Protein 6OTJ (pdb70)

Nearest PDB structures (foldseek):
  6otj-assembly1_A  TM=1.002E+00  e=2.628E-86  Neisseria gonorrhoeae NCCP11945
  7ap3-assembly1_A  TM=9.782E-01  e=4.095E-59  Escherichia coli BL21(DE3)
  1x8x-assembly1_A  TM=9.837E-01  e=3.335E-48  Escherichia coli
  1wq3-assembly1_A  TM=9.847E-01  e=3.096E-47  Escherichia coli str. K-12 substr. W3110
  6wn2-assembly1_B  TM=9.872E-01  e=1.318E-46  Escherichia coli

Organism: Neisseria gonorrhoeae (strain NCCP11945) (NCBI:txid521006)

Foldseek 3Di:
DFLLVLCVLLQWFDDKDDSVVVRVVLVVDAAEAEEEDEQPDLFAFPQAQLVLLSQASSVVSVHAYEYEYALPLNQQDAQFQPQDDDDGDDNVSRVNSSVRHVVQSVLNFAQDDPNGYHYHYLCVPVVPQDPVCLCPVQVVLDDVVVLCPPPRCVQQVDPPTPHDDPRNSCSLSSLLVVLLVCCVVPVHQEYEYEPRCPSSRVSVQVSNCVPPVDHGMYTYTYQLAAPVGDHDQDDPLGGGTLDCLQANLLVLLVSLLPHDPVRLLSLCSSRAPDGPVRSVVLNVVCVPDPDHRPSSNVSSLRVSCSRPRDVSSVLSVLCVDQVLALANVSQDPVSVVNCPNPVFAEDEDEAPDFQLRVCVRSPVDVHSVRVVVQLVVQQKDKSNHTFQFDDPDPDRRRRGDDQVSQDVSFWIWIGGHSDDTGMYGYD/DPPPDQLVRLCVLLQWFDDKDDPVVVSVVSVPDAAEAEEEDELPDLFAFPQAQLVLLSQQSSVVSVHAYEYEYALPLNQQDAQFQPLDDDDGDDNVRRVNSSVRHVVQSVLNFAQDDPNGYHYHYLCVPVVPADPVCLCPVQVVLDDPVVLCPDPRNVQQVDPPTPHDDPRNSCSLSSLLVVLLVCCVVPVHQEYEEEPRCPSSVVSVQSSNCVPVVDGHMYTHTYQLAAPVGDHDQQDPLGGGTLDCLQANLLVLLVVLLPHDPVRLLSLCSSRAPDDSVVSVVQVVCQVVDPDHRPRSNVSSLRVSCSRPNDVSSVLSVLLVDQQLAQANPSQDPVSVVNCPNPVFAEDEDEAPAFQLRVCCRSPVAVHSVRSVVLLVVQQKDKSNHTFDFDDPDPDRCRRGDDQVSQDVSFWIWIGRHSDHTHIYGYD

Structure (mmCIF, N/CA/C/O backbone):
data_6OTJ
#
_entry.id   6OTJ
#
_cell.length_a   121.730
_cell.length_b   121.730
_cell.length_c   301.810
_cell.angle_alpha   90.000
_cell.angle_beta   90.000
_cell.angle_gamma   90.000
#
_symmetry.space_group_name_H-M   'P 43 21 2'
#
loop_
_entity.id
_entity.type
_entity.pdbx_description
1 polymer 'Tyrosine--tRNA ligase'
2 non-polymer TYROSINE
3 non-polymer 'SULFATE ION'
4 non-polymer 1,2-ETHANEDIOL
5 water water
#
loop_
_atom_site.group_PDB
_atom_site.id
_atom_site.type_symbol
_atom_site.label_atom_id
_atom_site.label_alt_id
_atom_site.label_comp_id
_atom_site.label_asym_id
_atom_site.label_entity_id
_atom_site.label_seq_id
_atom_site.pdbx_PDB_ins_code
_atom_site.Cartn_x
_atom_site.Cartn_y
_atom_site.Cartn_z
_atom_site.occupancy
_atom_site.B_iso_or_equiv
_atom_site.auth_seq_id
_atom_site.auth_comp_id
_atom_site.auth_asym_id
_atom_site.auth_atom_id
_atom_site.pdbx_PDB_model_num
ATOM 1 N N . MET A 1 9 ? -27.391 -21.268 -1.539 1.00 88.68 1 MET A N 1
ATOM 2 C CA . MET A 1 9 ? -27.964 -22.428 -2.217 1.00 98.74 1 MET A CA 1
ATOM 3 C C . MET A 1 9 ? -28.552 -22.044 -3.576 1.00 100.10 1 MET A C 1
ATOM 4 O O . MET A 1 9 ? -29.094 -20.950 -3.744 1.00 92.30 1 MET A O 1
ATOM 9 N N . SER A 1 10 ? -28.436 -22.952 -4.543 1.00 101.05 2 SER A N 1
ATOM 10 C CA . SER A 1 10 ? -28.936 -22.702 -5.887 1.00 90.54 2 SER A CA 1
ATOM 11 C C . SER A 1 10 ? -30.460 -22.766 -5.921 1.00 85.73 2 SER A C 1
ATOM 12 O O . SER A 1 10 ? -31.107 -23.351 -5.047 1.00 88.70 2 SER A O 1
ATOM 15 N N . VAL A 1 11 ? -31.037 -22.149 -6.956 1.00 81.84 3 VAL A N 1
ATOM 16 C CA . VAL A 1 11 ? -32.487 -22.193 -7.128 1.00 63.38 3 VAL A CA 1
ATOM 17 C C . VAL A 1 11 ? -32.938 -23.610 -7.444 1.00 66.15 3 VAL A C 1
ATOM 18 O O . VAL A 1 11 ? -33.924 -24.106 -6.889 1.00 67.50 3 VAL A O 1
ATOM 22 N N . ILE A 1 12 ? -32.230 -24.276 -8.357 1.00 74.14 4 ILE A N 1
ATOM 23 C CA . ILE A 1 12 ? -32.554 -25.660 -8.681 1.00 66.07 4 ILE A CA 1
ATOM 24 C C . ILE A 1 12 ? -32.255 -26.566 -7.497 1.00 69.21 4 ILE A C 1
ATOM 25 O O . ILE A 1 12 ? -33.036 -27.471 -7.177 1.00 65.14 4 ILE A O 1
ATOM 30 N N . GLN A 1 13 ? -31.125 -26.337 -6.824 1.00 73.53 5 GLN A N 1
ATOM 31 C CA . GLN A 1 13 ? -30.780 -27.156 -5.668 1.00 71.75 5 GLN A CA 1
ATOM 32 C C . GLN A 1 13 ? -31.829 -27.037 -4.569 1.00 71.29 5 GLN A C 1
ATOM 33 O O . GLN A 1 13 ? -32.093 -28.012 -3.855 1.00 69.75 5 GLN A O 1
ATOM 35 N N . ASP A 1 14 ? -32.447 -25.862 -4.429 1.00 66.89 6 ASP A N 1
ATOM 36 C CA . ASP A 1 14 ? -33.501 -25.696 -3.434 1.00 70.03 6 ASP A CA 1
ATOM 37 C C . ASP A 1 14 ? -34.759 -26.463 -3.824 1.00 67.27 6 ASP A C 1
ATOM 38 O O . ASP A 1 14 ? -35.405 -27.078 -2.968 1.00 63.62 6 ASP A O 1
ATOM 43 N N . LEU A 1 15 ? -35.121 -26.440 -5.110 1.00 67.83 7 LEU A N 1
ATOM 44 C CA . LEU A 1 15 ? -36.319 -27.145 -5.558 1.00 57.10 7 LEU A CA 1
ATOM 45 C C . LEU A 1 15 ? -36.156 -28.657 -5.442 1.00 66.23 7 LEU A C 1
ATOM 46 O O . LEU A 1 15 ? -37.081 -29.353 -5.006 1.00 71.98 7 LEU A O 1
ATOM 51 N N . GLN A 1 16 ? -34.995 -29.189 -5.835 1.00 60.79 8 GLN A N 1
ATOM 52 C CA . GLN A 1 16 ? -34.783 -30.625 -5.716 1.00 69.20 8 GLN A CA 1
ATOM 53 C C . GLN A 1 16 ? -34.602 -31.060 -4.265 1.00 73.03 8 GLN A C 1
ATOM 54 O O . GLN A 1 16 ? -34.849 -32.228 -3.948 1.00 74.65 8 GLN A O 1
ATOM 60 N N . SER A 1 17 ? -34.191 -30.151 -3.377 1.00 72.88 9 SER A N 1
ATOM 61 C CA . SER A 1 17 ? -34.176 -30.478 -1.953 1.00 73.46 9 SER A CA 1
ATOM 62 C C . SER A 1 17 ? -35.591 -30.666 -1.423 1.00 67.52 9 SER A C 1
ATOM 63 O O . SER A 1 17 ? -35.834 -31.528 -0.570 1.00 61.64 9 SER A O 1
ATOM 66 N N . ARG A 1 18 ? -36.537 -29.873 -1.925 1.00 58.97 10 ARG A N 1
ATOM 67 C CA . ARG A 1 18 ? -37.939 -29.972 -1.543 1.00 56.04 10 ARG A CA 1
ATOM 68 C C . ARG A 1 18 ? -38.693 -31.038 -2.321 1.00 57.71 10 ARG A C 1
ATOM 69 O O . ARG A 1 18 ? -39.893 -31.218 -2.081 1.00 59.96 10 ARG A O 1
ATOM 77 N N . GLY A 1 19 ? -38.030 -31.742 -3.235 1.00 51.34 11 GLY A N 1
ATOM 78 C CA . GLY A 1 19 ? -38.721 -32.694 -4.084 1.00 52.05 11 GLY A CA 1
ATOM 79 C C . GLY A 1 19 ? -39.702 -32.053 -5.038 1.00 64.33 11 GLY A C 1
ATOM 80 O O . GLY A 1 19 ? -40.714 -32.670 -5.382 1.00 70.12 11 GLY A O 1
ATOM 81 N N . LEU A 1 20 ? -39.424 -30.826 -5.478 1.00 57.55 12 LEU A N 1
ATOM 82 C CA . LEU A 1 20 ? -40.343 -30.042 -6.290 1.00 53.47 12 LEU A CA 1
ATOM 83 C C . LEU A 1 20 ? -40.078 -30.141 -7.787 1.00 62.20 12 LEU A C 1
ATOM 84 O O . LEU A 1 20 ? -40.831 -29.558 -8.573 1.00 67.52 12 LEU A O 1
ATOM 89 N N . ILE A 1 21 ? -39.035 -30.847 -8.206 1.00 53.46 13 ILE A N 1
ATOM 90 C CA . ILE A 1 21 ? -38.727 -31.009 -9.621 1.00 48.64 13 ILE A CA 1
ATOM 91 C C . ILE A 1 21 ? -39.185 -32.399 -10.039 1.00 56.88 13 ILE A C 1
ATOM 92 O O . ILE A 1 21 ? -38.598 -33.407 -9.631 1.00 60.01 13 ILE A O 1
ATOM 97 N N . ALA A 1 22 ? -40.239 -32.458 -10.854 1.00 54.44 14 ALA A N 1
ATOM 98 C CA . ALA A 1 22 ? -40.729 -33.732 -11.369 1.00 52.87 14 ALA A CA 1
ATOM 99 C C . ALA A 1 22 ? -40.050 -34.080 -12.690 1.00 55.29 14 ALA A C 1
ATOM 100 O O . ALA A 1 22 ? -39.364 -35.103 -12.791 1.00 65.07 14 ALA A O 1
ATOM 102 N N . GLN A 1 23 ? -40.233 -33.237 -13.706 1.00 57.59 15 GLN A N 1
ATOM 103 C CA . GLN A 1 23 ? -39.559 -33.375 -14.991 1.00 55.36 15 GLN A CA 1
ATOM 104 C C . GLN A 1 23 ? -39.031 -32.015 -15.413 1.00 62.10 15 GLN A C 1
ATOM 105 O O . GLN A 1 23 ? -39.670 -30.989 -15.158 1.00 60.36 15 GLN A O 1
ATOM 111 N N . THR A 1 24 ? -37.868 -32.007 -16.060 1.00 60.22 16 THR A N 1
ATOM 112 C CA . THR A 1 24 ? -37.323 -30.777 -16.615 1.00 58.67 16 THR A CA 1
ATOM 113 C C . THR A 1 24 ? -36.450 -31.139 -17.809 1.00 58.60 16 THR A C 1
ATOM 114 O O . THR A 1 24 ? -35.815 -32.196 -17.829 1.00 74.71 16 THR A O 1
ATOM 118 N N . THR A 1 25 ? -36.442 -30.261 -18.816 1.00 53.63 17 THR A N 1
ATOM 119 C CA . THR A 1 25 ? -35.830 -30.618 -20.095 1.00 67.03 17 THR A CA 1
ATOM 120 C C . THR A 1 25 ? -34.318 -30.757 -19.968 1.00 68.86 17 THR A C 1
ATOM 121 O O . THR A 1 25 ? -33.730 -31.733 -20.449 1.00 63.85 17 THR A O 1
ATOM 125 N N . ASP A 1 26 ? -33.669 -29.793 -19.319 1.00 73.03 18 ASP A N 1
ATOM 126 C CA . ASP A 1 26 ? -32.224 -29.858 -19.110 1.00 73.86 18 ASP A CA 1
ATOM 127 C C . ASP A 1 26 ? -31.943 -29.217 -17.755 1.00 74.36 18 ASP A C 1
ATOM 128 O O . ASP A 1 26 ? -31.955 -27.989 -17.633 1.00 65.06 18 ASP A O 1
ATOM 133 N N . ILE A 1 27 ? -31.689 -30.053 -16.746 1.00 73.09 19 ILE A N 1
ATOM 134 C CA . ILE A 1 27 ? -31.494 -29.509 -15.407 1.00 69.37 19 ILE A CA 1
ATOM 135 C C . ILE A 1 27 ? -30.131 -28.841 -15.289 1.00 73.22 19 ILE A C 1
ATOM 136 O O . ILE A 1 27 ? -29.984 -27.846 -14.571 1.00 75.25 19 ILE A O 1
ATOM 141 N N . GLU A 1 28 ? -29.121 -29.353 -15.994 1.00 73.33 20 GLU A N 1
ATOM 142 C CA . GLU A 1 28 ? -27.795 -28.750 -15.916 1.00 72.02 20 GLU A CA 1
ATOM 143 C C . GLU A 1 28 ? -27.785 -27.367 -16.556 1.00 75.33 20 GLU A C 1
ATOM 144 O O . GLU A 1 28 ? -27.255 -26.409 -15.980 1.00 71.07 20 GLU A O 1
ATOM 150 N N . ALA A 1 29 ? -28.379 -27.239 -17.746 1.00 72.42 21 ALA A N 1
ATOM 151 C CA . ALA A 1 29 ? -28.382 -25.948 -18.428 1.00 76.71 21 ALA A CA 1
ATOM 152 C C . ALA A 1 29 ? -29.287 -24.949 -17.719 1.00 75.62 21 ALA A C 1
ATOM 153 O O . ALA A 1 29 ? -28.971 -23.755 -17.650 1.00 75.50 21 ALA A O 1
ATOM 155 N N . LEU A 1 30 ? -30.420 -25.416 -17.192 1.00 69.75 22 LEU A N 1
ATOM 156 C CA . LEU A 1 30 ? -31.309 -24.524 -16.458 1.00 66.30 22 LEU A CA 1
ATOM 157 C C . LEU A 1 30 ? -30.664 -24.053 -15.161 1.00 77.28 22 LEU A C 1
ATOM 158 O O . LEU A 1 30 ? -30.821 -22.891 -14.768 1.00 80.29 22 LEU A O 1
ATOM 163 N N . ASP A 1 31 ? -29.931 -24.940 -14.484 1.00 80.74 23 ASP A N 1
ATOM 164 C CA . ASP A 1 31 ? -29.232 -24.547 -13.265 1.00 82.06 23 ASP A CA 1
ATOM 165 C C . ASP A 1 31 ? -28.117 -23.554 -13.568 1.00 85.65 23 ASP A C 1
ATOM 166 O O . ASP A 1 31 ? -27.945 -22.565 -12.847 1.00 86.42 23 ASP A O 1
ATOM 171 N N . ALA A 1 32 ? -27.350 -23.799 -14.634 1.00 89.12 24 ALA A N 1
ATOM 172 C CA . ALA A 1 32 ? -26.277 -22.880 -14.997 1.00 85.80 24 ALA A CA 1
ATOM 173 C C . ALA A 1 32 ? -26.817 -21.545 -15.495 1.00 85.39 24 ALA A C 1
ATOM 174 O O . ALA A 1 32 ? -26.163 -20.511 -15.319 1.00 91.53 24 ALA A O 1
ATOM 176 N N . LEU A 1 33 ? -27.998 -21.544 -16.118 1.00 82.51 25 LEU A N 1
ATOM 177 C CA . LEU A 1 33 ? -28.586 -20.287 -16.570 1.00 77.37 25 LEU A CA 1
ATOM 178 C C . LEU A 1 33 ? -29.035 -19.433 -15.391 1.00 80.12 25 LEU A C 1
ATOM 179 O O . LEU A 1 33 ? -28.845 -18.211 -15.394 1.00 78.48 25 LEU A O 1
ATOM 184 N N . LEU A 1 34 ? -29.622 -20.058 -14.368 1.00 84.71 26 LEU A N 1
ATOM 185 C CA . LEU A 1 34 ? -30.136 -19.294 -13.237 1.00 79.72 26 LEU A CA 1
ATOM 186 C C . LEU A 1 34 ? -29.013 -18.724 -12.374 1.00 86.65 26 LEU A C 1
ATOM 187 O O . LEU A 1 34 ? -29.199 -17.685 -11.729 1.00 94.04 26 LEU A O 1
ATOM 192 N N . ASN A 1 35 ? -27.850 -19.379 -12.344 1.00 82.05 27 ASN A N 1
ATOM 193 C CA . ASN A 1 35 ? -26.706 -18.828 -11.626 1.00 86.16 27 ASN A CA 1
ATOM 194 C C . ASN A 1 35 ? -25.976 -17.751 -12.419 1.00 103.36 27 ASN A C 1
ATOM 195 O O . ASN A 1 35 ? -25.294 -16.916 -11.816 1.00 115.83 27 ASN A O 1
ATOM 200 N N . GLU A 1 36 ? -26.099 -17.749 -13.748 1.00 93.10 28 GLU A N 1
ATOM 201 C CA . GLU A 1 36 ? -25.368 -16.792 -14.569 1.00 94.04 28 GLU A CA 1
ATOM 202 C C . GLU A 1 36 ? -26.104 -15.470 -14.746 1.00 95.80 28 GLU A C 1
ATOM 203 O O . GLU A 1 36 ? -25.457 -14.430 -14.916 1.00 98.26 28 GLU A O 1
ATOM 205 N N . GLN A 1 37 ? -27.433 -15.480 -14.704 1.00 89.93 29 GLN A N 1
ATOM 206 C CA . GLN A 1 37 ? -28.222 -14.280 -14.958 1.00 86.90 29 GLN A CA 1
ATOM 207 C C . GLN A 1 37 ? -29.624 -14.488 -14.396 1.00 82.88 29 GLN A C 1
ATOM 208 O O . GLN A 1 37 ? -29.975 -15.577 -13.934 1.00 80.48 29 GLN A O 1
ATOM 214 N N . LYS A 1 38 ? -30.425 -13.426 -14.444 1.00 73.55 30 LYS A N 1
ATOM 215 C CA . LYS A 1 38 ? -31.824 -13.468 -14.041 1.00 66.02 30 LYS A CA 1
ATOM 216 C C . LYS A 1 38 ? -32.703 -13.662 -15.269 1.00 76.55 30 LYS A C 1
ATOM 217 O O . LYS A 1 38 ? -32.470 -13.045 -16.314 1.00 83.51 30 LYS A O 1
ATOM 223 N N . ILE A 1 39 ? -33.713 -14.520 -15.140 1.00 69.54 31 ILE A N 1
ATOM 224 C CA . ILE A 1 39 ? -34.570 -14.845 -16.273 1.00 58.83 31 ILE A CA 1
ATOM 225 C C . ILE A 1 39 ? -36.003 -14.434 -15.978 1.00 61.84 31 ILE A C 1
ATOM 226 O O . ILE A 1 39 ? -36.325 -13.985 -14.873 1.00 65.84 31 ILE A O 1
ATOM 231 N N . ALA A 1 40 ? -36.870 -14.601 -16.970 1.00 67.60 32 ALA A N 1
ATOM 232 C CA . ALA A 1 40 ? -38.307 -14.479 -16.801 1.00 59.87 32 ALA A CA 1
ATOM 233 C C . ALA A 1 40 ? -38.929 -15.844 -17.046 1.00 60.33 32 ALA A C 1
ATOM 234 O O . ALA A 1 40 ? -38.636 -16.489 -18.056 1.00 64.09 32 ALA A O 1
ATOM 236 N N . LEU A 1 41 ? -39.757 -16.290 -16.113 1.00 60.13 33 LEU A N 1
ATOM 237 C CA . LEU A 1 41 ? -40.454 -17.559 -16.223 1.00 53.70 33 LEU A CA 1
ATOM 238 C C . LEU A 1 41 ? -41.952 -17.301 -16.169 1.00 58.00 33 LEU A C 1
ATOM 239 O O . LEU A 1 41 ? -42.404 -16.213 -15.799 1.00 70.16 33 LEU A O 1
ATOM 244 N N . TYR A 1 42 ? -42.735 -18.305 -16.551 1.00 48.17 34 TYR A N 1
ATOM 245 C CA . TYR A 1 42 ? -44.174 -18.116 -16.513 1.00 45.35 34 TYR A CA 1
ATOM 246 C C . TYR A 1 42 ? -44.868 -19.420 -16.173 1.00 46.24 34 TYR A C 1
ATOM 247 O O . TYR A 1 42 ? -44.337 -20.513 -16.400 1.00 53.07 34 TYR A O 1
ATOM 256 N N . CYS A 1 43 ? -46.060 -19.278 -15.601 1.00 40.63 35 CYS A N 1
ATOM 257 C CA . CYS A 1 43 ? -46.951 -20.388 -15.324 1.00 42.88 35 CYS A CA 1
ATOM 258 C C . CYS A 1 43 ? -48.369 -19.945 -15.640 1.00 46.26 35 CYS A C 1
ATOM 259 O O . CYS A 1 43 ? -48.726 -18.781 -15.437 1.00 57.30 35 CYS A O 1
ATOM 262 N N . GLY A 1 44 ? -49.171 -20.879 -16.138 1.00 41.69 36 GLY A N 1
ATOM 263 C CA . GLY A 1 44 ? -50.517 -20.591 -16.592 1.00 53.65 36 GLY A CA 1
ATOM 264 C C . GLY A 1 44 ? -51.561 -21.175 -15.662 1.00 55.88 36 GLY A C 1
ATOM 265 O O . GLY A 1 44 ? -51.397 -22.277 -15.132 1.00 60.75 36 GLY A O 1
ATOM 266 N N . PHE A 1 45 ? -52.645 -20.426 -15.475 1.00 52.76 37 PHE A N 1
ATOM 267 C CA . PHE A 1 45 ? -53.747 -20.827 -14.611 1.00 43.53 37 PHE A CA 1
ATOM 268 C C . PHE A 1 45 ? -55.047 -20.674 -15.383 1.00 45.55 37 PHE A C 1
ATOM 269 O O . PHE A 1 45 ? -55.367 -19.576 -15.850 1.00 56.05 37 PHE A O 1
ATOM 277 N N . ASP A 1 46 ? -55.790 -21.766 -15.520 1.00 39.22 38 ASP A N 1
ATOM 278 C CA . ASP A 1 46 ? -57.042 -21.720 -16.267 1.00 46.86 38 ASP A CA 1
ATOM 279 C C . ASP A 1 46 ? -58.212 -21.468 -15.327 1.00 59.68 38 ASP A C 1
ATOM 280 O O . ASP A 1 46 ? -58.306 -22.115 -14.277 1.00 73.07 38 ASP A O 1
ATOM 285 N N . PRO A 1 47 ? -59.112 -20.554 -15.667 1.00 51.86 39 PRO A N 1
ATOM 286 C CA . PRO A 1 47 ? -60.325 -20.373 -14.860 1.00 52.19 39 PRO A CA 1
ATOM 287 C C . PRO A 1 47 ? -61.337 -21.484 -15.083 1.00 53.94 39 PRO A C 1
ATOM 288 O O . PRO A 1 47 ? -62.056 -21.495 -16.086 1.00 55.97 39 PRO A O 1
ATOM 292 N N . THR A 1 48 ? -61.397 -22.430 -14.148 1.00 55.03 40 THR A N 1
ATOM 293 C CA . THR A 1 48 ? -62.374 -23.503 -14.195 1.00 41.04 40 THR A CA 1
ATOM 294 C C . THR A 1 48 ? -63.452 -23.377 -13.128 1.00 58.50 40 THR A C 1
ATOM 295 O O . THR A 1 48 ? -64.469 -24.076 -13.217 1.00 68.91 40 THR A O 1
ATOM 299 N N . ALA A 1 49 ? -63.270 -22.495 -12.142 1.00 59.26 41 ALA A N 1
ATOM 300 C CA . ALA A 1 49 ? -64.237 -22.293 -11.071 1.00 59.97 41 ALA A CA 1
ATOM 301 C C . ALA A 1 49 ? -64.169 -20.839 -10.618 1.00 59.02 41 ALA A C 1
ATOM 302 O O . ALA A 1 49 ? -63.320 -20.066 -11.073 1.00 51.74 41 ALA A O 1
ATOM 304 N N . ASP A 1 50 ? -65.068 -20.471 -9.698 1.00 61.42 42 ASP A N 1
ATOM 305 C CA . ASP A 1 50 ? -65.084 -19.105 -9.179 1.00 68.42 42 ASP A CA 1
ATOM 306 C C . ASP A 1 50 ? -63.925 -18.814 -8.235 1.00 66.10 42 ASP A C 1
ATOM 307 O O . ASP A 1 50 ? -63.756 -17.657 -7.835 1.00 69.62 42 ASP A O 1
ATOM 312 N N . SER A 1 51 ? -63.129 -19.824 -7.882 1.00 58.85 43 SER A N 1
ATOM 313 C CA . SER A 1 51 ? -61.998 -19.651 -6.982 1.00 52.87 43 SER A CA 1
ATOM 314 C C . SER A 1 51 ? -61.075 -20.852 -7.109 1.00 46.04 43 SER A C 1
ATOM 315 O O . SER A 1 51 ? -61.482 -21.929 -7.552 1.00 53.27 43 SER A O 1
ATOM 318 N N . LEU A 1 52 ? -59.823 -20.650 -6.712 1.00 38.13 44 LEU A N 1
ATOM 319 C CA . LEU A 1 52 ? -58.845 -21.721 -6.621 1.00 40.11 44 LEU A CA 1
ATOM 320 C C . LEU A 1 52 ? -58.992 -22.467 -5.298 1.00 56.38 44 LEU A C 1
ATOM 321 O O . LEU A 1 52 ? -59.645 -22.001 -4.359 1.00 69.19 44 LEU A O 1
ATOM 326 N N . HIS A 1 53 ? -58.360 -23.636 -5.230 1.00 47.07 45 HIS A N 1
ATOM 327 C CA . HIS A 1 53 ? -58.230 -24.391 -3.993 1.00 55.31 45 HIS A CA 1
ATOM 328 C C . HIS A 1 53 ? -56.778 -24.828 -3.832 1.00 61.59 45 HIS A C 1
ATOM 329 O O . HIS A 1 53 ? -55.917 -24.520 -4.660 1.00 57.75 45 HIS A O 1
ATOM 336 N N . ILE A 1 54 ? -56.508 -25.564 -2.752 1.00 63.06 46 ILE A N 1
ATOM 337 C CA . ILE A 1 54 ? -55.138 -25.907 -2.386 1.00 56.57 46 ILE A CA 1
ATOM 338 C C . ILE A 1 54 ? -54.436 -26.734 -3.454 1.00 55.61 46 ILE A C 1
ATOM 339 O O . ILE A 1 54 ? -53.200 -26.756 -3.506 1.00 55.40 46 ILE A O 1
ATOM 344 N N . GLY A 1 55 ? -55.190 -27.427 -4.310 1.00 61.01 47 GLY A N 1
ATOM 345 C CA . GLY A 1 55 ? -54.579 -28.184 -5.391 1.00 64.75 47 GLY A CA 1
ATOM 346 C C . GLY A 1 55 ? -53.849 -27.325 -6.405 1.00 55.02 47 GLY A C 1
ATOM 347 O O . GLY A 1 55 ? -53.043 -27.849 -7.182 1.00 59.12 47 GLY A O 1
ATOM 348 N N . HIS A 1 56 ? -54.106 -26.017 -6.408 1.00 36.81 48 HIS A N 1
ATOM 349 C CA . HIS A 1 56 ? -53.484 -25.066 -7.317 1.00 37.75 48 HIS A CA 1
ATOM 350 C C . HIS A 1 56 ? -52.361 -24.270 -6.670 1.00 53.43 48 HIS A C 1
ATOM 351 O O . HIS A 1 56 ? -51.814 -23.369 -7.310 1.00 60.39 48 HIS A O 1
ATOM 358 N N . LEU A 1 57 ? -52.017 -24.563 -5.413 1.00 58.22 49 LEU A N 1
ATOM 359 C CA . LEU A 1 57 ? -51.061 -23.717 -4.701 1.00 51.92 49 LEU A CA 1
ATOM 360 C C . LEU A 1 57 ? -49.639 -23.909 -5.215 1.00 53.61 49 LEU A C 1
ATOM 361 O O . LEU A 1 57 ? -48.901 -22.931 -5.368 1.00 52.58 49 LEU A O 1
ATOM 366 N N . LEU A 1 58 ? -49.230 -25.155 -5.473 1.00 48.95 50 LEU A N 1
ATOM 367 C CA . LEU A 1 58 ? -47.841 -25.429 -5.852 1.00 47.51 50 LEU A CA 1
ATOM 368 C C . LEU A 1 58 ? -47.325 -24.549 -6.985 1.00 57.55 50 LEU A C 1
ATOM 369 O O . LEU A 1 58 ? -46.255 -23.941 -6.819 1.00 54.14 50 LEU A O 1
ATOM 374 N N . PRO A 1 59 ? -48.007 -24.419 -8.131 1.00 55.76 51 PRO A N 1
ATOM 375 C CA . PRO A 1 59 ? -47.423 -23.603 -9.211 1.00 46.57 51 PRO A CA 1
ATOM 376 C C . PRO A 1 59 ? -47.250 -22.139 -8.840 1.00 51.34 51 PRO A C 1
ATOM 377 O O . PRO A 1 59 ? -46.193 -21.559 -9.116 1.00 58.95 51 PRO A O 1
ATOM 381 N N . VAL A 1 60 ? -48.249 -21.520 -8.208 1.00 48.35 52 VAL A N 1
ATOM 382 C CA . VAL A 1 60 ? -48.101 -20.109 -7.866 1.00 51.22 52 VAL A CA 1
ATOM 383 C C . VAL A 1 60 ? -47.057 -19.922 -6.769 1.00 51.93 52 VAL A C 1
ATOM 384 O O . VAL A 1 60 ? -46.365 -18.898 -6.731 1.00 62.08 52 VAL A O 1
ATOM 388 N N . LEU A 1 61 ? -46.898 -20.900 -5.877 1.00 49.02 53 LEU A N 1
ATOM 389 C CA . LEU A 1 61 ? -45.842 -20.789 -4.877 1.00 55.09 53 LEU A CA 1
ATOM 390 C C . LEU A 1 61 ? -44.466 -20.957 -5.514 1.00 56.22 53 LEU A C 1
ATOM 391 O O . LEU A 1 61 ? -43.530 -20.215 -5.189 1.00 50.29 53 LEU A O 1
ATOM 396 N N . ALA A 1 62 ? -44.330 -21.912 -6.440 1.00 56.03 54 ALA A N 1
ATOM 397 C CA . ALA A 1 62 ? -43.067 -22.075 -7.155 1.00 55.22 54 ALA A CA 1
ATOM 398 C C . ALA A 1 62 ? -42.677 -20.805 -7.902 1.00 60.92 54 ALA A C 1
ATOM 399 O O . ALA A 1 62 ? -41.489 -20.470 -7.971 1.00 64.68 54 ALA A O 1
ATOM 401 N N . LEU A 1 63 ? -43.655 -20.085 -8.464 1.00 49.49 55 LEU A N 1
ATOM 402 C CA . LEU A 1 63 ? -43.357 -18.786 -9.057 1.00 44.05 55 LEU A CA 1
ATOM 403 C C . LEU A 1 63 ? -42.740 -17.847 -8.034 1.00 56.33 55 LEU A C 1
ATOM 404 O O . LEU A 1 63 ? -41.790 -17.117 -8.342 1.00 58.79 55 LEU A O 1
ATOM 409 N N . ARG A 1 64 ? -43.274 -17.844 -6.810 1.00 50.39 56 ARG A N 1
ATOM 410 C CA . ARG A 1 64 ? -42.729 -16.970 -5.780 1.00 46.26 56 ARG A CA 1
ATOM 411 C C . ARG A 1 64 ? -41.315 -17.387 -5.401 1.00 56.17 56 ARG A C 1
ATOM 412 O O . ARG A 1 64 ? -40.451 -16.531 -5.176 1.00 58.70 56 ARG A O 1
ATOM 420 N N . ARG A 1 65 ? -41.053 -18.698 -5.348 1.00 53.13 57 ARG A N 1
ATOM 421 C CA . ARG A 1 65 ? -39.705 -19.170 -5.050 1.00 53.97 57 ARG A CA 1
ATOM 422 C C . ARG A 1 65 ? -38.699 -18.671 -6.077 1.00 61.48 57 ARG A C 1
ATOM 423 O O . ARG A 1 65 ? -37.555 -18.362 -5.727 1.00 70.70 57 ARG A O 1
ATOM 431 N N . PHE A 1 66 ? -39.103 -18.581 -7.345 1.00 59.23 58 PHE A N 1
ATOM 432 C CA . PHE A 1 66 ? -38.217 -18.004 -8.349 1.00 59.72 58 PHE A CA 1
ATOM 433 C C . PHE A 1 66 ? -38.071 -16.499 -8.154 1.00 62.26 58 PHE A C 1
ATOM 434 O O . PHE A 1 66 ? -36.961 -15.963 -8.258 1.00 64.76 58 PHE A O 1
ATOM 442 N N . GLN A 1 67 ? -39.174 -15.802 -7.856 1.00 52.19 59 GLN A N 1
ATOM 443 C CA . GLN A 1 67 ? -39.091 -14.356 -7.668 1.00 60.41 59 GLN A CA 1
ATOM 444 C C . GLN A 1 67 ? -38.214 -13.988 -6.477 1.00 67.49 59 GLN A C 1
ATOM 445 O O . GLN A 1 67 ? -37.611 -12.908 -6.468 1.00 69.23 59 GLN A O 1
ATOM 451 N N . GLN A 1 68 ? -38.119 -14.866 -5.474 1.00 68.43 60 GLN A N 1
ATOM 452 C CA . GLN A 1 68 ? -37.259 -14.583 -4.329 1.00 67.52 60 GLN A CA 1
ATOM 453 C C . GLN A 1 68 ? -35.787 -14.559 -4.720 1.00 68.14 60 GLN A C 1
ATOM 454 O O . GLN A 1 68 ? -34.995 -13.838 -4.101 1.00 71.43 60 GLN A O 1
ATOM 460 N N . ALA A 1 69 ? -35.405 -15.331 -5.735 1.00 66.14 61 ALA A N 1
ATOM 461 C CA . ALA A 1 69 ? -34.034 -15.361 -6.219 1.00 64.92 61 ALA A CA 1
ATOM 462 C C . ALA A 1 69 ? -33.751 -14.274 -7.249 1.00 68.74 61 ALA A C 1
ATOM 463 O O . ALA A 1 69 ? -32.700 -14.310 -7.897 1.00 69.95 61 ALA A O 1
ATOM 465 N N . GLY A 1 70 ? -34.662 -13.319 -7.417 1.00 69.34 62 GLY A N 1
ATOM 466 C CA . GLY A 1 70 ? -34.451 -12.204 -8.317 1.00 79.34 62 GLY A CA 1
ATOM 467 C C . GLY A 1 70 ? -34.957 -12.394 -9.728 1.00 79.10 62 GLY A C 1
ATOM 468 O O . GLY A 1 70 ? -34.646 -11.567 -10.594 1.00 91.20 62 GLY A O 1
ATOM 469 N N . HIS A 1 71 ? -35.722 -13.448 -9.992 1.00 66.29 63 HIS A N 1
ATOM 470 C CA . HIS A 1 71 ? -36.240 -13.708 -11.325 1.00 60.25 63 HIS A CA 1
ATOM 471 C C . HIS A 1 71 ? -37.631 -13.111 -11.478 1.00 69.75 63 HIS A C 1
ATOM 472 O O . HIS A 1 71 ? -38.361 -12.934 -10.499 1.00 72.77 63 HIS A O 1
ATOM 479 N N . THR A 1 72 ? -37.990 -12.794 -12.725 1.00 64.63 64 THR A N 1
ATOM 480 C CA . THR A 1 72 ? -39.260 -12.141 -13.012 1.00 56.54 64 THR A CA 1
ATOM 481 C C . THR A 1 72 ? -40.330 -13.193 -13.267 1.00 59.78 64 THR A C 1
ATOM 482 O O . THR A 1 72 ? -40.233 -13.927 -14.261 1.00 68.53 64 THR A O 1
ATOM 486 N N . PRO A 1 73 ? -41.351 -13.310 -12.418 1.00 59.08 65 PRO A N 1
ATOM 487 C CA . PRO A 1 73 ? -42.401 -14.305 -12.654 1.00 46.92 65 PRO A CA 1
ATOM 488 C C . PRO A 1 73 ? -43.576 -13.723 -13.424 1.00 51.80 65 PRO A C 1
ATOM 489 O O . PRO A 1 73 ? -43.982 -12.576 -13.231 1.00 54.02 65 PRO A O 1
ATOM 493 N N . ILE A 1 74 ? -44.127 -14.540 -14.317 1.00 55.10 66 ILE A N 1
ATOM 494 C CA . ILE A 1 74 ? -45.287 -14.175 -15.119 1.00 51.27 66 ILE A CA 1
ATOM 495 C C . ILE A 1 74 ? -46.410 -15.134 -14.760 1.00 52.13 66 ILE A C 1
ATOM 496 O O . ILE A 1 74 ? -46.259 -16.355 -14.896 1.00 60.11 66 ILE A O 1
ATOM 501 N N . ALA A 1 75 ? -47.523 -14.593 -14.286 1.00 44.73 67 ALA A N 1
ATOM 502 C CA . ALA A 1 75 ? -48.704 -15.391 -13.973 1.00 50.82 67 ALA A CA 1
ATOM 503 C C . ALA A 1 75 ? -49.707 -15.191 -15.105 1.00 57.99 67 ALA A C 1
ATOM 504 O O . ALA A 1 75 ? -50.299 -14.119 -15.243 1.00 62.10 67 ALA A O 1
ATOM 506 N N . LEU A 1 76 ? -49.890 -16.226 -15.917 1.00 49.14 68 LEU A N 1
ATOM 507 C CA . LEU A 1 76 ? -50.790 -16.163 -17.059 1.00 51.29 68 LEU A CA 1
ATOM 508 C C . LEU A 1 76 ? -52.151 -16.712 -16.655 1.00 58.73 68 LEU A C 1
ATOM 509 O O . LEU A 1 76 ? -52.258 -17.860 -16.209 1.00 60.25 68 LEU A O 1
ATOM 514 N N . VAL A 1 77 ? -53.184 -15.893 -16.808 1.00 51.37 69 VAL A N 1
ATOM 515 C CA . VAL A 1 77 ? -54.559 -16.305 -16.564 1.00 46.48 69 VAL A CA 1
ATOM 516 C C . VAL A 1 77 ? -55.182 -16.695 -17.896 1.00 54.19 69 VAL A C 1
ATOM 517 O O . VAL A 1 77 ? -55.147 -15.922 -18.861 1.00 59.72 69 VAL A O 1
ATOM 521 N N . GLY A 1 78 ? -55.750 -17.893 -17.952 1.00 52.83 70 GLY A N 1
ATOM 522 C CA . GLY A 1 78 ? -56.238 -18.433 -19.203 1.00 44.40 70 GLY A CA 1
ATOM 523 C C . GLY A 1 78 ? -57.579 -17.897 -19.655 1.00 45.66 70 GLY A C 1
ATOM 524 O O . GLY A 1 78 ? -58.545 -18.657 -19.785 1.00 45.10 70 GLY A O 1
ATOM 525 N N . GLY A 1 79 ? -57.648 -16.589 -19.918 1.00 45.30 71 GLY A N 1
ATOM 526 C CA . GLY A 1 79 ? -58.877 -16.011 -20.436 1.00 46.43 71 GLY A CA 1
ATOM 527 C C . GLY A 1 79 ? -59.321 -16.630 -21.746 1.00 52.93 71 GLY A C 1
ATOM 528 O O . GLY A 1 79 ? -60.518 -16.692 -22.032 1.00 61.54 71 GLY A O 1
ATOM 529 N N . ALA A 1 80 ? -58.372 -17.099 -22.555 1.00 53.94 72 ALA A N 1
ATOM 530 C CA . ALA A 1 80 ? -58.672 -17.795 -23.799 1.00 50.88 72 ALA A CA 1
ATOM 531 C C . ALA A 1 80 ? -58.623 -19.312 -23.659 1.00 54.19 72 ALA A C 1
ATOM 532 O O . ALA A 1 80 ? -59.525 -19.997 -24.149 1.00 60.95 72 ALA A O 1
ATOM 534 N N . THR A 1 81 ? -57.589 -19.858 -23.005 1.00 45.22 73 THR A N 1
ATOM 535 C CA . THR A 1 81 ? -57.499 -21.309 -22.857 1.00 49.81 73 THR A CA 1
ATOM 536 C C . THR A 1 81 ? -58.637 -21.857 -22.007 1.00 56.62 73 THR A C 1
ATOM 537 O O . THR A 1 81 ? -59.085 -22.988 -22.231 1.00 54.26 73 THR A O 1
ATOM 541 N N . GLY A 1 82 ? -59.131 -21.066 -21.052 1.00 56.32 74 GLY A N 1
ATOM 542 C CA . GLY A 1 82 ? -60.318 -21.426 -20.296 1.00 45.94 74 GLY A CA 1
ATOM 543 C C . GLY A 1 82 ? -61.582 -21.549 -21.126 1.00 56.58 74 GLY A C 1
ATOM 544 O O . GLY A 1 82 ? -62.596 -22.027 -20.608 1.00 60.74 74 GLY A O 1
ATOM 545 N N . MET A 1 83 ? -61.550 -21.127 -22.388 1.00 58.25 75 MET A N 1
ATOM 546 C CA . MET A 1 83 ? -62.682 -21.302 -23.287 1.00 46.75 75 MET A CA 1
ATOM 547 C C . MET A 1 83 ? -62.588 -22.581 -24.101 1.00 50.26 75 MET A C 1
ATOM 548 O O . MET A 1 83 ? -63.489 -22.857 -24.901 1.00 56.84 75 MET A O 1
ATOM 553 N N . ILE A 1 84 ? -61.533 -23.370 -23.904 1.00 41.15 76 ILE A N 1
ATOM 554 C CA . ILE A 1 84 ? -61.307 -24.586 -24.675 1.00 43.17 76 ILE A CA 1
ATOM 555 C C . ILE A 1 84 ? -61.284 -25.786 -23.737 1.00 47.06 76 ILE A C 1
ATOM 556 O O . ILE A 1 84 ? -62.060 -26.737 -23.900 1.00 46.82 76 ILE A O 1
ATOM 561 N N . GLY A 1 85 ? -60.388 -25.750 -22.753 1.00 38.98 77 GLY A N 1
ATOM 562 C CA . GLY A 1 85 ? -60.322 -26.807 -21.768 1.00 44.78 77 GLY A CA 1
ATOM 563 C C . GLY A 1 85 ? -59.142 -27.730 -21.956 1.00 43.78 77 GLY A C 1
ATOM 564 O O . GLY A 1 85 ? -58.979 -28.332 -23.018 1.00 50.39 77 GLY A O 1
ATOM 565 N N . ASP A 1 86 ? -58.317 -27.857 -20.928 1.00 56.79 78 ASP A N 1
ATOM 566 C CA . ASP A 1 86 ? -57.147 -28.721 -21.000 1.00 55.58 78 ASP A CA 1
ATOM 567 C C . ASP A 1 86 ? -57.567 -30.170 -20.802 1.00 54.96 78 ASP A C 1
ATOM 568 O O . ASP A 1 86 ? -58.087 -30.515 -19.736 1.00 71.49 78 ASP A O 1
ATOM 573 N N . PRO A 1 87 ? -57.356 -31.048 -21.785 1.00 51.60 79 PRO A N 1
ATOM 574 C CA . PRO A 1 87 ? -57.710 -32.463 -21.625 1.00 51.66 79 PRO A CA 1
ATOM 575 C C . PRO A 1 87 ? -56.610 -33.332 -21.035 1.00 58.38 79 PRO A C 1
ATOM 576 O O . PRO A 1 87 ? -56.787 -34.554 -20.985 1.00 73.89 79 PRO A O 1
ATOM 580 N N . SER A 1 88 ? -55.495 -32.741 -20.599 1.00 51.27 80 SER A N 1
ATOM 581 C CA . SER A 1 88 ? -54.351 -33.518 -20.132 1.00 59.67 80 SER A CA 1
ATOM 582 C C . SER A 1 88 ? -54.735 -34.417 -18.963 1.00 67.82 80 SER A C 1
ATOM 583 O O . SER A 1 88 ? -55.120 -33.935 -17.893 1.00 81.73 80 SER A O 1
ATOM 586 N N . PHE A 1 89 ? -54.629 -35.728 -19.184 1.00 67.31 81 PHE A N 1
ATOM 587 C CA . PHE A 1 89 ? -54.846 -36.739 -18.149 1.00 60.03 81 PHE A CA 1
ATOM 588 C C . PHE A 1 89 ? -56.260 -36.676 -17.575 1.00 67.91 81 PHE A C 1
ATOM 589 O O . PHE A 1 89 ? -56.483 -36.961 -16.398 1.00 83.05 81 PHE A O 1
ATOM 597 N N . LYS A 1 90 ? -57.226 -36.311 -18.410 1.00 67.63 82 LYS A N 1
ATOM 598 C CA . LYS A 1 90 ? -58.633 -36.336 -18.038 1.00 58.19 82 LYS A CA 1
ATOM 599 C C . LYS A 1 90 ? -59.352 -37.359 -18.904 1.00 70.40 82 LYS A C 1
ATOM 600 O O . LYS A 1 90 ? -59.177 -37.376 -20.129 1.00 85.05 82 LYS A O 1
ATOM 606 N N . ALA A 1 91 ? -60.135 -38.226 -18.261 1.00 65.03 83 ALA A N 1
ATOM 607 C CA . ALA A 1 91 ? -60.800 -39.324 -18.947 1.00 65.27 83 ALA A CA 1
ATOM 608 C C . ALA A 1 91 ? -62.151 -38.935 -19.530 1.00 69.73 83 ALA A C 1
ATOM 609 O O . ALA A 1 91 ? -62.741 -39.731 -20.270 1.00 82.07 83 ALA A O 1
ATOM 611 N N . ALA A 1 92 ? -62.654 -37.747 -19.216 1.00 62.43 84 ALA A N 1
ATOM 612 C CA . ALA A 1 92 ? -63.947 -37.290 -19.694 1.00 64.17 84 ALA A CA 1
ATOM 613 C C . ALA A 1 92 ? -63.827 -35.870 -20.224 1.00 69.56 84 ALA A C 1
ATOM 614 O O . ALA A 1 92 ? -63.005 -35.076 -19.754 1.00 64.69 84 ALA A O 1
ATOM 616 N N . GLU A 1 93 ? -64.662 -35.562 -21.212 1.00 64.76 85 GLU A N 1
ATOM 617 C CA . GLU A 1 93 ? -64.651 -34.241 -21.820 1.00 66.53 85 GLU A CA 1
ATOM 618 C C . GLU A 1 93 ? -65.181 -33.201 -20.840 1.00 63.80 85 GLU A C 1
ATOM 619 O O . GLU A 1 93 ? -66.225 -33.400 -20.212 1.00 67.19 85 GLU A O 1
ATOM 625 N N . ARG A 1 94 ? -64.449 -32.099 -20.694 1.00 65.29 86 ARG A N 1
ATOM 626 C CA . ARG A 1 94 ? -64.957 -30.958 -19.948 1.00 72.93 86 ARG A CA 1
ATOM 627 C C . ARG A 1 94 ? -66.071 -30.278 -20.735 1.00 84.63 86 ARG A C 1
ATOM 628 O O . ARG A 1 94 ? -66.122 -30.344 -21.966 1.00 100.65 86 ARG A O 1
ATOM 636 N N . SER A 1 95 ? -66.976 -29.626 -20.016 1.00 86.70 87 SER A N 1
ATOM 637 C CA . SER A 1 95 ? -68.021 -28.867 -20.683 1.00 90.83 87 SER A CA 1
ATOM 638 C C . SER A 1 95 ? -67.534 -27.454 -20.984 1.00 76.36 87 SER A C 1
ATOM 639 O O . SER A 1 95 ? -66.593 -26.945 -20.366 1.00 60.82 87 SER A O 1
ATOM 642 N N . LEU A 1 96 ? -68.190 -26.819 -21.952 1.00 69.59 88 LEU A N 1
ATOM 643 C CA . LEU A 1 96 ? -67.797 -25.493 -22.411 1.00 72.62 88 LEU A CA 1
ATOM 644 C C . LEU A 1 96 ? -68.467 -24.431 -21.549 1.00 65.18 88 LEU A C 1
ATOM 645 O O . LEU A 1 96 ? -69.698 -24.394 -21.446 1.00 67.34 88 LEU A O 1
ATOM 650 N N . ASN A 1 97 ? -67.658 -23.568 -20.941 1.00 46.79 89 ASN A N 1
ATOM 651 C CA . ASN A 1 97 ? -68.174 -22.433 -20.191 1.00 58.78 89 ASN A CA 1
ATOM 652 C C . ASN A 1 97 ? -68.427 -21.258 -21.129 1.00 63.44 89 ASN A C 1
ATOM 653 O O . ASN A 1 97 ? -67.781 -21.120 -22.171 1.00 60.93 89 ASN A O 1
ATOM 658 N N . SER A 1 98 ? -69.374 -20.407 -20.747 1.00 62.83 90 SER A N 1
ATOM 659 C CA . SER A 1 98 ? -69.701 -19.240 -21.551 1.00 53.29 90 SER A CA 1
ATOM 660 C C . SER A 1 98 ? -68.625 -18.169 -21.402 1.00 56.37 90 SER A C 1
ATOM 661 O O . SER A 1 98 ? -67.798 -18.203 -20.485 1.00 52.32 9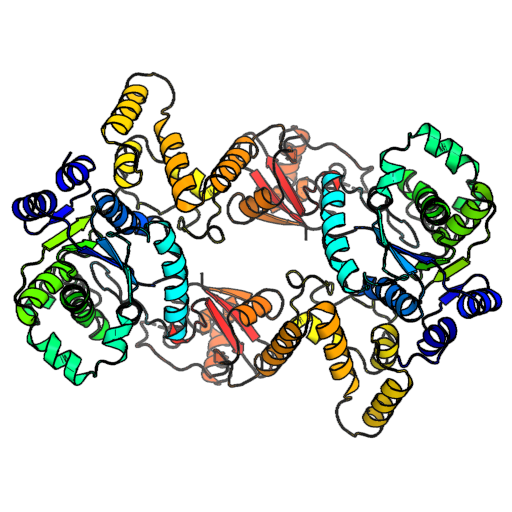0 SER A O 1
ATOM 664 N N . ALA A 1 99 ? -68.641 -17.207 -22.328 1.00 65.48 91 ALA A N 1
ATOM 665 C CA . ALA A 1 99 ? -67.688 -16.105 -22.254 1.00 62.22 91 ALA A CA 1
ATOM 666 C C . ALA A 1 99 ? -67.923 -15.257 -21.009 1.00 66.47 91 ALA A C 1
ATOM 667 O O . ALA A 1 99 ? -66.965 -14.787 -20.384 1.00 71.87 91 ALA A O 1
ATOM 669 N N . GLU A 1 100 ? -69.190 -15.058 -20.631 1.00 63.61 92 GLU A N 1
ATOM 670 C CA . GLU A 1 100 ? -69.496 -14.335 -19.399 1.00 62.28 92 GLU A CA 1
ATOM 671 C C . GLU A 1 100 ? -68.957 -15.073 -18.181 1.00 59.29 92 GLU A C 1
ATOM 672 O O . GLU A 1 100 ? -68.401 -14.453 -17.266 1.00 59.56 92 GLU A O 1
ATOM 678 N N . THR A 1 101 ? -69.115 -16.399 -18.158 1.00 47.26 93 THR A N 1
ATOM 679 C CA . THR A 1 101 ? -68.631 -17.210 -17.046 1.00 44.59 93 THR A CA 1
ATOM 680 C C . THR A 1 101 ? -67.125 -17.068 -16.870 1.00 57.25 93 THR A C 1
ATOM 681 O O . THR A 1 101 ? -66.637 -16.824 -15.760 1.00 70.08 93 THR A O 1
ATOM 685 N N . VAL A 1 102 ? -66.372 -17.223 -17.960 1.00 52.19 94 VAL A N 1
ATOM 686 C CA . VAL A 1 102 ? -64.918 -17.225 -17.867 1.00 45.99 94 VAL A CA 1
ATOM 687 C C . VAL A 1 102 ? -64.398 -15.834 -17.527 1.00 55.23 94 VAL A C 1
ATOM 688 O O . VAL A 1 102 ? -63.460 -15.687 -16.734 1.00 66.06 94 VAL A O 1
ATOM 692 N N . ALA A 1 103 ? -64.993 -14.793 -18.116 1.00 45.62 95 ALA A N 1
ATOM 693 C CA . ALA A 1 103 ? -64.536 -13.434 -17.845 1.00 42.71 95 ALA A CA 1
ATOM 694 C C . ALA A 1 103 ? -64.638 -13.107 -16.360 1.00 63.08 95 ALA A C 1
ATOM 695 O O . ALA A 1 103 ? -63.752 -12.452 -15.799 1.00 68.04 95 ALA A O 1
ATOM 697 N N . GLY A 1 104 ? -65.710 -13.561 -15.707 1.00 61.29 96 GLY A N 1
ATOM 698 C CA . GLY A 1 104 ? -65.830 -13.354 -14.274 1.00 63.94 96 GLY A CA 1
ATOM 699 C C . GLY A 1 104 ? -64.813 -14.155 -13.486 1.00 67.64 96 GLY A C 1
ATOM 700 O O . GLY A 1 104 ? -64.225 -13.654 -12.522 1.00 72.61 96 GLY A O 1
ATOM 701 N N . TRP A 1 105 ? -64.593 -15.409 -13.880 1.00 66.23 97 TRP A N 1
ATOM 702 C CA . TRP A 1 105 ? -63.599 -16.230 -13.201 1.00 52.16 97 TRP A CA 1
ATOM 703 C C . TRP A 1 105 ? -62.192 -15.679 -13.387 1.00 57.08 97 TRP A C 1
ATOM 704 O O . TRP A 1 105 ? -61.359 -15.805 -12.484 1.00 62.29 97 TRP A O 1
ATOM 715 N N . VAL A 1 106 ? -61.912 -15.064 -14.540 1.00 66.02 98 VAL A N 1
ATOM 716 C CA . VAL A 1 106 ? -60.592 -14.484 -14.779 1.00 62.45 98 VAL A CA 1
ATOM 717 C C . VAL A 1 106 ? -60.299 -13.390 -13.760 1.00 64.11 98 VAL A C 1
ATOM 718 O O . VAL A 1 106 ? -59.192 -13.300 -13.219 1.00 61.18 98 VAL A O 1
ATOM 722 N N . GLY A 1 107 ? -61.289 -12.542 -13.479 1.00 58.97 99 GLY A N 1
ATOM 723 C CA . GLY A 1 107 ? -61.122 -11.535 -12.449 1.00 61.61 99 GLY A CA 1
ATOM 724 C C . GLY A 1 107 ? -61.029 -12.107 -11.053 1.00 66.36 99 GLY A C 1
ATOM 725 O O . GLY A 1 107 ? -60.378 -11.506 -10.189 1.00 72.72 99 GLY A O 1
ATOM 726 N N . SER A 1 108 ? -61.656 -13.262 -10.817 1.00 57.85 100 SER A N 1
ATOM 727 C CA . SER A 1 108 ? -61.636 -13.862 -9.489 1.00 47.96 100 SER A CA 1
ATOM 728 C C . SER A 1 108 ? -60.283 -14.485 -9.176 1.00 62.09 100 SER A C 1
ATOM 729 O O . SER A 1 108 ? -59.674 -14.173 -8.146 1.00 80.10 100 SER A O 1
ATOM 732 N N . ILE A 1 109 ? -59.800 -15.381 -10.041 1.00 54.78 101 ILE A N 1
ATOM 733 C CA . ILE A 1 109 ? -58.534 -16.035 -9.742 1.00 65.58 101 ILE A CA 1
ATOM 734 C C . ILE A 1 109 ? -57.356 -15.097 -9.951 1.00 68.67 101 ILE A C 1
ATOM 735 O O . ILE A 1 109 ? -56.270 -15.351 -9.418 1.00 83.86 101 ILE A O 1
ATOM 740 N N . ARG A 1 110 ? -57.533 -14.012 -10.709 1.00 51.49 102 ARG A N 1
ATOM 741 C CA . ARG A 1 110 ? -56.471 -13.015 -10.786 1.00 56.03 102 ARG A CA 1
ATOM 742 C C . ARG A 1 110 ? -56.300 -12.309 -9.445 1.00 65.74 102 ARG A C 1
ATOM 743 O O . ARG A 1 110 ? -55.170 -12.056 -9.011 1.00 70.65 102 ARG A O 1
ATOM 751 N N . SER A 1 111 ? -57.410 -12.008 -8.763 1.00 65.86 103 SER A N 1
ATOM 752 C CA . SER A 1 111 ? -57.339 -11.441 -7.420 1.00 56.29 103 SER A CA 1
ATOM 753 C C . SER A 1 111 ? -56.755 -12.415 -6.407 1.00 58.55 103 SER A C 1
ATOM 754 O O . SER A 1 111 ? -56.345 -11.986 -5.323 1.00 74.60 103 SER A O 1
ATOM 757 N N . GLN A 1 112 ? -56.721 -13.709 -6.726 1.00 50.44 104 GLN A N 1
ATOM 758 C CA . GLN A 1 112 ? -56.158 -14.695 -5.814 1.00 53.25 104 GLN A CA 1
ATOM 759 C C . GLN A 1 112 ? -54.689 -14.978 -6.085 1.00 57.06 104 GLN A C 1
ATOM 760 O O . GLN A 1 112 ? -53.968 -15.393 -5.171 1.00 71.69 104 GLN A O 1
ATOM 766 N N . LEU A 1 113 ? -54.223 -14.762 -7.313 1.00 52.87 105 LEU A N 1
ATOM 767 C CA . LEU A 1 113 ? -52.815 -15.006 -7.609 1.00 50.77 105 LEU A CA 1
ATOM 768 C C . LEU A 1 113 ? -51.944 -13.824 -7.209 1.00 56.70 105 LEU A C 1
ATOM 769 O O . LEU A 1 113 ? -50.837 -14.016 -6.694 1.00 60.07 105 LEU A O 1
ATOM 774 N N . THR A 1 114 ? -52.426 -12.602 -7.433 1.00 55.66 106 THR A N 1
ATOM 775 C CA . THR A 1 114 ? -51.596 -11.427 -7.181 1.00 58.42 106 THR A CA 1
ATOM 776 C C . THR A 1 114 ? -51.040 -11.341 -5.760 1.00 56.73 106 THR A C 1
ATOM 777 O O . THR A 1 114 ? -49.876 -10.926 -5.620 1.00 61.76 106 THR A O 1
ATOM 781 N N . PRO A 1 115 ? -51.761 -11.714 -4.692 1.00 66.38 107 PRO A N 1
ATOM 782 C CA . PRO A 1 115 ? -51.152 -11.642 -3.349 1.00 59.65 107 PRO A CA 1
ATOM 783 C C . PRO A 1 115 ? -49.887 -12.466 -3.191 1.00 55.86 107 PRO A C 1
ATOM 784 O O . PRO A 1 115 ? -49.066 -12.142 -2.326 1.00 62.80 107 PRO A O 1
ATOM 788 N N . PHE A 1 116 ? -49.696 -13.514 -3.992 1.00 63.39 108 PHE A N 1
ATOM 789 C CA . PHE A 1 116 ? -48.555 -14.402 -3.812 1.00 54.91 108 PHE A CA 1
ATOM 790 C C . PHE A 1 116 ? -47.254 -13.827 -4.353 1.00 58.19 108 PHE A C 1
ATOM 791 O O . PHE A 1 116 ? -46.183 -14.345 -4.020 1.00 65.55 108 PHE A O 1
ATOM 799 N N . LEU A 1 117 ? -47.314 -12.789 -5.183 1.00 55.91 109 LEU A N 1
ATOM 800 C CA . LEU A 1 117 ? -46.142 -12.284 -5.882 1.00 53.39 109 LEU A CA 1
ATOM 801 C C . LEU A 1 117 ? -45.941 -10.803 -5.595 1.00 55.05 109 LEU A C 1
ATOM 802 O O . LEU A 1 117 ? -46.897 -10.067 -5.326 1.00 53.31 109 LEU A O 1
ATOM 807 N N . SER A 1 118 ? -44.683 -10.372 -5.666 1.00 50.86 110 SER A N 1
ATOM 808 C CA . SER A 1 118 ? -44.330 -8.972 -5.485 1.00 56.96 110 SER A CA 1
ATOM 809 C C . SER A 1 118 ? -44.383 -8.234 -6.815 1.00 65.51 110 SER A C 1
ATOM 810 O O . SER A 1 118 ? -44.024 -8.785 -7.859 1.00 69.90 110 SER A O 1
ATOM 813 N N . PHE A 1 119 ? -44.820 -6.979 -6.768 1.00 61.91 111 PHE A N 1
ATOM 814 C CA . PHE A 1 119 ? -44.865 -6.132 -7.952 1.00 65.08 111 PHE A CA 1
ATOM 815 C C . PHE A 1 119 ? -43.951 -4.921 -7.802 1.00 74.96 111 PHE A C 1
ATOM 816 O O . PHE A 1 119 ? -44.158 -3.892 -8.447 1.00 75.77 111 PHE A O 1
ATOM 824 N N . GLU A 1 120 ? -42.925 -5.047 -6.965 1.00 74.29 112 GLU A N 1
ATOM 825 C CA . GLU A 1 120 ? -41.938 -4.001 -6.750 1.00 81.90 112 GLU A CA 1
ATOM 826 C C . GLU A 1 120 ? -40.575 -4.443 -7.267 1.00 79.29 112 GLU A C 1
ATOM 827 O O . GLU A 1 120 ? -40.281 -5.637 -7.369 1.00 73.14 112 GLU A O 1
ATOM 833 N N . GLY A 1 121 ? -39.742 -3.456 -7.592 1.00 77.71 113 GLY A N 1
ATOM 834 C CA . GLY A 1 121 ? -38.386 -3.722 -8.020 1.00 80.99 113 GLY A CA 1
ATOM 835 C C . GLY A 1 121 ? -38.285 -4.123 -9.481 1.00 90.54 113 GLY A C 1
ATOM 836 O O . GLY A 1 121 ? -39.260 -4.130 -10.240 1.00 86.00 113 GLY A O 1
ATOM 837 N N . GLY A 1 122 ? -37.056 -4.468 -9.873 1.00 92.53 114 GLY A N 1
ATOM 838 C CA . GLY A 1 122 ? -36.804 -4.857 -11.249 1.00 78.79 114 GLY A CA 1
ATOM 839 C C . GLY A 1 122 ? -37.396 -6.202 -11.613 1.00 77.56 114 GLY A C 1
ATOM 840 O O . GLY A 1 122 ? -37.706 -6.449 -12.782 1.00 80.93 114 GLY A O 1
ATOM 841 N N . ASN A 1 123 ? -37.564 -7.086 -10.628 1.00 79.22 115 ASN A N 1
ATOM 842 C CA . ASN A 1 123 ? -38.141 -8.408 -10.839 1.00 77.39 115 ASN A CA 1
ATOM 843 C C . ASN A 1 123 ? -39.635 -8.443 -10.534 1.00 66.58 115 ASN A C 1
ATOM 844 O O . ASN A 1 123 ? -40.158 -9.483 -10.121 1.00 64.55 115 ASN A O 1
ATOM 849 N N . ALA A 1 124 ? -40.332 -7.324 -10.725 1.00 62.09 116 ALA A N 1
ATOM 850 C CA . ALA A 1 124 ? -41.754 -7.272 -10.422 1.00 55.54 116 ALA A CA 1
ATOM 851 C C . ALA A 1 124 ? -42.521 -8.263 -11.287 1.00 58.14 116 ALA A C 1
ATOM 852 O O . ALA A 1 124 ? -42.218 -8.448 -12.468 1.00 69.49 116 ALA A O 1
ATOM 854 N N . ALA A 1 125 ? -43.516 -8.907 -10.685 1.00 60.60 117 ALA A N 1
ATOM 855 C CA . ALA A 1 125 ? -44.301 -9.905 -11.391 1.00 58.81 117 ALA A CA 1
ATOM 856 C C . ALA A 1 125 ? -45.112 -9.260 -12.511 1.00 64.27 117 ALA A C 1
ATOM 857 O O . ALA A 1 125 ? -45.372 -8.054 -12.518 1.00 67.32 117 ALA A O 1
ATOM 859 N N . ILE A 1 126 ? -45.512 -10.091 -13.471 1.00 64.07 118 ILE A N 1
ATOM 860 C CA . ILE A 1 126 ? -46.286 -9.663 -14.629 1.00 59.68 118 ILE A CA 1
ATOM 861 C C . ILE A 1 126 ? -47.525 -10.539 -14.720 1.00 58.50 118 ILE A C 1
ATOM 862 O O . ILE A 1 126 ? -47.421 -11.771 -14.715 1.00 55.32 118 ILE A O 1
ATOM 867 N N . MET A 1 127 ? -48.692 -9.909 -14.796 1.00 59.04 119 MET A N 1
ATOM 868 C CA . MET A 1 127 ? -49.953 -10.616 -14.979 1.00 57.76 119 MET A CA 1
ATOM 869 C C . MET A 1 127 ? -50.329 -10.560 -16.455 1.00 61.86 119 MET A C 1
ATOM 870 O O . MET A 1 127 ? -50.501 -9.473 -17.015 1.00 70.41 119 MET A O 1
ATOM 875 N N . ALA A 1 128 ? -50.454 -11.725 -17.080 1.00 59.75 120 ALA A N 1
ATOM 876 C CA . ALA A 1 128 ? -50.779 -11.816 -18.493 1.00 63.97 120 ALA A CA 1
ATOM 877 C C . ALA A 1 128 ? -52.091 -12.567 -18.684 1.00 61.48 120 ALA A C 1
ATOM 878 O O . ALA A 1 128 ? -52.556 -13.286 -17.795 1.00 58.98 120 ALA A O 1
ATOM 880 N N . ASN A 1 129 ? -52.686 -12.386 -19.863 1.00 60.97 121 ASN A N 1
ATOM 881 C CA . ASN A 1 129 ? -53.928 -13.058 -20.231 1.00 46.94 121 ASN A CA 1
ATOM 882 C C . ASN A 1 129 ? -53.839 -13.448 -21.697 1.00 50.43 121 ASN A C 1
ATOM 883 O O . ASN A 1 129 ? -53.679 -12.578 -22.558 1.00 59.08 121 ASN A O 1
ATOM 888 N N . ASN A 1 130 ? -53.957 -14.747 -21.986 1.00 48.50 122 ASN A N 1
ATOM 889 C CA . ASN A 1 130 ? -53.813 -15.194 -23.368 1.00 51.78 122 ASN A CA 1
ATOM 890 C C . ASN A 1 130 ? -55.015 -14.842 -24.238 1.00 58.25 122 ASN A C 1
ATOM 891 O O . ASN A 1 130 ? -54.969 -15.080 -25.448 1.00 65.99 122 ASN A O 1
ATOM 896 N N . ALA A 1 131 ? -56.078 -14.276 -23.665 1.00 54.80 123 ALA A N 1
ATOM 897 C CA . ALA A 1 131 ? -57.120 -13.678 -24.487 1.00 48.13 123 ALA A CA 1
ATOM 898 C C . ALA A 1 131 ? -56.642 -12.417 -25.192 1.00 49.92 123 ALA A C 1
ATOM 899 O O . ALA A 1 131 ? -57.316 -11.950 -26.114 1.00 59.48 123 ALA A O 1
ATOM 901 N N . ASP A 1 132 ? -55.502 -11.859 -24.780 1.00 57.90 124 ASP A N 1
ATOM 902 C CA . ASP A 1 132 ? -54.998 -10.646 -25.414 1.00 56.10 124 ASP A CA 1
ATOM 903 C C . ASP A 1 132 ? -54.586 -10.903 -26.855 1.00 61.52 124 ASP A C 1
ATOM 904 O O . ASP A 1 132 ? -54.774 -10.039 -27.720 1.00 62.56 124 ASP A O 1
ATOM 909 N N . TRP A 1 133 ? -54.023 -12.078 -27.137 1.00 56.92 125 TRP A N 1
ATOM 910 C CA . TRP A 1 133 ? -53.610 -12.395 -28.495 1.00 48.58 125 TRP A CA 1
ATOM 911 C C . TRP A 1 133 ? -54.542 -13.366 -29.207 1.00 52.09 125 TRP A C 1
ATOM 912 O O . TRP A 1 133 ? -54.719 -13.245 -30.424 1.00 74.03 125 TRP A O 1
ATOM 923 N N . PHE A 1 134 ? -55.154 -14.314 -28.495 1.00 43.82 126 PHE A N 1
ATOM 924 C CA . PHE A 1 134 ? -56.128 -15.185 -29.144 1.00 41.92 126 PHE A CA 1
ATOM 925 C C . PHE A 1 134 ? -57.467 -14.497 -29.378 1.00 52.12 126 PHE A C 1
ATOM 926 O O . PHE A 1 134 ? -58.200 -14.899 -30.288 1.00 63.78 126 PHE A O 1
ATOM 934 N N . GLY A 1 135 ? -57.804 -13.475 -28.590 1.00 47.81 127 GLY A N 1
ATOM 935 C CA . GLY A 1 135 ? -59.077 -12.796 -28.760 1.00 57.47 127 GLY A CA 1
ATOM 936 C C . GLY A 1 135 ? -59.218 -12.068 -30.080 1.00 62.45 127 GLY A C 1
ATOM 937 O O . GLY A 1 135 ? -60.342 -11.750 -30.486 1.00 59.40 127 GLY A O 1
ATOM 938 N N . SER A 1 136 ? -58.103 -11.798 -30.757 1.00 62.44 128 SER A N 1
ATOM 939 C CA . SER A 1 136 ? -58.108 -11.115 -32.042 1.00 54.14 128 SER A CA 1
ATOM 940 C C . SER A 1 136 ? -57.422 -11.933 -33.130 1.00 59.47 128 SER A C 1
ATOM 941 O O . SER A 1 136 ? -57.119 -11.392 -34.201 1.00 73.28 128 SER A O 1
ATOM 944 N N . MET A 1 137 ? -57.168 -13.217 -32.886 1.00 52.16 129 MET A N 1
ATOM 945 C CA . MET A 1 137 ? -56.516 -14.081 -33.861 1.00 48.57 129 MET A CA 1
ATOM 946 C C . MET A 1 137 ? -57.560 -14.810 -34.693 1.00 56.26 129 MET A C 1
ATOM 947 O O . MET A 1 137 ? -58.400 -15.537 -34.153 1.00 47.10 129 MET A O 1
ATOM 952 N N . ASN A 1 138 ? -57.494 -14.618 -36.007 1.00 55.33 130 ASN A N 1
ATOM 953 C CA . ASN A 1 138 ? -58.426 -15.269 -36.910 1.00 53.78 130 ASN A CA 1
ATOM 954 C C . ASN A 1 138 ? -58.195 -16.777 -36.925 1.00 52.03 130 ASN A C 1
ATOM 955 O O . ASN A 1 138 ? -57.083 -17.259 -36.694 1.00 61.35 130 ASN A O 1
ATOM 960 N N . CYS A 1 139 ? -59.266 -17.527 -37.202 1.00 39.24 131 CYS A N 1
ATOM 961 C CA . CYS A 1 139 ? -59.173 -18.983 -37.145 1.00 51.27 131 CYS A CA 1
ATOM 962 C C . CYS A 1 139 ? -58.233 -19.526 -38.214 1.00 50.07 131 CYS A C 1
ATOM 963 O O . CYS A 1 139 ? -57.476 -20.471 -37.961 1.00 51.33 131 CYS A O 1
ATOM 966 N N . LEU A 1 140 ? -58.265 -18.947 -39.416 1.00 56.20 132 LEU A N 1
ATOM 967 C CA . LEU A 1 140 ? -57.328 -19.373 -40.452 1.00 56.04 132 LEU A CA 1
ATOM 968 C C . LEU A 1 140 ? -55.888 -19.128 -40.022 1.00 56.69 132 LEU A C 1
ATOM 969 O O . LEU A 1 140 ? -55.027 -19.998 -40.193 1.00 57.57 132 LEU A O 1
ATOM 974 N N . ASP A 1 141 ? -55.609 -17.958 -39.439 1.00 52.03 133 ASP A N 1
ATOM 975 C CA . ASP A 1 141 ? -54.258 -17.695 -38.954 1.00 53.08 133 ASP A CA 1
ATOM 976 C C . ASP A 1 141 ? -53.879 -18.628 -37.814 1.00 52.20 133 ASP A C 1
ATOM 977 O O . ASP A 1 141 ? -52.704 -18.982 -37.666 1.00 54.46 133 ASP A O 1
ATOM 982 N N . PHE A 1 142 ? -54.855 -19.041 -37.008 1.00 53.31 134 PHE A N 1
ATOM 983 C CA . PHE A 1 142 ? -54.587 -20.010 -35.953 1.00 48.22 134 PHE A CA 1
ATOM 984 C C . PHE A 1 142 ? -54.162 -21.349 -36.540 1.00 53.30 134 PHE A C 1
ATOM 985 O O . PHE A 1 142 ? -53.095 -21.876 -36.205 1.00 57.14 134 PHE A O 1
ATOM 993 N N . LEU A 1 143 ? -54.989 -21.909 -37.430 1.00 57.34 135 LEU A N 1
ATOM 994 C CA . LEU A 1 143 ? -54.680 -23.193 -38.050 1.00 51.99 135 LEU A CA 1
ATOM 995 C C . LEU A 1 143 ? -53.393 -23.143 -38.865 1.00 56.16 135 LEU A C 1
ATOM 996 O O . LEU A 1 143 ? -52.680 -24.148 -38.952 1.00 51.56 135 LEU A O 1
ATOM 1001 N N . ARG A 1 144 ? -53.081 -22.001 -39.476 1.00 47.82 136 ARG A N 1
ATOM 1002 C CA . ARG A 1 144 ? -51.884 -21.901 -40.304 1.00 51.48 136 ARG A CA 1
ATOM 1003 C C . ARG A 1 144 ? -50.645 -21.579 -39.474 1.00 54.58 136 ARG A C 1
ATOM 1004 O O . ARG A 1 144 ? -49.707 -22.379 -39.418 1.00 52.36 136 ARG A O 1
ATOM 1012 N N . ASP A 1 145 ? -50.636 -20.408 -38.825 1.00 56.29 137 ASP A N 1
ATOM 1013 C CA . ASP A 1 145 ? -49.421 -19.911 -38.185 1.00 47.62 137 ASP A CA 1
ATOM 1014 C C . ASP A 1 145 ? -48.993 -20.787 -37.017 1.00 48.05 137 ASP A C 1
ATOM 1015 O O . ASP A 1 145 ? -47.796 -20.877 -36.719 1.00 57.81 137 ASP A O 1
ATOM 1020 N N . ILE A 1 146 ? -49.938 -21.445 -36.357 1.00 45.68 138 ILE A N 1
ATOM 1021 C CA . ILE A 1 146 ? -49.650 -22.368 -35.268 1.00 43.61 138 ILE A CA 1
ATOM 1022 C C . ILE A 1 146 ? -49.765 -23.816 -35.725 1.00 47.71 138 ILE A C 1
ATOM 1023 O O . ILE A 1 146 ? -48.837 -24.608 -35.554 1.00 52.07 138 ILE A O 1
ATOM 1028 N N . GLY A 1 147 ? -50.894 -24.168 -36.346 1.00 35.26 139 GLY A N 1
ATOM 1029 C CA . GLY A 1 147 ? -51.211 -25.554 -36.634 1.00 41.97 139 GLY A CA 1
ATOM 1030 C C . GLY A 1 147 ? -50.255 -26.250 -37.579 1.00 50.42 139 GLY A C 1
ATOM 1031 O O . GLY A 1 147 ? -50.106 -27.473 -37.490 1.00 56.87 139 GLY A O 1
ATOM 1032 N N . LYS A 1 148 ? -49.608 -25.513 -38.486 1.00 47.39 140 LYS A N 1
ATOM 1033 C CA . LYS A 1 148 ? -48.713 -26.177 -39.428 1.00 51.73 140 LYS A CA 1
ATOM 1034 C C . LYS A 1 148 ? -47.504 -26.805 -38.746 1.00 52.98 140 LYS A C 1
ATOM 1035 O O . LYS A 1 148 ? -46.883 -27.699 -39.331 1.00 53.60 140 LYS A O 1
ATOM 1041 N N . HIS A 1 149 ? -47.179 -26.392 -37.522 1.00 52.06 141 HIS A N 1
ATOM 1042 C CA . HIS A 1 149 ? -46.030 -26.920 -36.799 1.00 52.10 141 HIS A CA 1
ATOM 1043 C C . HIS A 1 149 ? -46.375 -28.112 -35.912 1.00 51.90 141 HIS A C 1
ATOM 1044 O O . HIS A 1 149 ? -45.533 -28.535 -35.112 1.00 58.96 141 HIS A O 1
ATOM 1051 N N . PHE A 1 150 ? -47.577 -28.671 -36.040 1.00 40.18 142 PHE A N 1
ATOM 1052 C CA . PHE A 1 150 ? -48.038 -29.748 -35.172 1.00 46.67 142 PHE A CA 1
ATOM 1053 C C . PHE A 1 150 ? -48.359 -30.985 -35.999 1.00 52.32 142 PHE A C 1
ATOM 1054 O O . PHE A 1 150 ? -49.118 -30.911 -36.970 1.00 62.87 142 PHE A O 1
ATOM 1062 N N . SER A 1 151 ? -47.785 -32.117 -35.606 1.00 52.83 143 SER A N 1
ATOM 1063 C CA . SER A 1 151 ? -48.065 -33.401 -36.230 1.00 47.59 143 SER A CA 1
ATOM 1064 C C . SER A 1 151 ? -49.182 -34.091 -35.460 1.00 60.48 143 SER A C 1
ATOM 1065 O O . SER A 1 151 ? -49.076 -34.282 -34.244 1.00 74.43 143 SER A O 1
ATOM 1068 N N . VAL A 1 152 ? -50.254 -34.458 -36.166 1.00 61.13 144 VAL A N 1
ATOM 1069 C CA . VAL A 1 152 ? -51.369 -35.133 -35.506 1.00 60.72 144 VAL A CA 1
ATOM 1070 C C . VAL A 1 152 ? -50.911 -36.456 -34.902 1.00 64.56 144 VAL A C 1
ATOM 1071 O O . VAL A 1 152 ? -51.328 -36.827 -33.799 1.00 69.83 144 VAL A O 1
ATOM 1075 N N . ASN A 1 153 ? -50.025 -37.177 -35.595 1.00 66.42 145 ASN A N 1
ATOM 1076 C CA . ASN A 1 153 ? -49.511 -38.425 -35.037 1.00 67.37 145 ASN A CA 1
ATOM 1077 C C . ASN A 1 153 ? -48.756 -38.176 -33.737 1.00 65.67 145 ASN A C 1
ATOM 1078 O O . ASN A 1 153 ? -48.854 -38.968 -32.793 1.00 76.95 145 ASN A O 1
ATOM 1083 N N . ALA A 1 154 ? -47.995 -37.081 -33.666 1.00 52.57 146 ALA A N 1
ATOM 1084 C CA . ALA A 1 154 ? -47.292 -36.769 -32.427 1.00 53.45 146 ALA A CA 1
ATOM 1085 C C . ALA A 1 154 ? -48.271 -36.356 -31.335 1.00 65.87 146 ALA A C 1
ATOM 1086 O O . ALA A 1 154 ? -48.103 -36.732 -30.167 1.00 62.31 146 ALA A O 1
ATOM 1088 N N . MET A 1 155 ? -49.301 -35.585 -31.702 1.00 55.28 147 MET A N 1
ATOM 1089 C CA . MET A 1 155 ? -50.341 -35.196 -30.754 1.00 53.80 147 MET A CA 1
ATOM 1090 C C . MET A 1 155 ? -51.094 -36.403 -30.205 1.00 57.54 147 MET A C 1
ATOM 1091 O O . MET A 1 155 ? -51.433 -36.434 -29.016 1.00 63.25 147 MET A O 1
ATOM 1096 N N . LEU A 1 156 ? -51.360 -37.403 -31.047 1.00 57.98 148 LEU A N 1
ATOM 1097 C CA . LEU A 1 156 ? -52.104 -38.577 -30.601 1.00 61.69 148 LEU A CA 1
ATOM 1098 C C . LEU A 1 156 ? -51.290 -39.448 -29.656 1.00 64.30 148 LEU A C 1
ATOM 1099 O O . LEU A 1 156 ? -51.867 -40.168 -28.835 1.00 69.11 148 LEU A O 1
ATOM 1104 N N . ASN A 1 157 ? -49.964 -39.420 -29.767 1.00 69.97 149 ASN A N 1
ATOM 1105 C CA . ASN A 1 157 ? -49.098 -40.263 -28.953 1.00 81.40 149 ASN A CA 1
ATOM 1106 C C . ASN A 1 157 ? -48.629 -39.571 -27.682 1.00 83.55 149 ASN A C 1
ATOM 1107 O O . ASN A 1 157 ? -47.803 -40.130 -26.952 1.00 88.89 149 ASN A O 1
ATOM 1112 N N . LYS A 1 158 ? -49.127 -38.369 -27.407 1.00 73.43 150 LYS A N 1
ATOM 1113 C CA . LYS A 1 158 ? -48.855 -37.720 -26.134 1.00 73.56 150 LYS A CA 1
ATOM 1114 C C . LYS A 1 158 ? -49.567 -38.472 -25.018 1.00 81.05 150 LYS A C 1
ATOM 1115 O O . LYS A 1 158 ? -50.761 -38.766 -25.124 1.00 80.92 150 LYS A O 1
ATOM 1121 N N . GLU A 1 159 ? -48.831 -38.787 -23.947 1.00 77.83 151 GLU A N 1
ATOM 1122 C CA . GLU A 1 159 ? -49.420 -39.545 -22.845 1.00 73.53 151 GLU A CA 1
ATOM 1123 C C . GLU A 1 159 ? -50.642 -38.838 -22.272 1.00 69.33 151 GLU A C 1
ATOM 1124 O O . GLU A 1 159 ? -51.592 -39.497 -21.827 1.00 55.07 151 GLU A O 1
ATOM 1130 N N . SER A 1 160 ? -50.645 -37.501 -22.316 1.00 61.28 152 SER A N 1
ATOM 1131 C CA . SER A 1 160 ? -51.707 -36.710 -21.705 1.00 56.03 152 SER A CA 1
ATOM 1132 C C . SER A 1 160 ? -53.075 -36.971 -22.330 1.00 68.29 152 SER A C 1
ATOM 1133 O O . SER A 1 160 ? -54.097 -36.802 -21.656 1.00 73.63 152 SER A O 1
ATOM 1136 N N . VAL A 1 161 ? -53.133 -37.359 -23.607 1.00 71.82 153 VAL A N 1
ATOM 1137 C CA . VAL A 1 161 ? -54.405 -37.595 -24.280 1.00 58.96 153 VAL A CA 1
ATOM 1138 C C . VAL A 1 161 ? -54.497 -38.972 -24.911 1.00 63.99 153 VAL A C 1
ATOM 1139 O O . VAL A 1 161 ? -55.553 -39.328 -25.437 1.00 57.56 153 VAL A O 1
ATOM 1143 N N . LYS A 1 162 ? -53.429 -39.774 -24.862 1.00 77.07 154 LYS A N 1
ATOM 1144 C CA . LYS A 1 162 ? -53.438 -41.065 -25.542 1.00 71.38 154 LYS A CA 1
ATOM 1145 C C . LYS A 1 162 ? -54.488 -42.003 -24.963 1.00 83.42 154 LYS A C 1
ATOM 1146 O O . LYS A 1 162 ? -55.080 -42.795 -25.705 1.00 94.84 154 LYS A O 1
ATOM 1152 N N . GLN A 1 163 ? -54.754 -41.922 -23.654 1.00 83.57 155 GLN A N 1
ATOM 1153 C CA . GLN A 1 163 ? -55.774 -42.789 -23.068 1.00 87.51 155 GLN A CA 1
ATOM 1154 C C . GLN A 1 163 ? -57.164 -42.455 -23.594 1.00 78.43 155 GLN A C 1
ATOM 1155 O O . GLN A 1 163 ? -58.027 -43.337 -23.658 1.00 81.98 155 GLN A O 1
ATOM 1161 N N . ARG A 1 164 ? -57.400 -41.202 -23.983 1.00 76.47 156 ARG A N 1
ATOM 1162 C CA . ARG A 1 164 ? -58.682 -40.840 -24.577 1.00 77.27 156 ARG A CA 1
ATOM 1163 C C . ARG A 1 164 ? -58.814 -41.335 -26.010 1.00 75.22 156 ARG A C 1
ATOM 1164 O O . ARG A 1 164 ? -59.931 -41.605 -26.466 1.00 73.19 156 ARG A O 1
ATOM 1172 N N . ILE A 1 165 ? -57.696 -41.461 -26.727 1.00 73.37 157 ILE A N 1
ATOM 1173 C CA . ILE A 1 165 ? -57.739 -41.847 -28.134 1.00 76.52 157 ILE A CA 1
ATOM 1174 C C . ILE A 1 165 ? -57.913 -43.355 -28.297 1.00 84.51 157 ILE A C 1
ATOM 1175 O O . ILE A 1 165 ? -58.577 -43.804 -29.239 1.00 93.69 157 ILE A O 1
ATOM 1180 N N . ASP A 1 166 ? -57.347 -44.152 -27.390 1.00 90.29 158 ASP A N 1
ATOM 1181 C CA . ASP A 1 166 ? -57.419 -45.605 -27.490 1.00 96.94 158 ASP A CA 1
ATOM 1182 C C . ASP A 1 166 ? -58.871 -46.080 -27.531 1.00 90.55 158 ASP A C 1
ATOM 1183 O O . ASP A 1 166 ? -59.805 -45.351 -27.182 1.00 88.62 158 ASP A O 1
ATOM 1188 N N . ARG A 1 167 ? -59.053 -47.330 -27.967 1.00 89.45 159 ARG A N 1
ATOM 1189 C CA . ARG A 1 167 ? -60.401 -47.860 -28.155 1.00 90.97 159 ARG A CA 1
ATOM 1190 C C . ARG A 1 167 ? -61.195 -47.874 -26.854 1.00 101.48 159 ARG A C 1
ATOM 1191 O O . ARG A 1 167 ? -62.429 -47.806 -26.881 1.00 103.48 159 ARG A O 1
ATOM 1193 N N . ASP A 1 168 ? -60.511 -47.954 -25.710 1.00 107.39 160 ASP A N 1
ATOM 1194 C CA . ASP A 1 168 ? -61.192 -47.974 -24.421 1.00 112.65 160 ASP A CA 1
ATOM 1195 C C . ASP A 1 168 ? -61.609 -46.587 -23.950 1.00 102.42 160 ASP A C 1
ATOM 1196 O O . ASP A 1 168 ? -62.516 -46.478 -23.117 1.00 95.84 160 ASP A O 1
ATOM 1201 N N . GLY A 1 169 ? -60.976 -45.534 -24.460 1.00 95.81 161 GLY A N 1
ATOM 1202 C CA . GLY A 1 169 ? -61.247 -44.193 -23.984 1.00 86.70 161 GLY A CA 1
ATOM 1203 C C . GLY A 1 169 ? -62.593 -43.657 -24.436 1.00 75.62 161 GLY A C 1
ATOM 1204 O O . GLY A 1 169 ? -63.304 -44.240 -25.256 1.00 85.79 161 GLY A O 1
ATOM 1205 N N . ALA A 1 170 ? -62.937 -42.499 -23.878 1.00 62.00 162 ALA A N 1
ATOM 1206 C CA . ALA A 1 170 ? -64.198 -41.821 -24.148 1.00 65.93 162 ALA A CA 1
ATOM 1207 C C . ALA A 1 170 ? -64.147 -40.932 -25.382 1.00 75.25 162 ALA A C 1
ATOM 1208 O O . ALA A 1 170 ? -65.168 -40.331 -25.739 1.00 72.89 162 ALA A O 1
ATOM 1210 N N . GLY A 1 171 ? -62.996 -40.828 -26.032 1.00 67.09 163 GLY A N 1
ATOM 1211 C CA . GLY A 1 171 ? -62.844 -39.936 -27.154 1.00 64.59 163 GLY A CA 1
ATOM 1212 C C . GLY A 1 171 ? -62.621 -38.499 -26.721 1.00 69.78 163 GLY A C 1
ATOM 1213 O O . GLY A 1 171 ? -62.876 -38.105 -25.583 1.00 74.98 163 GLY A O 1
ATOM 1214 N N . ILE A 1 172 ? -62.132 -37.702 -27.664 1.00 71.22 164 ILE A N 1
ATOM 1215 C CA . ILE A 1 172 ? -61.845 -36.294 -27.434 1.00 61.98 164 ILE A CA 1
ATOM 1216 C C . ILE A 1 172 ? -62.386 -35.497 -28.610 1.00 58.91 164 ILE A C 1
ATOM 1217 O O . ILE A 1 172 ? -62.359 -35.961 -29.755 1.00 77.25 164 ILE A O 1
ATOM 1222 N N . SER A 1 173 ? -62.898 -34.308 -28.324 1.00 53.29 165 SER A N 1
ATOM 1223 C CA . SER A 1 173 ? -63.408 -33.452 -29.376 1.00 54.17 165 SER A CA 1
ATOM 1224 C C . SER A 1 173 ? -62.265 -32.686 -30.027 1.00 66.44 165 SER A C 1
ATOM 1225 O O . SER A 1 173 ? -61.175 -32.557 -29.465 1.00 77.98 165 SER A O 1
ATOM 1228 N N . PHE A 1 174 ? -62.531 -32.166 -31.229 1.00 66.74 166 PHE A N 1
ATOM 1229 C CA . PHE A 1 174 ? -61.560 -31.299 -31.887 1.00 52.51 166 PHE A CA 1
ATOM 1230 C C . PHE A 1 174 ? -61.202 -30.105 -31.010 1.00 61.21 166 PHE A C 1
ATOM 1231 O O . PHE A 1 174 ? -60.050 -29.657 -31.017 1.00 64.56 166 PHE A O 1
ATOM 1239 N N . THR A 1 175 ? -62.166 -29.593 -30.237 1.00 56.81 167 THR A N 1
ATOM 1240 C CA . THR A 1 175 ? -61.940 -28.447 -29.364 1.00 51.06 167 THR A CA 1
ATOM 1241 C C . THR A 1 175 ? -60.787 -28.702 -28.399 1.00 52.58 167 THR A C 1
ATOM 1242 O O . THR A 1 175 ? -59.749 -28.037 -28.473 1.00 49.07 167 THR A O 1
ATOM 1246 N N . GLU A 1 176 ? -60.956 -29.674 -27.500 1.00 51.25 168 GLU A N 1
ATOM 1247 C CA . GLU A 1 176 ? -59.926 -29.946 -26.504 1.00 54.98 168 GLU A CA 1
ATOM 1248 C C . GLU A 1 176 ? -58.675 -30.547 -27.130 1.00 58.59 168 GLU A C 1
ATOM 1249 O O . GLU A 1 176 ? -57.570 -30.358 -26.606 1.00 58.31 168 GLU A O 1
ATOM 1255 N N . PHE A 1 177 ? -58.823 -31.262 -28.247 1.00 66.21 169 PHE A N 1
ATOM 1256 C CA . PHE A 1 177 ? -57.659 -31.770 -28.963 1.00 58.40 169 PHE A CA 1
ATOM 1257 C C . PHE A 1 177 ? -56.766 -30.645 -29.460 1.00 50.94 169 PHE A C 1
ATOM 1258 O O . PHE A 1 177 ? -55.572 -30.867 -29.688 1.00 54.96 169 PHE A O 1
ATOM 1266 N N . ALA A 1 178 ? -57.314 -29.442 -29.612 1.00 39.32 170 ALA A N 1
ATOM 1267 C CA . ALA A 1 178 ? -56.563 -28.279 -30.057 1.00 42.84 170 ALA A CA 1
ATOM 1268 C C . ALA A 1 178 ? -55.966 -27.477 -28.906 1.00 46.67 170 ALA A C 1
ATOM 1269 O O . ALA A 1 178 ? -55.308 -26.463 -29.160 1.00 44.64 170 ALA A O 1
ATOM 1271 N N . TYR A 1 179 ? -56.170 -27.904 -27.655 1.00 56.66 171 TYR A N 1
ATOM 1272 C CA . TYR A 1 179 ? -55.749 -27.087 -26.519 1.00 47.71 171 TYR A CA 1
ATOM 1273 C C . TYR A 1 179 ? -54.236 -26.907 -26.487 1.00 48.28 171 TYR A C 1
ATOM 1274 O O . TYR A 1 179 ? -53.746 -25.799 -26.232 1.00 43.77 171 TYR A O 1
ATOM 1283 N N . SER A 1 180 ? -53.477 -27.980 -26.740 1.00 47.54 172 SER A N 1
ATOM 1284 C CA . SER A 1 180 ? -52.020 -27.884 -26.697 1.00 50.10 172 SER A CA 1
ATOM 1285 C C . SER A 1 180 ? -51.474 -26.869 -27.692 1.00 55.76 172 SER A C 1
ATOM 1286 O O . SER A 1 180 ? -50.353 -26.381 -27.509 1.00 65.45 172 SER A O 1
ATOM 1289 N N . LEU A 1 181 ? -52.236 -26.531 -28.734 1.00 46.91 173 LEU A N 1
ATOM 1290 C CA . LEU A 1 181 ? -51.792 -25.479 -29.642 1.00 48.22 173 LEU A CA 1
ATOM 1291 C C . LEU A 1 181 ? -51.842 -24.115 -28.969 1.00 51.94 173 LEU A C 1
ATOM 1292 O O . LEU A 1 181 ? -50.920 -23.305 -29.130 1.00 52.69 173 LEU A O 1
ATOM 1297 N N . LEU A 1 182 ? -52.909 -23.839 -28.214 1.00 48.11 174 LEU A N 1
ATOM 1298 C CA . LEU A 1 182 ? -53.016 -22.548 -27.543 1.00 43.65 174 LEU A CA 1
ATOM 1299 C C . LEU A 1 182 ? -51.937 -22.397 -26.478 1.00 52.07 174 LEU A C 1
ATOM 1300 O O . LEU A 1 182 ? -51.234 -21.380 -26.435 1.00 55.87 174 LEU A O 1
ATOM 1305 N N . GLN A 1 183 ? -51.783 -23.404 -25.613 1.00 46.94 175 GLN A N 1
ATOM 1306 C CA . GLN A 1 183 ? -50.760 -23.326 -24.575 1.00 57.37 175 GLN A CA 1
ATOM 1307 C C . GLN A 1 183 ? -49.359 -23.355 -25.169 1.00 55.11 175 GLN A C 1
ATOM 1308 O O . GLN A 1 183 ? -48.441 -22.739 -24.615 1.00 66.17 175 GLN A O 1
ATOM 1314 N N . GLY A 1 184 ? -49.171 -24.058 -26.287 1.00 57.05 176 GLY A N 1
ATOM 1315 C CA . GLY A 1 184 ? -47.886 -24.011 -26.965 1.00 45.76 176 GLY A CA 1
ATOM 1316 C C . GLY A 1 184 ? -47.539 -22.615 -27.443 1.00 51.20 176 GLY A C 1
ATOM 1317 O O . GLY A 1 184 ? -46.424 -22.133 -27.226 1.00 57.88 176 GLY A O 1
ATOM 1318 N N . TYR A 1 185 ? -48.491 -21.942 -28.093 1.00 50.05 177 TYR A N 1
ATOM 1319 C CA . TYR A 1 185 ? -48.248 -20.594 -28.582 1.00 51.57 177 TYR A CA 1
ATOM 1320 C C . TYR A 1 185 ? -48.040 -19.598 -27.451 1.00 53.35 177 TYR A C 1
ATOM 1321 O O . TYR A 1 185 ? -47.341 -18.598 -27.650 1.00 52.51 177 TYR A O 1
ATOM 1330 N N . ASP A 1 186 ? -48.623 -19.846 -26.273 1.00 59.25 178 ASP A N 1
ATOM 1331 C CA . ASP A 1 186 ? -48.443 -18.928 -25.151 1.00 50.44 178 ASP A CA 1
ATOM 1332 C C . ASP A 1 186 ? -46.974 -18.797 -24.776 1.00 52.72 178 ASP A C 1
ATOM 1333 O O . ASP A 1 186 ? -46.494 -17.697 -24.476 1.00 52.61 178 ASP A O 1
ATOM 1338 N N . PHE A 1 187 ? -46.241 -19.909 -24.801 1.00 49.44 179 PHE A N 1
ATOM 1339 C CA . PHE A 1 187 ? -44.825 -19.869 -24.460 1.00 52.66 179 PHE A CA 1
ATOM 1340 C C . PHE A 1 187 ? -44.043 -19.046 -25.476 1.00 57.09 179 PHE A C 1
ATOM 1341 O O . PHE A 1 187 ? -43.206 -18.217 -25.099 1.00 60.80 179 PHE A O 1
ATOM 1349 N N . ALA A 1 188 ? -44.304 -19.252 -26.769 1.00 62.55 180 ALA A N 1
ATOM 1350 C CA . ALA A 1 188 ? -43.632 -18.445 -27.783 1.00 56.93 180 ALA A CA 1
ATOM 1351 C C . ALA A 1 188 ? -44.002 -16.974 -27.650 1.00 55.32 180 ALA A C 1
ATOM 1352 O O . ALA A 1 188 ? -43.142 -16.098 -27.795 1.00 64.79 180 ALA A O 1
ATOM 1354 N N . GLU A 1 189 ? -45.272 -16.681 -27.360 1.00 48.55 181 GLU A N 1
ATOM 1355 C CA . GLU A 1 189 ? -45.701 -15.289 -27.266 1.00 55.49 181 GLU A CA 1
ATOM 1356 C C . GLU A 1 189 ? -45.100 -14.605 -26.042 1.00 57.53 181 GLU A C 1
ATOM 1357 O O . GLU A 1 189 ? -44.624 -13.467 -26.127 1.00 53.53 181 GLU A O 1
ATOM 1363 N N . LEU A 1 190 ? -45.113 -15.279 -24.890 1.00 54.96 182 LEU A N 1
ATOM 1364 C CA . LEU A 1 190 ? -44.509 -14.684 -23.701 1.00 56.20 182 LEU A CA 1
ATOM 1365 C C . LEU A 1 190 ? -42.991 -14.634 -23.810 1.00 62.28 182 LEU A C 1
ATOM 1366 O O . LEU A 1 190 ? -42.356 -13.774 -23.190 1.00 65.68 182 LEU A O 1
ATOM 1371 N N . ASN A 1 191 ? -42.391 -15.534 -24.592 1.00 60.61 183 ASN A N 1
ATOM 1372 C CA . ASN A 1 191 ? -40.966 -15.403 -24.880 1.00 60.63 183 ASN A CA 1
ATOM 1373 C C . ASN A 1 191 ? -40.689 -14.148 -25.695 1.00 70.75 183 ASN A C 1
ATOM 1374 O O . ASN A 1 191 ? -39.697 -13.451 -25.454 1.00 79.96 183 ASN A O 1
ATOM 1379 N N . LYS A 1 192 ? -41.557 -13.841 -26.660 1.00 64.34 184 LYS A N 1
ATOM 1380 C CA . LYS A 1 192 ? -41.369 -12.642 -27.467 1.00 57.92 184 LYS A CA 1
ATOM 1381 C C . LYS A 1 192 ? -41.708 -11.379 -26.684 1.00 62.83 184 LYS A C 1
ATOM 1382 O O . LYS A 1 192 ? -40.997 -10.372 -26.788 1.00 72.09 184 LYS A O 1
ATOM 1388 N N . ARG A 1 193 ? -42.779 -11.416 -25.887 1.00 59.99 185 ARG A N 1
ATOM 1389 C CA . ARG A 1 193 ? -43.230 -10.211 -25.196 1.00 64.34 185 ARG A CA 1
ATOM 1390 C C . ARG A 1 193 ? -42.334 -9.872 -24.010 1.00 67.76 185 ARG A C 1
ATOM 1391 O O . ARG A 1 193 ? -41.880 -8.729 -23.871 1.00 66.63 185 ARG A O 1
ATOM 1399 N N . HIS A 1 194 ? -42.083 -10.844 -23.130 1.00 58.92 186 HIS A N 1
ATOM 1400 C CA . HIS A 1 194 ? -41.399 -10.580 -21.869 1.00 57.71 186 HIS A CA 1
ATOM 1401 C C . HIS A 1 194 ? -40.139 -11.414 -21.679 1.00 57.88 186 HIS A C 1
ATOM 1402 O O . HIS A 1 194 ? -39.630 -11.492 -20.555 1.00 60.53 186 HIS A O 1
ATOM 1409 N N . GLY A 1 195 ? -39.626 -12.047 -22.730 1.00 49.82 187 GLY A N 1
ATOM 1410 C CA . GLY A 1 195 ? -38.407 -12.824 -22.597 1.00 50.47 187 GLY A CA 1
ATOM 1411 C C . GLY A 1 195 ? -38.533 -14.068 -21.745 1.00 58.27 187 GLY A C 1
ATOM 1412 O O . GLY A 1 195 ? -37.550 -14.491 -21.123 1.00 60.85 187 GLY A O 1
ATOM 1413 N N . ALA A 1 196 ? -39.719 -14.667 -21.695 1.00 49.80 188 ALA A N 1
ATOM 1414 C CA . ALA A 1 196 ? -39.916 -15.894 -20.935 1.00 42.59 188 ALA A CA 1
ATOM 1415 C C . ALA A 1 196 ? -39.094 -17.020 -21.548 1.00 52.49 188 ALA A C 1
ATOM 1416 O O . ALA A 1 196 ? -39.274 -17.362 -22.721 1.00 76.42 188 ALA A O 1
ATOM 1418 N N . VAL A 1 197 ? -38.185 -17.591 -20.760 1.00 53.19 189 VAL A N 1
ATOM 1419 C CA . VAL A 1 197 ? -37.356 -18.703 -21.199 1.00 58.73 189 VAL A CA 1
ATOM 1420 C C . VAL A 1 197 ? -37.600 -19.959 -20.373 1.00 55.45 189 VAL A C 1
ATOM 1421 O O . VAL A 1 197 ? -36.816 -20.905 -20.447 1.00 61.37 189 VAL A O 1
ATOM 1425 N N . LEU A 1 198 ? -38.681 -19.991 -19.594 1.00 57.23 190 LEU A N 1
ATOM 1426 C CA . LEU A 1 198 ? -38.975 -21.126 -18.727 1.00 50.71 190 LEU A CA 1
ATOM 1427 C C . LEU A 1 198 ? -40.463 -21.144 -18.414 1.00 55.57 190 LEU A C 1
ATOM 1428 O O . LEU A 1 198 ? -41.019 -20.126 -17.991 1.00 62.50 190 LEU A O 1
ATOM 1433 N N . GLU A 1 199 ? -41.099 -22.295 -18.616 1.00 46.52 191 GLU A N 1
ATOM 1434 C CA . GLU A 1 199 ? -42.486 -22.495 -18.224 1.00 48.91 191 GLU A CA 1
ATOM 1435 C C . GLU A 1 199 ? -42.555 -23.595 -17.176 1.00 56.73 191 GLU A C 1
ATOM 1436 O O . GLU A 1 199 ? -42.064 -24.704 -17.408 1.00 61.37 191 GLU A O 1
ATOM 1442 N N . ILE A 1 200 ? -43.160 -23.284 -16.029 1.00 54.49 192 ILE A N 1
ATOM 1443 C CA . ILE A 1 200 ? -43.428 -24.275 -14.995 1.00 41.58 192 ILE A CA 1
ATOM 1444 C C . ILE A 1 200 ? -44.927 -24.524 -14.932 1.00 45.47 192 ILE A C 1
ATOM 1445 O O . ILE A 1 200 ? -45.746 -23.682 -15.315 1.00 61.52 192 ILE A O 1
ATOM 1450 N N . GLY A 1 201 ? -45.286 -25.705 -14.439 1.00 34.76 193 GLY A N 1
ATOM 1451 C CA . GLY A 1 201 ? -46.688 -26.038 -14.276 1.00 33.26 193 GLY A CA 1
ATOM 1452 C C . GLY A 1 201 ? -46.854 -27.300 -13.458 1.00 49.11 193 GLY A C 1
ATOM 1453 O O . GLY A 1 201 ? -45.882 -27.906 -12.997 1.00 44.53 193 GLY A O 1
ATOM 1454 N N . GLY A 1 202 ? -48.114 -27.687 -13.281 1.00 50.32 194 GLY A N 1
ATOM 1455 C CA . GLY A 1 202 ? -48.440 -28.913 -12.587 1.00 49.83 194 GLY A CA 1
ATOM 1456 C C . GLY A 1 202 ? -47.882 -30.156 -13.253 1.00 52.56 194 GLY A C 1
ATOM 1457 O O . GLY A 1 202 ? -47.347 -30.104 -14.366 1.00 56.55 194 GLY A O 1
ATOM 1458 N N . SER A 1 203 ? -48.015 -31.292 -12.571 1.00 54.18 195 SER A N 1
ATOM 1459 C CA . SER A 1 203 ? -47.428 -32.533 -13.056 1.00 54.10 195 SER A CA 1
ATOM 1460 C C . SER A 1 203 ? -48.051 -33.000 -14.361 1.00 55.89 195 SER A C 1
ATOM 1461 O O . SER A 1 203 ? -47.417 -33.766 -15.097 1.00 64.20 195 SER A O 1
ATOM 1464 N N . ASP A 1 204 ? -49.271 -32.563 -14.660 1.00 47.29 196 ASP A N 1
ATOM 1465 C CA . ASP A 1 204 ? -49.980 -33.003 -15.851 1.00 59.18 196 ASP A CA 1
ATOM 1466 C C . ASP A 1 204 ? -49.745 -32.094 -17.053 1.00 60.29 196 ASP A C 1
ATOM 1467 O O . ASP A 1 204 ? -50.464 -32.208 -18.049 1.00 74.79 196 ASP A O 1
ATOM 1472 N N . GLN A 1 205 ? -48.750 -31.211 -16.995 1.00 53.56 197 GLN A N 1
ATOM 1473 C CA . GLN A 1 205 ? -48.532 -30.214 -18.034 1.00 53.07 197 GLN A CA 1
ATOM 1474 C C . GLN A 1 205 ? -47.287 -30.476 -18.872 1.00 56.45 197 GLN A C 1
ATOM 1475 O O . GLN A 1 205 ? -46.877 -29.597 -19.636 1.00 62.42 197 GLN A O 1
ATOM 1481 N N . TRP A 1 206 ? -46.676 -31.656 -18.754 1.00 59.60 198 TRP A N 1
ATOM 1482 C CA . TRP A 1 206 ? -45.442 -31.922 -19.488 1.00 62.11 198 TRP A CA 1
ATOM 1483 C C . TRP A 1 206 ? -45.668 -31.885 -20.995 1.00 65.46 198 TRP A C 1
ATOM 1484 O O . TRP A 1 206 ? -44.821 -31.380 -21.741 1.00 68.15 198 TRP A O 1
ATOM 1495 N N . GLY A 1 207 ? -46.806 -32.407 -21.457 1.00 70.21 199 GLY A N 1
ATOM 1496 C CA . GLY A 1 207 ? -47.072 -32.427 -22.885 1.00 72.85 199 GLY A CA 1
ATOM 1497 C C . GLY A 1 207 ? -47.242 -31.039 -23.472 1.00 64.41 199 GLY A C 1
ATOM 1498 O O . GLY A 1 207 ? -46.725 -30.744 -24.551 1.00 65.11 199 GLY A O 1
ATOM 1499 N N . ASN A 1 208 ? -47.956 -30.165 -22.767 1.00 60.03 200 ASN A N 1
ATOM 1500 C CA . ASN A 1 208 ? -48.191 -28.817 -23.261 1.00 47.59 200 ASN A CA 1
ATOM 1501 C C . ASN A 1 208 ? -47.000 -27.893 -23.049 1.00 58.74 200 ASN A C 1
ATOM 1502 O O . ASN A 1 208 ? -46.905 -26.864 -23.726 1.00 63.09 200 ASN A O 1
ATOM 1507 N N . ILE A 1 209 ? -46.101 -28.224 -22.121 1.00 64.81 201 ILE A N 1
ATOM 1508 C CA . ILE A 1 209 ? -44.917 -27.397 -21.904 1.00 60.40 201 ILE A CA 1
ATOM 1509 C C . ILE A 1 209 ? -43.872 -27.661 -22.979 1.00 58.55 201 ILE A C 1
ATOM 1510 O O . ILE A 1 209 ? -43.319 -26.726 -23.571 1.00 59.95 201 ILE A O 1
ATOM 1515 N N . THR A 1 210 ? -43.582 -28.936 -23.248 1.00 52.53 202 THR A N 1
ATOM 1516 C CA . THR A 1 210 ? -42.651 -29.254 -24.323 1.00 61.89 202 THR A CA 1
ATOM 1517 C C . THR A 1 210 ? -43.187 -28.801 -25.677 1.00 61.85 202 THR A C 1
ATOM 1518 O O . THR A 1 210 ? -42.401 -28.487 -26.577 1.00 59.00 202 THR A O 1
ATOM 1522 N N . ALA A 1 211 ? -44.513 -28.743 -25.841 1.00 55.83 203 ALA A N 1
ATOM 1523 C CA . ALA A 1 211 ? -45.071 -28.223 -27.086 1.00 47.77 203 ALA A CA 1
ATOM 1524 C C . ALA A 1 211 ? -44.742 -26.747 -27.252 1.00 46.63 203 ALA A C 1
ATOM 1525 O O . ALA A 1 211 ? -44.421 -26.296 -28.358 1.00 67.76 203 ALA A O 1
ATOM 1527 N N . GLY A 1 212 ? -44.809 -25.981 -26.162 1.00 52.68 204 GLY A N 1
ATOM 1528 C CA . GLY A 1 212 ? -44.409 -24.587 -26.217 1.00 54.19 204 GLY A CA 1
ATOM 1529 C C . GLY A 1 212 ? -42.910 -24.401 -26.312 1.00 55.63 204 GLY A C 1
ATOM 1530 O O . GLY A 1 212 ? -42.443 -23.353 -26.766 1.00 59.28 204 GLY A O 1
ATOM 1531 N N . ILE A 1 213 ? -42.137 -25.401 -25.886 1.00 52.00 205 ILE A N 1
ATOM 1532 C CA . ILE A 1 213 ? -40.693 -25.347 -26.078 1.00 55.46 205 ILE A CA 1
ATOM 1533 C C . ILE A 1 213 ? -40.351 -25.500 -27.554 1.00 61.50 205 ILE A C 1
ATOM 1534 O O . ILE A 1 213 ? -39.596 -24.700 -28.120 1.00 61.90 205 ILE A O 1
ATOM 1539 N N . ASP A 1 214 ? -40.911 -26.528 -28.197 1.00 69.97 206 ASP A N 1
ATOM 1540 C CA . ASP A 1 214 ? -40.671 -26.749 -29.621 1.00 71.47 206 ASP A CA 1
ATOM 1541 C C . ASP A 1 214 ? -41.186 -25.582 -30.451 1.00 71.35 206 ASP A C 1
ATOM 1542 O O . ASP A 1 214 ? -40.502 -25.099 -31.361 1.00 70.49 206 ASP A O 1
ATOM 1547 N N . LEU A 1 215 ? -42.401 -25.117 -30.149 1.00 65.52 207 LEU A N 1
ATOM 1548 C CA . LEU A 1 215 ? -43.007 -24.046 -30.930 1.00 59.70 207 LEU A CA 1
ATOM 1549 C C . LEU A 1 215 ? -42.230 -22.747 -30.794 1.00 69.95 207 LEU A C 1
ATOM 1550 O O . LEU A 1 215 ? -42.141 -21.973 -31.755 1.00 67.14 207 LEU A O 1
ATOM 1555 N N . THR A 1 216 ? -41.661 -22.491 -29.614 1.00 62.60 208 THR A N 1
ATOM 1556 C CA . THR A 1 216 ? -40.840 -21.300 -29.434 1.00 58.36 208 THR A CA 1
ATOM 1557 C C . THR A 1 216 ? -39.575 -21.374 -30.283 1.00 65.67 208 THR A C 1
ATOM 1558 O O . THR A 1 216 ? -39.128 -20.358 -30.828 1.00 78.80 208 THR A O 1
ATOM 1562 N N . ARG A 1 217 ? -38.992 -22.569 -30.424 1.00 67.03 209 ARG A N 1
ATOM 1563 C CA . ARG A 1 217 ? -37.834 -22.720 -31.302 1.00 63.93 209 ARG A CA 1
ATOM 1564 C C . ARG A 1 217 ? -38.213 -22.494 -32.762 1.00 65.43 209 ARG A C 1
ATOM 1565 O O . ARG A 1 217 ? -37.462 -21.855 -33.509 1.00 78.94 209 ARG A O 1
ATOM 1573 N N . ARG A 1 218 ? -39.376 -22.998 -33.187 1.00 54.48 210 ARG A N 1
ATOM 1574 C CA . ARG A 1 218 ? -39.757 -22.885 -34.593 1.00 58.21 210 ARG A CA 1
ATOM 1575 C C . ARG A 1 218 ? -40.173 -21.465 -34.958 1.00 61.48 210 ARG A C 1
ATOM 1576 O O . ARG A 1 218 ? -39.948 -21.027 -36.092 1.00 65.80 210 ARG A O 1
ATOM 1584 N N . LEU A 1 219 ? -40.769 -20.734 -34.018 1.00 58.77 211 LEU A N 1
ATOM 1585 C CA . LEU A 1 219 ? -41.284 -19.393 -34.268 1.00 49.24 211 LEU A CA 1
ATOM 1586 C C . LEU A 1 219 ? -40.296 -18.289 -33.916 1.00 58.81 211 LEU A C 1
ATOM 1587 O O . LEU A 1 219 ? -40.250 -17.265 -34.605 1.00 67.39 211 LEU A O 1
ATOM 1592 N N . ASN A 1 220 ? -39.504 -18.464 -32.860 1.00 53.68 212 ASN A N 1
ATOM 1593 C CA . ASN A 1 220 ? -38.624 -17.409 -32.380 1.00 51.23 212 ASN A CA 1
ATOM 1594 C C . ASN A 1 220 ? -37.144 -17.761 -32.458 1.00 55.39 212 ASN A C 1
ATOM 1595 O O . ASN A 1 220 ? -36.308 -16.885 -32.205 1.00 61.28 212 ASN A O 1
ATOM 1600 N N . GLN A 1 221 ? -36.796 -19.004 -32.799 1.00 53.23 213 GLN A N 1
ATOM 1601 C CA . GLN A 1 221 ? -35.399 -19.445 -32.858 1.00 65.55 213 GLN A CA 1
ATOM 1602 C C . GLN A 1 221 ? -34.695 -19.230 -31.519 1.00 73.15 213 GLN A C 1
ATOM 1603 O O . GLN A 1 221 ? -33.543 -18.794 -31.459 1.00 78.44 213 GLN A O 1
ATOM 1609 N N . LYS A 1 222 ? -35.398 -19.540 -30.432 1.00 71.27 214 LYS A N 1
ATOM 1610 C CA . LYS A 1 222 ? -34.882 -19.351 -29.085 1.00 67.19 214 LYS A CA 1
ATOM 1611 C C . LYS A 1 222 ? -34.978 -20.651 -28.299 1.00 72.56 214 LYS A C 1
ATOM 1612 O O . LYS A 1 222 ? -35.963 -21.388 -28.414 1.00 70.48 214 LYS A O 1
ATOM 1618 N N . GLN A 1 223 ? -33.945 -20.923 -27.506 1.00 79.41 215 GLN A N 1
ATOM 1619 C CA . GLN A 1 223 ? -33.899 -22.089 -26.634 1.00 74.21 215 GLN A CA 1
ATOM 1620 C C . GLN A 1 223 ? -34.577 -21.750 -25.311 1.00 69.40 215 GLN A C 1
ATOM 1621 O O . GLN A 1 223 ? -34.109 -20.871 -24.579 1.00 78.22 215 GLN A O 1
ATOM 1627 N N . VAL A 1 224 ? -35.677 -22.436 -25.008 1.00 65.24 216 VAL A N 1
ATOM 1628 C CA . VAL A 1 224 ? -36.388 -22.260 -23.748 1.00 61.39 216 VAL A CA 1
ATOM 1629 C C . VAL A 1 224 ? -36.439 -23.603 -23.020 1.00 59.86 216 VAL A C 1
ATOM 1630 O O . VAL A 1 224 ? -36.071 -24.644 -23.564 1.00 62.86 216 VAL A O 1
ATOM 1634 N N . PHE A 1 225 ? -36.898 -23.565 -21.770 1.00 59.84 217 PHE A N 1
ATOM 1635 C CA . PHE A 1 225 ? -36.883 -24.730 -20.895 1.00 56.80 217 PHE A CA 1
ATOM 1636 C C . PHE A 1 225 ? -38.243 -24.910 -20.232 1.00 54.99 217 PHE A C 1
ATOM 1637 O O . PHE A 1 225 ? -39.049 -23.981 -20.153 1.00 61.70 217 PHE A O 1
ATOM 1645 N N . GLY A 1 226 ? -38.488 -26.122 -19.750 1.00 49.46 218 GLY A N 1
ATOM 1646 C CA . GLY A 1 226 ? -39.722 -26.423 -19.046 1.00 54.53 218 GLY A CA 1
ATOM 1647 C C . GLY A 1 226 ? -39.465 -27.258 -17.807 1.00 60.51 218 GLY A C 1
ATOM 1648 O O . GLY A 1 226 ? -38.550 -28.083 -17.767 1.00 57.45 218 GLY A O 1
ATOM 1649 N N . LEU A 1 227 ? -40.300 -27.041 -16.790 1.00 59.70 219 LEU A N 1
ATOM 1650 C CA . LEU A 1 227 ? -40.182 -27.752 -15.521 1.00 61.91 219 LEU A CA 1
ATOM 1651 C C . LEU A 1 227 ? -41.574 -28.034 -14.977 1.00 58.58 219 LEU A C 1
ATOM 1652 O O . LEU A 1 227 ? -42.399 -27.122 -14.892 1.00 59.69 219 LEU A O 1
ATOM 1657 N N . THR A 1 228 ? -41.834 -29.283 -14.598 1.00 48.00 220 THR A N 1
ATOM 1658 C CA . THR A 1 228 ? -43.099 -29.636 -13.970 1.00 53.02 220 THR A CA 1
ATOM 1659 C C . THR A 1 228 ? -42.874 -30.014 -12.512 1.00 63.26 220 THR A C 1
ATOM 1660 O O . THR A 1 228 ? -41.849 -30.599 -12.152 1.00 67.77 220 THR A O 1
ATOM 1664 N N . LEU A 1 229 ? -43.834 -29.668 -11.687 1.00 59.75 221 LEU A N 1
ATOM 1665 C CA . LEU A 1 229 ? -43.882 -29.876 -10.250 1.00 49.41 221 LEU A CA 1
ATOM 1666 C C . LEU A 1 229 ? -44.526 -31.221 -9.931 1.00 60.60 221 LEU A C 1
ATOM 1667 O O . LEU A 1 229 ? -45.340 -31.725 -10.709 1.00 69.85 221 LEU A O 1
ATOM 1672 N N . PRO A 1 230 ? -44.191 -31.831 -8.799 1.00 57.92 222 PRO A N 1
ATOM 1673 C CA . PRO A 1 230 ? -44.678 -33.186 -8.526 1.00 59.66 222 PRO A CA 1
ATOM 1674 C C . PRO A 1 230 ? -46.179 -33.212 -8.292 1.00 53.66 222 PRO A C 1
ATOM 1675 O O . PRO A 1 230 ? -46.803 -32.209 -7.945 1.00 53.96 222 PRO A O 1
ATOM 1679 N N . LEU A 1 231 ? -46.760 -34.390 -8.509 1.00 56.70 223 LEU A N 1
ATOM 1680 C CA . LEU A 1 231 ? -48.150 -34.630 -8.141 1.00 57.18 223 LEU A CA 1
ATOM 1681 C C . LEU A 1 231 ? -48.228 -34.762 -6.629 1.00 64.45 223 LEU A C 1
ATOM 1682 O O . LEU A 1 231 ? -47.649 -35.686 -6.049 1.00 82.35 223 LEU A O 1
ATOM 1687 N N . VAL A 1 232 ? -48.926 -33.833 -5.983 1.00 57.28 224 VAL A N 1
ATOM 1688 C CA . VAL A 1 232 ? -49.027 -33.848 -4.530 1.00 64.32 224 VAL A CA 1
ATOM 1689 C C . VAL A 1 232 ? -49.787 -35.098 -4.113 1.00 64.95 224 VAL A C 1
ATOM 1690 O O . VAL A 1 232 ? -51.007 -35.191 -4.291 1.00 57.67 224 VAL A O 1
ATOM 1694 N N . THR A 1 233 ? -49.058 -36.077 -3.585 1.00 61.82 225 THR A N 1
ATOM 1695 C CA . THR A 1 233 ? -49.615 -37.357 -3.186 1.00 55.50 225 THR A CA 1
ATOM 1696 C C . THR A 1 233 ? -49.537 -37.515 -1.673 1.00 64.78 225 THR A C 1
ATOM 1697 O O . THR A 1 233 ? -48.697 -36.901 -1.008 1.00 65.94 225 THR A O 1
ATOM 1701 N N . LYS A 1 234 ? -50.436 -38.332 -1.136 1.00 59.31 226 LYS A N 1
ATOM 1702 C CA . LYS A 1 234 ? -50.459 -38.673 0.278 1.00 52.03 226 LYS A CA 1
ATOM 1703 C C . LYS A 1 234 ? -49.969 -40.100 0.489 1.00 61.69 226 LYS A C 1
ATOM 1704 O O . LYS A 1 234 ? -50.048 -40.949 -0.402 1.00 80.34 226 LYS A O 1
ATOM 1710 N N . SER A 1 235 ? -49.477 -40.360 1.700 1.00 65.11 227 SER A N 1
ATOM 1711 C CA . SER A 1 235 ? -48.905 -41.665 2.004 1.00 57.21 227 SER A CA 1
ATOM 1712 C C . SER A 1 235 ? -49.949 -42.774 1.964 1.00 64.37 227 SER A C 1
ATOM 1713 O O . SER A 1 235 ? -49.621 -43.911 1.606 1.00 68.58 227 SER A O 1
ATOM 1716 N N . ASP A 1 236 ? -51.197 -42.478 2.324 1.00 67.99 228 ASP A N 1
ATOM 1717 C CA . ASP A 1 236 ? -52.241 -43.497 2.362 1.00 69.74 228 ASP A CA 1
ATOM 1718 C C . ASP A 1 236 ? -52.952 -43.683 1.026 1.00 74.39 228 ASP A C 1
ATOM 1719 O O . ASP A 1 236 ? -53.881 -44.493 0.944 1.00 85.33 228 ASP A O 1
ATOM 1724 N N . GLY A 1 237 ? -52.550 -42.955 -0.015 1.00 68.10 229 GLY A N 1
ATOM 1725 C CA . GLY A 1 237 ? -53.085 -43.149 -1.346 1.00 73.79 229 GLY A CA 1
ATOM 1726 C C . GLY A 1 237 ? -54.279 -42.292 -1.706 1.00 77.84 229 GLY A C 1
ATOM 1727 O O . GLY A 1 237 ? -54.666 -42.263 -2.881 1.00 80.03 229 GLY A O 1
ATOM 1728 N N . THR A 1 238 ? -54.874 -41.596 -0.743 1.00 79.22 230 THR A N 1
ATOM 1729 C CA . THR A 1 238 ? -56.037 -40.767 -1.018 1.00 67.51 230 THR A CA 1
ATOM 1730 C C . THR A 1 238 ? -55.619 -39.493 -1.760 1.00 60.72 230 THR A C 1
ATOM 1731 O O . THR A 1 238 ? -54.437 -39.151 -1.850 1.00 64.54 230 THR A O 1
ATOM 1735 N N . LYS A 1 239 ? -56.609 -38.794 -2.316 1.00 52.80 231 LYS A N 1
ATOM 1736 C CA . LYS A 1 239 ? -56.336 -37.570 -3.061 1.00 52.37 231 LYS A CA 1
ATOM 1737 C C . LYS A 1 239 ? -55.947 -36.447 -2.102 1.00 62.69 231 LYS A C 1
ATOM 1738 O O . LYS A 1 239 ? -56.281 -36.477 -0.915 1.00 72.49 231 LYS A O 1
ATOM 1744 N N . PHE A 1 240 ? -55.236 -35.443 -2.629 1.00 54.17 232 PHE A N 1
ATOM 1745 C CA . PHE A 1 240 ? -54.616 -34.438 -1.769 1.00 48.30 232 PHE A CA 1
ATOM 1746 C C . PHE A 1 240 ? -55.663 -33.594 -1.053 1.00 84.26 232 PHE A C 1
ATOM 1747 O O . PHE A 1 240 ? -55.719 -33.562 0.183 1.00 107.37 232 PHE A O 1
ATOM 1755 N N . GLY A 1 241 ? -56.499 -32.895 -1.804 1.00 79.81 233 GLY A N 1
ATOM 1756 C CA . GLY A 1 241 ? -57.442 -32.045 -1.115 1.00 73.25 233 GLY A CA 1
ATOM 1757 C C . GLY A 1 241 ? -58.818 -32.629 -0.883 1.00 63.92 233 GLY A C 1
ATOM 1758 O O . GLY A 1 241 ? -59.736 -31.881 -0.535 1.00 69.07 233 GLY A O 1
ATOM 1759 N N . LYS A 1 242 ? -59.008 -33.932 -1.062 1.00 65.98 234 LYS A N 1
ATOM 1760 C CA . LYS A 1 242 ? -60.329 -34.530 -0.900 1.00 60.18 234 LYS A CA 1
ATOM 1761 C C . LYS A 1 242 ? -60.620 -34.680 0.587 1.00 62.44 234 LYS A C 1
ATOM 1762 O O . LYS A 1 242 ? -60.031 -35.535 1.259 1.00 76.45 234 LYS A O 1
ATOM 1764 N N . THR A 1 243 ? -61.518 -33.848 1.107 1.00 65.40 235 THR A N 1
ATOM 1765 C CA . THR A 1 243 ? -61.973 -33.949 2.486 1.00 69.73 235 THR A CA 1
ATOM 1766 C C . THR A 1 243 ? -63.457 -34.289 2.511 1.00 77.67 235 THR A C 1
ATOM 1767 O O . THR A 1 243 ? -64.156 -34.217 1.497 1.00 79.43 235 THR A O 1
ATOM 1771 N N . GLU A 1 244 ? -63.935 -34.670 3.698 1.00 83.89 236 GLU A N 1
ATOM 1772 C CA . GLU A 1 244 ? -65.355 -34.959 3.859 1.00 89.79 236 GLU A CA 1
ATOM 1773 C C . GLU A 1 244 ? -66.211 -33.737 3.552 1.00 87.30 236 GLU A C 1
ATOM 1774 O O . GLU A 1 244 ? -67.316 -33.873 3.016 1.00 89.46 236 GLU A O 1
ATOM 1780 N N . GLY A 1 245 ? -65.716 -32.539 3.867 1.00 79.74 237 GLY A N 1
ATOM 1781 C CA . GLY A 1 245 ? -66.435 -31.310 3.604 1.00 77.02 237 GLY A CA 1
ATOM 1782 C C . GLY A 1 245 ? -66.296 -30.752 2.207 1.00 84.89 237 GLY A C 1
ATOM 1783 O O . GLY A 1 245 ? -66.837 -29.682 1.916 1.00 95.11 237 GLY A O 1
ATOM 1784 N N . GLY A 1 246 ? -65.587 -31.447 1.324 1.00 73.28 238 GLY A N 1
ATOM 1785 C CA . GLY A 1 246 ? -65.380 -30.954 -0.021 1.00 62.10 238 GLY A CA 1
ATOM 1786 C C . GLY A 1 246 ? -63.969 -30.451 -0.237 1.00 63.25 238 GLY A C 1
ATOM 1787 O O . GLY A 1 246 ? -63.037 -30.889 0.445 1.00 62.99 238 GLY A O 1
ATOM 1788 N N . ALA A 1 247 ? -63.801 -29.534 -1.183 1.00 62.71 239 ALA A N 1
ATOM 1789 C CA . ALA A 1 247 ? -62.494 -28.972 -1.473 1.00 54.72 239 ALA A CA 1
ATOM 1790 C C . ALA A 1 247 ? -62.151 -27.871 -0.474 1.00 65.82 239 ALA A C 1
ATOM 1791 O O . ALA A 1 247 ? -63.026 -27.257 0.144 1.00 72.70 239 ALA A O 1
ATOM 1793 N N . VAL A 1 248 ? -60.854 -27.625 -0.323 1.00 55.38 240 VAL A N 1
ATOM 1794 C CA . VAL A 1 248 ? -60.350 -26.602 0.590 1.00 49.41 240 VAL A CA 1
ATOM 1795 C C . VAL A 1 248 ? -60.029 -25.389 -0.275 1.00 51.80 240 VAL A C 1
ATOM 1796 O O . VAL A 1 248 ? -58.920 -25.240 -0.788 1.00 61.55 240 VAL A O 1
ATOM 1800 N N . TRP A 1 249 ? -61.018 -24.511 -0.441 1.00 52.21 241 TRP A N 1
ATOM 1801 C CA . TRP A 1 249 ? -60.881 -23.383 -1.351 1.00 56.08 241 TRP A CA 1
ATOM 1802 C C . TRP A 1 249 ? -59.987 -22.301 -0.754 1.00 47.12 241 TRP A C 1
ATOM 1803 O O . TRP A 1 249 ? -59.764 -22.236 0.455 1.00 63.95 241 TRP A O 1
ATOM 1814 N N . LEU A 1 250 ? -59.460 -21.447 -1.630 1.00 51.45 242 LEU A N 1
ATOM 1815 C CA . LEU A 1 250 ? -58.646 -20.330 -1.168 1.00 46.81 242 LEU A CA 1
ATOM 1816 C C . LEU A 1 250 ? -59.500 -19.132 -0.782 1.00 48.69 242 LEU A C 1
ATOM 1817 O O . LEU A 1 250 ? -59.055 -18.289 0.003 1.00 53.72 242 LEU A O 1
ATOM 1822 N N . ASN A 1 251 ? -60.714 -19.036 -1.318 1.00 52.03 243 ASN A N 1
ATOM 1823 C CA . ASN A 1 251 ? -61.591 -17.924 -0.983 1.00 56.10 243 ASN A CA 1
ATOM 1824 C C . ASN A 1 251 ? -62.207 -18.144 0.392 1.00 60.32 243 ASN A C 1
ATOM 1825 O O . ASN A 1 251 ? -62.879 -19.152 0.629 1.00 64.20 243 ASN A O 1
ATOM 1830 N N . ALA A 1 252 ? -61.997 -17.180 1.291 1.00 56.36 244 ALA A N 1
ATOM 1831 C CA . ALA A 1 252 ? -62.489 -17.320 2.655 1.00 54.02 244 ALA A CA 1
ATOM 1832 C C . ALA A 1 252 ? -64.006 -17.452 2.715 1.00 53.58 244 ALA A C 1
ATOM 1833 O O . ALA A 1 252 ? -64.528 -18.039 3.665 1.00 62.80 244 ALA A O 1
ATOM 1835 N N . LYS A 1 253 ? -64.728 -16.946 1.720 1.00 63.96 245 LYS A N 1
ATOM 1836 C CA . LYS A 1 253 ? -66.178 -17.085 1.726 1.00 61.17 245 LYS A CA 1
ATOM 1837 C C . LYS A 1 253 ? -66.648 -18.455 1.249 1.00 63.11 245 LYS A C 1
ATOM 1838 O O . LYS A 1 253 ? -67.853 -18.725 1.297 1.00 66.88 245 LYS A O 1
ATOM 1840 N N . LYS A 1 254 ? -65.740 -19.318 0.790 1.00 50.66 246 LYS A N 1
ATOM 1841 C CA . LYS A 1 254 ? -66.072 -20.691 0.419 1.00 57.18 246 LYS A CA 1
ATOM 1842 C C . LYS A 1 254 ? -65.614 -21.702 1.467 1.00 61.63 246 LYS A C 1
ATOM 1843 O O . LYS A 1 254 ? -66.370 -22.613 1.817 1.00 67.11 246 LYS A O 1
ATOM 1849 N N . THR A 1 255 ? -64.383 -21.574 1.964 1.00 51.39 247 THR A N 1
ATOM 1850 C CA . THR A 1 255 ? -63.939 -22.312 3.144 1.00 60.11 247 THR A CA 1
ATOM 1851 C C . THR A 1 255 ? -63.336 -21.330 4.135 1.00 62.08 247 THR A C 1
ATOM 1852 O O . THR A 1 255 ? -62.397 -20.598 3.800 1.00 59.18 247 THR A O 1
ATOM 1856 N N . SER A 1 256 ? -63.865 -21.338 5.354 1.00 59.73 248 SER A N 1
ATOM 1857 C CA . SER A 1 256 ? -63.429 -20.422 6.390 1.00 60.79 248 SER A CA 1
ATOM 1858 C C . SER A 1 256 ? -61.958 -20.647 6.735 1.00 56.80 248 SER A C 1
ATOM 1859 O O . SER A 1 256 ? -61.464 -21.778 6.680 1.00 65.48 248 SER A O 1
ATOM 1862 N N . PRO A 1 257 ? -61.239 -19.584 7.105 1.00 45.48 249 PRO A N 1
ATOM 1863 C CA . PRO A 1 257 ? -59.862 -19.761 7.596 1.00 48.95 249 PRO A CA 1
ATOM 1864 C C . PRO A 1 257 ? -59.736 -20.771 8.723 1.00 59.23 249 PRO A C 1
ATOM 1865 O O . PRO A 1 257 ? -58.674 -21.392 8.866 1.00 65.03 249 PRO A O 1
ATOM 1869 N N . TYR A 1 258 ? -60.781 -20.950 9.535 1.00 54.86 250 TYR A N 1
ATOM 1870 C CA . TYR A 1 258 ? -60.748 -21.992 10.557 1.00 56.04 250 TYR A CA 1
ATOM 1871 C C . TYR A 1 258 ? -60.635 -23.371 9.921 1.00 56.58 250 TYR A C 1
ATOM 1872 O O . TYR A 1 258 ? -59.755 -24.163 10.277 1.00 57.07 250 TYR A O 1
ATOM 1881 N N . GLN A 1 259 ? -61.514 -23.670 8.960 1.00 55.62 251 GLN A N 1
ATOM 1882 C CA . GLN A 1 259 ? -61.464 -24.970 8.301 1.00 50.96 251 GLN A CA 1
ATOM 1883 C C . GLN A 1 259 ? -60.219 -25.110 7.436 1.00 54.20 251 GLN A C 1
ATOM 1884 O O . GLN A 1 259 ? -59.705 -26.222 7.262 1.00 44.52 251 GLN A O 1
ATOM 1890 N N . PHE A 1 260 ? -59.731 -24.000 6.880 1.00 57.08 252 PHE A N 1
ATOM 1891 C CA . PHE A 1 260 ? -58.452 -24.014 6.180 1.00 57.78 252 PHE A CA 1
ATOM 1892 C C . PHE A 1 260 ? -57.323 -24.372 7.137 1.00 66.71 252 PHE A C 1
ATOM 1893 O O . PHE A 1 260 ? -56.507 -25.254 6.851 1.00 71.54 252 PHE A O 1
ATOM 1901 N N . TYR A 1 261 ? -57.268 -23.686 8.287 1.00 68.55 253 TYR A N 1
ATOM 1902 C CA . TYR A 1 261 ? -56.292 -24.002 9.327 1.00 58.52 253 TYR A CA 1
ATOM 1903 C C . TYR A 1 261 ? -56.462 -25.425 9.833 1.00 60.20 253 TYR A C 1
ATOM 1904 O O . TYR A 1 261 ? -55.474 -26.101 10.140 1.00 66.42 253 TYR A O 1
ATOM 1913 N N . GLN A 1 262 ? -57.705 -25.902 9.905 1.00 62.75 254 GLN A N 1
ATOM 1914 C CA . GLN A 1 262 ? -57.955 -27.255 10.381 1.00 59.52 254 GLN A CA 1
ATOM 1915 C C . GLN A 1 262 ? -57.460 -28.303 9.398 1.00 59.46 254 GLN A C 1
ATOM 1916 O O . GLN A 1 262 ? -57.018 -29.381 9.815 1.00 59.78 254 GLN A O 1
ATOM 1922 N N . PHE A 1 263 ? -57.525 -28.012 8.098 1.00 54.93 255 PHE A N 1
ATOM 1923 C CA . PHE A 1 263 ? -57.093 -28.992 7.110 1.00 53.81 255 PHE A CA 1
ATOM 1924 C C . PHE A 1 263 ? -55.616 -29.322 7.273 1.00 56.21 255 PHE A C 1
ATOM 1925 O O . PHE A 1 263 ? -55.211 -30.484 7.157 1.00 57.08 255 PHE A O 1
ATOM 1933 N N . TRP A 1 264 ? -54.789 -28.300 7.506 1.00 60.15 256 TRP A N 1
ATOM 1934 C CA . TRP A 1 264 ? -53.355 -28.527 7.629 1.00 59.08 256 TRP A CA 1
ATOM 1935 C C . TRP A 1 264 ? -52.986 -29.144 8.970 1.00 64.74 256 TRP A C 1
ATOM 1936 O O . TRP A 1 264 ? -51.947 -29.806 9.067 1.00 69.88 256 TRP A O 1
ATOM 1947 N N . LEU A 1 265 ? -53.813 -28.949 9.999 1.00 62.67 257 LEU A N 1
ATOM 1948 C CA . LEU A 1 265 ? -53.573 -29.610 11.276 1.00 63.12 257 LEU A CA 1
ATOM 1949 C C . LEU A 1 265 ? -53.725 -31.120 11.169 1.00 64.57 257 LEU A C 1
ATOM 1950 O O . LEU A 1 265 ? -53.035 -31.864 11.877 1.00 70.89 257 LEU A O 1
ATOM 1955 N N . LYS A 1 266 ? -54.620 -31.590 10.303 1.00 54.84 258 LYS A N 1
ATOM 1956 C CA . LYS A 1 266 ? -54.928 -33.009 10.206 1.00 62.78 258 LYS A CA 1
ATOM 1957 C C . LYS A 1 266 ? -54.002 -33.759 9.249 1.00 64.61 258 LYS A C 1
ATOM 1958 O O . LYS A 1 266 ? -54.230 -34.947 8.991 1.00 62.22 258 LYS A O 1
ATOM 1964 N N . VAL A 1 267 ? -52.958 -33.103 8.736 1.00 57.89 259 VAL A N 1
ATOM 1965 C CA . VAL A 1 267 ? -52.027 -33.760 7.827 1.00 58.47 259 VAL A CA 1
ATOM 1966 C C . VAL A 1 267 ? -51.306 -34.887 8.555 1.00 60.62 259 VAL A C 1
ATOM 1967 O O . VAL A 1 267 ? -50.934 -34.756 9.729 1.00 71.80 259 VAL A O 1
ATOM 1971 N N . ALA A 1 268 ? -51.119 -36.008 7.863 1.00 59.90 260 ALA A N 1
ATOM 1972 C CA . ALA A 1 268 ? -50.478 -37.169 8.461 1.00 57.13 260 ALA A CA 1
ATOM 1973 C C . ALA A 1 268 ? -49.012 -36.884 8.786 1.00 65.45 260 ALA A C 1
ATOM 1974 O O . ALA A 1 268 ? -48.381 -35.985 8.224 1.00 74.09 260 ALA A O 1
ATOM 1976 N N . ASP A 1 269 ? -48.470 -37.675 9.717 1.00 68.45 261 ASP A N 1
ATOM 1977 C CA . ASP A 1 269 ? -47.069 -37.528 10.100 1.00 68.38 261 ASP A CA 1
ATOM 1978 C C . ASP A 1 269 ? -46.131 -37.816 8.934 1.00 63.15 261 ASP A C 1
ATOM 1979 O O . ASP A 1 269 ? -45.043 -37.233 8.855 1.00 62.37 261 ASP A O 1
ATOM 1984 N N . ALA A 1 270 ? -46.519 -38.727 8.036 1.00 61.40 262 ALA A N 1
ATOM 1985 C CA . ALA A 1 270 ? -45.677 -39.027 6.882 1.00 58.86 262 ALA A CA 1
ATOM 1986 C C . ALA A 1 270 ? -45.670 -37.879 5.883 1.00 63.21 262 ALA A C 1
ATOM 1987 O O . ALA A 1 270 ? -44.632 -37.581 5.278 1.00 63.48 262 ALA A O 1
ATOM 1989 N N . ASP A 1 271 ? -46.810 -37.217 5.714 1.00 56.14 263 ASP A N 1
ATOM 1990 C CA . ASP A 1 271 ? -46.976 -36.192 4.698 1.00 52.63 263 ASP A CA 1
ATOM 1991 C C . ASP A 1 271 ? -46.543 -34.806 5.156 1.00 59.44 263 ASP A C 1
ATOM 1992 O O . ASP A 1 271 ? -46.243 -33.959 4.305 1.00 71.54 263 ASP A O 1
ATOM 1997 N N . VAL A 1 272 ? -46.486 -34.559 6.469 1.00 48.72 264 VAL A N 1
ATOM 1998 C CA . VAL A 1 272 ? -46.370 -33.186 6.962 1.00 47.30 264 VAL A CA 1
ATOM 1999 C C . VAL A 1 272 ? -44.997 -32.592 6.659 1.00 53.89 264 VAL A C 1
ATOM 2000 O O . VAL A 1 272 ? -44.882 -31.390 6.391 1.00 60.69 264 VAL A O 1
ATOM 2004 N N . TYR A 1 273 ? -43.939 -33.401 6.682 1.00 62.11 265 TYR A N 1
ATOM 2005 C CA . TYR A 1 273 ? -42.621 -32.830 6.430 1.00 68.32 265 TYR A CA 1
ATOM 2006 C C . TYR A 1 273 ? -42.401 -32.551 4.949 1.00 70.85 265 TYR A C 1
ATOM 2007 O O . TYR A 1 273 ? -41.755 -31.556 4.602 1.00 64.49 265 TYR A O 1
ATOM 2016 N N . LYS A 1 274 ? -42.956 -33.387 4.069 1.00 71.26 266 LYS A N 1
ATOM 2017 C CA . LYS A 1 274 ? -42.921 -33.079 2.644 1.00 50.51 266 LYS A CA 1
ATOM 2018 C C . LYS A 1 274 ? -43.777 -31.858 2.321 1.00 60.43 266 LYS A C 1
ATOM 2019 O O . LYS A 1 274 ? -43.386 -31.021 1.496 1.00 53.71 266 LYS A O 1
ATOM 2025 N N . PHE A 1 275 ? -44.943 -31.729 2.967 1.00 51.20 267 PHE A N 1
ATOM 2026 C CA . PHE A 1 275 ? -45.785 -30.562 2.715 1.00 48.62 267 PHE A CA 1
ATOM 2027 C C . PHE A 1 275 ? -45.121 -29.281 3.200 1.00 55.38 267 PHE A C 1
ATOM 2028 O O . PHE A 1 275 ? -45.302 -28.224 2.585 1.00 63.30 267 PHE A O 1
ATOM 2036 N N . LEU A 1 276 ? -44.360 -29.344 4.296 1.00 61.37 268 LEU A N 1
ATOM 2037 C CA . LEU A 1 276 ? -43.601 -28.171 4.718 1.00 60.78 268 LEU A CA 1
ATOM 2038 C C . LEU A 1 276 ? -42.643 -27.728 3.625 1.00 62.84 268 LEU A C 1
ATOM 2039 O O . LEU A 1 276 ? -42.481 -26.528 3.379 1.00 59.38 268 LEU A O 1
ATOM 2044 N N . LYS A 1 277 ? -42.016 -28.688 2.943 1.00 58.51 269 LYS A N 1
ATOM 2045 C CA . LYS A 1 277 ? -41.100 -28.349 1.863 1.00 55.04 269 LYS A CA 1
ATOM 2046 C C . LYS A 1 277 ? -41.855 -27.895 0.620 1.00 61.50 269 LYS A C 1
ATOM 2047 O O . LYS A 1 277 ? -41.430 -26.955 -0.061 1.00 70.69 269 LYS A O 1
ATOM 2053 N N . TYR A 1 278 ? -42.982 -28.542 0.314 1.00 55.14 270 TYR A N 1
ATOM 2054 C CA . TYR A 1 278 ? -43.759 -28.168 -0.864 1.00 47.43 270 TYR A CA 1
ATOM 2055 C C . TYR A 1 278 ? -44.326 -26.756 -0.740 1.00 55.38 270 TYR A C 1
ATOM 2056 O O . TYR A 1 278 ? -44.214 -25.948 -1.669 1.00 75.95 270 TYR A O 1
ATOM 2065 N N . PHE A 1 279 ? -44.948 -26.439 0.399 1.00 55.41 271 PHE A N 1
ATOM 2066 C CA . PHE A 1 279 ? -45.837 -25.285 0.479 1.00 46.47 271 PHE A CA 1
ATOM 2067 C C . PHE A 1 279 ? -45.322 -24.123 1.313 1.00 49.24 271 PHE A C 1
ATOM 2068 O O . PHE A 1 279 ? -45.752 -22.994 1.082 1.00 53.90 271 PHE A O 1
ATOM 2076 N N . THR A 1 280 ? -44.446 -24.344 2.285 1.00 58.10 272 THR A N 1
ATOM 2077 C CA . THR A 1 280 ? -44.003 -23.222 3.102 1.00 57.76 272 THR A CA 1
ATOM 2078 C C . THR A 1 280 ? -42.722 -22.626 2.535 1.00 44.95 272 THR A C 1
ATOM 2079 O O . THR A 1 280 ? -42.034 -23.229 1.708 1.00 53.64 272 THR A O 1
ATOM 2083 N N . PHE A 1 281 ? -42.394 -21.430 3.007 1.00 50.31 273 PHE A N 1
ATOM 2084 C CA . PHE A 1 281 ? -41.136 -20.794 2.655 1.00 58.24 273 PHE A CA 1
ATOM 2085 C C . PHE A 1 281 ? -40.107 -20.893 3.772 1.00 65.65 273 PHE A C 1
ATOM 2086 O O . PHE A 1 281 ? -39.106 -20.171 3.746 1.00 74.62 273 PHE A O 1
ATOM 2094 N N . LEU A 1 282 ? -40.328 -21.771 4.748 1.00 46.14 274 LEU A N 1
ATOM 2095 C CA . LEU A 1 282 ? -39.284 -22.076 5.711 1.00 51.55 274 LEU A CA 1
ATOM 2096 C C . LEU A 1 282 ? -38.119 -22.751 5.000 1.00 51.95 274 LEU A C 1
ATOM 2097 O O . LEU A 1 282 ? -38.312 -23.542 4.072 1.00 54.98 274 LEU A O 1
ATOM 2102 N N . SER A 1 283 ? -36.904 -22.435 5.439 1.00 51.08 275 SER A N 1
ATOM 2103 C CA . SER A 1 283 ? -35.720 -22.996 4.810 1.00 59.77 275 SER A CA 1
ATOM 2104 C C . SER A 1 283 ? -35.665 -24.507 5.021 1.00 58.51 275 SER A C 1
ATOM 2105 O O . SER A 1 283 ? -36.338 -25.065 5.892 1.00 63.28 275 SER A O 1
ATOM 2108 N N . ILE A 1 284 ? -34.856 -25.175 4.194 1.00 60.89 276 ILE A N 1
ATOM 2109 C CA . ILE A 1 284 ? -34.637 -26.605 4.386 1.00 68.07 276 ILE A CA 1
ATOM 2110 C C . ILE A 1 284 ? -34.039 -26.866 5.762 1.00 75.25 276 ILE A C 1
ATOM 2111 O O . ILE A 1 284 ? -34.361 -27.866 6.416 1.00 82.76 276 ILE A O 1
ATOM 2116 N N . GLU A 1 285 ? -33.175 -25.962 6.232 1.00 71.08 277 GLU A N 1
ATOM 2117 C CA . GLU A 1 285 ? -32.592 -26.124 7.560 1.00 71.38 277 GLU A CA 1
ATOM 2118 C C . GLU A 1 285 ? -33.641 -25.942 8.651 1.00 65.98 277 GLU A C 1
ATOM 2119 O O . GLU A 1 285 ? -33.696 -26.731 9.602 1.00 72.82 277 GLU A O 1
ATOM 2125 N N . GLU A 1 286 ? -34.483 -24.912 8.530 1.00 55.82 278 GLU A N 1
ATOM 2126 C CA . GLU A 1 286 ? -35.558 -24.712 9.499 1.00 55.32 278 GLU A CA 1
ATOM 2127 C C . GLU A 1 286 ? -36.499 -25.909 9.537 1.00 63.58 278 GLU A C 1
ATOM 2128 O O . GLU A 1 286 ? -36.886 -26.370 10.618 1.00 77.27 278 GLU A O 1
ATOM 2134 N N . ILE A 1 287 ? -36.884 -26.423 8.367 1.00 60.74 279 ILE A N 1
ATOM 2135 C CA . ILE A 1 287 ? -37.736 -27.605 8.331 1.00 55.21 279 ILE A CA 1
ATOM 2136 C C . ILE A 1 287 ? -37.001 -28.808 8.907 1.00 66.17 279 ILE A C 1
ATOM 2137 O O . ILE A 1 287 ? -37.602 -29.652 9.582 1.00 65.64 279 ILE A O 1
ATOM 2142 N N . GLY A 1 288 ? -35.690 -28.901 8.666 1.00 77.22 280 GLY A N 1
ATOM 2143 C CA . GLY A 1 288 ? -34.920 -30.009 9.210 1.00 72.45 280 GLY A CA 1
ATOM 2144 C C . GLY A 1 288 ? -34.869 -30.013 10.724 1.00 69.86 280 GLY A C 1
ATOM 2145 O O . GLY A 1 288 ? -34.839 -31.079 11.345 1.00 72.25 280 GLY A O 1
ATOM 2146 N N . VAL A 1 289 ? -34.862 -28.829 11.340 1.00 73.66 281 VAL A N 1
ATOM 2147 C CA . VAL A 1 289 ? -34.888 -28.746 12.796 1.00 65.48 281 VAL A CA 1
ATOM 2148 C C . VAL A 1 289 ? -36.269 -29.113 13.326 1.00 64.63 281 VAL A C 1
ATOM 2149 O O . VAL A 1 289 ? -36.394 -29.806 14.344 1.00 63.64 281 VAL A O 1
ATOM 2153 N N . VAL A 1 290 ? -37.326 -28.661 12.642 1.00 54.70 282 VAL A N 1
ATOM 2154 C CA . VAL A 1 290 ? -38.686 -29.031 13.033 1.00 54.50 282 VAL A CA 1
ATOM 2155 C C . VAL A 1 290 ? -38.857 -30.543 12.995 1.00 67.99 282 VAL A C 1
ATOM 2156 O O . VAL A 1 290 ? -39.416 -31.145 13.921 1.00 79.98 282 VAL A O 1
ATOM 2160 N N . GLU A 1 291 ? -38.367 -31.184 11.932 1.00 66.13 283 GLU A N 1
ATOM 2161 C CA . GLU A 1 291 ? -38.536 -32.627 11.814 1.00 62.27 283 GLU A CA 1
ATOM 2162 C C . GLU A 1 291 ? -37.743 -33.365 12.883 1.00 68.61 283 GLU A C 1
ATOM 2163 O O . GLU A 1 291 ? -38.256 -34.301 13.506 1.00 69.07 283 GLU A O 1
ATOM 2169 N N . ALA A 1 292 ? -36.497 -32.950 13.124 1.00 69.94 284 ALA A N 1
ATOM 2170 C CA . ALA A 1 292 ? -35.651 -33.679 14.064 1.00 71.06 284 ALA A CA 1
ATOM 2171 C C . ALA A 1 292 ? -36.157 -33.541 15.494 1.00 79.01 284 ALA A C 1
ATOM 2172 O O . ALA A 1 292 ? -36.059 -34.488 16.284 1.00 82.79 284 ALA A O 1
ATOM 2174 N N . LYS A 1 293 ? -36.694 -32.370 15.851 1.00 72.23 285 LYS A N 1
ATOM 2175 C CA . LYS A 1 293 ? -37.244 -32.201 17.192 1.00 61.56 285 LYS A CA 1
ATOM 2176 C C . LYS A 1 293 ? -38.433 -33.127 17.419 1.00 66.98 285 LYS A C 1
ATOM 2177 O O . LYS A 1 293 ? -38.562 -33.731 18.490 1.00 82.40 285 LYS A O 1
ATOM 2183 N N . ASP A 1 294 ? -39.305 -33.262 16.416 1.00 60.25 286 ASP A N 1
ATOM 2184 C CA . ASP A 1 294 ? -40.455 -34.151 16.545 1.00 58.76 286 ASP A CA 1
ATOM 2185 C C . ASP A 1 294 ? -40.030 -35.618 16.575 1.00 65.99 286 ASP A C 1
ATOM 2186 O O . ASP A 1 294 ? -40.613 -36.420 17.313 1.00 65.30 286 ASP A O 1
ATOM 2191 N N . LYS A 1 295 ? -39.026 -35.988 15.770 1.00 61.57 287 LYS A N 1
ATOM 2192 C CA . LYS A 1 295 ? -38.561 -37.371 15.713 1.00 55.57 287 LYS A CA 1
ATOM 2193 C C . LYS A 1 295 ? -37.798 -37.785 16.962 1.00 73.73 287 LYS A C 1
ATOM 2194 O O . LYS A 1 295 ? -37.663 -38.987 17.218 1.00 74.63 287 LYS A O 1
ATOM 2200 N N . ALA A 1 296 ? -37.282 -36.825 17.731 1.00 84.81 288 ALA A N 1
ATOM 2201 C CA . ALA A 1 296 ? -36.520 -37.141 18.933 1.00 87.69 288 ALA A CA 1
ATOM 2202 C C . ALA A 1 296 ? -37.360 -37.017 20.197 1.00 92.11 288 ALA A C 1
ATOM 2203 O O . ALA A 1 296 ? -37.177 -37.794 21.142 1.00 96.23 288 ALA A O 1
ATOM 2205 N N . SER A 1 297 ? -38.280 -36.058 20.236 1.00 83.79 289 SER A N 1
ATOM 2206 C CA . SER A 1 297 ? -39.150 -35.902 21.391 1.00 88.24 289 SER A CA 1
ATOM 2207 C C . SER A 1 297 ? -40.230 -36.975 21.381 1.00 92.44 289 SER A C 1
ATOM 2208 O O . SER A 1 297 ? -40.743 -37.353 20.324 1.00 106.81 289 SER A O 1
ATOM 2211 N N . GLY A 1 298 ? -40.567 -37.472 22.563 1.00 82.78 290 GLY A N 1
ATOM 2212 C CA . GLY A 1 298 ? -41.652 -38.421 22.655 1.00 86.63 290 GLY A CA 1
ATOM 2213 C C . GLY A 1 298 ? -43.029 -37.808 22.726 1.00 93.21 290 GLY A C 1
ATOM 2214 O O . GLY A 1 298 ? -43.994 -38.507 23.047 1.00 107.98 290 GLY A O 1
ATOM 2215 N N . SER A 1 299 ? -43.155 -36.518 22.436 1.00 80.04 291 SER A N 1
ATOM 2216 C CA . SER A 1 299 ? -44.424 -35.820 22.549 1.00 85.74 291 SER A CA 1
ATOM 2217 C C . SER A 1 299 ? -45.149 -35.848 21.203 1.00 88.34 291 SER A C 1
ATOM 2218 O O . SER A 1 299 ? -44.702 -36.479 20.242 1.00 80.69 291 SER A O 1
ATOM 2221 N N . LYS A 1 300 ? -46.294 -35.179 21.129 1.00 93.22 292 LYS A N 1
ATOM 2222 C CA . LYS A 1 300 ? -47.001 -35.072 19.866 1.00 83.02 292 LYS A CA 1
ATOM 2223 C C . LYS A 1 300 ? -46.201 -34.193 18.908 1.00 84.16 292 LYS A C 1
ATOM 2224 O O . LYS A 1 300 ? -45.525 -33.252 19.335 1.00 80.99 292 LYS A O 1
ATOM 2226 N N . PRO A 1 301 ? -46.251 -34.485 17.608 1.00 84.31 293 PRO A N 1
ATOM 2227 C CA . PRO A 1 301 ? -45.469 -33.697 16.648 1.00 68.20 293 PRO A CA 1
ATOM 2228 C C . PRO A 1 301 ? -46.004 -32.283 16.507 1.00 63.26 293 PRO A C 1
ATOM 2229 O O . PRO A 1 301 ? -47.215 -32.050 16.509 1.00 65.05 293 PRO A O 1
ATOM 2233 N N . GLU A 1 302 ? -45.084 -31.336 16.362 1.00 54.73 294 GLU A N 1
ATOM 2234 C CA . GLU A 1 302 ? -45.440 -29.934 16.221 1.00 61.62 294 GLU A CA 1
ATOM 2235 C C . GLU A 1 302 ? -45.524 -29.484 14.772 1.00 67.38 294 GLU A C 1
ATOM 2236 O O . GLU A 1 302 ? -45.904 -28.339 14.516 1.00 75.09 294 GLU A O 1
ATOM 2242 N N . ALA A 1 303 ? -45.195 -30.360 13.821 1.00 71.09 295 ALA A N 1
ATOM 2243 C CA . ALA A 1 303 ? -45.069 -29.933 12.434 1.00 58.76 295 ALA A CA 1
ATOM 2244 C C . ALA A 1 303 ? -46.414 -29.546 11.837 1.00 60.28 295 ALA A C 1
ATOM 2245 O O . ALA A 1 303 ? -46.489 -28.575 11.075 1.00 73.79 295 ALA A O 1
ATOM 2247 N N . GLN A 1 304 ? -47.482 -30.279 12.171 1.00 52.87 296 GLN A N 1
ATOM 2248 C CA . GLN A 1 304 ? -48.798 -29.956 11.628 1.00 48.20 296 GLN A CA 1
ATOM 2249 C C . GLN A 1 304 ? -49.228 -28.546 12.012 1.00 55.52 296 GLN A C 1
ATOM 2250 O O . GLN A 1 304 ? -49.749 -27.801 11.173 1.00 64.66 296 GLN A O 1
ATOM 2256 N N . ARG A 1 305 ? -49.025 -28.160 13.275 1.00 63.44 297 ARG A N 1
ATOM 2257 C CA . ARG A 1 305 ? -49.400 -26.813 13.692 1.00 55.95 297 ARG A CA 1
ATOM 2258 C C . ARG A 1 305 ? -48.567 -25.767 12.966 1.00 57.32 297 ARG A C 1
ATOM 2259 O O . ARG A 1 305 ? -49.095 -24.742 12.525 1.00 62.55 297 ARG A O 1
ATOM 2267 N N . ILE A 1 306 ? -47.263 -26.012 12.829 1.00 57.47 298 ILE A N 1
ATOM 2268 C CA . ILE A 1 306 ? -46.406 -25.082 12.098 1.00 57.56 298 ILE A CA 1
ATOM 2269 C C . ILE A 1 306 ? -46.842 -24.988 10.641 1.00 62.22 298 ILE A C 1
ATOM 2270 O O . ILE A 1 306 ? -46.900 -23.894 10.065 1.00 59.17 298 ILE A O 1
ATOM 2275 N N . LEU A 1 307 ? -47.165 -26.129 10.025 1.00 58.27 299 LEU A N 1
ATOM 2276 C CA . LEU A 1 307 ? -47.686 -26.107 8.661 1.00 58.67 299 LEU A CA 1
ATOM 2277 C C . LEU A 1 307 ? -48.976 -25.299 8.578 1.00 60.36 299 LEU A C 1
ATOM 2278 O O . LEU A 1 307 ? -49.157 -24.499 7.653 1.00 53.36 299 LEU A O 1
ATOM 2283 N N . ALA A 1 308 ? -49.875 -25.480 9.550 1.00 62.98 300 ALA A N 1
ATOM 2284 C CA . ALA A 1 308 ? -51.152 -24.774 9.523 1.00 51.46 300 ALA A CA 1
ATOM 2285 C C . ALA A 1 308 ? -50.965 -23.276 9.723 1.00 53.37 300 ALA A C 1
ATOM 2286 O O . ALA A 1 308 ? -51.646 -22.470 9.077 1.00 55.82 300 ALA A O 1
ATOM 2288 N N . GLU A 1 309 ? -50.053 -22.880 10.612 1.00 56.34 301 GLU A N 1
ATOM 2289 C CA . GLU A 1 309 ? -49.813 -21.457 10.823 1.00 61.42 301 GLU A CA 1
ATOM 2290 C C . GLU A 1 309 ? -49.220 -20.813 9.580 1.00 56.89 301 GLU A C 1
ATOM 2291 O O . GLU A 1 309 ? -49.615 -19.705 9.199 1.00 64.03 301 GLU A O 1
ATOM 2297 N N . GLU A 1 310 ? -48.279 -21.498 8.928 1.00 53.99 302 GLU A N 1
ATOM 2298 C CA . GLU A 1 310 ? -47.639 -20.926 7.749 1.00 52.33 302 GLU A CA 1
ATOM 2299 C C . GLU A 1 310 ? -48.627 -20.775 6.596 1.00 50.81 302 GLU A C 1
ATOM 2300 O O . GLU A 1 310 ? -48.671 -19.725 5.945 1.00 61.49 302 GLU A O 1
ATOM 2306 N N . MET A 1 311 ? -49.450 -21.799 6.348 1.00 40.32 303 MET A N 1
ATOM 2307 C CA . MET A 1 311 ? -50.378 -21.755 5.221 1.00 44.59 303 MET A CA 1
ATOM 2308 C C . MET A 1 311 ? -51.531 -20.788 5.458 1.00 58.76 303 MET A C 1
ATOM 2309 O O . MET A 1 311 ? -51.980 -20.119 4.519 1.00 63.42 303 MET A O 1
ATOM 2314 N N . THR A 1 312 ? -52.038 -20.705 6.691 1.00 47.20 304 THR A N 1
ATOM 2315 C CA . THR A 1 312 ? -53.151 -19.795 6.939 1.00 46.73 304 THR A CA 1
ATOM 2316 C C . THR A 1 312 ? -52.692 -18.342 6.896 1.00 55.89 304 THR A C 1
ATOM 2317 O O . THR A 1 312 ? -53.393 -17.478 6.354 1.00 51.36 304 THR A O 1
ATOM 2321 N N . ARG A 1 313 ? -51.514 -18.052 7.452 1.00 61.49 305 ARG A N 1
ATOM 2322 C CA . ARG A 1 313 ? -50.998 -16.689 7.399 1.00 57.38 305 ARG A CA 1
ATOM 2323 C C . ARG A 1 313 ? -50.714 -16.267 5.963 1.00 55.07 305 ARG A C 1
ATOM 2324 O O . ARG A 1 313 ? -50.992 -15.126 5.576 1.00 52.36 305 ARG A O 1
ATOM 2332 N N . LEU A 1 314 ? -50.173 -17.185 5.159 1.00 57.52 306 LEU A N 1
ATOM 2333 C CA . LEU A 1 314 ? -49.801 -16.858 3.786 1.00 57.74 306 LEU A CA 1
ATOM 2334 C C . LEU A 1 314 ? -51.025 -16.585 2.920 1.00 57.31 306 LEU A C 1
ATOM 2335 O O . LEU A 1 314 ? -51.057 -15.600 2.173 1.00 60.45 306 LEU A O 1
ATOM 2340 N N . ILE A 1 315 ? -52.039 -17.441 3.004 1.00 48.40 307 ILE A N 1
ATOM 2341 C CA . ILE A 1 315 ? -53.215 -17.308 2.150 1.00 48.63 307 ILE A CA 1
ATOM 2342 C C . ILE A 1 315 ? -54.203 -16.293 2.713 1.00 49.10 307 ILE A C 1
ATOM 2343 O O . ILE A 1 315 ? -54.721 -15.451 1.976 1.00 59.86 307 ILE A O 1
ATOM 2348 N N . HIS A 1 316 ? -54.480 -16.340 4.017 1.00 54.48 308 HIS A N 1
ATOM 2349 C CA . HIS A 1 316 ? -55.539 -15.524 4.594 1.00 53.58 308 HIS A CA 1
ATOM 2350 C C . HIS A 1 316 ? -55.051 -14.350 5.430 1.00 51.35 308 HIS A C 1
ATOM 2351 O O . HIS A 1 316 ? -55.808 -13.392 5.604 1.00 52.71 308 HIS A O 1
ATOM 2358 N N . GLY A 1 317 ? -53.831 -14.387 5.948 1.00 56.65 309 GLY A N 1
ATOM 2359 C CA . GLY A 1 317 ? -53.285 -13.265 6.686 1.00 72.61 309 GLY A CA 1
ATOM 2360 C C . GLY A 1 317 ? -53.131 -13.567 8.169 1.00 76.09 309 GLY A C 1
ATOM 2361 O O . GLY A 1 317 ? -53.610 -14.573 8.693 1.00 77.48 309 GLY A O 1
ATOM 2362 N N . GLU A 1 318 ? -52.448 -12.640 8.850 1.00 72.42 310 GLU A N 1
ATOM 2363 C CA A GLU A 1 318 ? -52.126 -12.848 10.260 0.50 67.74 310 GLU A CA 1
ATOM 2364 C CA B GLU A 1 318 ? -52.124 -12.840 10.260 0.50 67.79 310 GLU A CA 1
ATOM 2365 C C . GLU A 1 318 ? -53.373 -12.784 11.133 1.00 58.78 310 GLU A C 1
ATOM 2366 O O . GLU A 1 318 ? -53.512 -13.566 12.081 1.00 58.04 310 GLU A O 1
ATOM 2377 N N . GLU A 1 319 ? -54.287 -11.863 10.835 1.00 55.10 311 GLU A N 1
ATOM 2378 C CA . GLU A 1 319 ? -55.511 -11.760 11.622 1.00 41.61 311 GLU A CA 1
ATOM 2379 C C . GLU A 1 319 ? -56.408 -12.976 11.416 1.00 52.88 311 GLU A C 1
ATOM 2380 O O . GLU A 1 319 ? -57.034 -13.459 12.364 1.00 75.92 311 GLU A O 1
ATOM 2386 N N . ALA A 1 320 ? -56.476 -13.497 10.191 1.00 63.97 312 ALA A N 1
ATOM 2387 C CA . ALA A 1 320 ? -57.312 -14.668 9.955 1.00 58.70 312 ALA A CA 1
ATOM 2388 C C . ALA A 1 320 ? -56.741 -15.904 10.636 1.00 53.24 312 ALA A C 1
ATOM 2389 O O . ALA A 1 320 ? -57.503 -16.758 11.101 1.00 61.41 312 ALA A O 1
ATOM 2391 N N . LEU A 1 321 ? -55.412 -16.016 10.709 1.00 52.12 313 LEU A N 1
ATOM 2392 C CA . LEU A 1 321 ? -54.806 -17.096 11.483 1.00 49.50 313 LEU A CA 1
ATOM 2393 C C . LEU A 1 321 ? -55.168 -16.981 12.957 1.00 61.15 313 LEU A C 1
ATOM 2394 O O . LEU A 1 321 ? -55.464 -17.986 13.614 1.00 67.61 313 LEU A O 1
ATOM 2399 N N . ALA A 1 322 ? -55.147 -15.760 13.496 1.00 59.88 314 ALA A N 1
ATOM 2400 C CA . ALA A 1 322 ? -55.544 -15.558 14.884 1.00 58.27 314 ALA A CA 1
ATOM 2401 C C . ALA A 1 322 ? -56.994 -15.969 15.103 1.00 67.73 314 ALA A C 1
ATOM 2402 O O . ALA A 1 322 ? -57.333 -16.556 16.138 1.00 74.37 314 ALA A O 1
ATOM 2404 N N . ALA A 1 323 ? -57.865 -15.672 14.134 1.00 66.57 315 ALA A N 1
ATOM 2405 C CA . ALA A 1 323 ? -59.255 -16.101 14.233 1.00 63.01 315 ALA A CA 1
ATOM 2406 C C . ALA A 1 323 ? -59.362 -17.621 14.247 1.00 60.07 315 ALA A C 1
ATOM 2407 O O . ALA A 1 323 ? -60.081 -18.191 15.075 1.00 62.97 315 ALA A O 1
ATOM 2409 N N . ALA A 1 324 ? -58.647 -18.293 13.343 1.00 56.81 316 ALA A N 1
ATOM 2410 C CA . ALA A 1 324 ? -58.688 -19.751 13.302 1.00 57.66 316 ALA A CA 1
ATOM 2411 C C . ALA A 1 324 ? -58.154 -20.355 14.594 1.00 66.76 316 ALA A C 1
ATOM 2412 O O . ALA A 1 324 ? -58.694 -21.347 15.099 1.00 69.53 316 ALA A O 1
ATOM 2414 N N . GLN A 1 325 ? -57.085 -19.775 15.140 1.00 64.89 317 GLN A N 1
ATOM 2415 C CA . GLN A 1 325 ? -56.565 -20.247 16.415 1.00 58.89 317 GLN A CA 1
ATOM 2416 C C . GLN A 1 325 ? -57.563 -20.004 17.538 1.00 67.32 317 GLN A C 1
ATOM 2417 O O . GLN A 1 325 ? -57.803 -20.893 18.363 1.00 67.91 317 GLN A O 1
ATOM 2423 N N . ARG A 1 326 ? -58.168 -18.813 17.571 1.00 64.86 318 ARG A N 1
ATOM 2424 C CA . ARG A 1 326 ? -59.133 -18.495 18.619 1.00 57.78 318 ARG A CA 1
ATOM 2425 C C . ARG A 1 326 ? -60.339 -19.425 18.567 1.00 56.80 318 ARG A C 1
ATOM 2426 O O . ARG A 1 326 ? -60.827 -19.878 19.608 1.00 65.62 318 ARG A O 1
ATOM 2434 N N . ILE A 1 327 ? -60.832 -19.723 17.364 1.00 64.05 319 ILE A N 1
ATOM 2435 C CA . ILE A 1 327 ? -61.952 -20.648 17.226 1.00 59.68 319 ILE A CA 1
ATOM 2436 C C . ILE A 1 327 ? -61.541 -22.051 17.647 1.00 65.28 319 ILE A C 1
ATOM 2437 O O . ILE A 1 327 ? -62.301 -22.762 18.317 1.00 69.65 319 ILE A O 1
ATOM 2442 N N . SER A 1 328 ? -60.336 -22.475 17.262 1.00 60.16 320 SER A N 1
ATOM 2443 C CA . SER A 1 328 ? -59.891 -23.823 17.592 1.00 62.78 320 SER A CA 1
ATOM 2444 C C . SER A 1 328 ? -59.717 -24.007 19.094 1.00 64.47 320 SER A C 1
ATOM 2445 O O . SER A 1 328 ? -59.929 -25.109 19.614 1.00 57.77 320 SER A O 1
ATOM 2448 N N . GLU A 1 329 ? -59.346 -22.942 19.805 1.00 71.02 321 GLU A N 1
ATOM 2449 C CA . GLU A 1 329 ? -59.157 -22.976 21.247 1.00 51.09 321 GLU A CA 1
ATOM 2450 C C . GLU A 1 329 ? -60.446 -22.736 22.019 1.00 72.36 321 GLU A C 1
ATOM 2451 O O . GLU A 1 329 ? -60.471 -22.944 23.238 1.00 72.60 321 GLU A O 1
ATOM 2457 N N . SER A 1 330 ? -61.510 -22.302 21.345 1.00 66.78 322 SER A N 1
ATOM 2458 C CA . SER A 1 330 ? -62.761 -21.948 21.997 1.00 62.20 322 SER A CA 1
ATOM 2459 C C . SER A 1 330 ? -63.909 -22.882 21.656 1.00 73.16 322 SER A C 1
ATOM 2460 O O . SER A 1 330 ? -64.914 -22.888 22.375 1.00 78.53 322 SER A O 1
ATOM 2463 N N . LEU A 1 331 ? -63.784 -23.673 20.590 1.00 83.06 323 LEU A N 1
ATOM 2464 C CA . LEU A 1 331 ? -64.910 -24.463 20.108 1.00 76.10 323 LEU A CA 1
ATOM 2465 C C . LEU A 1 331 ? -65.233 -25.615 21.051 1.00 82.43 323 LEU A C 1
ATOM 2466 O O . LEU A 1 331 ? -66.409 -25.923 21.284 1.00 81.15 323 LEU A O 1
ATOM 2471 N N . PHE A 1 332 ? -64.206 -26.274 21.589 1.00 84.28 324 PHE A N 1
ATOM 2472 C CA . PHE A 1 332 ? -64.376 -27.354 22.551 1.00 93.03 324 PHE A CA 1
ATOM 2473 C C . PHE A 1 332 ? -64.069 -26.906 23.974 1.00 98.01 324 PHE A C 1
ATOM 2474 O O . PHE A 1 332 ? -63.845 -27.746 24.851 1.00 98.18 324 PHE A O 1
ATOM 2482 N N . ALA A 1 333 ? -64.073 -25.604 24.218 1.00 91.84 325 ALA A N 1
ATOM 2483 C CA . ALA A 1 333 ? -63.603 -25.033 25.467 1.00 77.05 325 ALA A CA 1
ATOM 2484 C C . ALA A 1 333 ? -64.752 -24.814 26.438 1.00 87.96 325 ALA A C 1
ATOM 2485 O O . ALA A 1 333 ? -65.929 -24.782 26.066 1.00 90.07 325 ALA A O 1
ATOM 2487 N N . GLU A 1 334 ? -64.379 -24.674 27.709 1.00 100.88 326 GLU A N 1
ATOM 2488 C CA . GLU A 1 334 ? -65.337 -24.321 28.747 1.00 107.97 326 GLU A CA 1
ATOM 2489 C C . GLU A 1 334 ? -65.843 -22.894 28.560 1.00 92.46 326 GLU A C 1
ATOM 2490 O O . GLU A 1 334 ? -67.055 -22.650 28.589 1.00 77.66 326 GLU A O 1
ATOM 2496 N N . ASP A 1 335 ? -64.934 -21.948 28.340 1.00 93.08 327 ASP A N 1
ATOM 2497 C CA . ASP A 1 335 ? -65.272 -20.545 28.146 1.00 88.52 327 ASP A CA 1
ATOM 2498 C C . ASP A 1 335 ? -65.220 -20.230 26.656 1.00 92.28 327 ASP A C 1
ATOM 2499 O O . ASP A 1 335 ? -64.164 -20.356 26.027 1.00 93.54 327 ASP A O 1
ATOM 2504 N N . GLN A 1 336 ? -66.355 -19.819 26.098 1.00 82.69 328 GLN A N 1
ATOM 2505 C CA . GLN A 1 336 ? -66.445 -19.474 24.687 1.00 77.10 328 GLN A CA 1
ATOM 2506 C C . GLN A 1 336 ? -66.650 -17.982 24.461 1.00 75.90 328 GLN A C 1
ATOM 2507 O O . GLN A 1 336 ? -66.911 -17.564 23.328 1.00 71.55 328 GLN A O 1
ATOM 2513 N N . SER A 1 337 ? -66.539 -17.170 25.516 1.00 76.19 329 SER A N 1
ATOM 2514 C CA . SER A 1 337 ? -66.707 -15.726 25.395 1.00 67.42 329 SER A CA 1
ATOM 2515 C C . SER A 1 337 ? -65.723 -15.095 24.417 1.00 71.61 329 SER A C 1
ATOM 2516 O O . SER A 1 337 ? -65.929 -13.946 24.007 1.00 70.98 329 SER A O 1
ATOM 2519 N N . ARG A 1 338 ? -64.651 -15.802 24.051 1.00 56.86 330 ARG A N 1
ATOM 2520 C CA . ARG A 1 338 ? -63.703 -15.248 23.094 1.00 69.12 330 ARG A CA 1
ATOM 2521 C C . ARG A 1 338 ? -64.264 -15.206 21.678 1.00 68.96 330 ARG A C 1
ATOM 2522 O O . ARG A 1 338 ? -63.803 -14.397 20.866 1.00 71.82 330 ARG A O 1
ATOM 2530 N N . LEU A 1 339 ? -65.245 -16.051 21.368 1.00 58.80 331 LEU A N 1
ATOM 2531 C CA . LEU A 1 339 ? -65.797 -16.109 20.023 1.00 59.23 331 LEU A CA 1
ATOM 2532 C C . LEU A 1 339 ? -66.513 -14.810 19.677 1.00 67.72 331 LEU A C 1
ATOM 2533 O O . LEU A 1 339 ? -67.268 -14.263 20.487 1.00 66.38 331 LEU A O 1
ATOM 2538 N N . THR A 1 340 ? -66.267 -14.319 18.466 1.00 64.24 332 THR A N 1
ATOM 2539 C CA . THR A 1 340 ? -66.889 -13.112 17.951 1.00 53.86 332 THR A CA 1
ATOM 2540 C C . THR A 1 340 ? -67.952 -13.483 16.923 1.00 58.98 332 THR A C 1
ATOM 2541 O O . THR A 1 340 ? -68.092 -14.642 16.528 1.00 65.66 332 THR A O 1
ATOM 2545 N N . GLU A 1 341 ? -68.709 -12.478 16.475 1.00 68.75 333 GLU A N 1
ATOM 2546 C CA . GLU A 1 341 ? -69.717 -12.728 15.448 1.00 65.53 333 GLU A CA 1
ATOM 2547 C C . GLU A 1 341 ? -69.081 -13.282 14.178 1.00 65.08 333 GLU A C 1
ATOM 2548 O O . GLU A 1 341 ? -69.591 -14.245 13.596 1.00 57.76 333 GLU A O 1
ATOM 2554 N N . SER A 1 342 ? -67.951 -12.704 13.750 1.00 73.40 334 SER A N 1
ATOM 2555 C CA . SER A 1 342 ? -67.238 -13.232 12.587 1.00 62.02 334 SER A CA 1
ATOM 2556 C C . SER A 1 342 ? -66.779 -14.665 12.810 1.00 68.25 334 SER A C 1
ATOM 2557 O O . SER A 1 342 ? -66.768 -15.461 11.866 1.00 76.89 334 SER A O 1
ATOM 2560 N N . ASP A 1 343 ? -66.389 -15.011 14.039 1.00 72.33 335 ASP A N 1
ATOM 2561 C CA . ASP A 1 343 ? -66.018 -16.393 14.323 1.00 64.35 335 ASP A CA 1
ATOM 2562 C C . ASP A 1 343 ? -67.195 -17.330 14.090 1.00 60.83 335 ASP A C 1
ATOM 2563 O O . ASP A 1 343 ? -67.034 -18.407 13.501 1.00 65.07 335 ASP A O 1
ATOM 2568 N N . PHE A 1 344 ? -68.393 -16.930 14.523 1.00 50.29 336 PHE A N 1
ATOM 2569 C CA . PHE A 1 344 ? -69.559 -17.779 14.312 1.00 56.20 336 PHE A CA 1
ATOM 2570 C C . PHE A 1 344 ? -69.939 -17.859 12.840 1.00 60.82 336 PHE A C 1
ATOM 2571 O O . PHE A 1 344 ? -70.385 -18.914 12.375 1.00 68.27 336 PHE A O 1
ATOM 2579 N N . GLU A 1 345 ? -69.766 -16.768 12.089 1.00 62.55 337 GLU A N 1
ATOM 2580 C CA . GLU A 1 345 ? -70.027 -16.828 10.655 1.00 58.18 337 GLU A CA 1
ATOM 2581 C C . GLU A 1 345 ? -69.113 -17.837 9.968 1.00 56.88 337 GLU A C 1
ATOM 2582 O O . GLU A 1 345 ? -69.539 -18.528 9.035 1.00 55.09 337 GLU A O 1
ATOM 2588 N N . GLN A 1 346 ? -67.865 -17.959 10.429 1.00 57.13 338 GLN A N 1
ATOM 2589 C CA . GLN A 1 346 ? -67.009 -19.037 9.945 1.00 49.14 338 GLN A CA 1
ATOM 2590 C C . GLN A 1 346 ? -67.575 -20.397 10.329 1.00 54.11 338 GLN A C 1
ATOM 2591 O O . GLN A 1 346 ? -67.585 -21.326 9.511 1.00 57.96 338 GLN A O 1
ATOM 2597 N N . LEU A 1 347 ? -68.051 -20.534 11.569 1.00 53.20 339 LEU A N 1
ATOM 2598 C CA . LEU A 1 347 ? -68.583 -21.817 12.014 1.00 54.89 339 LEU A CA 1
ATOM 2599 C C . LEU A 1 347 ? -69.819 -22.214 11.217 1.00 58.19 339 LEU A C 1
ATOM 2600 O O . LEU A 1 347 ? -69.965 -23.380 10.831 1.00 67.04 339 LEU A O 1
ATOM 2605 N N . ALA A 1 348 ? -70.716 -21.261 10.951 1.00 50.33 340 ALA A N 1
ATOM 2606 C CA . ALA A 1 348 ? -71.906 -21.567 10.167 1.00 57.21 340 ALA A CA 1
ATOM 2607 C C . ALA A 1 348 ? -71.580 -21.885 8.711 1.00 70.95 340 ALA A C 1
ATOM 2608 O O . ALA A 1 348 ? -72.387 -22.533 8.032 1.00 66.05 340 ALA A O 1
ATOM 2610 N N . LEU A 1 349 ? -70.416 -21.452 8.222 1.00 68.51 341 LEU A N 1
ATOM 2611 C CA . LEU A 1 349 ? -70.048 -21.713 6.834 1.00 66.40 341 LEU A CA 1
ATOM 2612 C C . LEU A 1 349 ? -69.636 -23.167 6.636 1.00 75.82 341 LEU A C 1
ATOM 2613 O O . LEU A 1 349 ? -70.101 -23.832 5.702 1.00 70.52 341 LEU A O 1
ATOM 2618 N N . ASP A 1 350 ? -68.760 -23.676 7.503 1.00 79.84 342 ASP A N 1
ATOM 2619 C CA . ASP A 1 350 ? -68.247 -25.034 7.364 1.00 73.47 342 ASP A CA 1
ATOM 2620 C C . ASP A 1 350 ? -67.553 -25.506 8.635 1.00 78.45 342 ASP A C 1
ATOM 2621 O O . ASP A 1 350 ? -66.837 -26.511 8.614 1.00 84.77 342 ASP A O 1
ATOM 2626 N N . GLY A 1 351 ? -67.747 -24.790 9.739 1.00 75.44 343 GLY A N 1
ATOM 2627 C CA . GLY A 1 351 ? -67.108 -25.159 10.988 1.00 60.64 343 GLY A CA 1
ATOM 2628 C C . GLY A 1 351 ? -67.867 -26.220 11.758 1.00 67.63 343 GLY A C 1
ATOM 2629 O O . GLY A 1 351 ? -67.267 -27.113 12.365 1.00 64.08 343 GLY A O 1
ATOM 2630 N N . LEU A 1 352 ? -69.189 -26.131 11.738 1.00 73.45 344 LEU A N 1
ATOM 2631 C CA . LEU A 1 352 ? -70.062 -27.043 12.457 1.00 75.65 344 LEU A CA 1
ATOM 2632 C C . LEU A 1 352 ? -71.279 -27.334 11.597 1.00 72.71 344 LEU A C 1
ATOM 2633 O O . LEU A 1 352 ? -71.635 -26.536 10.721 1.00 71.88 344 LEU A O 1
ATOM 2638 N N . PRO A 1 353 ? -71.930 -28.472 11.809 1.00 71.22 345 PRO A N 1
ATOM 2639 C CA . PRO A 1 353 ? -73.223 -28.707 11.155 1.00 66.20 345 PRO A CA 1
ATOM 2640 C C . PRO A 1 353 ? -74.256 -27.692 11.616 1.00 69.18 345 PRO A C 1
ATOM 2641 O O . PRO A 1 353 ? -74.696 -27.730 12.768 1.00 77.49 345 PRO A O 1
ATOM 2645 N N . ALA A 1 354 ? -74.640 -26.771 10.739 1.00 68.83 346 ALA A N 1
ATOM 2646 C CA . ALA A 1 354 ? -75.558 -25.702 11.104 1.00 67.29 346 ALA A CA 1
ATOM 2647 C C . ALA A 1 354 ? -77.001 -26.151 10.928 1.00 67.92 346 ALA A C 1
ATOM 2648 O O . ALA A 1 354 ? -77.330 -26.887 9.994 1.00 88.01 346 ALA A O 1
ATOM 2650 N N . PHE A 1 355 ? -77.859 -25.701 11.838 1.00 65.30 347 PHE A N 1
ATOM 2651 C CA . PHE A 1 355 ? -79.278 -26.014 11.804 1.00 72.58 347 PHE A CA 1
ATOM 2652 C C . PHE A 1 355 ? -80.062 -24.773 12.197 1.00 83.49 347 PHE A C 1
ATOM 2653 O O . PHE A 1 355 ? -79.714 -24.092 13.166 1.00 92.65 347 PHE A O 1
ATOM 2661 N N . GLU A 1 356 ? -81.113 -24.479 11.439 1.00 80.19 348 GLU A N 1
ATOM 2662 C CA . GLU A 1 356 ? -81.931 -23.301 11.683 1.00 75.59 348 GLU A CA 1
ATOM 2663 C C . GLU A 1 356 ? -83.031 -23.636 12.683 1.00 85.66 348 GLU A C 1
ATOM 2664 O O . GLU A 1 356 ? -83.772 -24.607 12.499 1.00 88.60 348 GLU A O 1
ATOM 2670 N N . VAL A 1 357 ? -83.120 -22.838 13.750 1.00 91.25 349 VAL A N 1
ATOM 2671 C CA . VAL A 1 357 ? -84.151 -22.981 14.769 1.00 93.49 349 VAL A CA 1
ATOM 2672 C C . VAL A 1 357 ? -84.775 -21.615 15.026 1.00 91.00 349 VAL A C 1
ATOM 2673 O O . VAL A 1 357 ? -84.170 -20.571 14.775 1.00 85.04 349 VAL A O 1
ATOM 2677 N N . SER A 1 358 ? -86.003 -21.635 15.537 1.00 98.08 350 SER A N 1
ATOM 2678 C CA . SER A 1 358 ? -86.739 -20.428 15.884 1.00 102.84 350 SER A CA 1
ATOM 2679 C C . SER A 1 358 ? -87.035 -20.416 17.380 1.00 99.35 350 SER A C 1
ATOM 2680 O O . SER A 1 358 ? -86.768 -21.382 18.097 1.00 100.63 350 SER A O 1
ATOM 2683 N N . ASP A 1 359 ? -87.594 -19.300 17.848 1.00 95.81 351 ASP A N 1
ATOM 2684 C CA . ASP A 1 359 ? -87.903 -19.156 19.266 1.00 89.40 351 ASP A CA 1
ATOM 2685 C C . ASP A 1 359 ? -88.951 -20.173 19.701 1.00 89.42 351 ASP A C 1
ATOM 2686 O O . ASP A 1 359 ? -89.904 -20.462 18.972 1.00 99.58 351 ASP A O 1
ATOM 2691 N N . GLY A 1 360 ? -88.773 -20.710 20.905 1.00 83.84 352 GLY A N 1
ATOM 2692 C CA . GLY A 1 360 ? -89.697 -21.667 21.480 1.00 91.42 352 GLY A CA 1
ATOM 2693 C C . GLY A 1 360 ? -89.188 -23.088 21.520 1.00 97.94 352 GLY A C 1
ATOM 2694 O O . GLY A 1 360 ? -89.791 -23.925 22.205 1.00 105.85 352 GLY A O 1
ATOM 2695 N N . ILE A 1 361 ? -88.103 -23.393 20.808 1.00 91.81 353 ILE A N 1
ATOM 2696 C CA . ILE A 1 361 ? -87.560 -24.744 20.807 1.00 90.68 353 ILE A CA 1
ATOM 2697 C C . ILE A 1 361 ? -86.914 -25.041 22.154 1.00 88.98 353 ILE A C 1
ATOM 2698 O O . ILE A 1 361 ? -86.215 -24.194 22.731 1.00 89.26 353 ILE A O 1
ATOM 2703 N N . ASN A 1 362 ? -87.163 -26.243 22.676 1.00 92.69 354 ASN A N 1
ATOM 2704 C CA . ASN A 1 362 ? -86.563 -26.669 23.930 1.00 103.34 354 ASN A CA 1
ATOM 2705 C C . ASN A 1 362 ? -85.320 -27.513 23.649 1.00 98.18 354 ASN A C 1
ATOM 2706 O O . ASN A 1 362 ? -84.925 -27.724 22.500 1.00 103.86 354 ASN A O 1
ATOM 2711 N N . ALA A 1 363 ? -84.697 -28.013 24.720 1.00 86.99 355 ALA A N 1
ATOM 2712 C CA . ALA A 1 363 ? -83.407 -28.682 24.580 1.00 80.81 355 ALA A CA 1
ATOM 2713 C C . ALA A 1 363 ? -83.537 -30.010 23.842 1.00 96.92 355 ALA A C 1
ATOM 2714 O O . ALA A 1 363 ? -82.738 -30.306 22.945 1.00 102.54 355 ALA A O 1
ATOM 2716 N N . VAL A 1 364 ? -84.533 -30.827 24.200 1.00 97.90 356 VAL A N 1
ATOM 2717 C CA . VAL A 1 364 ? -84.653 -32.136 23.569 1.00 96.83 356 VAL A CA 1
ATOM 2718 C C . VAL A 1 364 ? -85.069 -32.010 22.111 1.00 96.77 356 VAL A C 1
ATOM 2719 O O . VAL A 1 364 ? -84.767 -32.901 21.307 1.00 108.87 356 VAL A O 1
ATOM 2723 N N . GLU A 1 365 ? -85.746 -30.920 21.740 1.00 87.20 357 GLU A N 1
ATOM 2724 C CA . GLU A 1 365 ? -86.122 -30.736 20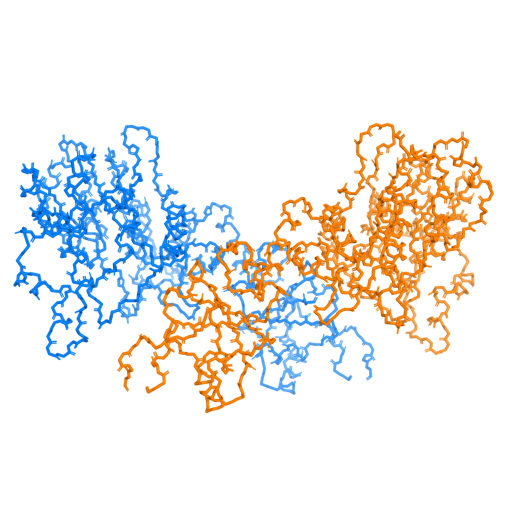.344 1.00 86.27 357 GLU A CA 1
ATOM 2725 C C . GLU A 1 365 ? -84.897 -30.466 19.481 1.00 101.16 357 GLU A C 1
ATOM 2726 O O . GLU A 1 365 ? -84.769 -31.016 18.379 1.00 106.35 357 GLU A O 1
ATOM 2732 N N . ALA A 1 366 ? -83.985 -29.622 19.966 1.00 101.16 358 ALA A N 1
ATOM 2733 C CA . ALA A 1 366 ? -82.765 -29.344 19.221 1.00 97.47 358 ALA A CA 1
ATOM 2734 C C . ALA A 1 366 ? -81.784 -30.505 19.270 1.00 99.48 358 ALA A C 1
ATOM 2735 O O . ALA A 1 366 ? -80.936 -30.619 18.380 1.00 99.98 358 ALA A O 1
ATOM 2737 N N . LEU A 1 367 ? -81.877 -31.365 20.286 1.00 100.71 359 LEU A N 1
ATOM 2738 C CA . LEU A 1 367 ? -80.940 -32.477 20.392 1.00 103.61 359 LEU A CA 1
ATOM 2739 C C . LEU A 1 367 ? -81.171 -33.522 19.310 1.00 115.65 359 LEU A C 1
ATOM 2740 O O . LEU A 1 367 ? -80.225 -34.199 18.894 1.00 116.43 359 LEU A O 1
ATOM 2745 N N . VAL A 1 368 ? -82.410 -33.678 18.849 1.00 119.50 360 VAL A N 1
ATOM 2746 C CA . VAL A 1 368 ? -82.721 -34.687 17.845 1.00 120.40 360 VAL A CA 1
ATOM 2747 C C . VAL A 1 368 ? -82.771 -34.032 16.471 1.00 124.52 360 VAL A C 1
ATOM 2748 O O . VAL A 1 368 ? -82.479 -34.676 15.456 1.00 136.82 360 VAL A O 1
ATOM 2752 N N . LYS A 1 369 ? -83.125 -32.743 16.425 1.00 115.72 361 LYS A N 1
ATOM 2753 C CA . LYS A 1 369 ? -83.172 -32.044 15.144 1.00 112.08 361 LYS A CA 1
ATOM 2754 C C . LYS A 1 369 ? -81.783 -31.912 14.533 1.00 102.44 361 LYS A C 1
ATOM 2755 O O . LYS A 1 369 ? -81.635 -31.974 13.307 1.00 102.64 361 LYS A O 1
ATOM 2761 N N . THR A 1 370 ? -80.761 -31.736 15.366 1.00 97.33 362 THR A N 1
ATOM 2762 C CA . THR A 1 370 ? -79.383 -31.656 14.901 1.00 93.53 362 THR A CA 1
ATOM 2763 C C . THR A 1 370 ? -78.752 -33.023 14.677 1.00 90.86 362 THR A C 1
ATOM 2764 O O . THR A 1 370 ? -77.579 -33.087 14.292 1.00 88.87 362 THR A O 1
ATOM 2768 N N . GLY A 1 371 ? -79.488 -34.107 14.908 1.00 91.46 363 GLY A N 1
ATOM 2769 C CA . GLY A 1 371 ? -78.943 -35.437 14.755 1.00 104.07 363 GLY A CA 1
ATOM 2770 C C . GLY A 1 371 ? -78.131 -35.934 15.928 1.00 111.11 363 GLY A C 1
ATOM 2771 O O . GLY A 1 371 ? -77.636 -37.067 15.880 1.00 121.89 363 GLY A O 1
ATOM 2772 N N . LEU A 1 372 ? -77.979 -35.131 16.982 1.00 105.67 364 LEU A N 1
ATOM 2773 C CA . LEU A 1 372 ? -77.258 -35.563 18.173 1.00 110.42 364 LEU A CA 1
ATOM 2774 C C . LEU A 1 372 ? -77.997 -36.641 18.959 1.00 121.31 364 LEU A C 1
ATOM 2775 O O . LEU A 1 372 ? -77.519 -37.032 20.030 1.00 124.89 364 LEU A O 1
ATOM 2780 N N . ALA A 1 373 ? -79.137 -37.124 18.467 1.00 125.22 365 ALA A N 1
ATOM 2781 C CA . ALA A 1 373 ? -79.844 -38.233 19.091 1.00 132.34 365 ALA A CA 1
ATOM 2782 C C . ALA A 1 373 ? -80.816 -38.828 18.083 1.00 137.82 365 ALA A C 1
ATOM 2783 O O . ALA A 1 373 ? -81.293 -38.135 17.180 1.00 136.00 365 ALA A O 1
ATOM 2785 N N . ALA A 1 374 ? -81.104 -40.120 18.250 1.00 140.67 366 ALA A N 1
ATOM 2786 C CA . ALA A 1 374 ? -82.048 -40.783 17.355 1.00 141.79 366 ALA A CA 1
ATOM 2787 C C . ALA A 1 374 ? -83.481 -40.369 17.669 1.00 145.80 366 ALA A C 1
ATOM 2788 O O . ALA A 1 374 ? -84.219 -39.928 16.779 1.00 140.96 366 ALA A O 1
ATOM 2790 N N . SER A 1 375 ? -83.889 -40.499 18.931 1.00 150.66 367 SER A N 1
ATOM 2791 C CA . SER A 1 375 ? -85.218 -40.108 19.377 1.00 150.01 367 SER A CA 1
ATOM 2792 C C . SER A 1 375 ? -85.100 -39.172 20.573 1.00 150.34 367 SER A C 1
ATOM 2793 O O . SER A 1 375 ? -84.065 -39.116 21.243 1.00 151.74 367 SER A O 1
ATOM 2796 N N . ASN A 1 376 ? -86.181 -38.431 20.835 1.00 151.97 368 ASN A N 1
ATOM 2797 C CA . ASN A 1 376 ? -86.176 -37.499 21.960 1.00 144.87 368 ASN A CA 1
ATOM 2798 C C . ASN A 1 376 ? -86.096 -38.242 23.287 1.00 144.88 368 ASN A C 1
ATOM 2799 O O . ASN A 1 376 ? -85.452 -37.767 24.230 1.00 143.68 368 ASN A O 1
ATOM 2804 N N . LYS A 1 377 ? -86.737 -39.411 23.380 1.00 148.59 369 LYS A N 1
ATOM 2805 C CA . LYS A 1 377 ? -86.623 -40.213 24.593 1.00 152.51 369 LYS A CA 1
ATOM 2806 C C . LYS A 1 377 ? -85.183 -40.652 24.822 1.00 152.27 369 LYS A C 1
ATOM 2807 O O . LYS A 1 377 ? -84.733 -40.735 25.971 1.00 150.73 369 LYS A O 1
ATOM 2813 N N . GLU A 1 378 ? -84.445 -40.926 23.743 1.00 151.90 370 GLU A N 1
ATOM 2814 C CA . GLU A 1 378 ? -83.015 -41.185 23.873 1.00 150.70 370 GLU A CA 1
ATOM 2815 C C . GLU A 1 378 ? -82.266 -39.919 24.270 1.00 143.29 370 GLU A C 1
ATOM 2816 O O . GLU A 1 378 ? -81.372 -39.961 25.124 1.00 141.57 370 GLU A O 1
ATOM 2822 N N . ALA A 1 379 ? -82.624 -38.781 23.665 1.00 136.50 371 ALA A N 1
ATOM 2823 C CA . ALA A 1 379 ? -82.001 -37.515 24.034 1.00 126.01 371 ALA A CA 1
ATOM 2824 C C . ALA A 1 379 ? -82.390 -37.092 25.442 1.00 128.37 371 ALA A C 1
ATOM 2825 O O . ALA A 1 379 ? -81.593 -36.452 26.138 1.00 122.07 371 ALA A O 1
ATOM 2827 N N . ARG A 1 380 ? -83.606 -37.439 25.875 1.00 133.56 372 ARG A N 1
ATOM 2828 C CA . ARG A 1 380 ? -84.032 -37.122 27.234 1.00 130.85 372 ARG A CA 1
ATOM 2829 C C . ARG A 1 380 ? -83.126 -37.786 28.262 1.00 130.30 372 ARG A C 1
ATOM 2830 O O . ARG A 1 380 ? -82.930 -37.250 29.360 1.00 124.09 372 ARG A O 1
ATOM 2838 N N . GLY A 1 381 ? -82.555 -38.942 27.919 1.00 134.44 373 GLY A N 1
ATOM 2839 C CA . GLY A 1 381 ? -81.564 -39.550 28.789 1.00 137.35 373 GLY A CA 1
ATOM 2840 C C . GLY A 1 381 ? -80.262 -38.773 28.806 1.00 137.75 373 GLY A C 1
ATOM 2841 O O . GLY A 1 381 ? -79.615 -38.654 29.850 1.00 137.76 373 GLY A O 1
ATOM 2842 N N . PHE A 1 382 ? -79.865 -38.225 27.653 1.00 136.43 374 PHE A N 1
ATOM 2843 C CA . PHE A 1 382 ? -78.662 -37.399 27.600 1.00 135.79 374 PHE A CA 1
ATOM 2844 C C . PHE A 1 382 ? -78.839 -36.103 28.382 1.00 129.09 374 PHE A C 1
ATOM 2845 O O . PHE A 1 382 ? -77.874 -35.591 28.964 1.00 118.40 374 PHE A O 1
ATOM 2853 N N . VAL A 1 383 ? -80.056 -35.558 28.399 1.00 130.56 375 VAL A N 1
ATOM 2854 C CA . VAL A 1 383 ? -80.309 -34.316 29.125 1.00 128.63 375 VAL A CA 1
ATOM 2855 C C . VAL A 1 383 ? -80.151 -34.537 30.624 1.00 130.59 375 VAL A C 1
ATOM 2856 O O . VAL A 1 383 ? -79.405 -33.818 31.300 1.00 124.55 375 VAL A O 1
ATOM 2860 N N . ASN A 1 384 ? -80.849 -35.539 31.165 1.00 131.81 376 ASN A N 1
ATOM 2861 C CA . ASN A 1 384 ? -80.808 -35.819 32.594 1.00 129.15 376 ASN A CA 1
ATOM 2862 C C . ASN A 1 384 ? -79.507 -36.473 33.042 1.00 129.08 376 ASN A C 1
ATOM 2863 O O . ASN A 1 384 ? -79.307 -36.646 34.249 1.00 134.22 376 ASN A O 1
ATOM 2868 N N . ALA A 1 385 ? -78.628 -36.842 32.113 1.00 120.63 377 ALA A N 1
ATOM 2869 C CA . ALA A 1 385 ? -77.312 -37.366 32.452 1.00 118.50 377 ALA A CA 1
ATOM 2870 C C . ALA A 1 385 ? -76.251 -36.275 32.526 1.00 125.28 377 ALA A C 1
ATOM 2871 O O . ALA A 1 385 ? -75.064 -36.593 32.653 1.00 128.87 377 ALA A O 1
ATOM 2873 N N . LYS A 1 386 ? -76.656 -35.005 32.441 1.00 122.78 378 LYS A N 1
ATOM 2874 C CA . LYS A 1 386 ? -75.743 -33.860 32.499 1.00 121.88 378 LYS A CA 1
ATOM 2875 C C . LYS A 1 386 ? -74.688 -33.911 31.395 1.00 118.97 378 LYS A C 1
ATOM 2876 O O . LYS A 1 386 ? -73.574 -33.408 31.562 1.00 116.74 378 LYS A O 1
ATOM 2878 N N . ALA A 1 387 ? -75.030 -34.509 30.254 1.00 116.67 379 ALA A N 1
ATOM 2879 C CA . ALA A 1 387 ? -74.104 -34.657 29.140 1.00 112.95 379 ALA A CA 1
ATOM 2880 C C . ALA A 1 387 ? -74.363 -33.658 28.019 1.00 107.40 379 ALA A C 1
ATOM 2881 O O . ALA A 1 387 ? -73.793 -33.801 26.933 1.00 107.81 379 ALA A O 1
ATOM 2883 N N . VAL A 1 388 ? -75.200 -32.651 28.256 1.00 103.47 380 VAL A N 1
ATOM 2884 C CA . VAL A 1 388 ? -75.551 -31.654 27.250 1.00 98.13 380 VAL A CA 1
ATOM 2885 C C . VAL A 1 388 ? -74.947 -30.319 27.661 1.00 92.21 380 VAL A C 1
ATOM 2886 O O . VAL A 1 388 ? -75.090 -29.892 28.813 1.00 100.96 380 VAL A O 1
ATOM 2890 N N . LEU A 1 389 ? -74.270 -29.665 26.719 1.00 79.02 381 LEU A N 1
ATOM 2891 C CA . LEU A 1 389 ? -73.644 -28.370 26.942 1.00 78.29 381 LEU A CA 1
ATOM 2892 C C . LEU A 1 389 ? -74.200 -27.351 25.958 1.00 85.68 381 LEU A C 1
ATOM 2893 O O . LEU A 1 389 ? -74.401 -27.656 24.778 1.00 87.74 381 LEU A O 1
ATOM 2898 N N . LEU A 1 390 ? -74.440 -26.140 26.451 1.00 86.34 382 LEU A N 1
ATOM 2899 C CA . LEU A 1 390 ? -74.840 -25.003 25.628 1.00 79.46 382 LEU A CA 1
ATOM 2900 C C . LEU A 1 390 ? -73.784 -23.920 25.790 1.00 78.27 382 LEU A C 1
ATOM 2901 O O . LEU A 1 390 ? -73.671 -23.317 26.863 1.00 86.37 382 LEU A O 1
ATOM 2906 N N . ASN A 1 391 ? -73.009 -23.685 24.732 1.00 73.25 383 ASN A N 1
ATOM 2907 C CA . ASN A 1 391 ? -71.961 -22.667 24.740 1.00 75.04 383 ASN A CA 1
ATOM 2908 C C . ASN A 1 391 ? -70.931 -22.927 25.837 1.00 80.64 383 ASN A C 1
ATOM 2909 O O . ASN A 1 391 ? -70.381 -21.998 26.436 1.00 80.04 383 ASN A O 1
ATOM 2914 N N . GLY A 1 392 ? -70.666 -24.207 26.099 1.00 84.92 384 GLY A N 1
ATOM 2915 C CA . GLY A 1 392 ? -69.661 -24.622 27.046 1.00 89.51 384 GLY A CA 1
ATOM 2916 C C . GLY A 1 392 ? -70.193 -24.990 28.415 1.00 90.18 384 GLY A C 1
ATOM 2917 O O . GLY A 1 392 ? -69.508 -25.704 29.156 1.00 100.92 384 GLY A O 1
ATOM 2918 N N . LYS A 1 393 ? -71.389 -24.527 28.769 1.00 90.51 385 LYS A N 1
ATOM 2919 C CA . LYS A 1 393 ? -71.955 -24.766 30.087 1.00 90.29 385 LYS A CA 1
ATOM 2920 C C . LYS A 1 393 ? -73.129 -25.739 30.003 1.00 95.11 385 LYS A C 1
ATOM 2921 O O . LYS A 1 393 ? -73.855 -25.759 29.004 1.00 93.98 385 LYS A O 1
ATOM 2927 N N . PRO A 1 394 ? -73.339 -26.561 31.031 1.00 102.33 386 PRO A N 1
ATOM 2928 C CA . PRO A 1 394 ? -74.447 -27.521 30.989 1.00 101.98 386 PRO A CA 1
ATOM 2929 C C . PRO A 1 394 ? -75.796 -26.822 31.025 1.00 95.47 386 PRO A C 1
ATOM 2930 O O . PRO A 1 394 ? -75.940 -25.718 31.556 1.00 96.77 386 PRO A O 1
ATOM 2934 N N . ALA A 1 395 ? -76.791 -27.484 30.442 1.00 92.52 387 ALA A N 1
ATOM 2935 C CA . ALA A 1 395 ? -78.130 -26.918 30.393 1.00 91.40 387 ALA A CA 1
ATOM 2936 C C . ALA A 1 395 ? -78.751 -26.903 31.783 1.00 100.51 387 ALA A C 1
ATOM 2937 O O . ALA A 1 395 ? -78.540 -27.815 32.588 1.00 95.64 387 ALA A O 1
ATOM 2939 N N . GLU A 1 396 ? -79.520 -25.854 32.061 1.00 103.31 388 GLU A N 1
ATOM 2940 C CA . GLU A 1 396 ? -80.171 -25.685 33.348 1.00 105.37 388 GLU A CA 1
ATOM 2941 C C . GLU A 1 396 ? -81.665 -25.499 33.137 1.00 105.06 388 GLU A C 1
ATOM 2942 O O . GLU A 1 396 ? -82.101 -24.945 32.124 1.00 102.05 388 GLU A O 1
ATOM 2944 N N . ALA A 1 397 ? -82.448 -25.977 34.101 1.00 111.16 389 ALA A N 1
ATOM 2945 C CA . ALA A 1 397 ? -83.888 -25.781 34.048 1.00 101.92 389 ALA A CA 1
ATOM 2946 C C . ALA A 1 397 ? -84.219 -24.306 34.233 1.00 105.01 389 ALA A C 1
ATOM 2947 O O . ALA A 1 397 ? -83.585 -23.607 35.029 1.00 107.90 389 ALA A O 1
ATOM 2949 N N . ASN A 1 398 ? -85.215 -23.831 33.486 1.00 101.02 390 ASN A N 1
ATOM 2950 C CA . ASN A 1 398 ? -85.574 -22.419 33.530 1.00 97.05 390 ASN A CA 1
ATOM 2951 C C . ASN A 1 398 ? -87.011 -22.184 33.078 1.00 106.24 390 ASN A C 1
ATOM 2952 O O . ASN A 1 398 ? -87.256 -21.345 32.207 1.00 107.33 390 ASN A O 1
ATOM 2957 N N . ASN A 1 399 ? -87.965 -22.904 33.667 1.00 113.79 391 ASN A N 1
ATOM 2958 C CA . ASN A 1 399 ? -89.366 -22.784 33.277 1.00 116.78 391 ASN A CA 1
ATOM 2959 C C . ASN A 1 399 ? -90.248 -23.489 34.298 1.00 132.02 391 ASN A C 1
ATOM 2960 O O . ASN A 1 399 ? -89.788 -24.416 34.978 1.00 128.06 391 ASN A O 1
ATOM 2965 N N . PRO A 1 400 ? -91.514 -23.072 3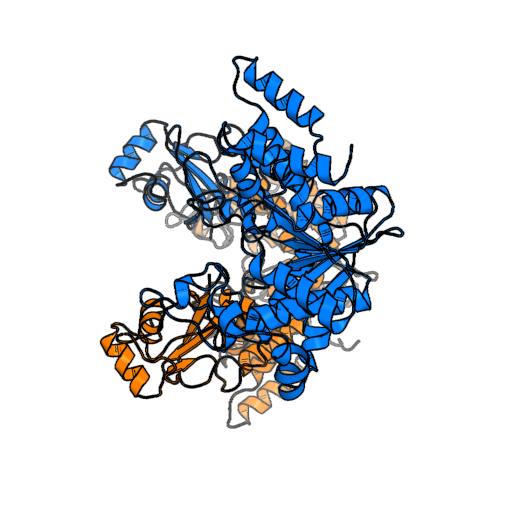4.441 1.00 143.61 392 PRO A N 1
ATOM 2966 C CA . PRO A 1 400 ? -92.480 -23.879 35.198 1.00 146.80 392 PRO A CA 1
ATOM 2967 C C . PRO A 1 400 ? -93.223 -24.868 34.310 1.00 158.41 392 PRO A C 1
ATOM 2968 O O . PRO A 1 400 ? -94.341 -25.285 34.632 1.00 170.75 392 PRO A O 1
ATOM 2972 N N . ASN A 1 401 ? -92.605 -25.235 33.183 1.00 150.41 393 ASN A N 1
ATOM 2973 C CA . ASN A 1 401 ? -93.187 -26.138 32.192 1.00 130.86 393 ASN A CA 1
ATOM 2974 C C . ASN A 1 401 ? -94.524 -25.622 31.676 1.00 124.58 393 ASN A C 1
ATOM 2975 O O . ASN A 1 401 ? -94.825 -24.428 31.786 1.00 114.26 393 ASN A O 1
ATOM 2980 N N . HIS A 1 402 ? -95.329 -26.517 31.110 1.00 125.31 394 HIS A N 1
ATOM 2981 C CA . HIS A 1 402 ? -96.627 -26.149 30.556 1.00 125.17 394 HIS A CA 1
ATOM 2982 C C . HIS A 1 402 ? -97.596 -27.329 30.581 1.00 129.90 394 HIS A C 1
ATOM 2983 O O . HIS A 1 402 ? -97.182 -28.489 30.595 1.00 132.33 394 HIS A O 1
ATOM 2985 N N . PRO A 1 407 ? -94.389 -29.788 28.680 1.00 137.30 399 PRO A N 1
ATOM 2986 C CA . PRO A 1 407 ? -93.986 -30.970 29.450 1.00 139.44 399 PRO A CA 1
ATOM 2987 C C . PRO A 1 407 ? -92.472 -31.136 29.484 1.00 134.63 399 PRO A C 1
ATOM 2988 O O . PRO A 1 407 ? -91.895 -31.432 30.530 1.00 127.14 399 PRO A O 1
ATOM 2992 N N . ASP A 1 408 ? -91.842 -30.943 28.329 1.00 138.48 400 ASP A N 1
ATOM 2993 C CA . ASP A 1 408 ? -90.399 -31.052 28.180 1.00 139.90 400 ASP A CA 1
ATOM 2994 C C . ASP A 1 408 ? -89.714 -29.693 28.111 1.00 131.37 400 ASP A C 1
ATOM 2995 O O . ASP A 1 408 ? -88.499 -29.633 27.894 1.00 126.76 400 ASP A O 1
ATOM 3000 N N . ASP A 1 409 ? -90.464 -28.605 28.291 1.00 124.79 401 ASP A N 1
ATOM 3001 C CA . ASP A 1 409 ? -89.941 -27.252 28.163 1.00 113.12 401 ASP A CA 1
ATOM 3002 C C . ASP A 1 409 ? -89.246 -26.756 29.427 1.00 116.18 401 ASP A C 1
ATOM 3003 O O . ASP A 1 409 ? -88.998 -25.550 29.544 1.00 109.57 401 ASP A O 1
ATOM 3008 N N . ALA A 1 410 ? -88.931 -27.650 30.370 1.00 122.86 402 ALA A N 1
ATOM 3009 C CA . ALA A 1 410 ? -88.182 -27.242 31.554 1.00 125.65 402 ALA A CA 1
ATOM 3010 C C . ALA A 1 410 ? -86.795 -26.739 31.178 1.00 122.00 402 ALA A C 1
ATOM 3011 O O . ALA A 1 410 ? -86.280 -25.794 31.789 1.00 125.67 402 ALA A O 1
ATOM 3013 N N . TYR A 1 411 ? -86.177 -27.357 30.174 1.00 114.87 403 TYR A N 1
ATOM 3014 C CA . TYR A 1 411 ? -84.897 -26.910 29.627 1.00 105.27 403 TYR A CA 1
ATOM 3015 C C . TYR A 1 411 ? -85.195 -26.196 28.312 1.00 95.70 403 TYR A C 1
ATOM 3016 O O . TYR A 1 411 ? -85.281 -26.814 27.251 1.00 95.39 403 TYR A O 1
ATOM 3025 N N . LEU A 1 412 ? -85.361 -24.879 28.393 1.00 93.44 404 LEU A N 1
ATOM 3026 C CA . LEU A 1 412 ? -85.746 -24.052 27.260 1.00 88.78 404 LEU A CA 1
ATOM 3027 C C . LEU A 1 412 ? -84.537 -23.296 26.721 1.00 93.21 404 LEU A C 1
ATOM 3028 O O . LEU A 1 412 ? -83.606 -22.971 27.461 1.00 103.79 404 LEU A O 1
ATOM 3033 N N . LEU A 1 413 ? -84.558 -23.018 25.417 1.00 87.57 405 LEU A N 1
ATOM 3034 C CA . LEU A 1 413 ? -83.475 -22.285 24.758 1.00 83.68 405 LEU A CA 1
ATOM 3035 C C . LEU A 1 413 ? -83.912 -20.832 24.587 1.00 89.16 405 LEU A C 1
ATOM 3036 O O . LEU A 1 413 ? -84.404 -20.417 23.535 1.00 83.18 405 LEU A O 1
ATOM 3041 N N . ILE A 1 414 ? -83.723 -20.048 25.651 1.00 86.63 406 ILE A N 1
ATOM 3042 C CA . ILE A 1 414 ? -84.128 -18.646 25.654 1.00 80.84 406 ILE A CA 1
ATOM 3043 C C . ILE A 1 414 ? -82.965 -17.767 25.212 1.00 74.82 406 ILE A C 1
ATOM 3044 O O . ILE A 1 414 ? -81.862 -18.262 24.950 1.00 70.52 406 ILE A O 1
ATOM 3049 N N . GLY A 1 415 ? -83.209 -16.456 25.126 1.00 72.01 407 GLY A N 1
ATOM 3050 C CA . GLY A 1 415 ? -82.259 -15.538 24.517 1.00 72.69 407 GLY A CA 1
ATOM 3051 C C . GLY A 1 415 ? -80.897 -15.509 25.177 1.00 80.00 407 GLY A C 1
ATOM 3052 O O . GLY A 1 415 ? -79.910 -15.152 24.523 1.00 82.79 407 GLY A O 1
ATOM 3053 N N . GLU A 1 416 ? -80.823 -15.865 26.463 1.00 86.36 408 GLU A N 1
ATOM 3054 C CA . GLU A 1 416 ? -79.537 -15.936 27.148 1.00 79.56 408 GLU A CA 1
ATOM 3055 C C . GLU A 1 416 ? -78.567 -16.869 26.432 1.00 78.72 408 GLU A C 1
ATOM 3056 O O . GLU A 1 416 ? -77.356 -16.619 26.425 1.00 80.99 408 GLU A O 1
ATOM 3062 N N . TYR A 1 417 ? -79.073 -17.931 25.804 1.00 82.18 409 TYR A N 1
ATOM 3063 C CA . TYR A 1 417 ? -78.222 -18.893 25.112 1.00 76.49 409 TYR A CA 1
ATOM 3064 C C . TYR A 1 417 ? -77.858 -18.464 23.697 1.00 73.70 409 TYR A C 1
ATOM 3065 O O . TYR A 1 417 ? -77.122 -19.190 23.020 1.00 80.43 409 TYR A O 1
ATOM 3074 N N . LYS A 1 418 ? -78.341 -17.313 23.235 1.00 67.74 410 LYS A N 1
ATOM 3075 C CA . LYS A 1 418 ? -78.112 -16.862 21.867 1.00 55.76 410 LYS A CA 1
ATOM 3076 C C . LYS A 1 418 ? -76.855 -15.999 21.821 1.00 59.27 410 LYS A C 1
ATOM 3077 O O . LYS A 1 418 ? -76.864 -14.854 22.284 1.00 64.37 410 LYS A O 1
ATOM 3083 N N . ARG A 1 419 ? -75.776 -16.549 21.262 1.00 50.95 411 ARG A N 1
ATOM 3084 C CA . ARG A 1 419 ? -74.565 -15.769 21.027 1.00 52.54 411 ARG A CA 1
ATOM 3085 C C . ARG A 1 419 ? -74.819 -14.755 19.921 1.00 58.73 411 ARG A C 1
ATOM 3086 O O . ARG A 1 419 ? -75.153 -15.129 18.791 1.00 67.23 411 ARG A O 1
ATOM 3094 N N . PHE A 1 420 ? -74.663 -13.474 20.244 1.00 63.08 412 PHE A N 1
ATOM 3095 C CA . PHE A 1 420 ? -74.958 -12.379 19.323 1.00 58.73 412 PHE A CA 1
ATOM 3096 C C . PHE A 1 420 ? -76.379 -12.452 18.781 1.00 62.19 412 PHE A C 1
ATOM 3097 O O . PHE A 1 420 ? -76.666 -11.918 17.710 1.00 61.53 412 PHE A O 1
ATOM 3105 N N . GLY A 1 421 ? -77.271 -13.105 19.522 1.00 68.28 413 GLY A N 1
ATOM 3106 C CA . GLY A 1 421 ? -78.664 -13.204 19.136 1.00 63.50 413 GLY A CA 1
ATOM 3107 C C . GLY A 1 421 ? -78.923 -14.020 17.893 1.00 70.69 413 GLY A C 1
ATOM 3108 O O . GLY A 1 421 ? -79.895 -13.751 17.182 1.00 82.99 413 GLY A O 1
ATOM 3109 N N . LYS A 1 422 ? -78.085 -15.020 17.611 1.00 65.95 414 LYS A N 1
ATOM 3110 C CA . LYS A 1 422 ? -78.199 -15.742 16.349 1.00 63.94 414 LYS A CA 1
ATOM 3111 C C . LYS A 1 422 ? -77.607 -17.146 16.412 1.00 72.15 414 LYS A C 1
ATOM 3112 O O . LYS A 1 422 ? -78.010 -18.020 15.639 1.00 84.10 414 LYS A O 1
ATOM 3118 N N . TYR A 1 423 ? -76.659 -17.384 17.318 1.00 58.42 415 TYR A N 1
ATOM 3119 C CA . TYR A 1 423 ? -75.902 -18.628 17.310 1.00 57.14 415 TYR A CA 1
ATOM 3120 C C . TYR A 1 423 ? -75.864 -19.261 18.697 1.00 61.45 415 TYR A C 1
ATOM 3121 O O . TYR A 1 423 ? -75.847 -18.569 19.718 1.00 64.99 415 TYR A O 1
ATOM 3130 N N . THR A 1 424 ? -75.840 -20.594 18.715 1.00 62.87 416 THR A N 1
ATOM 3131 C CA . THR A 1 424 ? -75.758 -21.366 19.956 1.00 66.36 416 THR A CA 1
ATOM 3132 C C . THR A 1 424 ? -75.084 -22.693 19.645 1.00 75.81 416 THR A C 1
ATOM 3133 O O . THR A 1 424 ? -75.536 -23.419 18.755 1.00 82.76 416 THR A O 1
ATOM 3137 N N . ILE A 1 425 ? -74.009 -23.008 20.361 1.00 69.97 417 ILE A N 1
ATOM 3138 C CA . ILE A 1 425 ? -73.258 -24.240 20.140 1.00 61.91 417 ILE A CA 1
ATOM 3139 C C . ILE A 1 425 ? -73.829 -25.318 21.053 1.00 71.01 417 ILE A C 1
ATOM 3140 O O . ILE A 1 425 ? -73.661 -25.266 22.275 1.00 82.04 417 ILE A O 1
ATOM 3145 N N . LEU A 1 426 ? -74.491 -26.304 20.457 1.00 72.00 418 LEU A N 1
ATOM 3146 C CA . LEU A 1 426 ? -75.119 -27.396 21.190 1.00 77.57 418 LEU A CA 1
ATOM 3147 C C . LEU A 1 426 ? -74.186 -28.602 21.177 1.00 77.52 418 LEU A C 1
ATOM 3148 O O . LEU A 1 426 ? -73.778 -29.061 20.106 1.00 78.69 418 LEU A O 1
ATOM 3153 N N . ARG A 1 427 ? -73.852 -29.111 22.361 1.00 72.68 419 ARG A N 1
ATOM 3154 C CA . ARG A 1 427 ? -72.884 -30.191 22.502 1.00 80.06 419 ARG A CA 1
ATOM 3155 C C . ARG A 1 427 ? -73.491 -31.321 23.316 1.00 90.17 419 ARG A C 1
ATOM 3156 O O . ARG A 1 427 ? -74.127 -31.076 24.346 1.00 94.66 419 ARG A O 1
ATOM 3164 N N . ARG A 1 428 ? -73.293 -32.555 22.852 1.00 95.83 420 ARG A N 1
ATOM 3165 C CA . ARG A 1 428 ? -73.760 -33.748 23.551 1.00 101.21 420 ARG A CA 1
ATOM 3166 C C . ARG A 1 428 ? -72.601 -34.727 23.681 1.00 101.76 420 ARG A C 1
ATOM 3167 O O . ARG A 1 428 ? -72.140 -35.286 22.680 1.00 104.69 420 ARG A O 1
ATOM 3175 N N . GLY A 1 429 ? -72.141 -34.942 24.910 1.00 100.79 421 GLY A N 1
ATOM 3176 C CA . GLY A 1 429 ? -71.049 -35.859 25.159 1.00 111.57 421 GLY A CA 1
ATOM 3177 C C . GLY A 1 429 ? -69.695 -35.214 24.938 1.00 117.95 421 GLY A C 1
ATOM 3178 O O . GLY A 1 429 ? -69.568 -34.020 24.664 1.00 111.89 421 GLY A O 1
ATOM 3179 N N . LYS A 1 430 ? -68.653 -36.041 25.060 1.00 130.76 422 LYS A N 1
ATOM 3180 C CA . LYS A 1 430 ? -67.290 -35.541 24.917 1.00 137.05 422 LYS A CA 1
ATOM 3181 C C . LYS A 1 430 ? -66.982 -35.141 23.479 1.00 142.66 422 LYS A C 1
ATOM 3182 O O . LYS A 1 430 ? -66.220 -34.193 23.248 1.00 135.99 422 LYS A O 1
ATOM 3184 N N . ARG A 1 431 ? -67.568 -35.834 22.506 1.00 150.29 423 ARG A N 1
ATOM 3185 C CA . ARG A 1 431 ? -67.309 -35.575 21.099 1.00 147.27 423 ARG A CA 1
ATOM 3186 C C . ARG A 1 431 ? -68.627 -35.450 20.347 1.00 143.80 423 ARG A C 1
ATOM 3187 O O . ARG A 1 431 ? -69.685 -35.857 20.834 1.00 145.84 423 ARG A O 1
ATOM 3189 N N . ASN A 1 432 ? -68.536 -34.874 19.145 1.00 142.64 424 ASN A N 1
ATOM 3190 C CA . ASN A 1 432 ? -69.652 -34.672 18.222 1.00 141.28 424 ASN A CA 1
ATOM 3191 C C . ASN A 1 432 ? -70.647 -33.651 18.779 1.00 132.78 424 ASN A C 1
ATOM 3192 O O . ASN A 1 432 ? -71.181 -33.813 19.882 1.00 126.56 424 ASN A O 1
ATOM 3197 N N . HIS A 1 433 ? -70.864 -32.571 18.026 1.00 129.15 425 HIS A N 1
ATOM 3198 C CA . HIS A 1 433 ? -71.726 -31.470 18.445 1.00 117.03 425 HIS A CA 1
ATOM 3199 C C . HIS A 1 433 ? -72.129 -30.660 17.215 1.00 102.53 425 HIS A C 1
ATOM 3200 O O . HIS A 1 433 ? -71.580 -30.836 16.125 1.00 109.71 425 HIS A O 1
ATOM 3207 N N . ALA A 1 434 ? -73.099 -29.763 17.404 1.00 91.16 426 ALA A N 1
ATOM 3208 C CA . ALA A 1 434 ? -73.706 -29.032 16.298 1.00 78.94 426 ALA A CA 1
ATOM 3209 C C . ALA A 1 434 ? -73.827 -27.552 16.643 1.00 74.69 426 ALA A C 1
ATOM 3210 O O . ALA A 1 434 ? -73.582 -27.129 17.775 1.00 80.95 426 ALA A O 1
ATOM 3212 N N . LEU A 1 435 ? -74.214 -26.761 15.641 1.00 75.49 427 LEU A N 1
ATOM 3213 C CA . LEU A 1 435 ? -74.411 -25.323 15.782 1.00 71.98 427 LEU A CA 1
ATOM 3214 C C . LEU A 1 435 ? -75.857 -24.970 15.464 1.00 71.83 427 LEU A C 1
ATOM 3215 O O . LEU A 1 435 ? -76.387 -25.384 14.428 1.00 77.82 427 LEU A O 1
ATOM 3220 N N . LEU A 1 436 ? -76.481 -24.195 16.345 1.00 65.46 428 LEU A N 1
ATOM 3221 C CA . LEU A 1 436 ? -77.845 -23.721 16.162 1.00 70.12 428 LEU A CA 1
ATOM 3222 C C . LEU A 1 436 ? -77.817 -22.291 15.637 1.00 74.29 428 LEU A C 1
ATOM 3223 O O . LEU A 1 436 ? -77.101 -21.444 16.181 1.00 86.68 428 LEU A O 1
ATOM 3228 N N . VAL A 1 437 ? -78.596 -22.020 14.592 1.00 71.00 429 VAL A N 1
ATOM 3229 C CA . VAL A 1 437 ? -78.713 -20.679 14.031 1.00 64.35 429 VAL A CA 1
ATOM 3230 C C . VAL A 1 437 ? -80.160 -20.227 14.146 1.00 74.82 429 VAL A C 1
ATOM 3231 O O . VAL A 1 437 ? -81.074 -20.916 13.678 1.00 82.42 429 VAL A O 1
ATOM 3235 N N . TRP A 1 438 ? -80.359 -19.063 14.755 1.00 80.53 430 TRP A N 1
ATOM 3236 C CA . TRP A 1 438 ? -81.686 -18.565 15.088 1.00 77.26 430 TRP A CA 1
ATOM 3237 C C . TRP A 1 438 ? -82.216 -17.699 13.952 1.00 73.17 430 TRP A C 1
ATOM 3238 O O . TRP A 1 438 ? -81.584 -16.708 13.571 1.00 73.84 430 TRP A O 1
ATOM 3249 N N . LYS A 1 439 ? -83.375 -18.071 13.418 1.00 69.24 431 LYS A N 1
ATOM 3250 C CA . LYS A 1 439 ? -84.014 -17.279 12.375 1.00 83.76 431 LYS A CA 1
ATOM 3251 C C . LYS A 1 439 ? -85.061 -16.360 12.992 1.00 90.06 431 LYS A C 1
ATOM 3252 O O . LYS A 1 439 ? -85.093 -15.159 12.717 1.00 96.02 431 LYS A O 1
ATOM 3255 N N . HIS B 1 5 ? -87.249 26.451 2.618 1.00 134.87 -3 HIS B N 1
ATOM 3256 C CA . HIS B 1 5 ? -87.603 25.584 1.501 1.00 125.28 -3 HIS B CA 1
ATOM 3257 C C . HIS B 1 5 ? -89.064 25.776 1.099 1.00 133.33 -3 HIS B C 1
ATOM 3258 O O . HIS B 1 5 ? -89.482 26.888 0.769 1.00 140.09 -3 HIS B O 1
ATOM 3260 N N . HIS B 1 6 ? -89.838 24.692 1.139 1.00 133.64 -2 HIS B N 1
ATOM 3261 C CA . HIS B 1 6 ? -91.214 24.678 0.651 1.00 143.65 -2 HIS B CA 1
ATOM 3262 C C . HIS B 1 6 ? -92.162 24.103 1.695 1.00 136.41 -2 HIS B C 1
ATOM 3263 O O . HIS B 1 6 ? -93.112 23.385 1.369 1.00 134.07 -2 HIS B O 1
ATOM 3265 N N . HIS B 1 7 ? -91.929 24.420 2.966 1.00 140.25 -1 HIS B N 1
ATOM 3266 C CA . HIS B 1 7 ? -92.738 23.920 4.078 1.00 134.10 -1 HIS B CA 1
ATOM 3267 C C . HIS B 1 7 ? -93.456 25.107 4.726 1.00 132.32 -1 HIS B C 1
ATOM 3268 O O . HIS B 1 7 ? -92.993 25.663 5.725 1.00 94.56 -1 HIS B O 1
ATOM 3275 N N . HIS B 1 8 ? -94.597 25.488 4.150 1.00 146.46 0 HIS B N 1
ATOM 3276 C CA . HIS B 1 8 ? -95.417 26.583 4.655 1.00 148.00 0 HIS B CA 1
ATOM 3277 C C . HIS B 1 8 ? -96.472 26.127 5.658 1.00 137.41 0 HIS B C 1
ATOM 3278 O O . HIS B 1 8 ? -97.192 26.971 6.200 1.00 135.96 0 HIS B O 1
ATOM 3285 N N . MET B 1 9 ? -96.595 24.827 5.904 1.00 131.23 1 MET B N 1
ATOM 3286 C CA . MET B 1 9 ? -97.539 24.295 6.875 1.00 122.76 1 MET B CA 1
ATOM 3287 C C . MET B 1 9 ? -96.838 24.049 8.206 1.00 123.38 1 MET B C 1
ATOM 3288 O O . MET B 1 9 ? -95.654 23.704 8.250 1.00 115.98 1 MET B O 1
ATOM 3290 N N . SER B 1 10 ? -97.580 24.234 9.296 1.00 125.73 2 SER B N 1
ATOM 3291 C CA . SER B 1 10 ? -97.017 24.013 10.619 1.00 114.64 2 SER B CA 1
ATOM 3292 C C . SER B 1 10 ? -96.736 22.528 10.835 1.00 102.45 2 SER B C 1
ATOM 3293 O O . SER B 1 10 ? -97.213 21.660 10.100 1.00 109.37 2 SER B O 1
ATOM 3296 N N . VAL B 1 11 ? -95.942 22.240 11.866 1.00 98.50 3 VAL B N 1
ATOM 3297 C CA . VAL B 1 11 ? -95.578 20.855 12.143 1.00 98.90 3 VAL B CA 1
ATOM 3298 C C . VAL B 1 11 ? -96.824 20.030 12.438 1.00 102.09 3 VAL B C 1
ATOM 3299 O O . VAL B 1 11 ? -96.975 18.906 11.943 1.00 92.68 3 VAL B O 1
ATOM 3303 N N . ILE B 1 12 ? -97.745 20.582 13.231 1.00 109.00 4 ILE B N 1
ATOM 3304 C CA . ILE B 1 12 ? -98.976 19.866 13.550 1.00 101.85 4 ILE B CA 1
ATOM 3305 C C . ILE B 1 12 ? -99.878 19.772 12.324 1.00 93.25 4 ILE B C 1
ATOM 3306 O O . ILE B 1 12 ? -100.442 18.710 12.035 1.00 92.37 4 ILE B O 1
ATOM 3311 N N . GLN B 1 13 ? -100.031 20.876 11.586 1.00 92.75 5 GLN B N 1
ATOM 3312 C CA . GLN B 1 13 ? -100.866 20.849 10.386 1.00 93.47 5 GLN B CA 1
ATOM 3313 C C . GLN B 1 13 ? -100.349 19.828 9.379 1.00 89.23 5 GLN B C 1
ATOM 3314 O O . GLN B 1 13 ? -101.138 19.122 8.740 1.00 85.48 5 GLN B O 1
ATOM 3316 N N . ASP B 1 14 ? -99.025 19.727 9.232 1.00 83.58 6 ASP B N 1
ATOM 3317 C CA . ASP B 1 14 ? -98.449 18.706 8.365 1.00 87.22 6 ASP B CA 1
ATOM 3318 C C . ASP B 1 14 ? -98.837 17.310 8.835 1.00 92.56 6 ASP B C 1
ATOM 3319 O O . ASP B 1 14 ? -99.323 16.491 8.045 1.00 94.95 6 ASP B O 1
ATOM 3324 N N . LEU B 1 15 ? -98.638 17.024 10.124 1.00 89.48 7 LEU B N 1
ATOM 3325 C CA . LEU B 1 15 ? -98.935 15.691 10.637 1.00 75.04 7 LEU B CA 1
ATOM 3326 C C . LEU B 1 15 ? -100.425 15.380 10.580 1.00 82.58 7 LEU B C 1
ATOM 3327 O O . LEU B 1 15 ? -100.804 14.226 10.350 1.00 90.46 7 LEU B O 1
ATOM 3332 N N . GLN B 1 16 ? -101.282 16.383 10.775 1.00 76.65 8 GLN B N 1
ATOM 3333 C CA . GLN B 1 16 ? -102.718 16.129 10.735 1.00 82.59 8 GLN B CA 1
ATOM 3334 C C . GLN B 1 16 ? -103.213 15.882 9.316 1.00 92.44 8 GLN B C 1
ATOM 3335 O O . GLN B 1 16 ? -104.118 15.063 9.115 1.00 89.97 8 GLN B O 1
ATOM 3341 N N . SER B 1 17 ? -102.639 16.570 8.322 1.00 99.36 9 SER B N 1
ATOM 3342 C CA . SER B 1 17 ? -103.048 16.338 6.939 1.00 94.78 9 SER B CA 1
ATOM 3343 C C . SER B 1 17 ? -102.683 14.934 6.481 1.00 96.16 9 SER B C 1
ATOM 3344 O O . SER B 1 17 ? -103.369 14.362 5.625 1.00 99.06 9 SER B O 1
ATOM 3347 N N . ARG B 1 18 ? -101.618 14.365 7.041 1.00 96.51 10 ARG B N 1
ATOM 3348 C CA . ARG B 1 18 ? -101.206 12.998 6.764 1.00 92.50 10 ARG B CA 1
ATOM 3349 C C . ARG B 1 18 ? -101.860 11.985 7.696 1.00 95.83 10 ARG B C 1
ATOM 3350 O O . ARG B 1 18 ? -101.644 10.780 7.526 1.00 105.08 10 ARG B O 1
ATOM 3358 N N . GLY B 1 19 ? -102.652 12.438 8.665 1.00 83.21 11 GLY B N 1
ATOM 3359 C CA . GLY B 1 19 ? -103.295 11.531 9.594 1.00 79.16 11 GLY B CA 1
ATOM 3360 C C . GLY B 1 19 ? -102.290 10.803 10.458 1.00 84.75 11 GLY B C 1
ATOM 3361 O O . GLY B 1 19 ? -102.370 9.582 10.629 1.00 80.74 11 GLY B O 1
ATOM 3362 N N . LEU B 1 20 ? -101.338 11.556 11.010 1.00 89.07 12 LEU B N 1
ATOM 3363 C CA . LEU B 1 20 ? -100.226 11.005 11.771 1.00 76.25 12 LEU B CA 1
ATOM 3364 C C . LEU B 1 20 ? -100.297 11.334 13.254 1.00 80.47 12 LEU B C 1
ATOM 3365 O O . LEU B 1 20 ? -99.340 11.055 13.981 1.00 96.06 12 LEU B O 1
ATOM 3370 N N . ILE B 1 21 ? -101.394 11.912 13.729 1.00 87.37 13 ILE B N 1
ATOM 3371 C CA . ILE B 1 21 ? -101.551 12.225 15.144 1.00 85.10 13 ILE B CA 1
ATOM 3372 C C . ILE B 1 21 ? -102.606 11.294 15.723 1.00 77.12 13 ILE B C 1
ATOM 3373 O O . ILE B 1 21 ? -103.771 11.322 15.307 1.00 79.79 13 ILE B O 1
ATOM 3378 N N . ALA B 1 22 ? -102.189 10.456 16.671 1.00 75.74 14 ALA B N 1
ATOM 3379 C CA . ALA B 1 22 ? -103.106 9.557 17.358 1.00 77.29 14 ALA B CA 1
ATOM 3380 C C . ALA B 1 22 ? -103.569 10.187 18.663 1.00 79.82 14 ALA B C 1
ATOM 3381 O O . ALA B 1 22 ? -104.684 10.709 18.745 1.00 82.81 14 ALA B O 1
ATOM 3383 N N . GLN B 1 23 ? -102.718 10.141 19.686 1.00 82.90 15 GLN B N 1
ATOM 3384 C CA . GLN B 1 23 ? -102.973 10.792 20.961 1.00 83.36 15 GLN B CA 1
ATOM 3385 C C . GLN B 1 23 ? -101.920 11.864 21.193 1.00 83.26 15 GLN B C 1
ATOM 3386 O O . GLN B 1 23 ? -100.778 11.742 20.739 1.00 83.63 15 GLN B O 1
ATOM 3392 N N . THR B 1 24 ? -102.311 12.910 21.913 1.00 83.72 16 THR B N 1
ATOM 3393 C CA . THR B 1 24 ? -101.380 13.966 22.283 1.00 91.10 16 THR B CA 1
ATOM 3394 C C . THR B 1 24 ? -101.949 14.711 23.482 1.00 98.42 16 THR B C 1
ATOM 3395 O O . THR B 1 24 ? -103.168 14.776 23.664 1.00 96.40 16 THR B O 1
ATOM 3399 N N . THR B 1 25 ? -101.050 15.253 24.306 1.00 98.90 17 THR B N 1
ATOM 3400 C CA . THR B 1 25 ? -101.438 15.938 25.535 1.00 115.36 17 THR B CA 1
ATOM 3401 C C . THR B 1 25 ? -102.390 17.089 25.241 1.00 130.30 17 THR B C 1
ATOM 3402 O O . THR B 1 25 ? -103.601 16.979 25.460 1.00 131.41 17 THR B O 1
ATOM 3406 N N . ASP B 1 26 ? -101.850 18.197 24.745 1.00 132.83 18 ASP B N 1
ATOM 3407 C CA . ASP B 1 26 ? -102.645 19.350 24.347 1.00 138.82 18 ASP B CA 1
ATOM 3408 C C . ASP B 1 26 ? -102.203 19.747 22.950 1.00 129.56 18 ASP B C 1
ATOM 3409 O O . ASP B 1 26 ? -101.013 19.983 22.724 1.00 137.16 18 ASP B O 1
ATOM 3414 N N . ILE B 1 27 ? -103.147 19.796 22.009 1.00 118.18 19 ILE B N 1
ATOM 3415 C CA . ILE B 1 27 ? -102.756 20.110 20.638 1.00 116.23 19 ILE B CA 1
ATOM 3416 C C . ILE B 1 27 ? -102.469 21.599 20.482 1.00 119.31 19 ILE B C 1
ATOM 3417 O O . ILE B 1 27 ? -101.618 21.985 19.673 1.00 117.23 19 ILE B O 1
ATOM 3422 N N . GLU B 1 28 ? -103.147 22.449 21.254 1.00 117.87 20 GLU B N 1
ATOM 3423 C CA . GLU B 1 28 ? -103.066 23.896 21.085 1.00 127.49 20 GLU B CA 1
ATOM 3424 C C . GLU B 1 28 ? -101.693 24.454 21.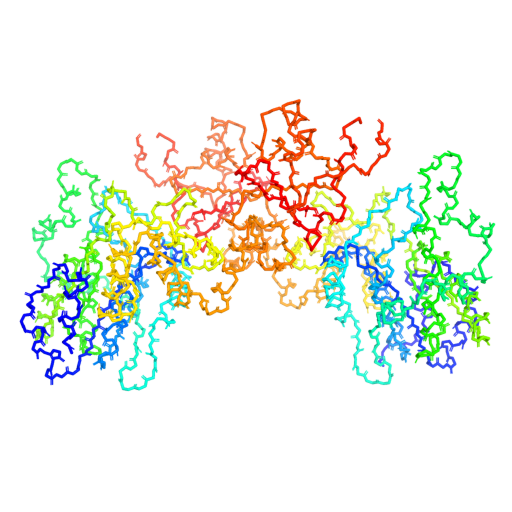443 1.00 129.01 20 GLU B C 1
ATOM 3425 O O . GLU B 1 28 ? -100.970 24.942 20.566 1.00 113.96 20 GLU B O 1
ATOM 3431 N N . ALA B 1 29 ? -101.324 24.396 22.726 1.00 137.52 21 ALA B N 1
ATOM 3432 C CA . ALA B 1 29 ? -100.053 24.978 23.142 1.00 138.68 21 ALA B CA 1
ATOM 3433 C C . ALA B 1 29 ? -98.870 24.241 22.528 1.00 129.31 21 ALA B C 1
ATOM 3434 O O . ALA B 1 29 ? -97.833 24.858 22.268 1.00 135.87 21 ALA B O 1
ATOM 3436 N N . LEU B 1 30 ? -99.000 22.932 22.285 1.00 115.74 22 LEU B N 1
ATOM 3437 C CA . LEU B 1 30 ? -97.952 22.220 21.558 1.00 106.75 22 LEU B CA 1
ATOM 3438 C C . LEU B 1 30 ? -97.806 22.770 20.146 1.00 109.48 22 LEU B C 1
ATOM 3439 O O . LEU B 1 30 ? -96.687 22.989 19.668 1.00 111.78 22 LEU B O 1
ATOM 3444 N N . ASP B 1 31 ? -98.930 23.005 19.462 1.00 108.18 23 ASP B N 1
ATOM 3445 C CA . ASP B 1 31 ? -98.877 23.719 18.193 1.00 113.42 23 ASP B CA 1
ATOM 3446 C C . ASP B 1 31 ? -98.359 25.136 18.395 1.00 118.67 23 ASP B C 1
ATOM 3447 O O . ASP B 1 31 ? -97.557 25.631 17.595 1.00 130.92 23 ASP B O 1
ATOM 3452 N N . ALA B 1 32 ? -98.797 25.800 19.469 1.00 112.57 24 ALA B N 1
ATOM 3453 C CA . ALA B 1 32 ? -98.331 27.155 19.741 1.00 113.47 24 ALA B CA 1
ATOM 3454 C C . ALA B 1 32 ? -96.865 27.173 20.159 1.00 113.30 24 ALA B C 1
ATOM 3455 O O . ALA B 1 32 ? -96.146 28.125 19.837 1.00 124.58 24 ALA B O 1
ATOM 3457 N N . LEU B 1 33 ? -96.405 26.141 20.871 1.00 102.37 25 LEU B N 1
ATOM 3458 C CA . LEU B 1 33 ? -94.988 26.058 21.215 1.00 99.71 25 LEU B CA 1
ATOM 3459 C C . LEU B 1 33 ? -94.137 25.819 19.976 1.00 104.86 25 LEU B C 1
ATOM 3460 O O . LEU B 1 33 ? -93.072 26.429 19.821 1.00 109.54 25 LEU B O 1
ATOM 3465 N N . LEU B 1 34 ? -94.592 24.939 19.081 1.00 104.89 26 LEU B N 1
ATOM 3466 C CA . LEU B 1 34 ? -93.828 24.647 17.873 1.00 104.11 26 LEU B CA 1
ATOM 3467 C C . LEU B 1 34 ? -93.834 25.825 16.904 1.00 112.21 26 LEU B C 1
ATOM 3468 O O . LEU B 1 34 ? -92.897 25.980 16.112 1.00 115.38 26 LEU B O 1
ATOM 3473 N N . ASN B 1 35 ? -94.870 26.666 16.954 1.00 116.04 27 ASN B N 1
ATOM 3474 C CA . ASN B 1 35 ? -94.896 27.865 16.124 1.00 116.95 27 ASN B CA 1
ATOM 3475 C C . ASN B 1 35 ? -94.073 28.997 16.726 1.00 117.01 27 ASN B C 1
ATOM 3476 O O . ASN B 1 35 ? -93.576 29.855 15.988 1.00 118.23 27 ASN B O 1
ATOM 3481 N N . GLU B 1 36 ? -93.906 29.015 18.049 1.00 121.17 28 GLU B N 1
ATOM 3482 C CA . GLU B 1 36 ? -93.248 30.132 18.719 1.00 122.82 28 GLU B CA 1
ATOM 3483 C C . GLU B 1 36 ? -91.739 29.962 18.842 1.00 115.97 28 GLU B C 1
ATOM 3484 O O . GLU B 1 36 ? -91.025 30.962 18.979 1.00 114.39 28 GLU B O 1
ATOM 3486 N N . GLN B 1 37 ? -91.230 28.734 18.795 1.00 111.62 29 GLN B N 1
ATOM 3487 C CA . GLN B 1 37 ? -89.803 28.515 18.989 1.00 110.74 29 GLN B CA 1
ATOM 3488 C C . GLN B 1 37 ? -89.419 27.138 18.470 1.00 100.61 29 GLN B C 1
ATOM 3489 O O . GLN B 1 37 ? -90.266 26.258 18.296 1.00 90.37 29 GLN B O 1
ATOM 3495 N N . LYS B 1 38 ? -88.122 26.967 18.230 1.00 95.89 30 LYS B N 1
ATOM 3496 C CA . LYS B 1 38 ? -87.566 25.670 17.871 1.00 94.88 30 LYS B CA 1
ATOM 3497 C C . LYS B 1 38 ? -87.271 24.887 19.143 1.00 97.09 30 LYS B C 1
ATOM 3498 O O . LYS B 1 38 ? -86.682 25.423 20.089 1.00 95.63 30 LYS B O 1
ATOM 3500 N N . ILE B 1 39 ? -87.685 23.623 19.166 1.00 93.35 31 ILE B N 1
ATOM 3501 C CA . ILE B 1 39 ? -87.592 22.790 20.354 1.00 80.44 31 ILE B CA 1
ATOM 3502 C C . ILE B 1 39 ? -86.689 21.599 20.059 1.00 76.26 31 ILE B C 1
ATOM 3503 O O . ILE B 1 39 ? -86.256 21.375 18.931 1.00 89.74 31 ILE B O 1
ATOM 3508 N N . ALA B 1 40 ? -86.420 20.827 21.103 1.00 79.86 32 ALA B N 1
ATOM 3509 C CA . ALA B 1 40 ? -85.751 19.543 20.987 1.00 78.39 32 ALA B CA 1
ATOM 3510 C C . ALA B 1 40 ? -86.727 18.454 21.409 1.00 83.39 32 ALA B C 1
ATOM 3511 O O . ALA B 1 40 ? -87.327 18.536 22.486 1.00 94.27 32 ALA B O 1
ATOM 3513 N N . LEU B 1 41 ? -86.907 17.459 20.551 1.00 76.63 33 LEU B N 1
ATOM 3514 C CA . LEU B 1 41 ? -87.776 16.328 20.825 1.00 65.25 33 LEU B CA 1
ATOM 3515 C C . LEU B 1 41 ? -86.974 15.043 20.687 1.00 63.46 33 LEU B C 1
ATOM 3516 O O . LEU B 1 41 ? -85.817 15.047 20.260 1.00 75.64 33 LEU B O 1
ATOM 3521 N N . TYR B 1 42 ? -87.595 13.926 21.051 1.00 63.96 34 TYR B N 1
ATOM 3522 C CA . TYR B 1 42 ? -86.875 12.665 20.971 1.00 69.54 34 TYR B CA 1
ATOM 3523 C C . TYR B 1 42 ? -87.854 11.509 20.844 1.00 69.47 34 TYR B C 1
ATOM 3524 O O . TYR B 1 42 ? -88.996 11.580 21.313 1.00 58.91 34 TYR B O 1
ATOM 3533 N N . CYS B 1 43 ? -87.378 10.446 20.194 1.00 56.04 35 CYS B N 1
ATOM 3534 C CA . CYS B 1 43 ? -88.083 9.179 20.093 1.00 59.29 35 CYS B CA 1
ATOM 3535 C C . CYS B 1 43 ? -87.102 8.057 20.394 1.00 61.05 35 CYS B C 1
ATOM 3536 O O . CYS B 1 43 ? -85.912 8.158 20.079 1.00 60.19 35 CYS B O 1
ATOM 3539 N N . GLY B 1 44 ? -87.601 6.998 21.015 1.00 58.62 36 GLY B N 1
ATOM 3540 C CA . GLY B 1 44 ? -86.776 5.876 21.412 1.00 51.24 36 GLY B CA 1
ATOM 3541 C C . GLY B 1 44 ? -86.932 4.696 20.473 1.00 59.34 36 GLY B C 1
ATOM 3542 O O . GLY B 1 44 ? -87.978 4.501 19.856 1.00 76.51 36 GLY B O 1
ATOM 3543 N N . PHE B 1 45 ? -85.867 3.907 20.368 1.00 45.96 37 PHE B N 1
ATOM 3544 C CA . PHE B 1 45 ? -85.861 2.729 19.511 1.00 42.16 37 PHE B CA 1
ATOM 3545 C C . PHE B 1 45 ? -85.157 1.608 20.255 1.00 46.72 37 PHE B C 1
ATOM 3546 O O . PHE B 1 45 ? -83.980 1.737 20.606 1.00 46.14 37 PHE B O 1
ATOM 3554 N N . ASP B 1 46 ? -85.876 0.520 20.495 1.00 51.27 38 ASP B N 1
ATOM 3555 C CA . ASP B 1 46 ? -85.317 -0.577 21.276 1.00 57.45 38 ASP B CA 1
ATOM 3556 C C . ASP B 1 46 ? -84.735 -1.636 20.352 1.00 60.73 38 ASP B C 1
ATOM 3557 O O . ASP B 1 46 ? -85.410 -2.062 19.407 1.00 80.18 38 ASP B O 1
ATOM 3562 N N . PRO B 1 47 ? -83.505 -2.080 20.588 1.00 61.23 39 PRO B N 1
ATOM 3563 C CA . PRO B 1 47 ? -82.922 -3.126 19.738 1.00 60.44 39 PRO B CA 1
ATOM 3564 C C . PRO B 1 47 ? -83.504 -4.504 20.016 1.00 62.86 39 PRO B C 1
ATOM 3565 O O . PRO B 1 47 ? -83.055 -5.207 20.924 1.00 65.64 39 PRO B O 1
ATOM 3569 N N . THR B 1 48 ? -84.502 -4.902 19.231 1.00 74.18 40 THR B N 1
ATOM 3570 C CA . THR B 1 48 ? -85.134 -6.205 19.376 1.00 61.30 40 THR B CA 1
ATOM 3571 C C . THR B 1 48 ? -84.629 -7.231 18.370 1.00 70.87 40 THR B C 1
ATOM 3572 O O . THR B 1 48 ? -84.882 -8.427 18.550 1.00 80.28 40 THR B O 1
ATOM 3576 N N . ALA B 1 49 ? -83.927 -6.797 17.323 1.00 69.76 41 ALA B N 1
ATOM 3577 C CA . ALA B 1 49 ? -83.345 -7.702 16.343 1.00 62.28 41 ALA B CA 1
ATOM 3578 C C . ALA B 1 49 ? -82.081 -7.062 15.786 1.00 54.17 41 ALA B C 1
ATOM 3579 O O . ALA B 1 49 ? -81.691 -5.961 16.187 1.00 48.47 41 ALA B O 1
ATOM 3581 N N . ASP B 1 50 ? -81.437 -7.763 14.851 1.00 59.79 42 ASP B N 1
ATOM 3582 C CA . ASP B 1 50 ? -80.227 -7.256 14.214 1.00 62.19 42 ASP B CA 1
ATOM 3583 C C . ASP B 1 50 ? -80.511 -6.230 13.123 1.00 66.63 42 ASP B C 1
ATOM 3584 O O . ASP B 1 50 ? -79.569 -5.783 12.459 1.00 78.23 42 ASP B O 1
ATOM 3589 N N . SER B 1 51 ? -81.771 -5.842 12.929 1.00 64.22 43 SER B N 1
ATOM 3590 C CA . SER B 1 51 ? -82.139 -4.861 11.916 1.00 67.53 43 SER B CA 1
ATOM 3591 C C . SER B 1 51 ? -83.581 -4.425 12.130 1.00 65.84 43 SER B C 1
ATOM 3592 O O . SER B 1 51 ? -84.409 -5.192 12.629 1.00 67.98 43 SER B O 1
ATOM 3595 N N . LEU B 1 52 ? -83.866 -3.186 11.742 1.00 59.13 44 LEU B N 1
ATOM 3596 C CA . LEU B 1 52 ? -85.221 -2.661 11.747 1.00 59.79 44 LEU B CA 1
ATOM 3597 C C . LEU B 1 52 ? -86.001 -3.176 10.538 1.00 66.64 44 LEU B C 1
ATOM 3598 O O . LEU B 1 52 ? -85.432 -3.675 9.561 1.00 68.30 44 LEU B O 1
ATOM 3603 N N . HIS B 1 53 ? -87.325 -3.048 10.613 1.00 55.67 45 HIS B N 1
ATOM 3604 C CA . HIS B 1 53 ? -88.194 -3.378 9.491 1.00 60.42 45 HIS B CA 1
ATOM 3605 C C . HIS B 1 53 ? -89.196 -2.248 9.291 1.00 65.83 45 HIS B C 1
ATOM 3606 O O . HIS B 1 53 ? -89.185 -1.245 10.010 1.00 63.68 45 HIS B O 1
ATOM 3613 N N . ILE B 1 54 ? -90.072 -2.419 8.296 1.00 68.97 46 ILE B N 1
ATOM 3614 C CA . ILE B 1 54 ? -90.970 -1.342 7.889 1.00 72.40 46 ILE B CA 1
ATOM 3615 C C . ILE B 1 54 ? -91.893 -0.917 9.024 1.00 67.37 46 ILE B C 1
ATOM 3616 O O . ILE B 1 54 ? -92.366 0.226 9.052 1.00 72.06 46 ILE B O 1
ATOM 3621 N N . GLY B 1 55 ? -92.168 -1.815 9.972 1.00 71.21 47 GLY B N 1
ATOM 3622 C CA . GLY B 1 55 ? -92.973 -1.456 11.128 1.00 72.14 47 GLY B CA 1
ATOM 3623 C C . GLY B 1 55 ? -92.374 -0.350 11.972 1.00 66.78 47 GLY B C 1
ATOM 3624 O O . GLY B 1 55 ? -93.110 0.342 12.684 1.00 68.03 47 GLY B O 1
ATOM 3625 N N . HIS B 1 56 ? -91.057 -0.156 11.891 1.00 58.19 48 HIS B N 1
ATOM 3626 C CA . HIS B 1 56 ? -90.333 0.839 12.669 1.00 52.16 48 HIS B CA 1
ATOM 3627 C C . HIS B 1 56 ? -90.116 2.150 11.927 1.00 60.62 48 HIS B C 1
ATOM 3628 O O . HIS B 1 56 ? -89.516 3.069 12.492 1.00 64.61 48 HIS B O 1
ATOM 3635 N N . LEU B 1 57 ? -90.581 2.262 10.681 1.00 66.73 49 LEU B N 1
ATOM 3636 C CA . LEU B 1 57 ? -90.267 3.444 9.885 1.00 62.40 49 LEU B CA 1
ATOM 3637 C C . LEU B 1 57 ? -91.007 4.677 10.390 1.00 66.82 49 LEU B C 1
ATOM 3638 O O . LEU B 1 57 ? -90.412 5.755 10.499 1.00 75.39 49 LEU B O 1
ATOM 3643 N N . LEU B 1 58 ? -92.301 4.536 10.707 1.00 61.36 50 LEU B N 1
ATOM 3644 C CA . LEU B 1 58 ? -93.117 5.693 11.078 1.00 66.64 50 LEU B CA 1
ATOM 3645 C C . LEU B 1 58 ? -92.470 6.600 12.124 1.00 74.67 50 LEU B C 1
ATOM 3646 O O . LEU B 1 58 ? -92.428 7.821 11.902 1.00 78.00 50 LEU B O 1
ATOM 3651 N N . PRO B 1 59 ? -91.957 6.099 13.257 1.00 69.34 51 PRO B N 1
ATOM 3652 C CA . PRO B 1 59 ? -91.375 7.032 14.241 1.00 66.27 51 PRO B CA 1
ATOM 3653 C C . PRO B 1 59 ? -90.142 7.771 13.739 1.00 65.83 51 PRO B C 1
ATOM 3654 O O . PRO B 1 59 ? -90.039 8.989 13.942 1.00 63.33 51 PRO B O 1
ATOM 3658 N N . VAL B 1 60 ? -89.206 7.080 13.078 1.00 65.02 52 VAL B N 1
ATOM 3659 C CA . VAL B 1 60 ? -87.985 7.756 12.638 1.00 64.47 52 VAL B CA 1
ATOM 3660 C C . VAL B 1 60 ? -88.272 8.711 11.484 1.00 66.97 52 VAL B C 1
ATOM 3661 O O . VAL B 1 60 ? -87.609 9.748 11.349 1.00 66.50 52 VAL B O 1
ATOM 3665 N N . LEU B 1 61 ? -89.252 8.390 10.636 1.00 63.22 53 LEU B N 1
ATOM 3666 C CA . LEU B 1 61 ? -89.663 9.338 9.608 1.00 66.47 53 LEU B CA 1
ATOM 3667 C C . LEU B 1 61 ? -90.299 10.574 10.224 1.00 70.09 53 LEU B C 1
ATOM 3668 O O . LEU B 1 61 ? -90.104 11.688 9.723 1.00 69.56 53 LEU B O 1
ATOM 3673 N N . ALA B 1 62 ? -91.047 10.398 11.315 1.00 68.55 54 ALA B N 1
ATOM 3674 C CA . ALA B 1 62 ? -91.658 11.541 11.982 1.00 65.83 54 ALA B CA 1
ATOM 3675 C C . ALA B 1 62 ? -90.599 12.457 12.579 1.00 78.30 54 ALA B C 1
ATOM 3676 O O . ALA B 1 62 ? -90.736 13.686 12.528 1.00 78.31 54 ALA B O 1
ATOM 3678 N N . LEU B 1 63 ? -89.535 11.877 13.146 1.00 77.36 55 LEU B N 1
ATOM 3679 C CA . LEU B 1 63 ? -88.424 12.685 13.641 1.00 73.09 55 LEU B CA 1
ATOM 3680 C C . LEU B 1 63 ? -87.863 13.579 12.542 1.00 81.27 55 LEU B C 1
ATOM 3681 O O . LEU B 1 63 ? -87.575 14.759 12.779 1.00 82.37 55 LEU B O 1
ATOM 3686 N N . ARG B 1 64 ? -87.711 13.039 11.328 1.00 76.44 56 ARG B N 1
ATOM 3687 C CA . ARG B 1 64 ? -87.212 13.845 10.220 1.00 71.55 56 ARG B CA 1
ATOM 3688 C C . ARG B 1 64 ? -88.192 14.952 9.848 1.00 77.75 56 ARG B C 1
ATOM 3689 O O . ARG B 1 64 ? -87.767 16.046 9.458 1.00 82.93 56 ARG B O 1
ATOM 3697 N N . ARG B 1 65 ? -89.497 14.699 9.976 1.00 79.41 57 ARG B N 1
ATOM 3698 C CA . ARG B 1 65 ? -90.478 15.744 9.699 1.00 79.21 57 ARG B CA 1
ATOM 3699 C C . ARG B 1 65 ? -90.349 16.898 10.690 1.00 78.63 57 ARG B C 1
ATOM 3700 O O . ARG B 1 65 ? -90.519 18.064 10.318 1.00 84.30 57 ARG B O 1
ATOM 3708 N N . PHE B 1 66 ? -90.042 16.597 11.954 1.00 77.78 58 PHE B N 1
ATOM 3709 C CA . PHE B 1 66 ? -89.805 17.666 12.919 1.00 85.57 58 PHE B CA 1
ATOM 3710 C C . PHE B 1 66 ? -88.509 18.410 12.624 1.00 88.47 58 PHE B C 1
ATOM 3711 O O . PHE B 1 66 ? -88.431 19.625 12.838 1.00 98.93 58 PHE B O 1
ATOM 3719 N N . GLN B 1 67 ? -87.486 17.704 12.136 1.00 83.03 59 GLN B N 1
ATOM 3720 C CA . GLN B 1 67 ? -86.214 18.355 11.838 1.00 82.02 59 GLN B CA 1
ATOM 3721 C C . GLN B 1 67 ? -86.332 19.303 10.651 1.00 90.88 59 GLN B C 1
ATOM 3722 O O . GLN B 1 67 ? -85.614 20.308 10.591 1.00 100.33 59 GLN B O 1
ATOM 3728 N N . GLN B 1 68 ? -87.228 19.007 9.705 1.00 90.60 60 GLN B N 1
ATOM 3729 C CA . GLN B 1 68 ? -87.412 19.886 8.554 1.00 88.18 60 GLN B CA 1
ATOM 3730 C C . GLN B 1 68 ? -87.907 21.262 8.975 1.00 96.49 60 GLN B C 1
ATOM 3731 O O . GLN B 1 68 ? -87.603 22.261 8.311 1.00 99.18 60 GLN B O 1
ATOM 3737 N N . ALA B 1 69 ? -88.657 21.334 10.074 1.00 101.68 61 ALA B N 1
ATOM 3738 C CA . ALA B 1 69 ? -89.213 22.582 10.576 1.00 98.94 61 ALA B CA 1
ATOM 3739 C C . ALA B 1 69 ? -88.269 23.315 11.522 1.00 110.73 61 ALA B C 1
ATOM 3740 O O . ALA B 1 69 ? -88.699 24.253 12.201 1.00 122.62 61 ALA B O 1
ATOM 3742 N N . GLY B 1 70 ? -87.001 22.911 11.584 1.00 106.06 62 GLY B N 1
ATOM 3743 C CA . GLY B 1 70 ? -86.022 23.579 12.413 1.00 100.92 62 GLY B CA 1
ATOM 3744 C C . GLY B 1 70 ? -85.877 23.035 13.816 1.00 100.86 62 GLY B C 1
ATOM 3745 O O . GLY B 1 70 ? -85.035 23.537 14.571 1.00 115.52 62 GLY B O 1
ATOM 3746 N N . HIS B 1 71 ? -86.667 22.035 14.193 1.00 92.46 63 HIS B N 1
ATOM 3747 C CA . HIS B 1 71 ? -86.559 21.450 15.519 1.00 81.36 63 HIS B CA 1
ATOM 3748 C C . HIS B 1 71 ? -85.423 20.435 15.558 1.00 85.67 63 HIS B C 1
ATOM 3749 O O . HIS B 1 71 ? -85.022 19.871 14.538 1.00 96.96 63 HIS B O 1
ATOM 3756 N N . THR B 1 72 ? -84.898 20.211 16.761 1.00 77.39 64 THR B N 1
ATOM 3757 C CA . THR B 1 72 ? -83.753 19.327 16.933 1.00 75.60 64 THR B CA 1
ATOM 3758 C C . THR B 1 72 ? -84.244 17.940 17.314 1.00 79.91 64 THR B C 1
ATOM 3759 O O . THR B 1 72 ? -84.840 17.775 18.388 1.00 86.01 64 THR B O 1
ATOM 3763 N N . PRO B 1 73 ? -84.037 16.921 16.479 1.00 78.23 65 PRO B N 1
ATOM 3764 C CA . PRO B 1 73 ? -84.452 15.566 16.837 1.00 70.04 65 PRO B CA 1
ATOM 3765 C C . PRO B 1 73 ? -83.359 14.809 17.572 1.00 74.16 65 PRO B C 1
ATOM 3766 O O . PRO B 1 73 ? -82.162 15.001 17.349 1.00 74.47 65 PRO B O 1
ATOM 3770 N N . ILE B 1 74 ? -83.799 13.933 18.468 1.00 71.59 66 ILE B N 1
ATOM 3771 C CA . ILE B 1 74 ? -82.909 13.099 19.264 1.00 64.53 66 ILE B CA 1
ATOM 3772 C C . ILE B 1 74 ? -83.376 11.662 19.101 1.00 61.09 66 ILE B C 1
ATOM 3773 O O . ILE B 1 74 ? -84.474 11.309 19.548 1.00 62.35 66 ILE B O 1
ATOM 3778 N N . ALA B 1 75 ? -82.556 10.833 18.464 1.00 49.96 67 ALA B N 1
ATOM 3779 C CA . ALA B 1 75 ? -82.852 9.413 18.313 1.00 54.01 67 ALA B CA 1
ATOM 3780 C C . ALA B 1 75 ? -82.172 8.671 19.456 1.00 61.26 67 ALA B C 1
ATOM 3781 O O . ALA B 1 75 ? -80.941 8.581 19.503 1.00 61.76 67 ALA B O 1
ATOM 3783 N N . LEU B 1 76 ? -82.977 8.157 20.384 1.00 55.75 68 LEU B N 1
ATOM 3784 C CA . LEU B 1 76 ? -82.469 7.430 21.538 1.00 45.08 68 LEU B CA 1
ATOM 3785 C C . LEU B 1 76 ? -82.485 5.936 21.243 1.00 52.37 68 LEU B C 1
ATOM 3786 O O . LEU B 1 76 ? -83.548 5.355 20.996 1.00 49.41 68 LEU B O 1
ATOM 3791 N N . VAL B 1 77 ? -81.307 5.324 21.267 1.00 59.66 69 VAL B N 1
ATOM 3792 C CA . VAL B 1 77 ? -81.162 3.886 21.082 1.00 62.98 69 VAL B CA 1
ATOM 3793 C C . VAL B 1 77 ? -81.264 3.212 22.444 1.00 62.83 69 VAL B C 1
ATOM 3794 O O . VAL B 1 77 ? -80.540 3.570 23.378 1.00 65.04 69 VAL B O 1
ATOM 3798 N N . GLY B 1 78 ? -82.162 2.238 22.560 1.00 58.89 70 GLY B N 1
ATOM 3799 C CA . GLY B 1 78 ? -82.424 1.620 23.845 1.00 51.44 70 GLY B CA 1
ATOM 3800 C C . GLY B 1 78 ? -81.381 0.614 24.292 1.00 52.14 70 GLY B C 1
ATOM 3801 O O . GLY B 1 78 ? -81.703 -0.556 24.517 1.00 57.08 70 GLY B O 1
ATOM 3802 N N . GLY B 1 79 ? -80.126 1.053 24.434 1.00 41.78 71 GLY B N 1
ATOM 3803 C CA . GLY B 1 79 ? -79.084 0.147 24.897 1.00 49.94 71 GLY B CA 1
ATOM 3804 C C . GLY B 1 79 ? -79.363 -0.440 26.268 1.00 54.14 71 GLY B C 1
ATOM 3805 O O . GLY B 1 79 ? -78.959 -1.567 26.561 1.00 58.37 71 GLY B O 1
ATOM 3806 N N . ALA B 1 80 ? -80.048 0.312 27.127 1.00 50.12 72 ALA B N 1
ATOM 3807 C CA . ALA B 1 80 ? -80.486 -0.168 28.430 1.00 42.40 72 ALA B CA 1
ATOM 3808 C C . ALA B 1 80 ? -81.883 -0.775 28.388 1.00 51.45 72 ALA B C 1
ATOM 3809 O O . ALA B 1 80 ? -82.067 -1.913 28.828 1.00 53.72 72 ALA B O 1
ATOM 3811 N N . THR B 1 81 ? -82.881 -0.032 27.883 1.00 55.42 73 THR B N 1
ATOM 3812 C CA . THR B 1 81 ? -84.247 -0.555 27.841 1.00 51.02 73 THR B CA 1
ATOM 3813 C C . THR B 1 81 ? -84.331 -1.842 27.036 1.00 52.40 73 THR B C 1
ATOM 3814 O O . THR B 1 81 ? -85.176 -2.695 27.325 1.00 60.40 73 THR B O 1
ATOM 3818 N N . GLY B 1 82 ? -83.462 -2.008 26.037 1.00 57.07 74 GLY B N 1
ATOM 3819 C CA . GLY B 1 82 ? -83.387 -3.267 25.315 1.00 55.08 74 GLY B CA 1
ATOM 3820 C C . GLY B 1 82 ? -82.989 -4.447 26.177 1.00 56.98 74 GLY B C 1
ATOM 3821 O O . GLY B 1 82 ? -83.179 -5.597 25.766 1.00 58.93 74 GLY B O 1
ATOM 3822 N N . MET B 1 83 ? -82.437 -4.191 27.362 1.00 48.89 75 MET B N 1
ATOM 3823 C CA . MET B 1 83 ? -82.098 -5.238 28.315 1.00 46.29 75 MET B CA 1
ATOM 3824 C C . MET B 1 83 ? -83.268 -5.627 29.206 1.00 51.91 75 MET B C 1
ATOM 3825 O O . MET B 1 83 ? -83.141 -6.565 30.002 1.00 45.98 75 MET B O 1
ATOM 3830 N N . ILE B 1 84 ? -84.399 -4.939 29.085 1.00 34.49 76 ILE B N 1
ATOM 3831 C CA . ILE B 1 84 ? -85.560 -5.166 29.937 1.00 34.81 76 ILE B CA 1
ATOM 3832 C C . ILE B 1 84 ? -86.732 -5.720 29.135 1.00 45.97 76 ILE B C 1
ATOM 3833 O O . ILE B 1 84 ? -87.215 -6.824 29.402 1.00 48.55 76 ILE B O 1
ATOM 3838 N N . GLY B 1 85 ? -87.203 -4.970 28.142 1.00 46.29 77 GLY B N 1
ATOM 3839 C CA . GLY B 1 85 ? -88.279 -5.435 27.292 1.00 57.78 77 GLY B CA 1
ATOM 3840 C C . GLY B 1 85 ? -89.588 -4.726 27.554 1.00 57.79 77 GLY B C 1
ATOM 3841 O O . GLY B 1 85 ? -90.145 -4.830 28.651 1.00 72.50 77 GLY B O 1
ATOM 3842 N N . ASP B 1 86 ? -90.089 -4.005 26.557 1.00 47.21 78 ASP B N 1
ATOM 3843 C CA . ASP B 1 86 ? -91.323 -3.247 26.724 1.00 47.48 78 ASP B CA 1
ATOM 3844 C C . ASP B 1 86 ? -92.519 -4.185 26.616 1.00 62.17 78 ASP B C 1
ATOM 3845 O O . ASP B 1 86 ? -92.718 -4.801 25.563 1.00 70.95 78 ASP B O 1
ATOM 3850 N N . PRO B 1 87 ? -93.326 -4.330 27.667 1.00 55.14 79 PRO B N 1
ATOM 3851 C CA . PRO B 1 87 ? -94.521 -5.180 27.597 1.00 54.82 79 PRO B CA 1
ATOM 3852 C C . PRO B 1 87 ? -95.771 -4.480 27.087 1.00 62.33 79 PRO B C 1
ATOM 3853 O O . PRO B 1 87 ? -96.857 -5.056 27.203 1.00 69.35 79 PRO B O 1
ATOM 3857 N N . SER B 1 88 ? -95.644 -3.267 26.547 1.00 61.88 80 SER B N 1
ATOM 3858 C CA . SER B 1 88 ? -96.810 -2.486 26.150 1.00 66.97 80 SER B CA 1
ATOM 3859 C C . SER B 1 88 ? -97.631 -3.236 25.110 1.00 72.12 80 SER B C 1
ATOM 3860 O O . SER B 1 88 ? -97.146 -3.531 24.012 1.00 77.02 80 SER B O 1
ATOM 3863 N N . PHE B 1 89 ? -98.875 -3.552 25.478 1.00 75.10 81 PHE B N 1
ATOM 3864 C CA . PHE B 1 89 ? -99.831 -4.219 24.594 1.00 78.53 81 PHE B CA 1
ATOM 3865 C C . PHE B 1 89 ? -99.254 -5.507 24.010 1.00 80.75 81 PHE B C 1
ATOM 3866 O O . PHE B 1 89 ? -99.471 -5.836 22.842 1.00 95.55 81 PHE B O 1
ATOM 3874 N N . LYS B 1 90 ? -98.509 -6.242 24.834 1.00 68.19 82 LYS B N 1
ATOM 3875 C CA . LYS B 1 90 ? -97.986 -7.555 24.478 1.00 62.76 82 LYS B CA 1
ATOM 3876 C C . LYS B 1 90 ? -98.526 -8.574 25.470 1.00 73.24 82 LYS B C 1
ATOM 3877 O O . LYS B 1 90 ? -98.300 -8.449 26.679 1.00 96.01 82 LYS B O 1
ATOM 3883 N N . ALA B 1 91 ? -99.245 -9.575 24.958 1.00 67.89 83 ALA B N 1
ATOM 3884 C CA . ALA B 1 91 ? -99.883 -10.562 25.819 1.00 68.42 83 ALA B CA 1
ATOM 3885 C C . ALA B 1 91 ? -98.892 -11.559 26.402 1.00 72.71 83 ALA B C 1
ATOM 3886 O O . ALA B 1 91 ? -99.219 -12.235 27.384 1.00 89.69 83 ALA B O 1
ATOM 3888 N N . ALA B 1 92 ? -97.696 -11.665 25.831 1.00 57.72 84 ALA B N 1
ATOM 3889 C CA . ALA B 1 92 ? -96.710 -12.637 26.269 1.00 61.80 84 ALA B CA 1
ATOM 3890 C C . ALA B 1 92 ? -95.417 -11.940 26.664 1.00 72.94 84 ALA B C 1
ATOM 3891 O O . ALA B 1 92 ? -95.059 -10.890 26.119 1.00 73.42 84 ALA B O 1
ATOM 3893 N N . GLU B 1 93 ? -94.726 -12.542 27.625 1.00 71.76 85 GLU B N 1
ATOM 3894 C CA . GLU B 1 93 ? -93.460 -12.007 28.095 1.00 63.96 85 GLU B CA 1
ATOM 3895 C C . GLU B 1 93 ? -92.390 -12.152 27.019 1.00 68.48 85 GLU B C 1
ATOM 3896 O O . GLU B 1 93 ? -92.279 -13.194 26.367 1.00 70.99 85 GLU B O 1
ATOM 3902 N N . ARG B 1 94 ? -91.615 -11.090 26.817 1.00 73.11 86 ARG B N 1
ATOM 3903 C CA . ARG B 1 94 ? -90.449 -11.182 25.953 1.00 65.32 86 ARG B CA 1
ATOM 3904 C C . ARG B 1 94 ? -89.334 -11.928 26.675 1.00 73.38 86 ARG B C 1
ATOM 3905 O O . ARG B 1 94 ? -89.317 -12.028 27.904 1.00 84.92 86 ARG B O 1
ATOM 3913 N N . SER B 1 95 ? -88.403 -12.469 25.904 1.00 84.18 87 SER B N 1
ATOM 3914 C CA . SER B 1 95 ? -87.259 -13.135 26.505 1.00 93.05 87 SER B CA 1
ATOM 3915 C C . SER B 1 95 ? -86.141 -12.128 26.752 1.00 77.31 87 SER B C 1
ATOM 3916 O O . SER B 1 95 ? -86.126 -11.025 26.196 1.00 60.84 87 SER B O 1
ATOM 3919 N N . LEU B 1 96 ? -85.204 -12.517 27.609 1.00 62.41 88 LEU B N 1
ATOM 3920 C CA . LEU B 1 96 ? -84.109 -11.640 27.996 1.00 67.74 88 LEU B CA 1
ATOM 3921 C C . LEU B 1 96 ? -82.919 -11.872 27.075 1.00 65.61 88 LEU B C 1
ATOM 3922 O O . LEU B 1 96 ? -82.366 -12.978 27.032 1.00 74.93 88 LEU B O 1
ATOM 3927 N N . ASN B 1 97 ? -82.523 -10.833 26.348 1.00 47.81 89 ASN B N 1
ATOM 3928 C CA . ASN B 1 97 ? -81.349 -10.912 25.495 1.00 56.33 89 ASN B CA 1
ATOM 3929 C C . ASN B 1 97 ? -80.096 -10.596 26.299 1.00 57.61 89 ASN B C 1
ATOM 3930 O O . ASN B 1 97 ? -80.128 -9.821 27.257 1.00 59.21 89 ASN B O 1
ATOM 3935 N N . SER B 1 98 ? -78.987 -11.212 25.903 1.00 60.36 90 SER B N 1
ATOM 3936 C CA . SER B 1 98 ? -77.730 -10.981 26.591 1.00 52.26 90 SER B CA 1
ATOM 3937 C C . SER B 1 98 ? -77.226 -9.566 26.323 1.00 58.55 90 SER B C 1
ATOM 3938 O O . SER B 1 98 ? -77.656 -8.887 25.385 1.00 57.45 90 SER B O 1
ATOM 3941 N N . ALA B 1 99 ? -76.308 -9.118 27.183 1.00 61.06 91 ALA B N 1
ATOM 3942 C CA . ALA B 1 99 ? -75.630 -7.852 26.936 1.00 56.94 91 ALA B CA 1
ATOM 3943 C C . ALA B 1 99 ? -74.836 -7.903 25.640 1.00 64.61 91 ALA B C 1
ATOM 3944 O O . ALA B 1 99 ? -74.767 -6.909 24.907 1.00 70.52 91 ALA B O 1
ATOM 3946 N N . GLU B 1 100 ? -74.241 -9.059 25.342 1.00 58.06 92 GLU B N 1
ATOM 3947 C CA . GLU B 1 100 ? -73.514 -9.230 24.091 1.00 50.22 92 GLU B CA 1
ATOM 3948 C C . GLU B 1 100 ? -74.432 -9.033 22.896 1.00 58.15 92 GLU B C 1
ATOM 3949 O O . GLU B 1 100 ? -74.044 -8.416 21.896 1.00 54.31 92 GLU B O 1
ATOM 3955 N N . THR B 1 101 ? -75.655 -9.553 22.987 1.00 48.30 93 THR B N 1
ATOM 3956 C CA . THR B 1 101 ? -76.607 -9.434 21.892 1.00 40.79 93 THR B CA 1
ATOM 3957 C C . THR B 1 101 ? -77.031 -7.986 21.685 1.00 51.90 93 THR B C 1
ATOM 3958 O O . THR B 1 101 ? -77.018 -7.475 20.559 1.00 59.74 93 THR B O 1
ATOM 3962 N N . VAL B 1 102 ? -77.405 -7.305 22.769 1.00 55.46 94 VAL B N 1
ATOM 3963 C CA . VAL B 1 102 ? -77.978 -5.970 22.641 1.00 45.39 94 VAL B CA 1
ATOM 3964 C C . VAL B 1 102 ? -76.912 -4.962 22.231 1.00 57.27 94 VAL B C 1
ATOM 3965 O O . VAL B 1 102 ? -77.190 -4.024 21.475 1.00 73.70 94 VAL B O 1
ATOM 3969 N N . ALA B 1 103 ? -75.673 -5.150 22.693 1.00 53.60 95 ALA B N 1
ATOM 3970 C CA . ALA B 1 103 ? -74.598 -4.246 22.292 1.00 47.84 95 ALA B CA 1
ATOM 3971 C C . ALA B 1 103 ? -74.392 -4.274 20.782 1.00 67.58 95 ALA B C 1
ATOM 3972 O O . ALA B 1 103 ? -74.240 -3.223 20.148 1.00 79.71 95 ALA B O 1
ATOM 3974 N N . GLY B 1 104 ? -74.398 -5.469 20.187 1.00 62.07 96 GLY B N 1
ATOM 3975 C CA . GLY B 1 104 ? -74.266 -5.566 18.744 1.00 59.31 96 GLY B CA 1
ATOM 3976 C C . GLY B 1 104 ? -75.477 -5.023 18.010 1.00 66.48 96 GLY B C 1
ATOM 3977 O O . GLY B 1 104 ? -75.343 -4.350 16.984 1.00 72.40 96 GLY B O 1
ATOM 3978 N N . TRP B 1 105 ? -76.676 -5.309 18.521 1.00 61.67 97 TRP B N 1
ATOM 3979 C CA . TRP B 1 105 ? -77.882 -4.780 17.896 1.00 57.35 97 TRP B CA 1
ATOM 3980 C C . TRP B 1 105 ? -77.936 -3.260 17.976 1.00 65.20 97 TRP B C 1
ATOM 3981 O O . TRP B 1 105 ? -78.463 -2.614 17.063 1.00 56.01 97 TRP B O 1
ATOM 3992 N N . VAL B 1 106 ? -77.392 -2.677 19.049 1.00 64.25 98 VAL B N 1
ATOM 3993 C CA . VAL B 1 106 ? -77.380 -1.222 19.194 1.00 58.91 98 VAL B CA 1
ATOM 3994 C C . VAL B 1 106 ? -76.618 -0.574 18.046 1.00 58.19 98 VAL B C 1
ATOM 3995 O O . VAL B 1 106 ? -77.059 0.434 17.480 1.00 67.07 98 VAL B O 1
ATOM 3999 N N . GLY B 1 107 ? -75.467 -1.143 17.680 1.00 54.84 99 GLY B N 1
ATOM 4000 C CA . GLY B 1 107 ? -74.732 -0.634 16.535 1.00 53.67 99 GLY B CA 1
ATOM 4001 C C . GLY B 1 107 ? -75.479 -0.803 15.229 1.00 66.70 99 GLY B C 1
ATOM 4002 O O . GLY B 1 107 ? -75.423 0.073 14.360 1.00 69.28 99 GLY B O 1
ATOM 4003 N N . SER B 1 108 ? -76.202 -1.916 15.076 1.00 63.95 100 SER B N 1
ATOM 4004 C CA . SER B 1 108 ? -76.935 -2.170 13.839 1.00 53.01 100 SER B CA 1
ATOM 4005 C C . SER B 1 108 ? -78.061 -1.164 13.643 1.00 60.36 100 SER B C 1
ATOM 4006 O O . SER B 1 108 ? -78.168 -0.543 12.579 1.00 83.62 100 SER B O 1
ATOM 4009 N N . ILE B 1 109 ? -78.921 -0.992 14.652 1.00 61.14 101 ILE B N 1
ATOM 4010 C CA . ILE B 1 109 ? -80.039 -0.074 14.475 1.00 71.97 101 ILE B CA 1
ATOM 4011 C C . ILE B 1 109 ? -79.580 1.376 14.495 1.00 76.90 101 ILE B C 1
ATOM 4012 O O . ILE B 1 109 ? -80.287 2.249 13.980 1.00 90.10 101 ILE B O 1
ATOM 4017 N N . ARG B 1 110 ? -78.407 1.663 15.064 1.00 65.63 102 ARG B N 1
ATOM 4018 C CA . ARG B 1 110 ? -77.888 3.025 15.000 1.00 66.27 102 ARG B CA 1
ATOM 4019 C C . ARG B 1 110 ? -77.422 3.363 13.589 1.00 73.69 102 ARG B C 1
ATOM 4020 O O . ARG B 1 110 ? -77.676 4.467 13.092 1.00 75.52 102 ARG B O 1
ATOM 4028 N N . SER B 1 111 ? -76.757 2.416 12.922 1.00 72.31 103 SER B N 1
ATOM 4029 C CA . SER B 1 111 ? -76.350 2.615 11.535 1.00 60.99 103 SER B CA 1
ATOM 4030 C C . SER B 1 111 ? -77.539 2.785 10.601 1.00 67.63 103 SER B C 1
ATOM 4031 O O . SER B 1 111 ? -77.374 3.319 9.498 1.00 83.81 103 SER B O 1
ATOM 4034 N N . GLN B 1 112 ? -78.728 2.340 11.006 1.00 62.55 104 GLN B N 1
ATOM 4035 C CA . GLN B 1 112 ? -79.916 2.497 10.183 1.00 64.28 104 GLN B CA 1
ATOM 4036 C C . GLN B 1 112 ? -80.720 3.745 10.515 1.00 77.99 104 GLN B C 1
ATOM 4037 O O . GLN B 1 112 ? -81.470 4.221 9.656 1.00 86.65 104 GLN B O 1
ATOM 4043 N N . LEU B 1 113 ? -80.574 4.296 11.724 1.00 67.30 105 LEU B N 1
ATOM 4044 C CA . LEU B 1 113 ? -81.344 5.482 12.087 1.00 61.02 105 LEU B CA 1
ATOM 4045 C C . LEU B 1 113 ? -80.708 6.762 11.554 1.00 70.77 105 LEU B C 1
ATOM 4046 O O . LEU B 1 113 ? -81.419 7.668 11.103 1.00 75.29 105 LEU B O 1
ATOM 4051 N N . THR B 1 114 ? -79.381 6.859 11.598 1.00 67.05 106 THR B N 1
ATOM 4052 C CA . THR B 1 114 ? -78.728 8.089 11.162 1.00 65.51 106 THR B CA 1
ATOM 4053 C C . THR B 1 114 ? -78.960 8.449 9.691 1.00 71.71 106 THR B C 1
ATOM 4054 O O . THR B 1 114 ? -78.974 9.656 9.392 1.00 84.43 106 THR B O 1
ATOM 4058 N N . PRO B 1 115 ? -79.140 7.516 8.748 1.00 68.10 107 PRO B N 1
ATOM 4059 C CA . PRO B 1 115 ? -79.440 7.936 7.366 1.00 63.58 107 PRO B CA 1
ATOM 4060 C C . PRO B 1 115 ? -80.749 8.703 7.202 1.00 67.14 107 PRO B C 1
ATOM 4061 O O . PRO B 1 115 ? -80.987 9.238 6.112 1.00 86.97 107 PRO B O 1
ATOM 4065 N N . PHE B 1 116 ? -81.601 8.773 8.228 1.00 69.74 108 PHE B N 1
ATOM 4066 C CA . PHE B 1 116 ? -82.875 9.477 8.119 1.00 63.13 108 PHE B CA 1
ATOM 4067 C C . PHE B 1 116 ? -82.812 10.925 8.586 1.00 67.21 108 PHE B C 1
ATOM 4068 O O . PHE B 1 116 ? -83.729 11.695 8.284 1.00 71.06 108 PHE B O 1
ATOM 4076 N N . LEU B 1 117 ? -81.766 11.311 9.311 1.00 74.52 109 LEU B N 1
ATOM 4077 C CA . LEU B 1 117 ? -81.689 12.615 9.952 1.00 75.27 109 LEU B CA 1
ATOM 4078 C C . LEU B 1 117 ? -80.452 13.373 9.485 1.00 73.94 109 LEU B C 1
ATOM 4079 O O . LEU B 1 117 ? -79.430 12.775 9.132 1.00 74.31 109 LEU B O 1
ATOM 4084 N N . SER B 1 118 ? -80.552 14.699 9.495 1.00 68.19 110 SER B N 1
ATOM 4085 C CA . SER B 1 118 ? -79.430 15.565 9.170 1.00 70.26 110 SER B CA 1
ATOM 4086 C C . SER B 1 118 ? -78.547 15.777 10.393 1.00 79.58 110 SER B C 1
ATOM 4087 O O . SER B 1 118 ? -79.015 15.760 11.535 1.00 75.45 110 SER B O 1
ATOM 4090 N N . PHE B 1 119 ? -77.260 15.992 10.142 1.00 82.03 111 PHE B N 1
ATOM 4091 C CA . PHE B 1 119 ? -76.299 16.283 11.199 1.00 81.70 111 PHE B CA 1
ATOM 4092 C C . PHE B 1 119 ? -75.543 17.570 10.903 1.00 88.54 111 PHE B C 1
ATOM 4093 O O . PHE B 1 119 ? -74.350 17.692 11.194 1.00 85.04 111 PHE B O 1
ATOM 4101 N N . GLU B 1 120 ? -76.231 18.552 10.321 1.00 87.30 112 GLU B N 1
ATOM 4102 C CA . GLU B 1 120 ? -75.642 19.851 10.036 1.00 95.13 112 GLU B CA 1
ATOM 4103 C C . GLU B 1 120 ? -76.605 20.943 10.475 1.00 103.91 112 GLU B C 1
ATOM 4104 O O . GLU B 1 120 ? -77.819 20.821 10.291 1.00 102.83 112 GLU B O 1
ATOM 4106 N N . GLY B 1 121 ? -76.058 22.000 11.068 1.00 109.33 113 GLY B N 1
ATOM 4107 C CA . GLY B 1 121 ? -76.847 23.141 11.491 1.00 115.14 113 GLY B CA 1
ATOM 4108 C C . GLY B 1 121 ? -77.171 23.108 12.973 1.00 121.42 113 GLY B C 1
ATOM 4109 O O . GLY B 1 121 ? -76.740 22.232 13.730 1.00 107.99 113 GLY B O 1
ATOM 4110 N N . GLY B 1 122 ? -77.955 24.107 13.383 1.00 127.94 114 GLY B N 1
ATOM 4111 C CA . GLY B 1 122 ? -78.376 24.189 14.770 1.00 120.78 114 GLY B CA 1
ATOM 4112 C C . GLY B 1 122 ? -79.325 23.079 15.167 1.00 112.27 114 GLY B C 1
ATOM 4113 O O . GLY B 1 122 ? -79.309 22.629 16.316 1.00 116.38 114 GLY B O 1
ATOM 4114 N N . ASN B 1 123 ? -80.161 22.621 14.231 1.00 103.11 115 ASN B N 1
ATOM 4115 C CA . ASN B 1 123 ? -81.086 21.521 14.475 1.00 88.48 115 ASN B CA 1
ATOM 4116 C C . ASN B 1 123 ? -80.497 20.168 14.092 1.00 84.71 115 ASN B C 1
ATOM 4117 O O . ASN B 1 123 ? -81.246 19.249 13.730 1.00 88.45 115 ASN B O 1
ATOM 4122 N N . ALA B 1 124 ? -79.174 20.024 14.158 1.00 80.47 116 ALA B N 1
ATOM 4123 C CA . ALA B 1 124 ? -78.544 18.744 13.864 1.00 84.25 116 ALA B CA 1
ATOM 4124 C C . ALA B 1 124 ? -78.991 17.690 14.868 1.00 82.50 116 ALA B C 1
ATOM 4125 O O . ALA B 1 124 ? -79.063 17.947 16.073 1.00 79.21 116 ALA B O 1
ATOM 4127 N N . ALA B 1 125 ? -79.285 16.495 14.361 1.00 84.57 117 ALA B N 1
ATOM 4128 C CA . ALA B 1 125 ? -79.799 15.422 15.199 1.00 77.18 117 ALA B CA 1
ATOM 4129 C C . ALA B 1 125 ? -78.802 15.048 16.292 1.00 74.42 117 ALA B C 1
ATOM 4130 O O . ALA B 1 125 ? -77.607 15.355 16.224 1.00 64.81 117 ALA B O 1
ATOM 4132 N N . ILE B 1 126 ? -79.320 14.370 17.314 1.00 75.85 118 ILE B N 1
ATOM 4133 C CA . ILE B 1 126 ? -78.531 13.888 18.440 1.00 76.30 118 ILE B CA 1
ATOM 4134 C C . ILE B 1 126 ? -78.820 12.404 18.604 1.00 71.96 118 ILE B C 1
ATOM 4135 O O . ILE B 1 126 ? -79.988 12.003 18.687 1.00 63.49 118 ILE B O 1
ATOM 4140 N N . MET B 1 127 ? -77.764 11.590 18.632 1.00 71.86 119 MET B N 1
ATOM 4141 C CA . MET B 1 127 ? -77.879 10.153 18.855 1.00 65.44 119 MET B CA 1
ATOM 4142 C C . MET B 1 127 ? -77.517 9.872 20.307 1.00 71.28 119 MET B C 1
ATOM 4143 O O . MET B 1 127 ? -76.364 10.052 20.711 1.00 75.36 119 MET B O 1
ATOM 4148 N N . ALA B 1 128 ? -78.500 9.437 21.088 1.00 72.81 120 ALA B N 1
ATOM 4149 C CA . ALA B 1 128 ? -78.303 9.146 22.498 1.00 67.91 120 ALA B CA 1
ATOM 4150 C C . ALA B 1 128 ? -78.568 7.672 22.773 1.00 59.00 120 ALA B C 1
ATOM 4151 O O . ALA B 1 128 ? -79.293 6.996 22.040 1.00 61.24 120 ALA B O 1
ATOM 4153 N N . ASN B 1 129 ? -77.961 7.181 23.849 1.00 60.94 121 ASN B N 1
ATOM 4154 C CA . ASN B 1 129 ? -78.134 5.808 24.303 1.00 59.02 121 ASN B CA 1
ATOM 4155 C C . ASN B 1 129 ? -78.468 5.845 25.787 1.00 63.38 121 ASN B C 1
ATOM 4156 O O . ASN B 1 129 ? -77.704 6.403 26.580 1.00 66.53 121 ASN B O 1
ATOM 4161 N N . ASN B 1 130 ? -79.602 5.249 26.165 1.00 57.80 122 ASN B N 1
ATOM 4162 C CA . ASN B 1 130 ? -80.006 5.286 27.565 1.00 59.13 122 ASN B CA 1
ATOM 4163 C C . ASN B 1 130 ? -79.134 4.412 28.456 1.00 60.36 122 ASN B C 1
ATOM 4164 O O . ASN B 1 130 ? -79.310 4.435 29.679 1.00 62.92 122 ASN B O 1
ATOM 4169 N N . ALA B 1 131 ? -78.202 3.650 27.880 1.00 61.52 123 ALA B N 1
ATOM 4170 C CA . ALA B 1 131 ? -77.214 2.930 28.672 1.00 60.32 123 ALA B CA 1
ATOM 4171 C C . ALA B 1 131 ? -76.126 3.845 29.215 1.00 64.97 123 ALA B C 1
ATOM 4172 O O . ALA B 1 131 ? -75.331 3.407 30.053 1.00 76.28 123 ALA B O 1
ATOM 4174 N N . ASP B 1 132 ? -76.072 5.098 28.761 1.00 67.58 124 ASP B N 1
ATOM 4175 C CA . ASP B 1 132 ? -75.083 6.029 29.288 1.00 65.25 124 ASP B CA 1
ATOM 4176 C C . ASP B 1 132 ? -75.384 6.410 30.729 1.00 69.53 124 ASP B C 1
ATOM 4177 O O . ASP B 1 132 ? -74.456 6.697 31.495 1.00 82.56 124 ASP B O 1
ATOM 4182 N N . TRP B 1 133 ? -76.658 6.425 31.121 1.00 61.20 125 TRP B N 1
ATOM 4183 C CA . TRP B 1 133 ? -76.999 6.717 32.506 1.00 68.35 125 TRP B CA 1
ATOM 4184 C C . TRP B 1 133 ? -77.445 5.501 33.300 1.00 71.08 125 TRP B C 1
ATOM 4185 O O . TRP B 1 133 ? -77.098 5.398 34.479 1.00 72.75 125 TRP B O 1
ATOM 4196 N N . PHE B 1 134 ? -78.183 4.570 32.692 1.00 63.13 126 PHE B N 1
ATOM 4197 C CA . PHE B 1 134 ? -78.591 3.379 33.426 1.00 54.92 126 PHE B CA 1
ATOM 4198 C C . PHE B 1 134 ? -77.453 2.382 33.609 1.00 63.41 126 PHE B C 1
ATOM 4199 O O . PHE B 1 134 ? -77.474 1.606 34.571 1.00 62.40 126 PHE B O 1
ATOM 4207 N N . GLY B 1 135 ? -76.452 2.396 32.725 1.00 65.27 127 GLY B N 1
ATOM 4208 C CA . GLY B 1 135 ? -75.361 1.445 32.829 1.00 64.78 127 GLY B CA 1
ATOM 4209 C C . GLY B 1 135 ? -74.421 1.705 33.987 1.00 66.66 127 GLY B C 1
ATOM 4210 O O . GLY B 1 135 ? -73.613 0.834 34.324 1.00 55.06 127 GLY B O 1
ATOM 4211 N N . SER B 1 136 ? -74.498 2.889 34.594 1.00 65.89 128 SER B N 1
ATOM 4212 C CA . SER B 1 136 ? -73.677 3.236 35.747 1.00 63.90 128 SER B CA 1
ATOM 4213 C C . SER B 1 136 ? -74.519 3.556 36.974 1.00 69.30 128 SER B C 1
ATOM 4214 O O . SER B 1 136 ? -73.984 4.058 37.969 1.00 71.50 128 SER B O 1
ATOM 4217 N N . MET B 1 137 ? -75.821 3.287 36.928 1.00 61.03 129 MET B N 1
ATOM 4218 C CA . MET B 1 137 ? -76.721 3.611 38.024 1.00 51.26 129 MET B CA 1
ATOM 4219 C C . MET B 1 137 ? -76.878 2.404 38.938 1.00 66.42 129 MET B C 1
ATOM 4220 O O . MET B 1 137 ? -77.209 1.306 38.477 1.00 67.01 129 MET B O 1
ATOM 4225 N N . ASN B 1 138 ? -76.642 2.616 40.229 1.00 59.95 130 ASN B N 1
ATOM 4226 C CA . ASN B 1 138 ? -76.739 1.537 41.195 1.00 47.03 130 ASN B CA 1
ATOM 4227 C C . ASN B 1 138 ? -78.189 1.110 41.374 1.00 53.09 130 ASN B C 1
ATOM 4228 O O . ASN B 1 138 ? -79.117 1.913 41.237 1.00 62.58 130 ASN B O 1
ATOM 4233 N N . CYS B 1 139 ? -78.381 -0.173 41.694 1.00 43.91 131 CYS B N 1
ATOM 4234 C CA . CYS B 1 139 ? -79.739 -0.697 41.817 1.00 55.89 131 CYS B CA 1
ATOM 4235 C C . CYS B 1 139 ? -80.510 -0.004 42.935 1.00 53.11 131 CYS B C 1
ATOM 4236 O O . CYS B 1 139 ? -81.703 0.288 42.785 1.00 51.77 131 CYS B O 1
ATOM 4239 N N . LEU B 1 140 ? -79.854 0.272 44.064 1.00 58.81 132 LEU B N 1
ATOM 4240 C CA . LEU B 1 140 ? -80.539 0.982 45.140 1.00 53.87 132 LEU B CA 1
ATOM 4241 C C . LEU B 1 140 ? -80.917 2.385 44.701 1.00 61.59 132 LEU B C 1
ATOM 4242 O O . LEU B 1 140 ? -82.049 2.827 44.913 1.00 57.62 132 LEU B O 1
ATOM 4247 N N . ASP B 1 141 ? -79.984 3.093 44.061 1.00 60.19 133 ASP B N 1
ATOM 4248 C CA . ASP B 1 141 ? -80.275 4.441 43.590 1.00 57.41 133 ASP B CA 1
ATOM 4249 C C . ASP B 1 141 ? -81.395 4.448 42.560 1.00 50.97 133 ASP B C 1
ATOM 4250 O O . ASP B 1 141 ? -82.156 5.416 42.480 1.00 53.32 133 ASP B O 1
ATOM 4255 N N . PHE B 1 142 ? -81.524 3.378 41.774 1.00 47.51 134 PHE B N 1
ATOM 4256 C CA . PHE B 1 142 ? -82.646 3.277 40.845 1.00 42.28 134 PHE B CA 1
ATOM 4257 C C . PHE B 1 142 ? -83.961 3.097 41.593 1.00 49.27 134 PHE B C 1
ATOM 4258 O O . PHE B 1 142 ? -84.941 3.803 41.323 1.00 46.46 134 PHE B O 1
ATOM 4266 N N . LEU B 1 143 ? -83.990 2.165 42.550 1.00 49.10 135 LEU B N 1
ATOM 4267 C CA . LEU B 1 143 ? -85.219 1.844 43.267 1.00 45.69 135 LEU B CA 1
ATOM 4268 C C . LEU B 1 143 ? -85.774 3.032 44.039 1.00 53.43 135 LEU B C 1
ATOM 4269 O O . LEU B 1 143 ? -86.990 3.123 44.239 1.00 58.68 135 LEU B O 1
ATOM 4274 N N . ARG B 1 144 ? -84.922 3.939 44.500 1.00 54.98 136 ARG B N 1
ATOM 4275 C CA . ARG B 1 144 ? -85.425 5.040 45.309 1.00 66.04 136 ARG B CA 1
ATOM 4276 C C . ARG B 1 144 ? -85.390 6.386 44.608 1.00 64.60 136 ARG B C 1
ATOM 4277 O O . ARG B 1 144 ? -86.361 7.134 44.705 1.00 64.69 136 ARG B O 1
ATOM 4285 N N . ASP B 1 145 ? -84.312 6.727 43.896 1.00 56.07 137 ASP B N 1
ATOM 4286 C CA . ASP B 1 145 ? -84.296 8.016 43.208 1.00 58.00 137 ASP B CA 1
ATOM 4287 C C . ASP B 1 145 ? -85.348 8.072 42.104 1.00 61.05 137 ASP B C 1
ATOM 4288 O O . ASP B 1 145 ? -85.857 9.153 41.787 1.00 64.79 137 ASP B O 1
ATOM 4293 N N . ILE B 1 146 ? -85.701 6.924 41.532 1.00 53.41 138 ILE B N 1
ATOM 4294 C CA . ILE B 1 146 ? -86.749 6.823 40.526 1.00 43.40 138 ILE B CA 1
ATOM 4295 C C . ILE B 1 146 ? -87.994 6.144 41.090 1.00 55.33 138 ILE B C 1
ATOM 4296 O O . ILE B 1 146 ? -89.095 6.694 41.028 1.00 56.86 138 ILE B O 1
ATOM 4301 N N . GLY B 1 147 ? -87.827 4.953 41.671 1.00 53.56 139 GLY B N 1
ATOM 4302 C CA . GLY B 1 147 ? -88.950 4.128 42.088 1.00 57.96 139 GLY B CA 1
ATOM 4303 C C . GLY B 1 147 ? -89.879 4.761 43.107 1.00 64.77 139 GLY B C 1
ATOM 4304 O O . GLY B 1 147 ? -91.053 4.380 43.171 1.00 66.34 139 GLY B O 1
ATOM 4305 N N . LYS B 1 148 ? -89.392 5.713 43.908 1.00 63.80 140 LYS B N 1
ATOM 4306 C CA . LYS B 1 148 ? -90.269 6.318 44.906 1.00 62.96 140 LYS B CA 1
ATOM 4307 C C . LYS B 1 148 ? -91.367 7.168 44.276 1.00 63.33 140 LYS B C 1
ATOM 4308 O O . LYS B 1 148 ? -92.390 7.414 44.925 1.00 58.84 140 LYS B O 1
ATOM 4314 N N . HIS B 1 149 ? -91.191 7.606 43.032 1.00 69.94 141 HIS B N 1
ATOM 4315 C CA . HIS B 1 149 ? -92.184 8.425 42.350 1.00 66.35 141 HIS B CA 1
ATOM 4316 C C . HIS B 1 149 ? -93.225 7.597 41.606 1.00 59.64 141 HIS B C 1
ATOM 4317 O O . HIS B 1 149 ? -94.010 8.160 40.837 1.00 73.46 141 HIS B O 1
ATOM 4324 N N . PHE B 1 150 ? -93.264 6.285 41.832 1.00 56.43 142 PHE B N 1
ATOM 4325 C CA . PHE B 1 150 ? -94.130 5.378 41.089 1.00 61.22 142 PHE B CA 1
ATOM 4326 C C . PHE B 1 150 ? -95.024 4.609 42.050 1.00 62.54 142 PHE B C 1
ATOM 4327 O O . PHE B 1 150 ? -94.527 3.905 42.936 1.00 58.72 142 PHE B O 1
ATOM 4335 N N . SER B 1 151 ? -96.337 4.733 41.860 1.00 68.03 143 SER B N 1
ATOM 4336 C CA . SER B 1 151 ? -97.313 3.979 42.634 1.00 73.83 143 SER B CA 1
ATOM 4337 C C . SER B 1 151 ? -97.622 2.665 41.930 1.00 76.08 143 SER B C 1
ATOM 4338 O O . SER B 1 151 ? -97.986 2.659 40.749 1.00 83.30 143 SER B O 1
ATOM 4341 N N . VAL B 1 152 ? -97.481 1.555 42.660 1.00 63.36 144 VAL B N 1
ATOM 4342 C CA . VAL B 1 152 ? -97.745 0.241 42.079 1.00 51.35 144 VAL B CA 1
ATOM 4343 C C . VAL B 1 152 ? -99.202 0.129 41.645 1.00 65.36 144 VAL B C 1
ATOM 4344 O O . VAL B 1 152 ? -99.504 -0.428 40.584 1.00 71.77 144 VAL B O 1
ATOM 4348 N N . ASN B 1 153 ? -100.128 0.664 42.446 1.00 70.93 145 ASN B N 1
ATOM 4349 C CA . ASN B 1 153 ? -101.533 0.622 42.052 1.00 75.94 145 ASN B CA 1
ATOM 4350 C C . ASN B 1 153 ? -101.759 1.360 40.738 1.00 75.41 145 ASN B C 1
ATOM 4351 O O . ASN B 1 153 ? -102.550 0.912 39.900 1.00 79.18 145 ASN B O 1
ATOM 4356 N N . ALA B 1 154 ? -101.058 2.477 40.530 1.00 67.19 146 ALA B N 1
ATOM 4357 C CA . ALA B 1 154 ? -101.188 3.207 39.274 1.00 66.17 146 ALA B CA 1
ATOM 4358 C C . ALA B 1 154 ? -100.565 2.438 38.117 1.00 69.77 146 ALA B C 1
ATOM 4359 O O . ALA B 1 154 ? -101.088 2.473 36.996 1.00 83.69 146 ALA B O 1
ATOM 4361 N N . MET B 1 155 ? -99.458 1.735 38.372 1.00 59.13 147 MET B N 1
ATOM 4362 C CA . MET B 1 155 ? -98.799 0.960 37.327 1.00 64.57 147 MET B CA 1
ATOM 4363 C C . MET B 1 155 ? -99.655 -0.212 36.871 1.00 70.34 147 MET B C 1
ATOM 4364 O O . MET B 1 155 ? -99.648 -0.561 35.684 1.00 81.46 147 MET B O 1
ATOM 4369 N N . LEU B 1 156 ? -100.393 -0.828 37.795 1.00 67.85 148 LEU B N 1
ATOM 4370 C CA . LEU B 1 156 ? -101.195 -2.001 37.475 1.00 65.95 148 LEU B CA 1
ATOM 4371 C C . LEU B 1 156 ? -102.428 -1.657 36.654 1.00 76.21 148 LEU B C 1
ATOM 4372 O O . LEU B 1 156 ? -102.979 -2.540 35.987 1.00 79.01 148 LEU B O 1
ATOM 4377 N N . ASN B 1 157 ? -102.881 -0.408 36.696 1.00 80.44 149 ASN B N 1
ATOM 4378 C CA . ASN B 1 157 ? -104.097 -0.018 36.003 1.00 81.26 149 ASN B CA 1
ATOM 4379 C C . ASN B 1 157 ? -103.838 0.574 34.628 1.00 79.47 149 ASN B C 1
ATOM 4380 O O . ASN B 1 157 ? -104.797 0.824 33.890 1.00 92.31 149 ASN B O 1
ATOM 4385 N N . LYS B 1 158 ? -102.580 0.793 34.262 1.00 71.38 150 LYS B N 1
ATOM 4386 C CA . LYS B 1 158 ? -102.280 1.323 32.943 1.00 76.89 150 LYS B CA 1
ATOM 4387 C C . LYS B 1 158 ? -102.637 0.305 31.868 1.00 86.64 150 LYS B C 1
ATOM 4388 O O . LYS B 1 158 ? -102.372 -0.892 32.008 1.00 84.67 150 LYS B O 1
ATOM 4394 N N . GLU B 1 159 ? -103.250 0.799 30.788 1.00 91.75 151 GLU B N 1
ATOM 4395 C CA . GLU B 1 159 ? -103.811 -0.074 29.762 1.00 95.63 151 GLU B CA 1
ATOM 4396 C C . GLU B 1 159 ? -102.758 -0.980 29.132 1.00 86.65 151 GLU B C 1
ATOM 4397 O O . GLU B 1 159 ? -103.069 -2.116 28.752 1.00 83.38 151 GLU B O 1
ATOM 4403 N N . SER B 1 160 ? -101.512 -0.507 29.023 1.00 76.27 152 SER B N 1
ATOM 4404 C CA . SER B 1 160 ? -100.478 -1.294 28.356 1.00 79.29 152 SER B CA 1
ATOM 4405 C C . SER B 1 160 ? -100.184 -2.598 29.089 1.00 89.08 152 SER B C 1
ATOM 4406 O O . SER B 1 160 ? -99.840 -3.601 28.451 1.00 87.45 152 SER B O 1
ATOM 4409 N N . VAL B 1 161 ? -100.324 -2.607 30.414 1.00 90.94 153 VAL B N 1
ATOM 4410 C CA . VAL B 1 161 ? -99.968 -3.761 31.228 1.00 77.78 153 VAL B CA 1
ATOM 4411 C C . VAL B 1 161 ? -101.181 -4.412 31.884 1.00 76.45 153 VAL B C 1
ATOM 4412 O O . VAL B 1 161 ? -101.111 -5.603 32.228 1.00 73.00 153 VAL B O 1
ATOM 4416 N N . LYS B 1 162 ? -102.291 -3.684 32.044 1.00 83.57 154 LYS B N 1
ATOM 4417 C CA . LYS B 1 162 ? -103.443 -4.199 32.780 1.00 77.98 154 LYS B CA 1
ATOM 4418 C C . LYS B 1 162 ? -103.930 -5.531 32.225 1.00 86.47 154 LYS B C 1
ATOM 4419 O O . LYS B 1 162 ? -104.422 -6.375 32.984 1.00 81.04 154 LYS B O 1
ATOM 4425 N N . GLN B 1 163 ? -103.791 -5.744 30.912 1.00 95.55 155 GLN B N 1
ATOM 4426 C CA . GLN B 1 163 ? -104.259 -6.987 30.309 1.00 96.83 155 GLN B CA 1
ATOM 4427 C C . GLN B 1 163 ? -103.480 -8.197 30.815 1.00 91.41 155 GLN B C 1
ATOM 4428 O O . GLN B 1 163 ? -104.013 -9.312 30.820 1.00 89.88 155 GLN B O 1
ATOM 4434 N N . ARG B 1 164 ? -102.227 -8.002 31.241 1.00 87.85 156 ARG B N 1
ATOM 4435 C CA . ARG B 1 164 ? -101.436 -9.100 31.792 1.00 74.32 156 ARG B CA 1
ATOM 4436 C C . ARG B 1 164 ? -101.697 -9.329 33.274 1.00 85.76 156 ARG B C 1
ATOM 4437 O O . ARG B 1 164 ? -101.522 -10.451 33.762 1.00 88.95 156 ARG B O 1
ATOM 4445 N N . ILE B 1 165 ? -102.083 -8.288 34.011 1.00 82.70 157 ILE B N 1
ATOM 4446 C CA . ILE B 1 165 ? -102.333 -8.473 35.435 1.00 82.44 157 ILE B CA 1
ATOM 4447 C C . ILE B 1 165 ? -103.659 -9.184 35.661 1.00 84.01 157 ILE B C 1
ATOM 4448 O O . ILE B 1 165 ? -103.817 -9.911 36.651 1.00 84.24 157 ILE B O 1
ATOM 4453 N N . ASP B 1 166 ? -104.621 -9.004 34.755 1.00 86.06 158 ASP B N 1
ATOM 4454 C CA . ASP B 1 166 ? -105.955 -9.564 34.934 1.00 98.66 158 ASP B CA 1
ATOM 4455 C C . ASP B 1 166 ? -105.899 -11.086 35.039 1.00 95.20 158 ASP B C 1
ATOM 4456 O O . ASP B 1 166 ? -104.929 -11.731 34.635 1.00 88.21 158 ASP B O 1
ATOM 4461 N N . ARG B 1 167 ? -106.968 -11.658 35.600 1.00 101.95 159 ARG B N 1
ATOM 4462 C CA . ARG B 1 167 ? -107.014 -13.101 35.811 1.00 101.97 159 ARG B CA 1
ATOM 4463 C C . ARG B 1 167 ? -106.831 -13.865 34.506 1.00 110.25 159 ARG B C 1
ATOM 4464 O O . ARG B 1 167 ? -106.228 -14.945 34.501 1.00 113.15 159 ARG B O 1
ATOM 4466 N N . ASP B 1 168 ? -107.324 -13.316 33.393 1.00 110.50 160 ASP B N 1
ATOM 4467 C CA . ASP B 1 168 ? -107.171 -13.958 32.094 1.00 102.95 160 ASP B CA 1
ATOM 4468 C C . ASP B 1 168 ? -105.762 -13.827 31.531 1.00 98.56 160 ASP B C 1
ATOM 4469 O O . ASP B 1 168 ? -105.366 -14.646 30.695 1.00 99.63 160 ASP B O 1
ATOM 4474 N N . GLY B 1 169 ? -105.001 -12.827 31.967 1.00 98.30 161 GLY B N 1
ATOM 4475 C CA . GLY B 1 169 ? -103.698 -12.563 31.389 1.00 86.72 161 GLY B CA 1
ATOM 4476 C C . GLY B 1 169 ? -102.667 -13.627 31.719 1.00 81.96 161 GLY B C 1
ATOM 4477 O O . GLY B 1 169 ? -102.850 -14.492 32.578 1.00 95.07 161 GLY B O 1
ATOM 4478 N N . ALA B 1 170 ? -101.545 -13.546 31.008 1.00 74.83 162 ALA B N 1
ATOM 4479 C CA . ALA B 1 170 ? -100.441 -14.488 31.144 1.00 78.51 162 ALA B CA 1
ATOM 4480 C C . ALA B 1 170 ? -99.436 -14.086 32.216 1.00 79.22 162 ALA B C 1
ATOM 4481 O O . ALA B 1 170 ? -98.407 -14.757 32.364 1.00 74.04 162 ALA B O 1
ATOM 4483 N N . GLY B 1 171 ? -99.696 -13.008 32.952 1.00 67.33 163 GLY B N 1
ATOM 4484 C CA . GLY B 1 171 ? -98.776 -12.563 33.976 1.00 66.91 163 GLY B CA 1
ATOM 4485 C C . GLY B 1 171 ? -97.556 -11.849 33.433 1.00 67.16 163 GLY B C 1
ATOM 4486 O O . GLY B 1 171 ? -97.062 -12.176 32.349 1.00 68.03 163 GLY B O 1
ATOM 4487 N N . ILE B 1 172 ? -97.061 -10.870 34.186 1.00 64.51 164 ILE B N 1
ATOM 4488 C CA . ILE B 1 172 ? -95.866 -10.122 33.826 1.00 62.69 164 ILE B CA 1
ATOM 4489 C C . ILE B 1 172 ? -94.849 -10.281 34.946 1.00 65.11 164 ILE B C 1
ATOM 4490 O O . ILE B 1 172 ? -95.204 -10.425 36.120 1.00 78.00 164 ILE B O 1
ATOM 4495 N N . SER B 1 173 ? -93.576 -10.273 34.569 1.00 58.97 165 SER B N 1
ATOM 4496 C CA . SER B 1 173 ? -92.480 -10.412 35.512 1.00 57.33 165 SER B CA 1
ATOM 4497 C C . SER B 1 173 ? -92.075 -9.048 36.049 1.00 60.46 165 SER B C 1
ATOM 4498 O O . SER B 1 173 ? -92.376 -8.008 35.461 1.00 66.13 165 SER B O 1
ATOM 4501 N N . PHE B 1 174 ? -91.363 -9.064 37.178 1.00 50.55 166 PHE B N 1
ATOM 4502 C CA . PHE B 1 174 ? -90.905 -7.807 37.754 1.00 51.56 166 PHE B CA 1
ATOM 4503 C C . PHE B 1 174 ? -90.024 -7.033 36.782 1.00 50.40 166 PHE B C 1
ATOM 4504 O O . PHE B 1 174 ? -90.085 -5.801 36.747 1.00 50.62 166 PHE B O 1
ATOM 4512 N N . THR B 1 175 ? -89.214 -7.731 35.983 1.00 55.75 167 THR B N 1
ATOM 4513 C CA . THR B 1 175 ? -88.322 -7.090 35.020 1.00 50.38 167 THR B CA 1
ATOM 4514 C C . THR B 1 175 ? -89.096 -6.182 34.077 1.00 49.79 167 THR B C 1
ATOM 4515 O O . THR B 1 175 ? -88.904 -4.962 34.083 1.00 50.28 167 THR B O 1
ATOM 4519 N N . GLU B 1 176 ? -89.982 -6.770 33.272 1.00 48.49 168 GLU B N 1
ATOM 4520 C CA . GLU B 1 176 ? -90.778 -5.970 32.349 1.00 52.52 168 GLU B CA 1
ATOM 4521 C C . GLU B 1 176 ? -91.714 -5.014 33.076 1.00 48.57 168 GLU B C 1
ATOM 4522 O O . GLU B 1 176 ? -92.074 -3.968 32.522 1.00 50.62 168 GLU B O 1
ATOM 4528 N N . PHE B 1 177 ? -92.102 -5.338 34.308 1.00 59.06 169 PHE B N 1
ATOM 4529 C CA . PHE B 1 177 ? -92.937 -4.426 35.078 1.00 52.58 169 PHE B CA 1
ATOM 4530 C C . PHE B 1 177 ? -92.210 -3.119 35.365 1.00 49.16 169 PHE B C 1
ATOM 4531 O O . PHE B 1 177 ? -92.854 -2.081 35.554 1.00 52.04 169 PHE B O 1
ATOM 4539 N N . ALA B 1 178 ? -90.877 -3.149 35.376 1.00 39.36 170 ALA B N 1
ATOM 4540 C CA . ALA B 1 178 ? -90.052 -1.984 35.658 1.00 45.62 170 ALA B CA 1
ATOM 4541 C C . ALA B 1 178 ? -89.822 -1.099 34.440 1.00 54.43 170 ALA B C 1
ATOM 4542 O O . ALA B 1 178 ? -89.277 0.002 34.589 1.00 52.64 170 ALA B O 1
ATOM 4544 N N . TYR B 1 179 ? -90.238 -1.542 33.251 1.00 57.23 171 TYR B N 1
ATOM 4545 C CA . TYR B 1 179 ? -89.840 -0.868 32.018 1.00 54.93 171 TYR B CA 1
ATOM 4546 C C . TYR B 1 179 ? -90.293 0.589 31.993 1.00 57.39 171 TYR B C 1
ATOM 4547 O O . TYR B 1 179 ? -89.524 1.476 31.599 1.00 48.31 171 TYR B O 1
ATOM 4556 N N . SER B 1 180 ? -91.529 0.861 32.426 1.00 54.43 172 SER B N 1
ATOM 4557 C CA . SER B 1 180 ? -92.037 2.230 32.400 1.00 51.07 172 SER B CA 1
ATOM 4558 C C . SER B 1 180 ? -91.192 3.174 33.242 1.00 55.95 172 SER B C 1
ATOM 4559 O O . SER B 1 180 ? -91.212 4.387 33.005 1.00 62.30 172 SER B O 1
ATOM 4562 N N . LEU B 1 181 ? -90.441 2.648 34.211 1.00 60.25 173 LEU B N 1
ATOM 4563 C CA . LEU B 1 181 ? -89.546 3.506 34.979 1.00 60.25 173 LEU B CA 1
ATOM 4564 C C . LEU B 1 181 ? -88.368 3.973 34.132 1.00 62.81 173 LEU B C 1
ATOM 4565 O O . LEU B 1 181 ? -87.996 5.152 34.180 1.00 56.67 173 LEU B O 1
ATOM 4570 N N . LEU B 1 182 ? -87.775 3.071 33.342 1.00 61.45 174 LEU B N 1
ATOM 4571 C CA . LEU B 1 182 ? -86.618 3.447 32.532 1.00 55.63 174 LEU B CA 1
ATOM 4572 C C . LEU B 1 182 ? -87.005 4.439 31.441 1.00 55.52 174 LEU B C 1
ATOM 4573 O O . LEU B 1 182 ? -86.324 5.452 31.243 1.00 65.75 174 LEU B O 1
ATOM 4578 N N . GLN B 1 183 ? -88.096 4.168 30.721 1.00 51.93 175 GLN B N 1
ATOM 4579 C CA . GLN B 1 183 ? -88.526 5.101 29.683 1.00 61.24 175 GLN B CA 1
ATOM 4580 C C . GLN B 1 183 ? -89.030 6.405 30.280 1.00 65.52 175 GLN B C 1
ATOM 4581 O O . GLN B 1 183 ? -88.896 7.463 29.657 1.00 77.86 175 GLN B O 1
ATOM 4587 N N . GLY B 1 184 ? -89.615 6.349 31.477 1.00 64.13 176 GLY B N 1
ATOM 4588 C CA . GLY B 1 184 ? -89.972 7.576 32.165 1.00 54.74 176 GLY B CA 1
ATOM 4589 C C . GLY B 1 184 ? -88.757 8.415 32.509 1.00 54.83 176 GLY B C 1
ATOM 4590 O O . GLY B 1 184 ? -88.723 9.617 32.236 1.00 56.23 176 GLY B O 1
ATOM 4591 N N . TYR B 1 185 ? -87.736 7.789 33.102 1.00 49.94 177 TYR B N 1
ATOM 4592 C CA . TYR B 1 185 ? -86.514 8.512 33.433 1.00 57.03 177 TYR B CA 1
ATOM 4593 C C . TYR B 1 185 ? -85.802 9.012 32.185 1.00 66.39 177 TYR B C 1
ATOM 4594 O O . TYR B 1 185 ? -85.175 10.078 32.220 1.00 61.67 177 TYR B O 1
ATOM 4603 N N . ASP B 1 186 ? -85.887 8.263 31.080 1.00 66.18 178 ASP B N 1
ATOM 4604 C CA . ASP B 1 186 ? -85.254 8.697 29.838 1.00 51.89 178 ASP B CA 1
ATOM 4605 C C . ASP B 1 186 ? -85.738 10.082 29.426 1.00 58.89 178 ASP B C 1
ATOM 4606 O O . ASP B 1 186 ? -84.931 10.946 29.065 1.00 66.99 178 ASP B O 1
ATOM 4611 N N . PHE B 1 187 ? -87.052 10.315 29.491 1.00 55.74 179 PHE B N 1
ATOM 4612 C CA . PHE B 1 187 ? -87.591 11.635 29.179 1.00 61.56 179 PHE B CA 1
ATOM 4613 C C . PHE B 1 187 ? -87.026 12.698 30.116 1.00 72.14 179 PHE B C 1
ATOM 4614 O O . PHE B 1 187 ? -86.668 13.797 29.677 1.00 80.93 179 PHE B O 1
ATOM 4622 N N . ALA B 1 188 ? -86.930 12.387 31.411 1.00 69.44 180 ALA B N 1
ATOM 4623 C CA . ALA B 1 188 ? -86.409 13.363 32.362 1.00 75.57 180 ALA B CA 1
ATOM 4624 C C . ALA B 1 188 ? -84.922 13.616 32.145 1.00 74.88 180 ALA B C 1
ATOM 4625 O O . ALA B 1 188 ? -84.452 14.749 32.302 1.00 84.09 180 ALA B O 1
ATOM 4627 N N . GLU B 1 189 ? -84.162 12.580 31.783 1.00 67.08 181 GLU B N 1
ATOM 4628 C CA . GLU B 1 189 ? -82.727 12.766 31.593 1.00 64.50 181 GLU B CA 1
ATOM 4629 C C . GLU B 1 189 ? -82.441 13.573 30.332 1.00 67.95 181 GLU B C 1
ATOM 4630 O O . GLU B 1 189 ? -81.630 14.505 30.353 1.00 70.76 181 GLU B O 1
ATOM 4636 N N . LEU B 1 190 ? -83.106 13.237 29.223 1.00 70.29 182 LEU B N 1
ATOM 4637 C CA . LEU B 1 190 ? -82.919 13.992 27.988 1.00 73.12 182 LEU B CA 1
ATOM 4638 C C . LEU B 1 190 ? -83.468 15.410 28.089 1.00 81.03 182 LEU B C 1
ATOM 4639 O O . LEU B 1 190 ? -82.985 16.300 27.380 1.00 76.97 182 LEU B O 1
ATOM 4644 N N . ASN B 1 191 ? -84.460 15.642 28.953 1.00 82.02 183 ASN B N 1
ATOM 4645 C CA . ASN B 1 191 ? -84.906 17.009 29.202 1.00 95.17 183 ASN B CA 1
ATOM 4646 C C . ASN B 1 191 ? -83.790 17.845 29.816 1.00 94.39 183 ASN B C 1
ATOM 4647 O O . ASN B 1 191 ? -83.623 19.019 29.467 1.00 95.47 183 ASN B O 1
ATOM 4652 N N . LYS B 1 192 ? -83.006 17.253 30.721 1.00 79.84 184 LYS B N 1
ATOM 4653 C CA . LYS B 1 192 ? -81.920 17.988 31.358 1.00 76.26 184 LYS B CA 1
ATOM 4654 C C . LYS B 1 192 ? -80.667 18.035 30.493 1.00 81.65 184 LYS B C 1
ATOM 4655 O O . LYS B 1 192 ? -79.914 19.014 30.557 1.00 93.32 184 LYS B O 1
ATOM 4657 N N . ARG B 1 193 ? -80.429 17.003 29.679 1.00 69.74 185 ARG B N 1
ATOM 4658 C CA . ARG B 1 193 ? -79.206 16.941 28.883 1.00 67.95 185 ARG B CA 1
ATOM 4659 C C . ARG B 1 193 ? -79.289 17.811 27.635 1.00 76.08 185 ARG B C 1
ATOM 4660 O O . ARG B 1 193 ? -78.320 18.500 27.295 1.00 78.42 185 ARG B O 1
ATOM 4668 N N . HIS B 1 194 ? -80.431 17.791 26.939 1.00 75.27 186 HIS B N 1
ATOM 4669 C CA . HIS B 1 194 ? -80.561 18.475 25.657 1.00 76.05 186 HIS B CA 1
ATOM 4670 C C . HIS B 1 194 ? -81.807 19.348 25.563 1.00 79.62 186 HIS B C 1
ATOM 4671 O O . HIS B 1 194 ? -82.133 19.818 24.468 1.00 92.83 186 HIS B O 1
ATOM 4678 N N . GLY B 1 195 ? -82.520 19.563 26.664 1.00 82.21 187 GLY B N 1
ATOM 4679 C CA . GLY B 1 195 ? -83.700 20.407 26.625 1.00 74.05 187 GLY B CA 1
ATOM 4680 C C . GLY B 1 195 ? -84.898 19.789 25.941 1.00 73.76 187 GLY B C 1
ATOM 4681 O O . GLY B 1 195 ? -85.749 20.518 25.424 1.00 88.87 187 GLY B O 1
ATOM 4682 N N . ALA B 1 196 ? -84.989 18.460 25.922 1.00 72.80 188 ALA B N 1
ATOM 4683 C CA . ALA B 1 196 ? -86.109 17.795 25.267 1.00 75.67 188 ALA B CA 1
ATOM 4684 C C . ALA B 1 196 ? -87.412 18.108 25.992 1.00 85.39 188 ALA B C 1
ATOM 4685 O O . ALA B 1 196 ? -87.514 17.941 27.211 1.00 94.26 188 ALA B O 1
ATOM 4687 N N . VAL B 1 197 ? -88.409 18.572 25.240 1.00 78.52 189 VAL B N 1
ATOM 4688 C CA . VAL B 1 197 ? -89.699 18.960 25.790 1.00 73.03 189 VAL B CA 1
ATOM 4689 C C . VAL B 1 197 ? -90.844 18.175 25.165 1.00 73.27 189 VAL B C 1
ATOM 4690 O O . VAL B 1 197 ? -92.011 18.477 25.418 1.00 72.37 189 VAL B O 1
ATOM 4694 N N . LEU B 1 198 ? -90.532 17.167 24.354 1.00 69.50 190 LEU B N 1
ATOM 4695 C CA . LEU B 1 198 ? -91.553 16.407 23.648 1.00 65.37 190 LEU B CA 1
ATOM 4696 C C . LEU B 1 198 ? -91.009 15.030 23.311 1.00 70.43 190 LEU B C 1
ATOM 4697 O O . LEU B 1 198 ? -89.886 14.910 22.811 1.00 80.72 190 LEU B O 1
ATOM 4702 N N . GLU B 1 199 ? -91.807 14.000 23.575 1.00 59.05 191 GLU B N 1
ATOM 4703 C CA . GLU B 1 199 ? -91.467 12.637 23.199 1.00 59.77 191 GLU B CA 1
ATOM 4704 C C . GLU B 1 199 ? -92.532 12.107 22.256 1.00 70.15 191 GLU B C 1
ATOM 4705 O O . GLU B 1 199 ? -93.725 12.163 22.569 1.00 81.05 191 GLU B O 1
ATOM 4711 N N . ILE B 1 200 ? -92.102 11.603 21.103 1.00 60.97 192 ILE B N 1
ATOM 4712 C CA . ILE B 1 200 ? -93.004 10.961 20.162 1.00 54.92 192 ILE B CA 1
ATOM 4713 C C . ILE B 1 200 ? -92.662 9.480 20.101 1.00 56.95 192 ILE B C 1
ATOM 4714 O O . ILE B 1 200 ? -91.595 9.038 20.541 1.00 60.49 192 ILE B O 1
ATOM 4719 N N . GLY B 1 201 ? -93.597 8.706 19.566 1.00 51.05 193 GLY B N 1
ATOM 4720 C CA . GLY B 1 201 ? -93.402 7.274 19.446 1.00 55.68 193 GLY B CA 1
ATOM 4721 C C . GLY B 1 201 ? -94.642 6.621 18.883 1.00 62.00 193 GLY B C 1
ATOM 4722 O O . GLY B 1 201 ? -95.653 7.278 18.613 1.00 61.92 193 GLY B O 1
ATOM 4723 N N . GLY B 1 202 ? -94.548 5.304 18.714 1.00 60.84 194 GLY B N 1
ATOM 4724 C CA . GLY B 1 202 ? -95.628 4.524 18.142 1.00 68.96 194 GLY B CA 1
ATOM 4725 C C . GLY B 1 202 ? -96.936 4.572 18.907 1.00 79.06 194 GLY B C 1
ATOM 4726 O O . GLY B 1 202 ? -97.039 5.215 19.958 1.00 84.42 194 GLY B O 1
ATOM 4727 N N . SER B 1 203 ? -97.945 3.870 18.382 1.00 78.68 195 SER B N 1
ATOM 4728 C CA . SER B 1 203 ? -99.287 3.921 18.955 1.00 79.54 195 SER B CA 1
ATOM 4729 C C . SER B 1 203 ? -99.360 3.252 20.320 1.00 80.91 195 SER B C 1
ATOM 4730 O O . SER B 1 203 ? -100.230 3.598 21.128 1.00 84.46 195 SER B O 1
ATOM 4733 N N . ASP B 1 204 ? -98.479 2.291 20.589 1.00 68.27 196 ASP B N 1
ATOM 4734 C CA . ASP B 1 204 ? -98.520 1.524 21.825 1.00 77.18 196 ASP B CA 1
ATOM 4735 C C . ASP B 1 204 ? -97.702 2.156 22.943 1.00 80.17 196 ASP B C 1
ATOM 4736 O O . ASP B 1 204 ? -97.544 1.541 24.001 1.00 89.87 196 ASP B O 1
ATOM 4741 N N . GLN B 1 205 ? -97.183 3.364 22.740 1.00 76.25 197 GLN B N 1
ATOM 4742 C CA . GLN B 1 205 ? -96.267 3.980 23.687 1.00 70.06 197 GLN B CA 1
ATOM 4743 C C . GLN B 1 205 ? -96.913 5.085 24.514 1.00 73.70 197 GLN B C 1
ATOM 4744 O O . GLN B 1 205 ? -96.196 5.866 25.147 1.00 67.28 197 GLN B O 1
ATOM 4750 N N . TRP B 1 206 ? -98.244 5.166 24.540 1.00 66.60 198 TRP B N 1
ATOM 4751 C CA . TRP B 1 206 ? -98.868 6.238 25.305 1.00 71.54 198 TRP B CA 1
ATOM 4752 C C . TRP B 1 206 ? -98.650 6.068 26.805 1.00 76.82 198 TRP B C 1
ATOM 4753 O O . TRP B 1 206 ? -98.503 7.064 27.522 1.00 86.52 198 TRP B O 1
ATOM 4764 N N . GLY B 1 207 ? -98.612 4.828 27.296 1.00 74.03 199 GLY B N 1
ATOM 4765 C CA . GLY B 1 207 ? -98.416 4.618 28.721 1.00 67.63 199 GLY B CA 1
ATOM 4766 C C . GLY B 1 207 ? -97.026 5.009 29.187 1.00 74.74 199 GLY B C 1
ATOM 4767 O O . GLY B 1 207 ? -96.864 5.608 30.252 1.00 77.52 199 GLY B O 1
ATOM 4768 N N . ASN B 1 208 ? -96.008 4.690 28.393 1.00 77.16 200 ASN B N 1
ATOM 4769 C CA . ASN B 1 208 ? -94.624 4.966 28.750 1.00 68.61 200 ASN B CA 1
ATOM 4770 C C . ASN B 1 208 ? -94.196 6.395 28.442 1.00 76.25 200 ASN B C 1
ATOM 4771 O O . ASN B 1 208 ? -93.080 6.785 28.806 1.00 74.35 200 ASN B O 1
ATOM 4776 N N . ILE B 1 209 ? -95.036 7.172 27.766 1.00 82.12 201 ILE B N 1
ATOM 4777 C CA . ILE B 1 209 ? -94.743 8.579 27.524 1.00 79.20 201 ILE B CA 1
ATOM 4778 C C . ILE B 1 209 ? -95.294 9.452 28.644 1.00 78.30 201 ILE B C 1
ATOM 4779 O O . ILE B 1 209 ? -94.599 10.333 29.159 1.00 73.23 201 ILE B O 1
ATOM 4784 N N . THR B 1 210 ? -96.546 9.215 29.046 1.00 76.70 202 THR B N 1
ATOM 4785 C CA . THR B 1 210 ? -97.094 9.927 30.196 1.00 73.80 202 THR B CA 1
ATOM 4786 C C . THR B 1 210 ? -96.290 9.644 31.458 1.00 77.14 202 THR B C 1
ATOM 4787 O O . THR B 1 210 ? -96.210 10.500 32.345 1.00 80.37 202 THR B O 1
ATOM 4791 N N . ALA B 1 211 ? -95.682 8.459 31.557 1.00 67.38 203 ALA B N 1
ATOM 4792 C CA . ALA B 1 211 ? -94.758 8.207 32.657 1.00 65.59 203 ALA B CA 1
ATOM 4793 C C . ALA B 1 211 ? -93.585 9.175 32.609 1.00 65.94 203 ALA B C 1
ATOM 4794 O O . ALA B 1 211 ? -93.207 9.758 33.632 1.00 71.87 203 ALA B O 1
ATOM 4796 N N . GLY B 1 212 ? -93.007 9.375 31.421 1.00 65.92 204 GLY B N 1
ATOM 4797 C CA . GLY B 1 212 ? -91.942 10.351 31.280 1.00 51.97 204 GLY B CA 1
ATOM 4798 C C . GLY B 1 212 ? -92.408 11.778 31.475 1.00 60.06 204 GLY B C 1
ATOM 4799 O O . GLY B 1 212 ? -91.665 12.606 32.007 1.00 70.51 204 GLY B O 1
ATOM 4800 N N . ILE B 1 213 ? -93.637 12.086 31.055 1.00 65.71 205 ILE B N 1
ATOM 4801 C CA . ILE B 1 213 ? -94.200 13.415 31.283 1.00 72.58 205 ILE B CA 1
ATOM 4802 C C . ILE B 1 213 ? -94.347 13.682 32.774 1.00 74.88 205 ILE B C 1
ATOM 4803 O O . ILE B 1 213 ? -93.981 14.754 33.271 1.00 74.87 205 ILE B O 1
ATOM 4808 N N . ASP B 1 214 ? -94.905 12.715 33.504 1.00 82.48 206 ASP B N 1
ATOM 4809 C CA . ASP B 1 214 ? -95.104 12.887 34.937 1.00 79.16 206 ASP B CA 1
ATOM 4810 C C . ASP B 1 214 ? -93.775 12.913 35.680 1.00 79.57 206 ASP B C 1
ATOM 4811 O O . ASP B 1 214 ? -93.565 13.760 36.556 1.00 97.91 206 ASP B O 1
ATOM 4816 N N . LEU B 1 215 ? -92.864 11.998 35.340 1.00 70.30 207 LEU B N 1
ATOM 4817 C CA . LEU B 1 215 ? -91.596 11.920 36.056 1.00 70.71 207 LEU B CA 1
ATOM 4818 C C . LEU B 1 215 ? -90.719 13.134 35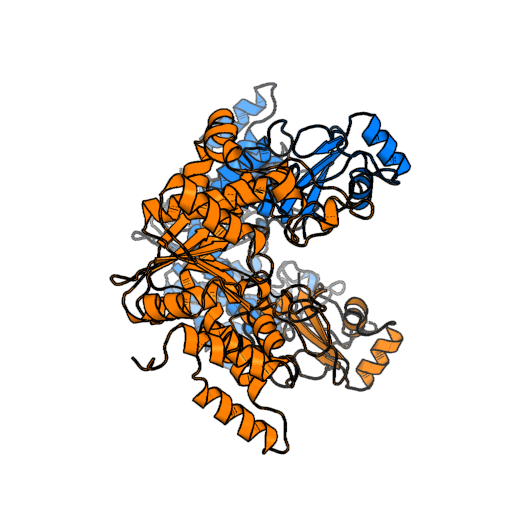.786 1.00 78.26 207 LEU B C 1
ATOM 4819 O O . LEU B 1 215 ? -89.951 13.548 36.662 1.00 77.54 207 LEU B O 1
ATOM 4824 N N . THR B 1 216 ? -90.810 13.710 34.585 1.00 78.77 208 THR B N 1
ATOM 4825 C CA . THR B 1 216 ? -90.048 14.919 34.292 1.00 76.60 208 THR B CA 1
ATOM 4826 C C . THR B 1 216 ? -90.536 16.090 35.136 1.00 80.42 208 THR B C 1
ATOM 4827 O O . THR B 1 216 ? -89.730 16.904 35.603 1.00 82.66 208 THR B O 1
ATOM 4831 N N . ARG B 1 217 ? -91.850 16.178 35.362 1.00 83.86 209 ARG B N 1
ATOM 4832 C CA . ARG B 1 217 ? -92.385 17.249 36.197 1.00 87.64 209 ARG B CA 1
ATOM 4833 C C . ARG B 1 217 ? -91.907 17.115 37.637 1.00 82.24 209 ARG B C 1
ATOM 4834 O O . ARG B 1 217 ? -91.619 18.119 38.298 1.00 84.12 209 ARG B O 1
ATOM 4842 N N . ARG B 1 218 ? -91.802 15.885 38.136 1.00 77.46 210 ARG B N 1
ATOM 4843 C CA . ARG B 1 218 ? -91.438 15.647 39.527 1.00 81.25 210 ARG B CA 1
ATOM 4844 C C . ARG B 1 218 ? -89.933 15.673 39.765 1.00 81.71 210 ARG B C 1
ATOM 4845 O O . ARG B 1 218 ? -89.505 15.838 40.912 1.00 85.05 210 ARG B O 1
ATOM 4853 N N . LEU B 1 219 ? -89.124 15.539 38.716 1.00 86.01 211 LEU B N 1
ATOM 4854 C CA . LEU B 1 219 ? -87.671 15.565 38.836 1.00 76.13 211 LEU B CA 1
ATOM 4855 C C . LEU B 1 219 ? -87.058 16.894 38.415 1.00 77.33 211 LEU B C 1
ATOM 4856 O O . LEU B 1 219 ? -86.091 17.345 39.038 1.00 78.63 211 LEU B O 1
ATOM 4861 N N . ASN B 1 220 ? -87.595 17.539 37.376 1.00 72.72 212 ASN B N 1
ATOM 4862 C CA . ASN B 1 220 ? -87.011 18.763 36.844 1.00 75.94 212 ASN B CA 1
ATOM 4863 C C . ASN B 1 220 ? -87.934 19.971 36.927 1.00 77.16 212 ASN B C 1
ATOM 4864 O O . ASN B 1 220 ? -87.510 21.073 36.554 1.00 81.89 212 ASN B O 1
ATOM 4869 N N . GLN B 1 221 ? -89.170 19.804 37.407 1.00 76.00 213 GLN B N 1
ATOM 4870 C CA . GLN B 1 221 ? -90.136 20.904 37.532 1.00 83.23 213 GLN B CA 1
ATOM 4871 C C . GLN B 1 221 ? -90.374 21.597 36.190 1.00 83.48 213 GLN B C 1
ATOM 4872 O O . GLN B 1 221 ? -90.497 22.822 36.113 1.00 79.57 213 GLN B O 1
ATOM 4878 N N . LYS B 1 222 ? -90.446 20.805 35.123 1.00 80.95 214 LYS B N 1
ATOM 4879 C CA . LYS B 1 222 ? -90.650 21.318 33.778 1.00 84.27 214 LYS B CA 1
ATOM 4880 C C . LYS B 1 222 ? -91.801 20.561 33.131 1.00 88.57 214 LYS B C 1
ATOM 4881 O O . LYS B 1 222 ? -91.929 19.346 33.303 1.00 90.80 214 LYS B O 1
ATOM 4887 N N . GLN B 1 223 ? -92.645 21.284 32.402 1.00 90.81 215 GLN B N 1
ATOM 4888 C CA . GLN B 1 223 ? -93.785 20.681 31.725 1.00 86.96 215 GLN B CA 1
ATOM 4889 C C . GLN B 1 223 ? -93.374 20.256 30.321 1.00 88.81 215 GLN B C 1
ATOM 4890 O O . GLN B 1 223 ? -92.923 21.083 29.522 1.00 88.78 215 GLN B O 1
ATOM 4896 N N . VAL B 1 224 ? -93.532 18.968 30.028 1.00 83.76 216 VAL B N 1
ATOM 4897 C CA . VAL B 1 224 ? -93.230 18.411 28.720 1.00 73.38 216 VAL B CA 1
ATOM 4898 C C . VAL B 1 224 ? -94.499 17.768 28.167 1.00 84.40 216 VAL B C 1
ATOM 4899 O O . VAL B 1 224 ? -95.513 17.647 28.857 1.00 85.30 216 VAL B O 1
ATOM 4903 N N . PHE B 1 225 ? -94.430 17.361 26.899 1.00 84.49 217 PHE B N 1
ATOM 4904 C CA . PHE B 1 225 ? -95.596 16.913 26.151 1.00 74.58 217 PHE B CA 1
ATOM 4905 C C . PHE B 1 225 ? -95.310 15.567 25.501 1.00 76.79 217 PHE B C 1
ATOM 4906 O O . PHE B 1 225 ? -94.163 15.125 25.410 1.00 83.73 217 PHE B O 1
ATOM 4914 N N . GLY B 1 226 ? -96.378 14.914 25.042 1.00 76.84 218 GLY B N 1
ATOM 4915 C CA . GLY B 1 226 ? -96.251 13.642 24.362 1.00 71.76 218 GLY B CA 1
ATOM 4916 C C . GLY B 1 226 ? -97.165 13.582 23.154 1.00 83.05 218 GLY B C 1
ATOM 4917 O O . GLY B 1 226 ? -98.168 14.293 23.065 1.00 80.18 218 GLY B O 1
ATOM 4918 N N . LEU B 1 227 ? -96.796 12.711 22.217 1.00 81.27 219 LEU B N 1
ATOM 4919 C CA . LEU B 1 227 ? -97.571 12.523 20.998 1.00 70.28 219 LEU B CA 1
ATOM 4920 C C . LEU B 1 227 ? -97.289 11.129 20.461 1.00 72.02 219 LEU B C 1
ATOM 4921 O O . LEU B 1 227 ? -96.127 10.721 20.381 1.00 71.88 219 LEU B O 1
ATOM 4926 N N . THR B 1 228 ? -98.342 10.405 20.094 1.00 70.51 220 THR B N 1
ATOM 4927 C CA . THR B 1 228 ? -98.207 9.073 19.520 1.00 70.03 220 THR B CA 1
ATOM 4928 C C . THR B 1 228 ? -98.737 9.062 18.094 1.00 78.90 220 THR B C 1
ATOM 4929 O O . THR B 1 228 ? -99.724 9.735 17.777 1.00 78.29 220 THR B O 1
ATOM 4933 N N . LEU B 1 229 ? -98.066 8.302 17.240 1.00 81.40 221 LEU B N 1
ATOM 4934 C CA . LEU B 1 229 ? -98.383 8.067 15.842 1.00 78.19 221 LEU B CA 1
ATOM 4935 C C . LEU B 1 229 ? -99.430 6.964 15.720 1.00 81.29 221 LEU B C 1
ATOM 4936 O O . LEU B 1 229 ? -99.541 6.108 16.602 1.00 84.68 221 LEU B O 1
ATOM 4941 N N . PRO B 1 230 ? -100.224 6.958 14.652 1.00 78.50 222 PRO B N 1
ATOM 4942 C CA . PRO B 1 230 ? -101.295 5.963 14.547 1.00 79.87 222 PRO B CA 1
ATOM 4943 C C . PRO B 1 230 ? -100.745 4.575 14.275 1.00 76.98 222 PRO B C 1
ATOM 4944 O O . PRO B 1 230 ? -99.641 4.406 13.752 1.00 72.19 222 PRO B O 1
ATOM 4948 N N . LEU B 1 231 ? -101.529 3.574 14.660 1.00 79.62 223 LEU B N 1
ATOM 4949 C CA . LEU B 1 231 ? -101.206 2.194 14.328 1.00 75.15 223 LEU B CA 1
ATOM 4950 C C . LEU B 1 231 ? -101.412 1.982 12.835 1.00 92.97 223 LEU B C 1
ATOM 4951 O O . LEU B 1 231 ? -102.530 2.132 12.329 1.00 100.52 223 LEU B O 1
ATOM 4956 N N . VAL B 1 232 ? -100.333 1.653 12.129 1.00 88.84 224 VAL B N 1
ATOM 4957 C CA . VAL B 1 232 ? -100.394 1.458 10.686 1.00 78.44 224 VAL B CA 1
ATOM 4958 C C . VAL B 1 232 ? -101.270 0.249 10.395 1.00 77.62 224 VAL B C 1
ATOM 4959 O O . VAL B 1 232 ? -100.839 -0.900 10.543 1.00 75.63 224 VAL B O 1
ATOM 4963 N N . THR B 1 233 ? -102.507 0.501 9.991 1.00 83.93 225 THR B N 1
ATOM 4964 C CA . THR B 1 233 ? -103.479 -0.548 9.742 1.00 85.64 225 THR B CA 1
ATOM 4965 C C . THR B 1 233 ? -103.730 -0.683 8.246 1.00 84.04 225 THR B C 1
ATOM 4966 O O . THR B 1 233 ? -103.613 0.285 7.488 1.00 78.46 225 THR B O 1
ATOM 4970 N N . LYS B 1 234 ? -104.056 -1.901 7.827 1.00 83.85 226 LYS B N 1
ATOM 4971 C CA . LYS B 1 234 ? -104.443 -2.178 6.454 1.00 82.96 226 LYS B CA 1
ATOM 4972 C C . LYS B 1 234 ? -105.959 -2.295 6.359 1.00 84.60 226 LYS B C 1
ATOM 4973 O O . LYS B 1 234 ? -106.635 -2.642 7.330 1.00 96.80 226 LYS B O 1
ATOM 4979 N N . SER B 1 235 ? -106.488 -1.991 5.173 1.00 85.04 227 SER B N 1
ATOM 4980 C CA . SER B 1 235 ? -107.933 -2.034 4.983 1.00 89.25 227 SER B CA 1
ATOM 4981 C C . SER B 1 235 ? -108.477 -3.446 5.163 1.00 90.01 227 SER B C 1
ATOM 4982 O O . SER B 1 235 ? -109.536 -3.633 5.771 1.00 83.44 227 SER B O 1
ATOM 4985 N N . ASP B 1 236 ? -107.767 -4.454 4.653 1.00 94.70 228 ASP B N 1
ATOM 4986 C CA . ASP B 1 236 ? -108.258 -5.826 4.712 1.00 100.62 228 ASP B CA 1
ATOM 4987 C C . ASP B 1 236 ? -108.143 -6.451 6.100 1.00 103.26 228 ASP B C 1
ATOM 4988 O O . ASP B 1 236 ? -108.561 -7.601 6.275 1.00 112.44 228 ASP B O 1
ATOM 4993 N N . GLY B 1 237 ? -107.597 -5.736 7.084 1.00 97.13 229 GLY B N 1
ATOM 4994 C CA . GLY B 1 237 ? -107.569 -6.206 8.453 1.00 92.27 229 GLY B CA 1
ATOM 4995 C C . GLY B 1 237 ? -106.305 -6.923 8.874 1.00 97.09 229 GLY B C 1
ATOM 4996 O O . GLY B 1 237 ? -106.098 -7.123 10.079 1.00 87.89 229 GLY B O 1
ATOM 4997 N N . THR B 1 238 ? -105.452 -7.316 7.933 1.00 104.21 230 THR B N 1
ATOM 4998 C CA . THR B 1 238 ? -104.241 -8.041 8.278 1.00 97.13 230 THR B CA 1
ATOM 4999 C C . THR B 1 238 ? -103.195 -7.098 8.871 1.00 91.95 230 THR B C 1
ATOM 5000 O O . THR B 1 238 ? -103.328 -5.871 8.839 1.00 89.36 230 THR B O 1
ATOM 5004 N N . LYS B 1 239 ? -102.146 -7.698 9.431 1.00 91.84 231 LYS B N 1
ATOM 5005 C CA . LYS B 1 239 ? -101.026 -6.944 9.975 1.00 81.03 231 LYS B CA 1
ATOM 5006 C C . LYS B 1 239 ? -100.298 -6.198 8.861 1.00 87.49 231 LYS B C 1
ATOM 5007 O O . LYS B 1 239 ? -100.293 -6.621 7.702 1.00 99.04 231 LYS B O 1
ATOM 5013 N N . PHE B 1 240 ? -99.667 -5.078 9.226 1.00 81.44 232 PHE B N 1
ATOM 5014 C CA . PHE B 1 240 ? -99.083 -4.188 8.226 1.00 71.26 232 PHE B CA 1
ATOM 5015 C C . PHE B 1 240 ? -97.901 -4.834 7.511 1.00 94.81 232 PHE B C 1
ATOM 5016 O O . PHE B 1 240 ? -97.823 -4.811 6.277 1.00 124.41 232 PHE B O 1
ATOM 5024 N N . GLY B 1 241 ? -96.964 -5.402 8.259 1.00 88.96 233 GLY B N 1
ATOM 5025 C CA . GLY B 1 241 ? -95.762 -5.926 7.651 1.00 92.84 233 GLY B CA 1
ATOM 5026 C C . GLY B 1 241 ? -95.744 -7.409 7.361 1.00 88.32 233 GLY B C 1
ATOM 5027 O O . GLY B 1 241 ? -94.749 -7.904 6.827 1.00 81.67 233 GLY B O 1
ATOM 5028 N N . LYS B 1 242 ? -96.808 -8.138 7.689 1.00 91.10 234 LYS B N 1
ATOM 5029 C CA . LYS B 1 242 ? -96.792 -9.593 7.584 1.00 87.57 234 LYS B CA 1
ATOM 5030 C C . LYS B 1 242 ? -96.935 -10.018 6.125 1.00 78.84 234 LYS B C 1
ATOM 5031 O O . LYS B 1 242 ? -97.946 -9.719 5.480 1.00 81.64 234 LYS B O 1
ATOM 5033 N N . THR B 1 243 ? -95.922 -10.714 5.604 1.00 71.16 235 THR B N 1
ATOM 5034 C CA . THR B 1 243 ? -95.947 -11.243 4.246 1.00 83.46 235 THR B CA 1
ATOM 5035 C C . THR B 1 243 ? -95.675 -12.743 4.269 1.00 88.60 235 THR B C 1
ATOM 5036 O O . THR B 1 243 ? -95.303 -13.319 5.295 1.00 94.11 235 THR B O 1
ATOM 5040 N N . GLU B 1 244 ? -95.862 -13.376 3.108 1.00 94.09 236 GLU B N 1
ATOM 5041 C CA . GLU B 1 244 ? -95.575 -14.803 2.988 1.00 98.99 236 GLU B CA 1
ATOM 5042 C C . GLU B 1 244 ? -94.092 -15.081 3.201 1.00 106.05 236 GLU B C 1
ATOM 5043 O O . GLU B 1 244 ? -93.724 -16.065 3.854 1.00 111.04 236 GLU B O 1
ATOM 5045 N N . GLY B 1 245 ? -93.229 -14.219 2.671 1.00 101.14 237 GLY B N 1
ATOM 5046 C CA . GLY B 1 245 ? -91.804 -14.329 2.892 1.00 97.23 237 GLY B CA 1
ATOM 5047 C C . GLY B 1 245 ? -91.315 -13.840 4.234 1.00 101.98 237 GLY B C 1
ATOM 5048 O O . GLY B 1 245 ? -90.116 -13.925 4.512 1.00 108.34 237 GLY B O 1
ATOM 5049 N N . GLY B 1 246 ? -92.206 -13.328 5.079 1.00 99.29 238 GLY B N 1
ATOM 5050 C CA . GLY B 1 246 ? -91.815 -12.837 6.386 1.00 96.39 238 GLY B CA 1
ATOM 5051 C C . GLY B 1 246 ? -91.870 -11.326 6.505 1.00 91.03 238 GLY B C 1
ATOM 5052 O O . GLY B 1 246 ? -92.674 -10.669 5.832 1.00 89.44 238 GLY B O 1
ATOM 5053 N N . ALA B 1 247 ? -91.018 -10.765 7.363 1.00 79.38 239 ALA B N 1
ATOM 5054 C CA . ALA B 1 247 ? -90.954 -9.325 7.561 1.00 65.55 239 ALA B CA 1
ATOM 5055 C C . ALA B 1 247 ? -90.208 -8.646 6.415 1.00 77.67 239 ALA B C 1
ATOM 5056 O O . ALA B 1 247 ? -89.450 -9.279 5.670 1.00 91.17 239 ALA B O 1
ATOM 5058 N N . VAL B 1 248 ? -90.431 -7.333 6.285 1.00 71.85 240 VAL B N 1
ATOM 5059 C CA . VAL B 1 248 ? -89.726 -6.531 5.287 1.00 62.73 240 VAL B CA 1
ATOM 5060 C C . VAL B 1 248 ? -88.637 -5.718 5.977 1.00 55.20 240 VAL B C 1
ATOM 5061 O O . VAL B 1 248 ? -88.881 -4.587 6.420 1.00 57.46 240 VAL B O 1
ATOM 5065 N N . TRP B 1 249 ? -87.429 -6.278 6.060 1.00 48.52 241 TRP B N 1
ATOM 5066 C CA . TRP B 1 249 ? -86.344 -5.651 6.794 1.00 59.15 241 TRP B CA 1
ATOM 5067 C C . TRP B 1 249 ? -85.760 -4.479 6.011 1.00 53.06 241 TRP B C 1
ATOM 5068 O O . TRP B 1 249 ? -85.858 -4.403 4.788 1.00 75.16 241 TRP B O 1
ATOM 5079 N N . LEU B 1 250 ? -85.143 -3.556 6.741 1.00 61.39 242 LEU B N 1
ATOM 5080 C CA . LEU B 1 250 ? -84.464 -2.428 6.121 1.00 55.65 242 LEU B CA 1
ATOM 5081 C C . LEU B 1 250 ? -83.041 -2.756 5.688 1.00 58.26 242 LEU B C 1
ATOM 5082 O O . LEU B 1 250 ? -82.468 -2.007 4.888 1.00 63.19 242 LEU B O 1
ATOM 5087 N N . ASN B 1 251 ? -82.455 -3.840 6.197 1.00 55.63 243 ASN B N 1
ATOM 5088 C CA . ASN B 1 251 ? -81.112 -4.235 5.794 1.00 61.92 243 ASN B CA 1
ATOM 5089 C C . ASN B 1 251 ? -81.177 -5.032 4.497 1.00 65.17 243 ASN B C 1
ATOM 5090 O O . ASN B 1 251 ? -81.877 -6.045 4.414 1.00 70.91 243 ASN B O 1
ATOM 5095 N N . ALA B 1 252 ? -80.425 -4.581 3.491 1.00 65.35 244 ALA B N 1
ATOM 5096 C CA . ALA B 1 252 ? -80.501 -5.210 2.177 1.00 72.44 244 ALA B CA 1
ATOM 5097 C C . ALA B 1 252 ? -80.058 -6.669 2.194 1.00 77.21 244 ALA B C 1
ATOM 5098 O O . ALA B 1 252 ? -80.453 -7.430 1.306 1.00 83.74 244 ALA B O 1
ATOM 5100 N N . LYS B 1 253 ? -79.257 -7.084 3.178 1.00 80.22 245 LYS B N 1
ATOM 5101 C CA . LYS B 1 253 ? -78.814 -8.473 3.220 1.00 72.31 245 LYS B CA 1
ATOM 5102 C C . LYS B 1 253 ? -79.837 -9.405 3.862 1.00 73.55 245 LYS B C 1
ATOM 5103 O O . LYS B 1 253 ? -79.640 -10.624 3.824 1.00 74.76 245 LYS B O 1
ATOM 5105 N N . LYS B 1 254 ? -80.917 -8.870 4.439 1.00 70.99 246 LYS B N 1
ATOM 5106 C CA . LYS B 1 254 ? -82.028 -9.672 4.952 1.00 64.63 246 LYS B CA 1
ATOM 5107 C C . LYS B 1 254 ? -83.223 -9.681 4.004 1.00 67.93 246 LYS B C 1
ATOM 5108 O O . LYS B 1 254 ? -83.809 -10.740 3.758 1.00 63.09 246 LYS B O 1
ATOM 5114 N N . THR B 1 255 ? -83.616 -8.515 3.486 1.00 65.87 247 THR B N 1
ATOM 5115 C CA . THR B 1 255 ? -84.571 -8.420 2.385 1.00 74.50 247 THR B CA 1
ATOM 5116 C C . THR B 1 255 ? -83.949 -7.558 1.299 1.00 74.03 247 THR B C 1
ATOM 5117 O O . THR B 1 255 ? -83.647 -6.382 1.535 1.00 69.72 247 THR B O 1
ATOM 5121 N N . SER B 1 256 ? -83.764 -8.144 0.118 1.00 64.97 248 SER B N 1
ATOM 5122 C CA . SER B 1 256 ? -83.101 -7.454 -0.975 1.00 65.23 248 SER B CA 1
ATOM 5123 C C . SER B 1 256 ? -83.918 -6.241 -1.421 1.00 62.80 248 SER B C 1
ATOM 5124 O O . SER B 1 256 ? -85.149 -6.233 -1.309 1.00 65.76 248 SER B O 1
ATOM 5127 N N . PRO B 1 257 ? -83.256 -5.197 -1.927 1.00 57.99 249 PRO B N 1
ATOM 5128 C CA . PRO B 1 257 ? -84.002 -4.040 -2.446 1.00 66.25 249 PRO B CA 1
ATOM 5129 C C . PRO B 1 257 ? -85.035 -4.410 -3.501 1.00 73.15 249 PRO B C 1
ATOM 5130 O O . PRO B 1 257 ? -86.023 -3.681 -3.672 1.00 69.16 249 PRO B O 1
ATOM 5134 N N . TYR B 1 258 ? -84.844 -5.525 -4.209 1.00 57.75 250 TYR B N 1
ATOM 5135 C CA . TYR B 1 258 ? -85.881 -5.989 -5.124 1.00 66.44 250 TYR B CA 1
ATOM 5136 C C . TYR B 1 258 ? -87.157 -6.333 -4.371 1.00 70.42 250 TYR B C 1
ATOM 5137 O O . TYR B 1 258 ? -88.232 -5.809 -4.684 1.00 73.04 250 TYR B O 1
ATOM 5146 N N . GLN B 1 259 ? -87.062 -7.211 -3.369 1.00 66.47 251 GLN B N 1
ATOM 5147 C CA . GLN B 1 259 ? -88.265 -7.611 -2.650 1.00 59.53 251 GLN B CA 1
ATOM 5148 C C . GLN B 1 259 ? -88.828 -6.459 -1.824 1.00 65.06 251 GLN B C 1
ATOM 5149 O O . GLN B 1 259 ? -90.045 -6.383 -1.615 1.00 61.51 251 GLN B O 1
ATOM 5155 N N . PHE B 1 260 ? -87.962 -5.553 -1.358 1.00 69.89 252 PHE B N 1
ATOM 5156 C CA . PHE B 1 260 ? -88.430 -4.326 -0.720 1.00 67.34 252 PHE B CA 1
ATOM 5157 C C . PHE B 1 260 ? -89.261 -3.494 -1.690 1.00 70.73 252 PHE B C 1
ATOM 5158 O O . PHE B 1 260 ? -90.335 -2.995 -1.334 1.00 79.05 252 PHE B O 1
ATOM 5166 N N . TYR B 1 261 ? -88.769 -3.328 -2.922 1.00 72.45 253 TYR B N 1
ATOM 5167 C CA . TYR B 1 261 ? -89.520 -2.629 -3.962 1.00 69.21 253 TYR B CA 1
ATOM 5168 C C . TYR B 1 261 ? -90.823 -3.345 -4.286 1.00 70.89 253 TYR B C 1
ATOM 5169 O O . TYR B 1 261 ? -91.855 -2.695 -4.502 1.00 66.17 253 TYR B O 1
ATOM 5178 N N . GLN B 1 262 ? -90.797 -4.679 -4.305 1.00 67.88 254 GLN B N 1
ATOM 5179 C CA . GLN B 1 262 ? -91.985 -5.446 -4.658 1.00 70.14 254 GLN B CA 1
ATOM 5180 C C . GLN B 1 262 ? -93.066 -5.355 -3.593 1.00 74.13 254 GLN B C 1
ATOM 5181 O O . GLN B 1 262 ? -94.258 -5.392 -3.925 1.00 78.03 254 GLN B O 1
ATOM 5187 N N . PHE B 1 263 ? -92.683 -5.258 -2.318 1.00 70.74 255 PHE B N 1
ATOM 5188 C CA . PHE B 1 263 ? -93.689 -5.177 -1.265 1.00 69.77 255 PHE B CA 1
ATOM 5189 C C . PHE B 1 263 ? -94.546 -3.931 -1.427 1.00 75.74 255 PHE B C 1
ATOM 5190 O O . PHE B 1 263 ? -95.777 -3.989 -1.316 1.00 83.25 255 PHE B O 1
ATOM 5198 N N . TRP B 1 264 ? -93.908 -2.783 -1.660 1.00 71.46 256 TRP B N 1
ATOM 5199 C CA . TRP B 1 264 ? -94.660 -1.549 -1.830 1.00 66.76 256 TRP B CA 1
ATOM 5200 C C . TRP B 1 264 ? -95.487 -1.555 -3.107 1.00 83.95 256 TRP B C 1
ATOM 5201 O O . TRP B 1 264 ? -96.480 -0.824 -3.188 1.00 86.89 256 TRP B O 1
ATOM 5212 N N . LEU B 1 265 ? -95.105 -2.361 -4.102 1.00 85.04 257 LEU B N 1
ATOM 5213 C CA . LEU B 1 265 ? -95.931 -2.490 -5.299 1.00 81.28 257 LEU B CA 1
ATOM 5214 C C . LEU B 1 265 ? -97.233 -3.215 -4.992 1.00 85.54 257 LEU B C 1
ATOM 5215 O O . LEU B 1 265 ? -98.296 -2.834 -5.497 1.00 94.00 257 LEU B O 1
ATOM 5220 N N . LYS B 1 266 ? -97.174 -4.260 -4.167 1.00 79.32 258 LYS B N 1
ATOM 5221 C CA . LYS B 1 266 ? -98.350 -5.067 -3.874 1.00 80.34 258 LYS B CA 1
ATOM 5222 C C . LYS B 1 266 ? -99.284 -4.421 -2.851 1.00 87.17 258 LYS B C 1
ATOM 5223 O O . LYS B 1 266 ? -100.223 -5.084 -2.398 1.00 96.99 258 LYS B O 1
ATOM 5225 N N . VAL B 1 267 ? -99.058 -3.157 -2.482 1.00 82.34 259 VAL B N 1
ATOM 5226 C CA . VAL B 1 267 ? -99.924 -2.485 -1.518 1.00 81.44 259 VAL B CA 1
ATOM 5227 C C . VAL B 1 267 ? -101.307 -2.280 -2.121 1.00 81.66 259 VAL B C 1
ATOM 5228 O O . VAL B 1 267 ? -101.447 -1.894 -3.290 1.00 95.91 259 VAL B O 1
ATOM 5232 N N . ALA B 1 268 ? -102.340 -2.538 -1.321 1.00 82.16 260 ALA B N 1
ATOM 5233 C CA . ALA B 1 268 ? -103.716 -2.477 -1.793 1.00 85.23 260 ALA B CA 1
ATOM 5234 C C . ALA B 1 268 ? -104.100 -1.059 -2.217 1.00 98.55 260 ALA B C 1
ATOM 5235 O O . ALA B 1 268 ? -103.504 -0.064 -1.793 1.00 93.40 260 ALA B O 1
ATOM 5237 N N . ASP B 1 269 ? -105.130 -0.982 -3.068 1.00 106.28 261 ASP B N 1
ATOM 5238 C CA . ASP B 1 269 ? -105.604 0.305 -3.567 1.00 98.83 261 ASP B CA 1
ATOM 5239 C C . ASP B 1 269 ? -106.096 1.211 -2.443 1.00 96.97 261 ASP B C 1
ATOM 5240 O O . ASP B 1 269 ? -105.957 2.436 -2.535 1.00 93.60 261 ASP B O 1
ATOM 5245 N N . ALA B 1 270 ? -106.675 0.639 -1.384 1.00 100.96 262 ALA B N 1
ATOM 5246 C CA . ALA B 1 270 ? -107.217 1.465 -0.309 1.00 94.52 262 ALA B CA 1
ATOM 5247 C C . ALA B 1 270 ? -106.124 2.047 0.577 1.00 91.42 262 ALA B C 1
ATOM 5248 O O . ALA B 1 270 ? -106.272 3.166 1.085 1.00 82.39 262 ALA B O 1
ATOM 5250 N N . ASP B 1 271 ? -105.026 1.317 0.758 1.00 84.47 263 ASP B N 1
ATOM 5251 C CA . ASP B 1 271 ? -103.980 1.703 1.694 1.00 90.20 263 ASP B CA 1
ATOM 5252 C C . ASP B 1 271 ? -102.890 2.560 1.064 1.00 97.12 263 ASP B C 1
ATOM 5253 O O . ASP B 1 271 ? -102.148 3.224 1.798 1.00 100.67 263 ASP B O 1
ATOM 5258 N N . VAL B 1 272 ? -102.777 2.567 -0.268 1.00 100.00 264 VAL B N 1
ATOM 5259 C CA . VAL B 1 272 ? -101.615 3.178 -0.911 1.00 94.67 264 VAL B CA 1
ATOM 5260 C C . VAL B 1 272 ? -101.630 4.694 -0.760 1.00 87.06 264 VAL B C 1
ATOM 5261 O O . VAL B 1 272 ? -100.569 5.328 -0.690 1.00 83.74 264 VAL B O 1
ATOM 5265 N N . TYR B 1 273 ? -102.811 5.305 -0.693 1.00 83.68 265 TYR B N 1
ATOM 5266 C CA . TYR B 1 273 ? -102.855 6.753 -0.540 1.00 90.68 265 TYR B CA 1
ATOM 5267 C C . TYR B 1 273 ? -102.594 7.172 0.901 1.00 98.40 265 TYR B C 1
ATOM 5268 O O . TYR B 1 273 ? -101.986 8.222 1.137 1.00 101.79 265 TYR B O 1
ATOM 5277 N N 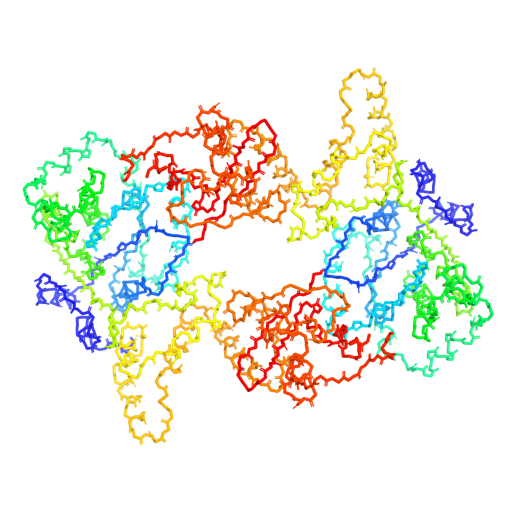. LYS B 1 274 ? -103.020 6.364 1.872 1.00 91.67 266 LYS B N 1
ATOM 5278 C CA . LYS B 1 274 ? -102.655 6.640 3.254 1.00 86.01 266 LYS B CA 1
ATOM 5279 C C . LYS B 1 274 ? -101.180 6.349 3.503 1.00 83.42 266 LYS B C 1
ATOM 5280 O O . LYS B 1 274 ? -100.531 7.057 4.281 1.00 87.40 266 LYS B O 1
ATOM 5286 N N . PHE B 1 275 ? -100.630 5.325 2.843 1.00 79.42 267 PHE B N 1
ATOM 5287 C CA . PHE B 1 275 ? -99.214 5.014 3.015 1.00 73.43 267 PHE B CA 1
ATOM 5288 C C . PHE B 1 275 ? -98.322 6.060 2.357 1.00 77.32 267 PHE B C 1
ATOM 5289 O O . PHE B 1 275 ? -97.217 6.322 2.846 1.00 72.03 267 PHE B O 1
ATOM 5297 N N . LEU B 1 276 ? -98.768 6.652 1.245 1.00 87.30 268 LEU B N 1
ATOM 5298 C CA . LEU B 1 276 ? -98.020 7.757 0.655 1.00 84.80 268 LEU B CA 1
ATOM 5299 C C . LEU B 1 276 ? -97.956 8.939 1.611 1.00 86.27 268 LEU B C 1
ATOM 5300 O O . LEU B 1 276 ? -96.927 9.618 1.704 1.00 82.88 268 LEU B O 1
ATOM 5305 N N . LYS B 1 277 ? -99.044 9.196 2.340 1.00 84.36 269 LYS B N 1
ATOM 5306 C CA . LYS B 1 277 ? -99.035 10.271 3.323 1.00 83.20 269 LYS B CA 1
ATOM 5307 C C . LYS B 1 277 ? -98.222 9.901 4.558 1.00 84.51 269 LYS B C 1
ATOM 5308 O O . LYS B 1 277 ? -97.577 10.770 5.155 1.00 84.54 269 LYS B O 1
ATOM 5314 N N . TYR B 1 278 ? -98.230 8.626 4.953 1.00 85.93 270 TYR B N 1
ATOM 5315 C CA . TYR B 1 278 ? -97.504 8.219 6.153 1.00 73.51 270 TYR B CA 1
ATOM 5316 C C . TYR B 1 278 ? -95.995 8.258 5.935 1.00 80.54 270 TYR B C 1
ATOM 5317 O O . TYR B 1 278 ? -95.249 8.748 6.790 1.00 92.91 270 TYR B O 1
ATOM 5326 N N . PHE B 1 279 ? -95.522 7.737 4.798 1.00 83.04 271 PHE B N 1
ATOM 5327 C CA . PHE B 1 279 ? -94.117 7.375 4.656 1.00 85.42 271 PHE B CA 1
ATOM 5328 C C . PHE B 1 279 ? -93.325 8.222 3.669 1.00 80.68 271 PHE B C 1
ATOM 5329 O O . PHE B 1 279 ? -92.092 8.203 3.726 1.00 81.34 271 PHE B O 1
ATOM 5337 N N . THR B 1 280 ? -93.975 8.944 2.768 1.00 79.66 272 THR B N 1
ATOM 5338 C CA . THR B 1 280 ? -93.231 9.725 1.791 1.00 84.69 272 THR B CA 1
ATOM 5339 C C . THR B 1 280 ? -93.120 11.179 2.237 1.00 87.47 272 THR B C 1
ATOM 5340 O O . THR B 1 280 ? -93.859 11.651 3.104 1.00 92.60 272 THR B O 1
ATOM 5344 N N . PHE B 1 281 ? -92.168 11.888 1.632 1.00 85.00 273 PHE B N 1
ATOM 5345 C CA . PHE B 1 281 ? -92.017 13.320 1.838 1.00 81.49 273 PHE B CA 1
ATOM 5346 C C . PHE B 1 281 ? -92.587 14.131 0.679 1.00 85.43 273 PHE B C 1
ATOM 5347 O O . PHE B 1 281 ? -92.186 15.283 0.474 1.00 91.99 273 PHE B O 1
ATOM 5355 N N . LEU B 1 282 ? -93.509 13.549 -0.083 1.00 74.42 274 LEU B N 1
ATOM 5356 C CA . LEU B 1 282 ? -94.233 14.294 -1.100 1.00 84.43 274 LEU B CA 1
ATOM 5357 C C . LEU B 1 282 ? -95.242 15.229 -0.444 1.00 87.93 274 LEU B C 1
ATOM 5358 O O . LEU B 1 282 ? -95.741 14.969 0.653 1.00 98.19 274 LEU B O 1
ATOM 5363 N N . SER B 1 283 ? -95.536 16.333 -1.125 1.00 96.53 275 SER B N 1
ATOM 5364 C CA . SER B 1 283 ? -96.534 17.268 -0.627 1.00 104.72 275 SER B CA 1
ATOM 5365 C C . SER B 1 283 ? -97.919 16.636 -0.667 1.00 98.37 275 SER B C 1
ATOM 5366 O O . SER B 1 283 ? -98.228 15.820 -1.540 1.00 88.17 275 SER B O 1
ATOM 5369 N N . ILE B 1 284 ? -98.757 17.020 0.300 1.00 94.21 276 ILE B N 1
ATOM 5370 C CA . ILE B 1 284 ? -100.155 16.599 0.279 1.00 92.34 276 ILE B CA 1
ATOM 5371 C C . ILE B 1 284 ? -100.813 17.009 -1.033 1.00 101.78 276 ILE B C 1
ATOM 5372 O O . ILE B 1 284 ? -101.638 16.269 -1.583 1.00 101.03 276 ILE B O 1
ATOM 5377 N N . GLU B 1 285 ? -100.436 18.170 -1.576 1.00 105.94 277 GLU B N 1
ATOM 5378 C CA . GLU B 1 285 ? -100.975 18.587 -2.864 1.00 108.37 277 GLU B CA 1
ATOM 5379 C C . GLU B 1 285 ? -100.497 17.668 -3.984 1.00 110.93 277 GLU B C 1
ATOM 5380 O O . GLU B 1 285 ? -101.258 17.364 -4.911 1.00 107.53 277 GLU B O 1
ATOM 5382 N N . GLU B 1 286 ? -99.245 17.206 -3.914 1.00 114.65 278 GLU B N 1
ATOM 5383 C CA . GLU B 1 286 ? -98.735 16.309 -4.949 1.00 116.37 278 GLU B CA 1
ATOM 5384 C C . GLU B 1 286 ? -99.409 14.943 -4.880 1.00 105.93 278 GLU B C 1
ATOM 5385 O O . GLU B 1 286 ? -99.743 14.359 -5.915 1.00 99.11 278 GLU B O 1
ATOM 5391 N N . ILE B 1 287 ? -99.609 14.415 -3.669 1.00 107.74 279 ILE B N 1
ATOM 5392 C CA . ILE B 1 287 ? -100.239 13.106 -3.520 1.00 92.88 279 ILE B CA 1
ATOM 5393 C C . ILE B 1 287 ? -101.687 13.146 -3.992 1.00 99.45 279 ILE B C 1
ATOM 5394 O O . ILE B 1 287 ? -102.195 12.161 -4.544 1.00 97.71 279 ILE B O 1
ATOM 5399 N N . GLY B 1 288 ? -102.374 14.272 -3.788 1.00 100.52 280 GLY B N 1
ATOM 5400 C CA . GLY B 1 288 ? -103.724 14.404 -4.305 1.00 105.08 280 GLY B CA 1
ATOM 5401 C C . GLY B 1 288 ? -103.786 14.342 -5.818 1.00 112.12 280 GLY B C 1
ATOM 5402 O O . GLY B 1 288 ? -104.733 13.788 -6.382 1.00 115.41 280 GLY B O 1
ATOM 5403 N N . VAL B 1 289 ? -102.780 14.904 -6.494 1.00 109.91 281 VAL B N 1
ATOM 5404 C CA . VAL B 1 289 ? -102.739 14.854 -7.955 1.00 112.43 281 VAL B CA 1
ATOM 5405 C C . VAL B 1 289 ? -102.633 13.412 -8.434 1.00 106.77 281 VAL B C 1
ATOM 5406 O O . VAL B 1 289 ? -103.274 13.015 -9.416 1.00 105.81 281 VAL B O 1
ATOM 5410 N N . VAL B 1 290 ? -101.832 12.602 -7.737 1.00 100.29 282 VAL B N 1
ATOM 5411 C CA . VAL B 1 290 ? -101.685 11.193 -8.092 1.00 98.52 282 VAL B CA 1
ATOM 5412 C C . VAL B 1 290 ? -103.017 10.464 -7.954 1.00 111.82 282 VAL B C 1
ATOM 5413 O O . VAL B 1 290 ? -103.410 9.687 -8.834 1.00 127.18 282 VAL B O 1
ATOM 5417 N N . GLU B 1 291 ? -103.744 10.719 -6.860 1.00 106.15 283 GLU B N 1
ATOM 5418 C CA . GLU B 1 291 ? -104.995 10.005 -6.620 1.00 108.13 283 GLU B CA 1
ATOM 5419 C C . GLU B 1 291 ? -106.041 10.317 -7.684 1.00 119.19 283 GLU B C 1
ATOM 5420 O O . GLU B 1 291 ? -106.830 9.439 -8.055 1.00 117.29 283 GLU B O 1
ATOM 5426 N N . ALA B 1 292 ? -106.065 11.552 -8.188 1.00 119.11 284 ALA B N 1
ATOM 5427 C CA . ALA B 1 292 ? -107.048 11.912 -9.204 1.00 110.64 284 ALA B CA 1
ATOM 5428 C C . ALA B 1 292 ? -106.801 11.161 -10.505 1.00 116.48 284 ALA B C 1
ATOM 5429 O O . ALA B 1 292 ? -107.751 10.775 -11.195 1.00 123.42 284 ALA B O 1
ATOM 5431 N N . LYS B 1 293 ? -105.532 10.940 -10.856 1.00 113.72 285 LYS B N 1
ATOM 5432 C CA . LYS B 1 293 ? -105.227 10.281 -12.122 1.00 119.94 285 LYS B CA 1
ATOM 5433 C C . LYS B 1 293 ? -105.543 8.791 -12.064 1.00 122.04 285 LYS B C 1
ATOM 5434 O O . LYS B 1 293 ? -106.010 8.215 -13.052 1.00 121.69 285 LYS B O 1
ATOM 5440 N N . ASP B 1 294 ? -105.297 8.149 -10.920 1.00 125.71 286 ASP B N 1
ATOM 5441 C CA . ASP B 1 294 ? -105.591 6.723 -10.800 1.00 129.38 286 ASP B CA 1
ATOM 5442 C C . ASP B 1 294 ? -107.091 6.461 -10.866 1.00 129.71 286 ASP B C 1
ATOM 5443 O O . ASP B 1 294 ? -107.526 5.453 -11.436 1.00 124.86 286 ASP B O 1
ATOM 5448 N N . LYS B 1 295 ? -107.899 7.355 -10.289 1.00 131.99 287 LYS B N 1
ATOM 5449 C CA . LYS B 1 295 ? -109.348 7.192 -10.351 1.00 127.76 287 LYS B CA 1
ATOM 5450 C C . LYS B 1 295 ? -109.893 7.538 -11.731 1.00 132.91 287 LYS B C 1
ATOM 5451 O O . LYS B 1 295 ? -110.901 6.963 -12.159 1.00 137.65 287 LYS B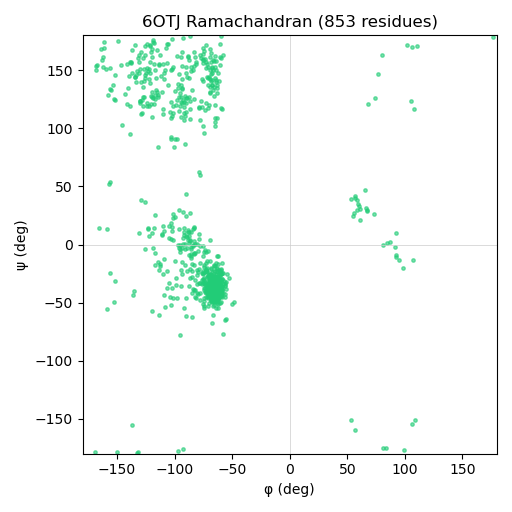 O 1
ATOM 5453 N N . ALA B 1 296 ? -109.248 8.469 -12.438 1.00 129.56 288 ALA B N 1
ATOM 5454 C CA . ALA B 1 296 ? -109.701 8.835 -13.776 1.00 124.78 288 ALA B CA 1
ATOM 5455 C C . ALA B 1 296 ? -109.226 7.832 -14.821 1.00 124.21 288 ALA B C 1
ATOM 5456 O O . ALA B 1 296 ? -109.988 7.462 -15.721 1.00 135.18 288 ALA B O 1
ATOM 5458 N N . SER B 1 297 ? -107.978 7.382 -14.716 1.00 121.34 289 SER B N 1
ATOM 5459 C CA . SER B 1 297 ? -107.436 6.429 -15.675 1.00 130.82 289 SER B CA 1
ATOM 5460 C C . SER B 1 297 ? -108.144 5.085 -15.556 1.00 134.86 289 SER B C 1
ATOM 5461 O O . SER B 1 297 ? -108.330 4.563 -14.451 1.00 122.17 289 SER B O 1
ATOM 5464 N N . GLY B 1 298 ? -108.540 4.528 -16.699 1.00 140.10 290 GLY B N 1
ATOM 5465 C CA . GLY B 1 298 ? -109.158 3.218 -16.730 1.00 141.18 290 GLY B CA 1
ATOM 5466 C C . GLY B 1 298 ? -108.146 2.102 -16.887 1.00 144.54 290 GLY B C 1
ATOM 5467 O O . GLY B 1 298 ? -108.359 1.167 -17.663 1.00 148.30 290 GLY B O 1
ATOM 5468 N N . SER B 1 299 ? -107.040 2.191 -16.157 1.00 145.87 291 SER B N 1
ATOM 5469 C CA . SER B 1 299 ? -105.977 1.194 -16.226 1.00 143.54 291 SER B CA 1
ATOM 5470 C C . SER B 1 299 ? -105.519 0.900 -14.800 1.00 135.18 291 SER B C 1
ATOM 5471 O O . SER B 1 299 ? -106.266 1.082 -13.832 1.00 122.35 291 SER B O 1
ATOM 5474 N N . LYS B 1 300 ? -104.276 0.437 -14.658 1.00 133.31 292 LYS B N 1
ATOM 5475 C CA . LYS B 1 300 ? -103.751 0.128 -13.335 1.00 124.68 292 LYS B CA 1
ATOM 5476 C C . LYS B 1 300 ? -103.402 1.416 -12.592 1.00 127.95 292 LYS B C 1
ATOM 5477 O O . LYS B 1 300 ? -102.899 2.366 -13.199 1.00 124.17 292 LYS B O 1
ATOM 5479 N N . PRO B 1 301 ? -103.669 1.476 -11.288 1.00 132.25 293 PRO B N 1
ATOM 5480 C CA . PRO B 1 301 ? -103.303 2.668 -10.511 1.00 127.81 293 PRO B CA 1
ATOM 5481 C C . PRO B 1 301 ? -101.795 2.877 -10.491 1.00 107.22 293 PRO B C 1
ATOM 5482 O O . PRO B 1 301 ? -101.021 1.940 -10.281 1.00 98.79 293 PRO B O 1
ATOM 5486 N N . GLU B 1 302 ? -101.382 4.122 -10.709 1.00 98.02 294 GLU B N 1
ATOM 5487 C CA . GLU B 1 302 ? -99.973 4.491 -10.733 1.00 96.92 294 GLU B CA 1
ATOM 5488 C C . GLU B 1 302 ? -99.420 4.830 -9.351 1.00 104.34 294 GLU B C 1
ATOM 5489 O O . GLU B 1 302 ? -98.250 5.214 -9.243 1.00 96.51 294 GLU B O 1
ATOM 5495 N N . ALA B 1 303 ? -100.224 4.682 -8.295 1.00 106.08 295 ALA B N 1
ATOM 5496 C CA . ALA B 1 303 ? -99.813 5.148 -6.974 1.00 96.78 295 ALA B CA 1
ATOM 5497 C C . ALA B 1 303 ? -98.766 4.237 -6.342 1.00 84.89 295 ALA B C 1
ATOM 5498 O O . ALA B 1 303 ? -97.766 4.724 -5.803 1.00 87.03 295 ALA B O 1
ATOM 5500 N N . GLN B 1 304 ? -98.977 2.918 -6.397 1.00 80.75 296 GLN B N 1
ATOM 5501 C CA . GLN B 1 304 ? -98.052 1.983 -5.760 1.00 77.99 296 GLN B CA 1
ATOM 5502 C C . GLN B 1 304 ? -96.645 2.105 -6.328 1.00 86.59 296 GLN B C 1
ATOM 5503 O O . GLN B 1 304 ? -95.661 2.047 -5.581 1.00 84.14 296 GLN B O 1
ATOM 5509 N N . ARG B 1 305 ? -96.527 2.257 -7.651 1.00 96.75 297 ARG B N 1
ATOM 5510 C CA . ARG B 1 305 ? -95.209 2.401 -8.260 1.00 91.67 297 ARG B CA 1
ATOM 5511 C C . ARG B 1 305 ? -94.481 3.619 -7.707 1.00 97.06 297 ARG B C 1
ATOM 5512 O O . ARG B 1 305 ? -93.287 3.548 -7.392 1.00 86.41 297 ARG B O 1
ATOM 5520 N N . ILE B 1 306 ? -95.190 4.742 -7.566 1.00 104.02 298 ILE B N 1
ATOM 5521 C CA . ILE B 1 306 ? -94.582 5.944 -7.004 1.00 92.04 298 ILE B CA 1
ATOM 5522 C C . ILE B 1 306 ? -94.174 5.708 -5.555 1.00 86.35 298 ILE B C 1
ATOM 5523 O O . ILE B 1 306 ? -93.108 6.154 -5.114 1.00 89.32 298 ILE B O 1
ATOM 5528 N N . LEU B 1 307 ? -95.012 4.998 -4.796 1.00 83.54 299 LEU B N 1
ATOM 5529 C CA . LEU B 1 307 ? -94.692 4.711 -3.401 1.00 75.29 299 LEU B CA 1
ATOM 5530 C C . LEU B 1 307 ? -93.465 3.816 -3.289 1.00 72.57 299 LEU B C 1
ATOM 5531 O O . LEU B 1 307 ? -92.628 4.009 -2.400 1.00 78.08 299 LEU B O 1
ATOM 5536 N N . ALA B 1 308 ? -93.335 2.839 -4.190 1.00 74.69 300 ALA B N 1
ATOM 5537 C CA . ALA B 1 308 ? -92.191 1.935 -4.142 1.00 74.64 300 ALA B CA 1
ATOM 5538 C C . ALA B 1 308 ? -90.897 2.657 -4.494 1.00 78.19 300 ALA B C 1
ATOM 5539 O O . ALA B 1 308 ? -89.849 2.390 -3.895 1.00 73.24 300 ALA B O 1
ATOM 5541 N N . GLU B 1 309 ? -90.947 3.571 -5.466 1.00 79.90 301 GLU B N 1
ATOM 5542 C CA . GLU B 1 309 ? -89.745 4.313 -5.826 1.00 85.31 301 GLU B CA 1
ATOM 5543 C C . GLU B 1 309 ? -89.271 5.183 -4.666 1.00 84.60 301 GLU B C 1
ATOM 5544 O O . GLU B 1 309 ? -88.082 5.179 -4.326 1.00 80.83 301 GLU B O 1
ATOM 5550 N N . GLU B 1 310 ? -90.192 5.905 -4.020 1.00 79.91 302 GLU B N 1
ATOM 5551 C CA . GLU B 1 310 ? -89.802 6.789 -2.924 1.00 79.41 302 GLU B CA 1
ATOM 5552 C C . GLU B 1 310 ? -89.221 6.008 -1.750 1.00 76.79 302 GLU B C 1
ATOM 5553 O O . GLU B 1 310 ? -88.230 6.436 -1.146 1.00 80.97 302 GLU B O 1
ATOM 5559 N N . MET B 1 311 ? -89.814 4.858 -1.415 1.00 68.73 303 MET B N 1
ATOM 5560 C CA . MET B 1 311 ? -89.343 4.093 -0.263 1.00 66.74 303 MET B CA 1
ATOM 5561 C C . MET B 1 311 ? -88.035 3.372 -0.561 1.00 69.23 303 MET B C 1
ATOM 5562 O O . MET B 1 311 ? -87.158 3.283 0.307 1.00 59.38 303 MET B O 1
ATOM 5567 N N . THR B 1 312 ? -87.883 2.853 -1.781 1.00 63.65 304 THR B N 1
ATOM 5568 C CA . THR B 1 312 ? -86.643 2.170 -2.134 1.00 60.51 304 THR B CA 1
ATOM 5569 C C . THR B 1 312 ? -85.487 3.156 -2.254 1.00 66.97 304 THR B C 1
ATOM 5570 O O . THR B 1 312 ? -84.367 2.868 -1.813 1.00 71.09 304 THR B O 1
ATOM 5574 N N . ARG B 1 313 ? -85.740 4.328 -2.839 1.00 67.06 305 ARG B N 1
ATOM 5575 C CA . ARG B 1 313 ? -84.696 5.342 -2.929 1.00 78.14 305 ARG B CA 1
ATOM 5576 C C . ARG B 1 313 ? -84.303 5.852 -1.547 1.00 79.25 305 ARG B C 1
ATOM 5577 O O . ARG B 1 313 ? -83.118 6.077 -1.275 1.00 81.15 305 ARG B O 1
ATOM 5585 N N . LEU B 1 314 ? -85.285 6.022 -0.659 1.00 79.52 306 LEU B N 1
ATOM 5586 C CA . LEU B 1 314 ? -85.006 6.582 0.659 1.00 74.00 306 LEU B CA 1
ATOM 5587 C C . LEU B 1 314 ? -84.207 5.613 1.525 1.00 70.98 306 LEU B C 1
ATOM 5588 O O . LEU B 1 314 ? -83.272 6.024 2.221 1.00 81.00 306 LEU B O 1
ATOM 5593 N N . ILE B 1 315 ? -84.554 4.327 1.494 1.00 65.46 307 ILE B N 1
ATOM 5594 C CA . ILE B 1 315 ? -83.913 3.348 2.371 1.00 59.93 307 ILE B CA 1
ATOM 5595 C C . ILE B 1 315 ? -82.619 2.821 1.770 1.00 70.08 307 ILE B C 1
ATOM 5596 O O . ILE B 1 315 ? -81.627 2.644 2.481 1.00 70.99 307 ILE B O 1
ATOM 5601 N N . HIS B 1 316 ? -82.608 2.546 0.464 1.00 67.10 308 HIS B N 1
ATOM 5602 C CA . HIS B 1 316 ? -81.511 1.810 -0.145 1.00 56.40 308 HIS B CA 1
ATOM 5603 C C . HIS B 1 316 ? -80.694 2.615 -1.147 1.00 62.16 308 HIS B C 1
ATOM 5604 O O . HIS B 1 316 ? -79.586 2.190 -1.489 1.00 69.36 308 HIS B O 1
ATOM 5611 N N . GLY B 1 317 ? -81.191 3.755 -1.617 1.00 67.95 309 GLY B N 1
ATOM 5612 C CA . GLY B 1 317 ? -80.422 4.629 -2.479 1.00 71.86 309 GLY B CA 1
ATOM 5613 C C . GLY B 1 317 ? -80.818 4.510 -3.942 1.00 87.54 309 GLY B C 1
ATOM 5614 O O . GLY B 1 317 ? -81.592 3.641 -4.351 1.00 86.28 309 GLY B O 1
ATOM 5615 N N . GLU B 1 318 ? -80.249 5.418 -4.741 1.00 94.31 310 GLU B N 1
ATOM 5616 C CA . GLU B 1 318 ? -80.610 5.514 -6.154 1.00 86.03 310 GLU B CA 1
ATOM 5617 C C . GLU B 1 318 ? -80.226 4.253 -6.916 1.00 78.92 310 GLU B C 1
ATOM 5618 O O . GLU B 1 318 ? -81.031 3.710 -7.683 1.00 75.03 310 GLU B O 1
ATOM 5624 N N . GLU B 1 319 ? -78.992 3.782 -6.731 1.00 73.22 311 GLU B N 1
ATOM 5625 C CA . GLU B 1 319 ? -78.528 2.617 -7.476 1.00 68.84 311 GLU B CA 1
ATOM 5626 C C . GLU B 1 319 ? -79.334 1.375 -7.117 1.00 78.30 311 GLU B C 1
ATOM 5627 O O . GLU B 1 319 ? -79.649 0.557 -7.990 1.00 83.76 311 GLU B O 1
ATOM 5633 N N . ALA B 1 320 ? -79.697 1.225 -5.841 1.00 84.97 312 ALA B N 1
ATOM 5634 C CA . ALA B 1 320 ? -80.464 0.053 -5.431 1.00 77.48 312 ALA B CA 1
ATOM 5635 C C . ALA B 1 320 ? -81.884 0.082 -5.986 1.00 76.12 312 ALA B C 1
ATOM 5636 O O . ALA B 1 320 ? -82.452 -0.976 -6.278 1.00 71.21 312 ALA B O 1
ATOM 5638 N N . LEU B 1 321 ? -82.475 1.270 -6.130 1.00 78.87 313 LEU B N 1
ATOM 5639 C CA . LEU B 1 321 ? -83.756 1.371 -6.822 1.00 77.52 313 LEU B CA 1
ATOM 5640 C C . LEU B 1 321 ? -83.622 0.951 -8.278 1.00 89.71 313 LEU B C 1
ATOM 5641 O O . LEU B 1 321 ? -84.475 0.226 -8.804 1.00 88.10 313 LEU B O 1
ATOM 5646 N N . ALA B 1 322 ? -82.552 1.395 -8.942 1.00 88.68 314 ALA B N 1
ATOM 5647 C CA . ALA B 1 322 ? -82.324 1.008 -10.328 1.00 77.78 314 ALA B CA 1
ATOM 5648 C C . ALA B 1 322 ? -82.163 -0.501 -10.457 1.00 85.96 314 ALA B C 1
ATOM 5649 O O . ALA B 1 322 ? -82.639 -1.103 -11.427 1.00 95.49 314 ALA B O 1
ATOM 5651 N N . ALA B 1 323 ? -81.498 -1.131 -9.485 1.00 84.31 315 ALA B N 1
ATOM 5652 C CA . ALA B 1 323 ? -81.371 -2.585 -9.494 1.00 80.36 315 ALA B CA 1
ATOM 5653 C C . ALA B 1 323 ? -82.734 -3.253 -9.366 1.00 74.64 315 ALA B C 1
ATOM 5654 O O . ALA B 1 323 ? -83.071 -4.154 -10.143 1.00 66.22 315 ALA B O 1
ATOM 5656 N N . ALA B 1 324 ? -83.535 -2.813 -8.390 1.00 68.40 316 ALA B N 1
ATOM 5657 C CA . ALA B 1 324 ? -84.865 -3.384 -8.194 1.00 68.75 316 ALA B CA 1
ATOM 5658 C C . ALA B 1 324 ? -85.732 -3.219 -9.436 1.00 78.08 316 ALA B C 1
ATOM 5659 O O . ALA B 1 324 ? -86.475 -4.134 -9.810 1.00 68.89 316 ALA B O 1
ATOM 5661 N N . GLN B 1 325 ? -85.659 -2.054 -10.082 1.00 78.15 317 GLN B N 1
ATOM 5662 C CA . GLN B 1 325 ? -86.416 -1.855 -11.313 1.00 75.25 317 GLN B CA 1
ATOM 5663 C C . GLN B 1 325 ? -85.921 -2.780 -12.417 1.00 75.09 317 GLN B C 1
ATOM 5664 O O . GLN B 1 325 ? -86.726 -3.388 -13.132 1.00 72.33 317 GLN B O 1
ATOM 5670 N N . ARG B 1 326 ? -84.602 -2.923 -12.551 1.00 70.25 318 ARG B N 1
ATOM 5671 C CA . ARG B 1 326 ? -84.056 -3.773 -13.604 1.00 70.54 318 ARG B CA 1
ATOM 5672 C C . ARG B 1 326 ? -84.406 -5.240 -13.377 1.00 76.57 318 ARG B C 1
ATOM 5673 O O . ARG B 1 326 ? -84.780 -5.946 -14.320 1.00 80.72 318 ARG B O 1
ATOM 5681 N N . ILE B 1 327 ? -84.301 -5.713 -12.133 1.00 79.28 319 ILE B N 1
ATOM 5682 C CA . ILE B 1 327 ? -84.660 -7.097 -11.833 1.00 74.89 319 ILE B CA 1
ATOM 5683 C C . ILE B 1 327 ? -86.135 -7.345 -12.129 1.00 79.33 319 ILE B C 1
ATOM 5684 O O . ILE B 1 327 ? -86.502 -8.378 -12.703 1.00 69.38 319 ILE B O 1
ATOM 5689 N N . SER B 1 328 ? -87.002 -6.397 -11.751 1.00 79.88 320 SER B N 1
ATOM 5690 C CA . SER B 1 328 ? -88.440 -6.576 -11.942 1.00 79.82 320 SER B CA 1
ATOM 5691 C C . SER B 1 328 ? -88.811 -6.663 -13.416 1.00 88.42 320 SER B C 1
ATOM 5692 O O . SER B 1 328 ? -89.795 -7.324 -13.766 1.00 92.75 320 SER B O 1
ATOM 5695 N N . GLU B 1 329 ? -88.047 -6.007 -14.287 1.00 90.17 321 GLU B N 1
ATOM 5696 C CA . GLU B 1 329 ? -88.318 -6.001 -15.718 1.00 88.11 321 GLU B CA 1
ATOM 5697 C C . GLU B 1 329 ? -87.712 -7.191 -16.446 1.00 88.33 321 GLU B C 1
ATOM 5698 O O . GLU B 1 329 ? -87.992 -7.378 -17.635 1.00 95.22 321 GLU B O 1
ATOM 5704 N N . SER B 1 330 ? -86.895 -7.996 -15.767 1.00 85.86 322 SER B N 1
ATOM 5705 C CA . SER B 1 330 ? -86.168 -9.083 -16.401 1.00 83.02 322 SER B CA 1
ATOM 5706 C C . SER B 1 330 ? -86.542 -10.459 -15.877 1.00 93.02 322 SER B C 1
ATOM 5707 O O . SER B 1 330 ? -86.243 -11.456 -16.545 1.00 97.53 322 SER B O 1
ATOM 5710 N N . LEU B 1 331 ? -87.185 -10.544 -14.711 1.00 101.35 323 LEU B N 1
ATOM 5711 C CA . LEU B 1 331 ? -87.452 -11.837 -14.092 1.00 99.50 323 LEU B CA 1
ATOM 5712 C C . LEU B 1 331 ? -88.435 -12.655 -14.921 1.00 103.83 323 LEU B C 1
ATOM 5713 O O . LEU B 1 331 ? -88.198 -13.836 -15.203 1.00 102.18 323 LEU B O 1
ATOM 5718 N N . PHE B 1 332 ? -89.549 -12.041 -15.318 1.00 100.76 324 PHE B N 1
ATOM 5719 C CA . PHE B 1 332 ? -90.567 -12.697 -16.124 1.00 107.95 324 PHE B CA 1
ATOM 5720 C C . PHE B 1 332 ? -90.458 -12.329 -17.599 1.00 122.18 324 PHE B C 1
ATOM 5721 O O . PHE B 1 332 ? -91.448 -12.428 -18.331 1.00 129.93 324 PHE B O 1
ATOM 5729 N N . ALA B 1 333 ? -89.277 -11.915 -18.048 1.00 120.32 325 ALA B N 1
ATOM 5730 C CA . ALA B 1 333 ? -89.077 -11.415 -19.399 1.00 109.43 325 ALA B CA 1
ATOM 5731 C C . ALA B 1 333 ? -88.309 -12.422 -20.246 1.00 112.49 325 ALA B C 1
ATOM 5732 O O . ALA B 1 333 ? -87.762 -13.413 -19.756 1.00 102.65 325 ALA B O 1
ATOM 5734 N N . GLU B 1 334 ? -88.284 -12.136 -21.548 1.00 120.87 326 GLU B N 1
ATOM 5735 C CA . GLU B 1 334 ? -87.625 -12.996 -22.523 1.00 124.90 326 GLU B CA 1
ATOM 5736 C C . GLU B 1 334 ? -86.112 -12.806 -22.504 1.00 111.68 326 GLU B C 1
ATOM 5737 O O . GLU B 1 334 ? -85.359 -13.785 -22.559 1.00 102.78 326 GLU B O 1
ATOM 5743 N N . ASP B 1 335 ? -85.651 -11.564 -22.407 1.00 111.47 327 ASP B N 1
ATOM 5744 C CA . ASP B 1 335 ? -84.231 -11.245 -22.419 1.00 108.45 327 ASP B CA 1
ATOM 5745 C C . ASP B 1 335 ? -83.794 -10.921 -20.997 1.00 111.01 327 ASP B C 1
ATOM 5746 O O . ASP B 1 335 ? -84.238 -9.922 -20.419 1.00 116.47 327 ASP B O 1
ATOM 5751 N N . GLN B 1 336 ? -82.931 -11.765 -20.433 1.00 103.44 328 GLN B N 1
ATOM 5752 C CA . GLN B 1 336 ? -82.449 -11.576 -19.072 1.00 97.54 328 GLN B CA 1
ATOM 5753 C C . GLN B 1 336 ? -80.980 -11.170 -19.030 1.00 94.89 328 GLN B C 1
ATOM 5754 O O . GLN B 1 336 ? -80.346 -11.261 -17.974 1.00 97.19 328 GLN B O 1
ATOM 5760 N N . SER B 1 337 ? -80.424 -10.722 -20.158 1.00 92.95 329 SER B N 1
ATOM 5761 C CA . SER B 1 337 ? -79.026 -10.305 -20.186 1.00 87.02 329 SER B CA 1
ATOM 5762 C C . SER B 1 337 ? -78.756 -9.109 -19.279 1.00 79.67 329 SER B C 1
ATOM 5763 O O . SER B 1 337 ? -77.602 -8.887 -18.898 1.00 85.91 329 SER B O 1
ATOM 5766 N N . ARG B 1 338 ? -79.785 -8.335 -18.929 1.00 75.36 330 ARG B N 1
ATOM 5767 C CA . ARG B 1 338 ? -79.584 -7.194 -18.045 1.00 88.23 330 ARG B CA 1
ATOM 5768 C C . ARG B 1 338 ? -79.188 -7.614 -16.637 1.00 79.10 330 ARG B C 1
ATOM 5769 O O . ARG B 1 338 ? -78.516 -6.845 -15.941 1.00 78.27 330 ARG B O 1
ATOM 5777 N N . LEU B 1 339 ? -79.589 -8.811 -16.212 1.00 73.23 331 LEU B N 1
ATOM 5778 C CA . LEU B 1 339 ? -79.310 -9.286 -14.864 1.00 70.56 331 LEU B CA 1
ATOM 5779 C C . LEU B 1 339 ? -77.809 -9.421 -14.635 1.00 77.44 331 LEU B C 1
ATOM 5780 O O . LEU B 1 339 ? -77.098 -10.029 -15.442 1.00 81.68 331 LEU B O 1
ATOM 5785 N N . THR B 1 340 ? -77.331 -8.857 -13.526 1.00 62.77 332 THR B N 1
ATOM 5786 C CA . THR B 1 340 ? -75.931 -8.930 -13.135 1.00 61.35 332 THR B CA 1
ATOM 5787 C C . THR B 1 340 ? -75.744 -9.965 -12.027 1.00 71.47 332 THR B C 1
ATOM 5788 O O . THR B 1 340 ? -76.700 -10.567 -11.528 1.00 72.76 332 THR B O 1
ATOM 5792 N N . GLU B 1 341 ? -74.486 -10.163 -11.623 1.00 70.73 333 GLU B N 1
ATOM 5793 C CA . GLU B 1 341 ? -74.210 -11.110 -10.546 1.00 76.46 333 GLU B CA 1
ATOM 5794 C C . GLU B 1 341 ? -74.833 -10.649 -9.232 1.00 73.21 333 GLU B C 1
ATOM 5795 O O . GLU B 1 341 ? -75.379 -11.467 -8.483 1.00 77.49 333 GLU B O 1
ATOM 5801 N N . SER B 1 342 ? -74.776 -9.345 -8.938 1.00 69.33 334 SER B N 1
ATOM 5802 C CA . SER B 1 342 ? -75.467 -8.832 -7.756 1.00 63.74 334 SER B CA 1
ATOM 5803 C C . SER B 1 342 ? -76.975 -8.984 -7.879 1.00 75.11 334 SER B C 1
ATOM 5804 O O . SER B 1 342 ? -77.655 -9.220 -6.874 1.00 85.13 334 SER B O 1
ATOM 5807 N N . ASP B 1 343 ? -77.515 -8.848 -9.091 1.00 83.25 335 ASP B N 1
ATOM 5808 C CA . ASP B 1 343 ? -78.943 -9.068 -9.288 1.00 72.37 335 ASP B CA 1
ATOM 5809 C C . ASP B 1 343 ? -79.332 -10.495 -8.920 1.00 65.87 335 ASP B C 1
ATOM 5810 O O . ASP B 1 343 ? -80.338 -10.715 -8.235 1.00 64.51 335 ASP B O 1
ATOM 5815 N N . PHE B 1 344 ? -78.535 -11.477 -9.346 1.00 61.62 336 PHE B N 1
ATOM 5816 C CA . PHE B 1 344 ? -78.831 -12.860 -8.989 1.00 69.11 336 PHE B CA 1
ATOM 5817 C C . PHE B 1 344 ? -78.635 -13.116 -7.501 1.00 70.78 336 PHE B C 1
ATOM 5818 O O . PHE B 1 344 ? -79.311 -13.980 -6.931 1.00 72.97 336 PHE B O 1
ATOM 5826 N N . GLU B 1 345 ? -77.722 -12.387 -6.854 1.00 67.07 337 GLU B N 1
ATOM 5827 C CA . GLU B 1 345 ? -77.574 -12.532 -5.410 1.00 55.06 337 GLU B CA 1
ATOM 5828 C C . GLU B 1 345 ? -78.815 -12.041 -4.674 1.00 59.47 337 GLU B C 1
ATOM 5829 O O . GLU B 1 345 ? -79.183 -12.607 -3.638 1.00 66.67 337 GLU B O 1
ATOM 5835 N N . GLN B 1 346 ? -79.481 -11.008 -5.194 1.00 61.24 338 GLN B N 1
ATOM 5836 C CA . GLN B 1 346 ? -80.780 -10.624 -4.652 1.00 56.77 338 GLN B CA 1
ATOM 5837 C C . GLN B 1 346 ? -81.814 -11.720 -4.875 1.00 66.27 338 GLN B C 1
ATOM 5838 O O . GLN B 1 346 ? -82.616 -12.016 -3.981 1.00 73.64 338 GLN B O 1
ATOM 5844 N N . LEU B 1 347 ? -81.816 -12.328 -6.065 1.00 64.29 339 LEU B N 1
ATOM 5845 C CA . LEU B 1 347 ? -82.808 -13.354 -6.367 1.00 69.66 339 LEU B CA 1
ATOM 5846 C C . LEU B 1 347 ? -82.608 -14.589 -5.501 1.00 68.74 339 LEU B C 1
ATOM 5847 O O . LEU B 1 347 ? -83.583 -15.231 -5.094 1.00 78.80 339 LEU B O 1
ATOM 5852 N N . ALA B 1 348 ? -81.353 -14.938 -5.205 1.00 55.50 340 ALA B N 1
ATOM 5853 C CA . ALA B 1 348 ? -81.095 -16.074 -4.328 1.00 58.37 340 ALA B CA 1
ATOM 5854 C C . ALA B 1 348 ? -81.529 -15.782 -2.898 1.00 70.94 340 ALA B C 1
ATOM 5855 O O . ALA B 1 348 ? -81.900 -16.705 -2.162 1.00 70.65 340 ALA B O 1
ATOM 5857 N N . LEU B 1 349 ? -81.506 -14.509 -2.500 1.00 65.27 341 LEU B N 1
ATOM 5858 C CA . LEU B 1 349 ? -81.849 -14.144 -1.131 1.00 55.61 341 LEU B CA 1
ATOM 5859 C C . LEU B 1 349 ? -83.341 -14.312 -0.868 1.00 61.94 341 LEU B C 1
ATOM 5860 O O . LEU B 1 349 ? -83.740 -14.977 0.095 1.00 75.57 341 LEU B O 1
ATOM 5865 N N . ASP B 1 350 ? -84.183 -13.715 -1.710 1.00 55.05 342 ASP B N 1
ATOM 5866 C CA . ASP B 1 350 ? -85.621 -13.762 -1.479 1.00 60.96 342 ASP B CA 1
ATOM 5867 C C . ASP B 1 350 ? -86.411 -13.507 -2.756 1.00 71.48 342 ASP B C 1
ATOM 5868 O O . ASP B 1 350 ? -87.620 -13.263 -2.701 1.00 79.48 342 ASP B O 1
ATOM 5873 N N . GLY B 1 351 ? -85.745 -13.558 -3.905 1.00 73.10 343 GLY B N 1
ATOM 5874 C CA . GLY B 1 351 ? -86.417 -13.297 -5.162 1.00 75.06 343 GLY B CA 1
ATOM 5875 C C . GLY B 1 351 ? -87.172 -14.499 -5.686 1.00 73.19 343 GLY B C 1
ATOM 5876 O O . GLY B 1 351 ? -88.330 -14.388 -6.102 1.00 74.30 343 GLY B O 1
ATOM 5877 N N . LEU B 1 352 ? -86.524 -15.654 -5.664 1.00 70.10 344 LEU B N 1
ATOM 5878 C CA . LEU B 1 352 ? -87.060 -16.903 -6.178 1.00 67.52 344 LEU B CA 1
ATOM 5879 C C . LEU B 1 352 ? -86.728 -18.022 -5.213 1.00 64.65 344 LEU B C 1
ATOM 5880 O O . LEU B 1 352 ? -85.769 -17.925 -4.438 1.00 73.87 344 LEU B O 1
ATOM 5885 N N . PRO B 1 353 ? -87.500 -19.100 -5.224 1.00 59.29 345 PRO B N 1
ATOM 5886 C CA . PRO B 1 353 ? -87.074 -20.308 -4.507 1.00 62.12 345 PRO B CA 1
ATOM 5887 C C . PRO B 1 353 ? -85.812 -20.887 -5.127 1.00 67.49 345 PRO B C 1
ATOM 5888 O O . PRO B 1 353 ? -85.851 -21.413 -6.244 1.00 73.83 345 PRO B O 1
ATOM 5892 N N . ALA B 1 354 ? -84.685 -20.780 -4.425 1.00 55.86 346 ALA B N 1
ATOM 5893 C CA . ALA B 1 354 ? -83.397 -21.208 -4.956 1.00 58.68 346 ALA B CA 1
ATOM 5894 C C . ALA B 1 354 ? -83.104 -22.644 -4.543 1.00 73.74 346 ALA B C 1
ATOM 5895 O O . ALA B 1 354 ? -83.286 -23.014 -3.379 1.00 93.06 346 ALA B O 1
ATOM 5897 N N . PHE B 1 355 ? -82.645 -23.442 -5.502 1.00 81.48 347 PHE B N 1
ATOM 5898 C CA . PHE B 1 355 ? -82.283 -24.831 -5.278 1.00 82.04 347 PHE B CA 1
ATOM 5899 C C . PHE B 1 355 ? -80.862 -25.057 -5.772 1.00 85.45 347 PHE B C 1
ATOM 5900 O O . PHE B 1 355 ? -80.392 -24.378 -6.689 1.00 86.11 347 PHE B O 1
ATOM 5908 N N . GLU B 1 356 ? -80.176 -26.011 -5.152 1.00 88.11 348 GLU B N 1
ATOM 5909 C CA . GLU B 1 356 ? -78.793 -26.321 -5.485 1.00 90.18 348 GLU B CA 1
ATOM 5910 C C . GLU B 1 356 ? -78.752 -27.465 -6.489 1.00 87.95 348 GLU B C 1
ATOM 5911 O O . GLU B 1 356 ? -79.498 -28.442 -6.358 1.00 91.88 348 GLU B O 1
ATOM 5917 N N . VAL B 1 357 ? -77.887 -27.333 -7.498 1.00 77.56 349 VAL B N 1
ATOM 5918 C CA . VAL B 1 357 ? -77.683 -28.363 -8.510 1.00 83.51 349 VAL B CA 1
ATOM 5919 C C . VAL B 1 357 ? -76.191 -28.471 -8.797 1.00 87.25 349 VAL B C 1
ATOM 5920 O O . VAL B 1 357 ? -75.418 -27.538 -8.572 1.00 78.77 349 VAL B O 1
ATOM 5924 N N . SER B 1 358 ? -75.793 -29.632 -9.300 1.00 105.44 350 SER B N 1
ATOM 5925 C CA . SER B 1 358 ? -74.427 -29.873 -9.735 1.00 114.50 350 SER B CA 1
ATOM 5926 C C . SER B 1 358 ? -74.430 -30.226 -11.216 1.00 114.74 350 SER B C 1
ATOM 5927 O O . SER B 1 358 ? -75.478 -30.481 -11.814 1.00 122.14 350 SER B O 1
ATOM 5930 N N . ASP B 1 359 ? -73.237 -30.235 -11.809 1.00 114.50 351 ASP B N 1
ATOM 5931 C CA . ASP B 1 359 ? -73.119 -30.475 -13.242 1.00 116.66 351 ASP B CA 1
ATOM 5932 C C . ASP B 1 359 ? -73.679 -31.843 -13.618 1.00 118.75 351 ASP B C 1
ATOM 5933 O O . ASP B 1 359 ? -73.732 -32.768 -12.803 1.00 107.41 351 ASP B O 1
ATOM 5938 N N . GLY B 1 360 ? -74.107 -31.957 -14.876 1.00 128.88 352 GLY B N 1
ATOM 5939 C CA . GLY B 1 360 ? -74.652 -33.190 -15.399 1.00 134.46 352 GLY B CA 1
ATOM 5940 C C . GLY B 1 360 ? -76.154 -33.331 -15.285 1.00 124.64 352 GLY B C 1
ATOM 5941 O O . GLY B 1 360 ? -76.716 -34.271 -15.863 1.00 135.29 352 GLY B O 1
ATOM 5942 N N . ILE B 1 361 ? -76.822 -32.430 -14.564 1.00 103.45 353 ILE B N 1
ATOM 5943 C CA . ILE B 1 361 ? -78.264 -32.531 -14.380 1.00 95.85 353 ILE B CA 1
ATOM 5944 C C . ILE B 1 361 ? -78.973 -32.179 -15.683 1.00 113.27 353 ILE B C 1
ATOM 5945 O O . ILE B 1 361 ? -78.510 -31.327 -16.457 1.00 111.86 353 ILE B O 1
ATOM 5950 N N . ASN B 1 362 ? -80.085 -32.862 -15.950 1.00 118.99 354 ASN B N 1
ATOM 5951 C CA . ASN B 1 362 ? -80.890 -32.614 -17.136 1.00 122.22 354 ASN B CA 1
ATOM 5952 C C . ASN B 1 362 ? -82.175 -31.884 -16.757 1.00 107.48 354 ASN B C 1
ATOM 5953 O O . ASN B 1 362 ? -82.495 -31.706 -15.580 1.00 105.67 354 ASN B O 1
ATOM 5958 N N . ALA B 1 363 ? -82.915 -31.459 -17.784 1.00 105.12 355 ALA B N 1
ATOM 5959 C CA . ALA B 1 363 ? -84.075 -30.600 -17.562 1.00 93.96 355 ALA B CA 1
ATOM 5960 C C . ALA B 1 363 ? -85.137 -31.293 -16.718 1.00 101.88 355 ALA B C 1
ATOM 5961 O O . ALA B 1 363 ? -85.692 -30.689 -15.792 1.00 103.90 355 ALA B O 1
ATOM 5963 N N . VAL B 1 364 ? -85.440 -32.558 -17.020 1.00 105.74 356 VAL B N 1
ATOM 5964 C CA . VAL B 1 364 ? -86.420 -33.277 -16.212 1.00 109.24 356 VAL B CA 1
ATOM 5965 C C . VAL B 1 364 ? -85.899 -33.481 -14.795 1.00 107.16 356 VAL B C 1
ATOM 5966 O O . VAL B 1 364 ? -86.672 -33.441 -13.830 1.00 104.92 356 VAL B O 1
ATOM 5968 N N . GLU B 1 365 ? -84.589 -33.687 -14.643 1.00 104.73 357 GLU B N 1
ATOM 5969 C CA . GLU B 1 365 ? -84.013 -33.835 -13.311 1.00 106.50 357 GLU B CA 1
ATOM 5970 C C . GLU B 1 365 ? -84.110 -32.538 -12.515 1.00 110.29 357 GLU B C 1
ATOM 5971 O O . GLU B 1 365 ? -84.333 -32.566 -11.298 1.00 106.35 357 GLU B O 1
ATOM 5977 N N . ALA B 1 366 ? -83.952 -31.393 -13.183 1.00 111.95 358 ALA B N 1
ATOM 5978 C CA . ALA B 1 366 ? -84.023 -30.112 -12.489 1.00 106.36 358 ALA B CA 1
ATOM 5979 C C . ALA B 1 366 ? -85.458 -29.693 -12.205 1.00 116.20 358 ALA B C 1
ATOM 5980 O O . ALA B 1 366 ? -85.722 -29.061 -11.176 1.00 125.86 358 ALA B O 1
ATOM 5982 N N . LEU B 1 367 ? -86.396 -30.034 -13.091 1.00 113.06 359 LEU B N 1
ATOM 5983 C CA . LEU B 1 367 ? -87.784 -29.640 -12.877 1.00 106.20 359 LEU B CA 1
ATOM 5984 C C . LEU B 1 367 ? -88.376 -30.300 -11.638 1.00 108.38 359 LEU B C 1
ATOM 5985 O O . LEU B 1 367 ? -89.229 -29.703 -10.970 1.00 97.84 359 LEU B O 1
ATOM 5990 N N . VAL B 1 368 ? -87.936 -31.512 -11.308 1.00 112.79 360 VAL B N 1
ATOM 5991 C CA . VAL B 1 368 ? -88.476 -32.225 -10.154 1.00 117.15 360 VAL B CA 1
ATOM 5992 C C . VAL B 1 368 ? -87.728 -31.865 -8.874 1.00 116.90 360 VAL B C 1
ATOM 5993 O O . VAL B 1 368 ? -88.334 -31.770 -7.804 1.00 113.94 360 VAL B O 1
ATOM 5997 N N . LYS B 1 369 ? -86.413 -31.643 -8.955 1.00 115.69 361 LYS B N 1
ATOM 5998 C CA . LYS B 1 369 ? -85.663 -31.226 -7.776 1.00 98.89 361 LYS B CA 1
ATOM 5999 C C . LYS B 1 369 ? -86.035 -29.819 -7.333 1.00 94.64 361 LYS B C 1
ATOM 6000 O O . LYS B 1 369 ? -85.890 -29.497 -6.149 1.00 109.52 361 LYS B O 1
ATOM 6002 N N . THR B 1 370 ? -86.517 -28.982 -8.248 1.00 84.78 362 THR B N 1
ATOM 6003 C CA . THR B 1 370 ? -86.936 -27.628 -7.917 1.00 84.41 362 THR B CA 1
ATOM 6004 C C . THR B 1 370 ? -88.423 -27.525 -7.610 1.00 95.47 362 THR B C 1
ATOM 6005 O O . THR B 1 370 ? -88.894 -26.435 -7.269 1.00 97.65 362 THR B O 1
ATOM 6009 N N . GLY B 1 371 ? -89.172 -28.619 -7.728 1.00 99.59 363 GLY B N 1
ATOM 6010 C CA . GLY B 1 371 ? -90.563 -28.638 -7.334 1.00 101.92 363 GLY B CA 1
ATOM 6011 C C . GLY B 1 371 ? -91.561 -28.206 -8.388 1.00 109.25 363 GLY B C 1
ATOM 6012 O O . GLY B 1 371 ? -92.762 -28.164 -8.092 1.00 109.37 363 GLY B O 1
ATOM 6013 N N . LEU B 1 372 ? -91.119 -27.888 -9.605 1.00 115.03 364 LEU B N 1
ATOM 6014 C CA . LEU B 1 372 ? -92.059 -27.481 -10.644 1.00 117.15 364 LEU B CA 1
ATOM 6015 C C . LEU B 1 372 ? -92.753 -28.658 -11.318 1.00 130.16 364 LEU B C 1
ATOM 6016 O O . LEU B 1 372 ? -93.574 -28.438 -12.215 1.00 128.05 364 LEU B O 1
ATOM 6021 N N . ALA B 1 373 ? -92.451 -29.889 -10.911 1.00 140.12 365 ALA B N 1
ATOM 6022 C CA . ALA B 1 373 ? -93.125 -31.068 -11.432 1.00 147.76 365 ALA B CA 1
ATOM 6023 C C . ALA B 1 373 ? -93.059 -32.172 -10.389 1.00 148.25 365 ALA B C 1
ATOM 6024 O O . ALA B 1 373 ? -92.014 -32.385 -9.768 1.00 154.51 365 ALA B O 1
ATOM 6026 N N . ALA B 1 374 ? -94.179 -32.876 -10.206 1.00 143.38 366 ALA B N 1
ATOM 6027 C CA . ALA B 1 374 ? -94.239 -33.916 -9.183 1.00 139.87 366 ALA B CA 1
ATOM 6028 C C . ALA B 1 374 ? -93.443 -35.152 -9.590 1.00 143.52 366 ALA B C 1
ATOM 6029 O O . ALA B 1 374 ? -92.701 -35.714 -8.776 1.00 136.83 366 ALA B O 1
ATOM 6031 N N . SER B 1 375 ? -93.588 -35.595 -10.837 1.00 149.40 367 SER B N 1
ATOM 6032 C CA . SER B 1 375 ? -92.881 -36.758 -11.348 1.00 154.67 367 SER B CA 1
ATOM 6033 C C . SER B 1 375 ? -92.041 -36.364 -12.555 1.00 155.04 367 SER B C 1
ATOM 6034 O O . SER B 1 375 ? -92.314 -35.365 -13.225 1.00 152.30 367 SER B O 1
ATOM 6037 N N . ASN B 1 376 ? -91.003 -37.162 -12.824 1.00 158.73 368 ASN B N 1
ATOM 6038 C CA . ASN B 1 376 ? -90.200 -36.940 -14.022 1.00 154.77 368 ASN B CA 1
ATOM 6039 C C . ASN B 1 376 ? -91.031 -37.149 -15.281 1.00 159.72 368 ASN B C 1
ATOM 6040 O O . ASN B 1 376 ? -90.880 -36.411 -16.262 1.00 158.32 368 ASN B O 1
ATOM 6045 N N . LYS B 1 377 ? -91.918 -38.148 -15.269 1.00 165.99 369 LYS B N 1
ATOM 6046 C CA . LYS B 1 377 ? -92.781 -38.388 -16.422 1.00 171.38 369 LYS B CA 1
ATOM 6047 C C . LYS B 1 377 ? -93.681 -37.186 -16.684 1.00 165.40 369 LYS B C 1
ATOM 6048 O O . LYS B 1 377 ? -93.945 -36.836 -17.841 1.00 166.33 369 LYS B O 1
ATOM 6054 N N . GLU B 1 378 ? -94.153 -36.536 -15.617 1.00 158.13 370 GLU B N 1
ATOM 6055 C CA . GLU B 1 378 ? -94.938 -35.317 -15.777 1.00 149.56 370 GLU B CA 1
ATOM 6056 C C . GLU B 1 378 ? -94.081 -34.180 -16.317 1.00 138.46 370 GLU B C 1
ATOM 6057 O O . GLU B 1 378 ? -94.547 -33.376 -17.134 1.00 129.12 370 GLU B O 1
ATOM 6063 N N . ALA B 1 379 ? -92.823 -34.103 -15.874 1.00 136.14 371 ALA B N 1
ATOM 6064 C CA . ALA B 1 379 ? -91.927 -33.047 -16.329 1.00 127.65 371 ALA B CA 1
ATOM 6065 C C . ALA B 1 379 ? -91.591 -33.185 -17.809 1.00 124.08 371 ALA B C 1
ATOM 6066 O O . ALA B 1 379 ? -91.305 -32.180 -18.470 1.00 113.02 371 ALA B O 1
ATOM 6068 N N . ARG B 1 380 ? -91.616 -34.410 -18.346 1.00 129.31 372 ARG B N 1
ATOM 6069 C CA . ARG B 1 380 ? -91.348 -34.592 -19.769 1.00 128.90 372 ARG B CA 1
ATOM 6070 C C . ARG B 1 380 ? -92.474 -34.025 -20.621 1.00 133.24 372 ARG B C 1
ATOM 6071 O O . ARG B 1 380 ? -92.234 -33.568 -21.746 1.00 130.56 372 ARG B O 1
ATOM 6079 N N . GLY B 1 381 ? -93.704 -34.042 -20.103 1.00 136.38 373 GLY B N 1
ATOM 6080 C CA . GLY B 1 381 ? -94.803 -33.420 -20.820 1.00 137.54 373 GLY B CA 1
ATOM 6081 C C . GLY B 1 381 ? -94.636 -31.918 -20.940 1.00 135.26 373 GLY B C 1
ATOM 6082 O O . GLY B 1 381 ? -94.923 -31.336 -21.989 1.00 138.08 373 GLY B O 1
ATOM 6083 N N . PHE B 1 382 ? -94.160 -31.272 -19.873 1.00 130.51 374 PHE B N 1
ATOM 6084 C CA . PHE B 1 382 ? -93.909 -29.836 -19.927 1.00 126.48 374 PHE B CA 1
ATOM 6085 C C . PHE B 1 382 ? -92.766 -29.511 -20.878 1.00 125.33 374 PHE B C 1
ATOM 6086 O O . PHE B 1 382 ? -92.777 -28.465 -21.538 1.00 123.74 374 PHE B O 1
ATOM 6094 N N . VAL B 1 383 ? -91.763 -30.388 -20.950 1.00 128.70 375 VAL B N 1
ATOM 6095 C CA . VAL B 1 383 ? -90.641 -30.166 -21.857 1.00 130.36 375 VAL B CA 1
ATOM 6096 C C . VAL B 1 383 ? -91.102 -30.270 -23.305 1.00 132.80 375 VAL B C 1
ATOM 6097 O O . VAL B 1 383 ? -90.775 -29.421 -24.144 1.00 127.69 375 VAL B O 1
ATOM 6101 N N . ASN B 1 384 ? -91.881 -31.308 -23.615 1.00 133.96 376 ASN B N 1
ATOM 6102 C CA . ASN B 1 384 ? -92.381 -31.501 -24.969 1.00 132.68 376 ASN B CA 1
ATOM 6103 C C . ASN B 1 384 ? -93.470 -30.502 -25.338 1.00 134.13 376 ASN B C 1
ATOM 6104 O O . ASN B 1 384 ? -93.773 -30.347 -26.526 1.00 139.93 376 ASN B O 1
ATOM 6109 N N . ALA B 1 385 ? -94.060 -29.821 -24.358 1.00 124.13 377 ALA B N 1
ATOM 6110 C CA . ALA B 1 385 ? -95.067 -28.800 -24.617 1.00 127.56 377 ALA B CA 1
ATOM 6111 C C . ALA B 1 385 ? -94.465 -27.423 -24.868 1.00 127.66 377 ALA B C 1
ATOM 6112 O O . ALA B 1 385 ? -95.218 -26.458 -25.039 1.00 124.55 377 ALA B O 1
ATOM 6114 N N . LYS B 1 386 ? -93.135 -27.314 -24.889 1.00 128.34 378 LYS B N 1
ATOM 6115 C CA . LYS B 1 386 ? -92.418 -26.059 -25.120 1.00 132.75 378 LYS B CA 1
ATOM 6116 C C . LYS B 1 386 ? -92.724 -25.008 -24.056 1.00 129.17 378 LYS B C 1
ATOM 6117 O O . LYS B 1 386 ? -92.519 -23.810 -24.285 1.00 125.13 378 LYS B O 1
ATOM 6119 N N . ALA B 1 387 ? -93.207 -25.435 -22.887 1.00 129.41 379 ALA B N 1
ATOM 6120 C CA . ALA B 1 387 ? -93.550 -24.537 -21.790 1.00 118.52 379 ALA B CA 1
ATOM 6121 C C . ALA B 1 387 ? -92.479 -24.517 -20.702 1.00 110.35 379 ALA B C 1
ATOM 6122 O O . ALA B 1 387 ? -92.781 -24.240 -19.538 1.00 104.29 379 ALA B O 1
ATOM 6124 N N . VAL B 1 388 ? -91.232 -24.810 -21.061 1.00 109.21 380 VAL B N 1
ATOM 6125 C CA . VAL B 1 388 ? -90.106 -24.815 -20.134 1.00 102.52 380 VAL B CA 1
ATOM 6126 C C . VAL B 1 388 ? -89.066 -23.841 -20.666 1.00 107.37 380 VAL B C 1
ATOM 6127 O O . VAL B 1 388 ? -88.555 -24.019 -21.780 1.00 116.40 380 VAL B O 1
ATOM 6131 N N . LEU B 1 389 ? -88.756 -22.812 -19.881 1.00 97.57 381 LEU B N 1
ATOM 6132 C CA . LEU B 1 389 ? -87.824 -21.771 -20.291 1.00 92.16 381 LEU B CA 1
ATOM 6133 C C . LEU B 1 389 ? -86.596 -21.785 -19.392 1.00 91.36 381 LEU B C 1
ATOM 6134 O O . LEU B 1 389 ? -86.718 -21.841 -18.163 1.00 92.09 381 LEU B O 1
ATOM 6139 N N . LEU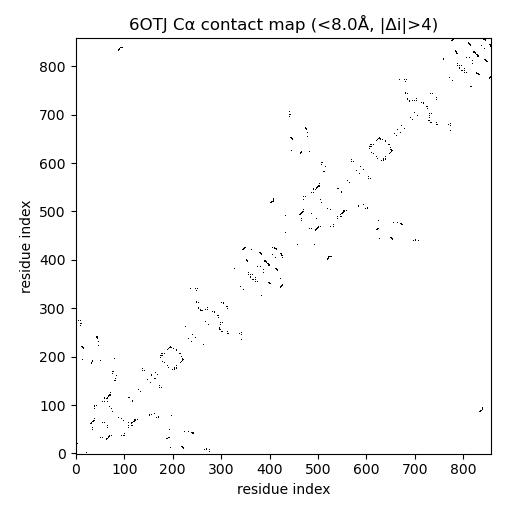 B 1 390 ? -85.419 -21.728 -20.013 1.00 81.99 382 LEU B N 1
ATOM 6140 C CA . LEU B 1 390 ? -84.148 -21.586 -19.314 1.00 70.52 382 LEU B CA 1
ATOM 6141 C C . LEU B 1 390 ? -83.609 -20.196 -19.618 1.00 72.98 382 LEU B C 1
ATOM 6142 O O . LEU B 1 390 ? -83.243 -19.905 -20.761 1.00 89.37 382 LEU B O 1
ATOM 6147 N N . ASN B 1 391 ? -83.571 -19.342 -18.597 1.00 76.35 383 ASN B N 1
ATOM 6148 C CA . ASN B 1 391 ? -83.117 -17.960 -18.741 1.00 76.01 383 ASN B CA 1
ATOM 6149 C C . ASN B 1 391 ? -83.948 -17.205 -19.777 1.00 77.83 383 ASN B C 1
ATOM 6150 O O . ASN B 1 391 ? -83.431 -16.391 -20.543 1.00 85.85 383 ASN B O 1
ATOM 6155 N N . GLY B 1 392 ? -85.251 -17.476 -19.794 1.00 87.07 384 GLY B N 1
ATOM 6156 C CA . GLY B 1 392 ? -86.178 -16.791 -20.669 1.00 96.70 384 GLY B CA 1
ATOM 6157 C C . GLY B 1 392 ? -86.284 -17.351 -22.068 1.00 102.91 384 GLY B C 1
ATOM 6158 O O . GLY B 1 392 ? -87.036 -16.798 -22.881 1.00 108.07 384 GLY B O 1
ATOM 6159 N N . LYS B 1 393 ? -85.560 -18.424 -22.379 1.00 101.13 385 LYS B N 1
ATOM 6160 C CA . LYS B 1 393 ? -85.557 -19.024 -23.702 1.00 91.02 385 LYS B CA 1
ATOM 6161 C C . LYS B 1 393 ? -85.895 -20.505 -23.588 1.00 93.22 385 LYS B C 1
ATOM 6162 O O . LYS B 1 393 ? -85.483 -21.162 -22.625 1.00 101.47 385 LYS B O 1
ATOM 6168 N N . PRO B 1 394 ? -86.644 -21.054 -24.541 1.00 95.17 386 PRO B N 1
ATOM 6169 C CA . PRO B 1 394 ? -87.068 -22.454 -24.426 1.00 94.97 386 PRO B CA 1
ATOM 6170 C C . PRO B 1 394 ? -85.896 -23.418 -24.515 1.00 96.23 386 PRO B C 1
ATOM 6171 O O . PRO B 1 394 ? -84.887 -23.153 -25.173 1.00 95.90 386 PRO B O 1
ATOM 6175 N N . ALA B 1 395 ? -86.049 -24.552 -23.836 1.00 95.74 387 ALA B N 1
ATOM 6176 C CA . ALA B 1 395 ? -85.008 -25.569 -23.825 1.00 96.03 387 ALA B CA 1
ATOM 6177 C C . ALA B 1 395 ? -84.918 -26.262 -25.178 1.00 104.21 387 ALA B C 1
ATOM 6178 O O . ALA B 1 395 ? -85.932 -26.501 -25.840 1.00 103.14 387 ALA B O 1
ATOM 6180 N N . GLU B 1 396 ? -83.691 -26.590 -25.581 1.00 108.08 388 GLU B N 1
ATOM 6181 C CA . GLU B 1 396 ? -83.418 -27.258 -26.844 1.00 106.09 388 GLU B CA 1
ATOM 6182 C C . GLU B 1 396 ? -82.522 -28.463 -26.593 1.00 115.80 388 GLU B C 1
ATOM 6183 O O . GLU B 1 396 ? -81.728 -28.478 -25.648 1.00 121.29 388 GLU B O 1
ATOM 6185 N N . ALA B 1 397 ? -82.661 -29.476 -27.445 1.00 116.85 389 ALA B N 1
ATOM 6186 C CA . ALA B 1 397 ? -81.826 -30.665 -27.329 1.00 113.30 389 ALA B CA 1
ATOM 6187 C C . ALA B 1 397 ? -80.381 -30.334 -27.677 1.00 120.06 389 ALA B C 1
ATOM 6188 O O . ALA B 1 397 ? -80.107 -29.568 -28.605 1.00 133.28 389 ALA B O 1
ATOM 6190 N N . ASN B 1 398 ? -79.448 -30.921 -26.925 1.00 111.38 390 ASN B N 1
ATOM 6191 C CA . ASN B 1 398 ? -78.033 -30.649 -27.145 1.00 105.82 390 ASN B CA 1
ATOM 6192 C C . ASN B 1 398 ? -77.141 -31.777 -26.637 1.00 116.52 390 ASN B C 1
ATOM 6193 O O . ASN B 1 398 ? -76.204 -31.533 -25.869 1.00 100.47 390 ASN B O 1
ATOM 6198 N N . ASN B 1 399 ? -77.410 -33.002 -27.075 1.00 135.35 391 ASN B N 1
ATOM 6199 C CA . ASN B 1 399 ? -76.637 -34.174 -26.685 1.00 150.12 391 ASN B CA 1
ATOM 6200 C C . ASN B 1 399 ? -77.015 -35.329 -27.609 1.00 159.18 391 ASN B C 1
ATOM 6201 O O . ASN B 1 399 ? -78.115 -35.340 -28.169 1.00 163.55 391 ASN B O 1
ATOM 6206 N N . PRO B 1 400 ? -76.114 -36.306 -27.789 1.00 159.85 392 PRO B N 1
ATOM 6207 C CA . PRO B 1 400 ? -76.523 -37.559 -28.434 1.00 162.14 392 PRO B CA 1
ATOM 6208 C C . PRO B 1 400 ? -77.087 -38.548 -27.425 1.00 168.93 392 PRO B C 1
ATOM 6209 O O . PRO B 1 400 ? -77.020 -39.766 -27.634 1.00 168.31 392 PRO B O 1
ATOM 6213 N N . ASN B 1 401 ? -77.651 -38.024 -26.327 1.00 165.36 393 ASN B N 1
ATOM 6214 C CA . ASN B 1 401 ? -78.174 -38.842 -25.226 1.00 148.02 393 ASN B CA 1
ATOM 6215 C C . ASN B 1 401 ? -77.171 -39.857 -24.663 1.00 139.39 393 ASN B C 1
ATOM 6216 O O . ASN B 1 401 ? -75.949 -39.656 -24.717 1.00 135.37 393 ASN B O 1
ATOM 6221 N N . HIS B 1 402 ? -77.685 -40.975 -24.135 1.00 139.22 394 HIS B N 1
ATOM 6222 C CA . HIS B 1 402 ? -76.815 -41.994 -23.554 1.00 136.05 394 HIS B CA 1
ATOM 6223 C C . HIS B 1 402 ? -77.437 -43.388 -23.462 1.00 133.86 394 HIS B C 1
ATOM 6224 O O . HIS B 1 402 ? -78.656 -43.571 -23.593 1.00 124.39 394 HIS B O 1
ATOM 6226 N N . PRO B 1 407 ? -80.756 -41.397 -21.177 1.00 129.63 399 PRO B N 1
ATOM 6227 C CA . PRO B 1 407 ? -82.022 -41.513 -21.912 1.00 133.69 399 PRO B CA 1
ATOM 6228 C C . PRO B 1 407 ? -82.785 -40.194 -21.940 1.00 128.24 399 PRO B C 1
ATOM 6229 O O . PRO B 1 407 ? -83.372 -39.828 -22.960 1.00 119.70 399 PRO B O 1
ATOM 6233 N N . ASP B 1 408 ? -82.769 -39.490 -20.812 1.00 130.07 400 ASP B N 1
ATOM 6234 C CA . ASP B 1 408 ? -83.405 -38.187 -20.685 1.00 132.03 400 ASP B CA 1
ATOM 6235 C C . ASP B 1 408 ? -82.396 -37.047 -20.672 1.00 123.27 400 ASP B C 1
ATOM 6236 O O . ASP B 1 408 ? -82.783 -35.892 -20.466 1.00 115.86 400 ASP B O 1
ATOM 6241 N N . ASP B 1 409 ? -81.114 -37.345 -20.885 1.00 120.39 401 ASP B N 1
ATOM 6242 C CA . ASP B 1 409 ? -80.065 -36.336 -20.904 1.00 123.67 401 ASP B CA 1
ATOM 6243 C C . ASP B 1 409 ? -79.937 -35.636 -22.256 1.00 129.19 401 ASP B C 1
ATOM 6244 O O . ASP B 1 409 ? -78.920 -34.974 -22.506 1.00 127.82 401 ASP B O 1
ATOM 6249 N N . ALA B 1 410 ? -80.936 -35.777 -23.132 1.00 128.35 402 ALA B N 1
ATOM 6250 C CA . ALA B 1 410 ? -80.940 -35.020 -24.379 1.00 118.01 402 ALA B CA 1
ATOM 6251 C C . ALA B 1 410 ? -81.065 -33.527 -24.117 1.00 108.10 402 ALA B C 1
ATOM 6252 O O . ALA B 1 410 ? -80.463 -32.719 -24.836 1.00 104.42 402 ALA B O 1
ATOM 6254 N N . TYR B 1 411 ? -81.836 -33.147 -23.100 1.00 109.03 403 TYR B N 1
ATOM 6255 C CA . TYR B 1 411 ? -81.955 -31.759 -22.659 1.00 103.43 403 TYR B CA 1
ATOM 6256 C C . TYR B 1 411 ? -81.019 -31.587 -21.467 1.00 91.05 403 TYR B C 1
ATOM 6257 O O . TYR B 1 411 ? -81.397 -31.816 -20.318 1.00 87.56 403 TYR B O 1
ATOM 6266 N N . LEU B 1 412 ? -79.781 -31.192 -21.751 1.00 85.16 404 LEU B N 1
ATOM 6267 C CA . LEU B 1 412 ? -78.748 -31.038 -20.738 1.00 90.32 404 LEU B CA 1
ATOM 6268 C C . LEU B 1 412 ? -78.501 -29.559 -20.465 1.00 102.27 404 LEU B C 1
ATOM 6269 O O . LEU B 1 412 ? -78.435 -28.749 -21.395 1.00 111.83 404 LEU B O 1
ATOM 6274 N N . LEU B 1 413 ? -78.369 -29.211 -19.184 1.00 99.63 405 LEU B N 1
ATOM 6275 C CA . LEU B 1 413 ? -78.073 -27.838 -18.773 1.00 90.98 405 LEU B CA 1
ATOM 6276 C C . LEU B 1 413 ? -76.560 -27.688 -18.683 1.00 89.35 405 LEU B C 1
ATOM 6277 O O . LEU B 1 413 ? -75.955 -27.869 -17.623 1.00 86.43 405 LEU B O 1
ATOM 6282 N N . ILE B 1 414 ? -75.945 -27.356 -19.819 1.00 81.94 406 ILE B N 1
ATOM 6283 C CA . ILE B 1 414 ? -74.501 -27.187 -19.917 1.00 81.36 406 ILE B CA 1
ATOM 6284 C C . ILE B 1 414 ? -74.122 -25.759 -19.542 1.00 80.97 406 ILE B C 1
ATOM 6285 O O . ILE B 1 414 ? -74.988 -24.932 -19.232 1.00 80.63 406 ILE B O 1
ATOM 6290 N N . GLY B 1 415 ? -72.821 -25.465 -19.568 1.00 88.91 407 GLY B N 1
ATOM 6291 C CA . GLY B 1 415 ? -72.301 -24.214 -19.036 1.00 99.76 407 GLY B CA 1
ATOM 6292 C C . GLY B 1 415 ? -72.877 -22.958 -19.652 1.00 100.41 407 GLY B C 1
ATOM 6293 O O . GLY B 1 415 ? -72.846 -21.897 -19.009 1.00 98.25 407 GLY B O 1
ATOM 6294 N N . GLU B 1 416 ? -73.382 -23.041 -20.888 1.00 97.03 408 GLU B N 1
ATOM 6295 C CA . GLU B 1 416 ? -73.924 -21.855 -21.539 1.00 91.77 408 GLU B CA 1
ATOM 6296 C C . GLU B 1 416 ? -75.179 -21.333 -20.842 1.00 87.24 408 GLU B C 1
ATOM 6297 O O . GLU B 1 416 ? -75.498 -20.144 -20.971 1.00 84.32 408 GLU B O 1
ATOM 6303 N N . TYR B 1 417 ? -75.889 -22.186 -20.099 1.00 83.93 409 TYR B N 1
ATOM 6304 C CA . TYR B 1 417 ? -77.059 -21.770 -19.334 1.00 84.71 409 TYR B CA 1
ATOM 6305 C C . TYR B 1 417 ? -76.711 -21.220 -17.955 1.00 84.79 409 TYR B C 1
ATOM 6306 O O . TYR B 1 417 ? -77.593 -20.673 -17.283 1.00 84.85 409 TYR B O 1
ATOM 6315 N N . LYS B 1 418 ? -75.462 -21.351 -17.515 1.00 79.59 410 LYS B N 1
ATOM 6316 C CA . LYS B 1 418 ? -75.052 -20.891 -16.193 1.00 65.84 410 LYS B CA 1
ATOM 6317 C C . LYS B 1 418 ? -74.661 -19.421 -16.284 1.00 66.26 410 LYS B C 1
ATOM 6318 O O . LYS B 1 418 ? -73.616 -19.082 -16.852 1.00 68.12 410 LYS B O 1
ATOM 6324 N N . ARG B 1 419 ? -75.508 -18.549 -15.737 1.00 59.73 411 ARG B N 1
ATOM 6325 C CA . ARG B 1 419 ? -75.195 -17.125 -15.688 1.00 67.90 411 ARG B CA 1
ATOM 6326 C C . ARG B 1 419 ? -74.113 -16.881 -14.647 1.00 74.94 411 ARG B C 1
ATOM 6327 O O . ARG B 1 419 ? -74.280 -17.225 -13.471 1.00 80.04 411 ARG B O 1
ATOM 6335 N N . PHE B 1 420 ? -72.997 -16.299 -15.082 1.00 79.79 412 PHE B N 1
ATOM 6336 C CA . PHE B 1 420 ? -71.835 -16.092 -14.222 1.00 79.34 412 PHE B CA 1
ATOM 6337 C C . PHE B 1 420 ? -71.356 -17.405 -13.614 1.00 74.84 412 PHE B C 1
ATOM 6338 O O . PHE B 1 420 ? -70.754 -17.423 -12.541 1.00 72.50 412 PHE B O 1
ATOM 6346 N N . GLY B 1 421 ? -71.612 -18.506 -14.316 1.00 88.30 413 GLY B N 1
ATOM 6347 C CA . GLY B 1 421 ? -71.221 -19.827 -13.859 1.00 89.76 413 GLY B CA 1
ATOM 6348 C C . GLY B 1 421 ? -71.842 -20.242 -12.548 1.00 84.83 413 GLY B C 1
ATOM 6349 O O . GLY B 1 421 ? -71.226 -21.006 -11.798 1.00 95.28 413 GLY B O 1
ATOM 6350 N N . LYS B 1 422 ? -73.054 -19.770 -12.248 1.00 76.72 414 LYS B N 1
ATOM 6351 C CA . LYS B 1 422 ? -73.625 -20.025 -10.932 1.00 78.45 414 LYS B CA 1
ATOM 6352 C C . LYS B 1 422 ? -75.150 -20.062 -10.928 1.00 75.72 414 LYS B C 1
ATOM 6353 O O . LYS B 1 422 ? -75.746 -20.790 -10.128 1.00 82.02 414 LYS B O 1
ATOM 6359 N N . TYR B 1 423 ? -75.796 -19.291 -11.800 1.00 61.36 415 TYR B N 1
ATOM 6360 C CA . TYR B 1 423 ? -77.236 -19.089 -11.719 1.00 58.80 415 TYR B CA 1
ATOM 6361 C C . TYR B 1 423 ? -77.925 -19.435 -13.032 1.00 72.54 415 TYR B C 1
ATOM 6362 O O . TYR B 1 423 ? -77.382 -19.218 -14.120 1.00 79.48 415 TYR B O 1
ATOM 6371 N N . THR B 1 424 ? -79.142 -19.969 -12.908 1.00 65.59 416 THR B N 1
ATOM 6372 C CA . THR B 1 424 ? -79.976 -20.325 -14.050 1.00 67.88 416 THR B CA 1
ATOM 6373 C C . THR B 1 424 ? -81.431 -20.222 -13.626 1.00 74.87 416 THR B C 1
ATOM 6374 O O . THR B 1 424 ? -81.832 -20.855 -12.645 1.00 85.72 416 THR B O 1
ATOM 6378 N N . ILE B 1 425 ? -82.214 -19.434 -14.356 1.00 74.90 417 ILE B N 1
ATOM 6379 C CA . ILE B 1 425 ? -83.623 -19.233 -14.034 1.00 75.75 417 ILE B CA 1
ATOM 6380 C C . ILE B 1 425 ? -84.442 -20.259 -14.807 1.00 82.18 417 ILE B C 1
ATOM 6381 O O . ILE B 1 425 ? -84.522 -20.209 -16.038 1.00 88.22 417 ILE B O 1
ATOM 6386 N N . LEU B 1 426 ? -85.060 -21.185 -14.080 1.00 72.56 418 LEU B N 1
ATOM 6387 C CA . LEU B 1 426 ? -85.863 -22.248 -14.665 1.00 73.55 418 LEU B CA 1
ATOM 6388 C C . LEU B 1 426 ? -87.337 -21.906 -14.490 1.00 87.15 418 LEU B C 1
ATOM 6389 O O . LEU B 1 426 ? -87.802 -21.709 -13.363 1.00 93.08 418 LEU B O 1
ATOM 6394 N N . ARG B 1 427 ? -88.065 -21.832 -15.601 1.00 93.70 419 ARG B N 1
ATOM 6395 C CA . ARG B 1 427 ? -89.484 -21.509 -15.592 1.00 103.41 419 ARG B CA 1
ATOM 6396 C C . ARG B 1 427 ? -90.269 -22.631 -16.257 1.00 111.32 419 ARG B C 1
ATOM 6397 O O . ARG B 1 427 ? -89.806 -23.229 -17.235 1.00 119.40 419 ARG B O 1
ATOM 6405 N N . ARG B 1 428 ? -91.458 -22.919 -15.718 1.00 106.92 420 ARG B N 1
ATOM 6406 C CA . ARG B 1 428 ? -92.347 -23.949 -16.267 1.00 101.50 420 ARG B CA 1
ATOM 6407 C C . ARG B 1 428 ? -93.772 -23.399 -16.217 1.00 105.37 420 ARG B C 1
ATOM 6408 O O . ARG B 1 428 ? -94.459 -23.510 -15.199 1.00 121.94 420 ARG B O 1
ATOM 6416 N N . GLY B 1 429 ? -94.211 -22.818 -17.322 1.00 109.96 421 GLY B N 1
ATOM 6417 C CA . GLY B 1 429 ? -95.517 -22.201 -17.416 1.00 118.02 421 GLY B CA 1
ATOM 6418 C C . GLY B 1 429 ? -95.424 -20.685 -17.418 1.00 123.48 421 GLY B C 1
ATOM 6419 O O . GLY B 1 429 ? -94.377 -20.089 -17.162 1.00 123.03 421 GLY B O 1
ATOM 6420 N N . LYS B 1 430 ? -96.566 -20.061 -17.719 1.00 129.36 422 LYS B N 1
ATOM 6421 C CA . LYS B 1 430 ? -96.617 -18.603 -17.774 1.00 126.49 422 LYS B CA 1
ATOM 6422 C C . LYS B 1 430 ? -96.225 -17.984 -16.437 1.00 125.70 422 LYS B C 1
ATOM 6423 O O . LYS B 1 430 ? -95.545 -16.951 -16.397 1.00 116.85 422 LYS B O 1
ATOM 6425 N N . ARG B 1 431 ? -96.635 -18.606 -15.335 1.00 133.05 423 ARG B N 1
ATOM 6426 C CA . ARG B 1 431 ? -96.291 -18.147 -13.999 1.00 138.58 423 ARG B CA 1
ATOM 6427 C C . ARG B 1 431 ? -95.649 -19.292 -13.228 1.00 142.94 423 ARG B C 1
ATOM 6428 O O . ARG B 1 431 ? -95.767 -20.459 -13.610 1.00 147.10 423 ARG B O 1
ATOM 6430 N N . ASN B 1 432 ? -94.964 -18.930 -12.137 1.00 143.01 424 ASN B N 1
ATOM 6431 C CA . ASN B 1 432 ? -94.259 -19.835 -11.226 1.00 139.92 424 ASN B CA 1
ATOM 6432 C C . ASN B 1 432 ? -92.966 -20.352 -11.861 1.00 123.25 424 ASN B C 1
ATOM 6433 O O . ASN B 1 432 ? -92.968 -20.876 -12.980 1.00 94.24 424 ASN B O 1
ATOM 6438 N N . HIS B 1 433 ? -91.850 -20.169 -11.151 1.00 126.96 425 HIS B N 1
ATOM 6439 C CA . HIS B 1 433 ? -90.516 -20.472 -11.660 1.00 118.87 425 HIS B CA 1
ATOM 6440 C C . HIS B 1 433 ? -89.544 -20.536 -10.486 1.00 104.90 425 HIS B C 1
ATOM 6441 O O . HIS B 1 433 ? -89.870 -20.145 -9.364 1.00 117.14 425 HIS B O 1
ATOM 6448 N N . ALA B 1 434 ? -88.336 -21.034 -10.760 1.00 88.97 426 ALA B N 1
ATOM 6449 C CA . ALA B 1 434 ? -87.337 -21.276 -9.725 1.00 82.07 426 ALA B CA 1
ATOM 6450 C C . ALA B 1 434 ? -85.965 -20.804 -10.194 1.00 89.55 426 ALA B C 1
ATOM 6451 O O . ALA B 1 434 ? -85.750 -20.522 -11.375 1.00 99.81 426 ALA B O 1
ATOM 6453 N N . LEU B 1 435 ? -85.026 -20.726 -9.249 1.00 84.84 427 LEU B N 1
ATOM 6454 C CA . LEU B 1 435 ? -83.650 -20.326 -9.523 1.00 75.34 427 LEU B CA 1
ATOM 6455 C C . LEU B 1 435 ? -82.709 -21.478 -9.207 1.00 71.29 427 LEU B C 1
ATOM 6456 O O . LEU B 1 435 ? -82.761 -22.041 -8.110 1.00 77.62 427 LEU B O 1
ATOM 6461 N N . LEU B 1 436 ? -81.845 -21.815 -10.159 1.00 68.01 428 LEU B N 1
ATOM 6462 C CA . LEU B 1 436 ? -80.856 -22.872 -9.994 1.00 72.21 428 LEU B CA 1
ATOM 6463 C C . LEU B 1 436 ? -79.517 -22.265 -9.596 1.00 75.15 428 LEU B C 1
ATOM 6464 O O . LEU B 1 436 ? -79.080 -21.272 -10.188 1.00 78.83 428 LEU B O 1
ATOM 6469 N N . VAL B 1 437 ? -78.868 -22.868 -8.603 1.00 80.16 429 VAL B N 1
ATOM 6470 C CA . VAL B 1 437 ? -77.575 -22.408 -8.103 1.00 75.39 429 VAL B CA 1
ATOM 6471 C C . VAL B 1 437 ? -76.590 -23.566 -8.191 1.00 82.51 429 VAL B C 1
ATOM 6472 O O . VAL B 1 437 ? -76.792 -24.611 -7.558 1.00 87.91 429 VAL B O 1
ATOM 6476 N N . TRP B 1 438 ? -75.520 -23.374 -8.960 1.00 78.16 430 TRP B N 1
ATOM 6477 C CA . TRP B 1 438 ? -74.575 -24.439 -9.271 1.00 82.57 430 TRP B CA 1
ATOM 6478 C C . TRP B 1 438 ? -73.445 -24.471 -8.251 1.00 86.05 430 TRP B C 1
ATOM 6479 O O . TRP B 1 438 ? -72.793 -23.451 -8.003 1.00 79.25 430 TRP B O 1
ATOM 6490 N N . LYS B 1 439 ? -73.208 -25.646 -7.674 1.00 93.42 431 LYS B N 1
ATOM 6491 C CA . LYS B 1 439 ? -72.145 -25.809 -6.690 1.00 105.36 431 LYS B CA 1
ATOM 6492 C C . LYS B 1 439 ? -70.851 -26.262 -7.358 1.00 120.39 431 LYS B C 1
ATOM 6493 O O . LYS B 1 439 ? -69.777 -25.716 -7.096 1.00 123.88 431 LYS B O 1
#

B-factor: mean 78.92, std 27.99, range [22.14, 203.93]

Radius of gyration: 33.74 Å; Cα contacts (8 Å, |Δi|>4): 1484; chains: 2; bounding box: 84×78×86 Å

Secondary structure (DSSP, 8-state):
--HHHHHHHTT--SEES-HHHHHHHHHHS--EEEEEE---SSS-BGGGHHHHHHHHHHHHTT-EEEEEE-TTGGGT---TT-SSPPPPPPHHHHHHHHHHHHHHHGGGS---STT--EEEETHHHHTT--HHHIIIIIGGG--HHHHHT-HHHHHHHSTTS----HHHHTHHHHHHHHHHHHHHHH-EEEEEE-GGGHHHHHHHHHHHHHHH----EEEE------TTS--SS-BTTB--BSSTTTS-HHHHHHHHHT--HHHHHHHHHHH----HHHHHHHHHHHHHSSS--SHHHHHHHHHHHHHH-HHHHHHHHHHHHHTTSS--TT--HHHHHHIIIIIS-EEEE-TT-BHHHHHHHTTS-SSHHHHHHHHHTT-EEETTEE----------TTSB--GGG-BTTTEEEEEESSS-EEEEEE-/----S-HHHHHHHTT---EES-HHHHHHHHHHS--EEEEEE---SSS-BGGGHHHHHHHHHHHHTT-EEEEEE-TTGGGT---TT-SSPPPPPPHHHHHHHHHHHHHHHGGGS--SSTT--EEEETHHHHTT--HHHHHHHTGGG--HHHHHHSHHHHHHHSTTS----HHHHTHHHHHHHHHHHHHHHH-EEEEEE-GGGHHHHHHHHHHHHHHH----EEEEPPP---TTSS-SS-BTTB--BSSTTTS-HHHHHHHHHT--TTTHHHHHHHH----HHHHHHHHHHHHHSSS--SHHHHHHHHHHHHHH-HHHHHHHHHHHHHTTSS--TT--HHHHHHIIIIIS-EEEE-TT-BHHHHHHHTTS-SSHHHHHHHHHTT-EEETTEE----S-----TTSB--GGGSBTTTEEEEEESSS-EEEEEE-

Solvent-accessible surface area: 38037 Å² total

Sequence (858 aa):
MSVIQDLQSRGLIAQTTDIEALDALLNEQKIALYCGFDPTADSLHIGHLLPVLALRRFQQAGHTPIALVGGATGMIGDPSFKAAERSLNSAETVAGWVGSIRSQLTPFLSFEGGNAAIMANNADWFGSMNCLDFLRDIGKHFSVNAMLNKESVKQRIDRDGAGISFTEFAYSLLQGYDFAELNKRHGAVLEIGGSDQWGNITAGIDLTRRLNQKQVFGLTLPLVTKSDGTKFGKTEGGAVWLNAKKTSPYQFYQFWLKVADADVYKFLKYFTFLSIEEIGVVEAKDKASGSKPEAQRILAEEMTRLIHGEEEALAAAQRISESLFAEDQSRLTESDFEQLALDGLPAFEVSDGINAVEALVKTGLAASNKEARGFVNAKAVLLNGKPAEANNPNHPDDAYLLIGEYKRFGKYTILRRGKRNHALLVWKHHHHMSVIQDLQSRGLIAQTTDIEALDALLNEQKIALYCGFDPTADSLHIGHLLPVLALRRFQQAGHTPIALVGGATGMIGDPSFKAAERSLNSAETVAGWVGSIRSQLTPFLSFEGGNAAIMANNADWFGSMNCLDFLRDIGKHFSVNAMLNKESVKQRIDRDGAGISFTEFAYSLLQGYDFAELNKRHGAVLEIGGSDQWGNITAGIDLTRRLNQKQVFGLTLPLVTKSDGTKFGKTEGGAVWLNAKKTSPYQFYQFWLKVADADVYKFLKYFTFLSIEEIGVVEAKDKASGSKPEAQRILAEEMTRLIHGEEALAAAQRISESLFAEDQSRLTESDFEQLALDGLPAFEVSDGINAVEALVKTGLAASNKEARGFVNAKAVLLNGKPAEANNPNHPDDAYLLIGEYKRFGKYTILRRGKRNHALLVWK

InterPro domains:
  IPR001412 Aminoacyl-tRNA synthetase, class I, conserved site [PS00178] (39-49)
  IPR002305 Aminoacyl-tRNA synthetase, class Ic [PF00579] (27-324)
  IPR002307 Tyrosine-tRNA ligase [PR01040] (43-65)
  IPR002307 Tyrosine-tRNA ligase [PR01040] (163-178)
  IPR002307 Tyrosine-tRNA ligase [PR01040] (184-206)
  IPR002307 Tyrosine-tRNA ligase [PR01040] (217-229)
  IPR002307 Tyrosine-tRNA ligase [TIGR00234] (4-430)
  IPR002307 Tyrosine-tRNA ligase [cd00805] (31-306)
  IPR014729 Rossmann-like alpha/beta/alpha sandwich fold [G3DSA:3.40.50.620] (1-223)
  IPR024088 Tyrosine-tRNA ligase, bacterial-type [PTHR11766] (2-430)
  IPR024107 Tyrosine-tRNA ligase, bacterial-type, type 1 [MF_02006] (1-430)
  IPR036986 RNA-binding S4 domain superfamily [G3DSA:3.10.290.10] (331-431)
  IPR054608 Tyrosine--tRNA ligase SYY-like, C-terminal domain [PF22421] (335-427)